Protein AF-A0A7X7DEJ2-F1 (afdb_monomer_lite)

Secondary structure (DSSP, 8-state):
----------------------------SS------PPPP-S-SSEEEEETTEEEEEEE-TT-S-EEEEEGGGTT--EE-EE-SSSEEEEEEET--TT-EEEEEETTTEEE--TT-S-BSSTTS-EE---TT----TTPPPP---GGG--EEEE-HHHHT-SSSSP-HHHHHTTHHHHHHHT--EEEEPP-EE-SSS---S-S-SEEEEEPGGGTHHHHHHHHHHHHHHTT-EEEEEE--S---SSS-TTTTTTS--STTS-GGGB--STTS-BTTBS--B-TT-HHHHHHHHHHHHHHHHTT---EEEES-HHHHHEETTEE-HHHHHHHHHHHHHHHHH-TTSEEEESS-STTTT---SEEE-HHHHHHHHHHHH-SSTTT--HHHHHHHHHS--STTEEE-S--HHHHBGGGT---HHHHH-SS-TTSHHHHHHHHHHHHHHHHSSSEEEEETTGGGT--SPB-TTS---THHHHHTHHHHHHHHHHHHHHHTTTSS-GGGTSSEEEEEEEETTTTEEEEEEESS-STTT-EEEEEE-SSS-EEEEEEE-SSSEEEEEEEETT-TTT-TTS---S-SEEEESSSEEEEEE-TTEEEEEESSPPP---EEEEESSS-BSTT-EEEEEEE-TTSTTTT-SS-EEEEEETTTTEEEEEE-EEETTEEEEEEEPPTT-SEEEEEEE-TTS-SEE-TTTT-EEEEPBTSS----SS-------------------SS-EEEE--TT---EEPPP---S----TT----EEEEEE------EEEEEESSSSS----EEEEEEEESS--EEEEEETT--EEE--SSS-EEEEEE-TT---EEEEES-EEESS-EEEEESSSEEEE-S-EE-TT--EEE---TT-EEEE-SPEESS--EEE-S--SEEEE-SB----SPEEE-SEEEEESSEETTS-EEEETTEEEEESSEEEEEEEEB-EEEEBSSS-EEEEEEEEE-TTSEEE--B-BSSTTSB-EEEEEEEEE-SSPEEEEPPSSPPBT--TTS-EEEEEEEEEEE--TTEEE-------TTS-EEEEEEETTEEEEEEE-----EEEEEEEEEETTEEEEEEEEE--TTEEEEEEEEEETTEEEES-SS-EEPPSS--S-EEEEEEETT--TT-EEEEEEEEEETTS-EEEEEEEEEE-PPP---TT-SEEEETTEEEEEEE--TT-EEEEEEES-TTTT---EEEEEEEEE--TTEEEEEETT--SS--EEEEETT-

pLDDT: mean 83.47, std 19.56, range [20.66, 98.88]

Radius of gyration: 38.37 Å; chains: 1; bounding box: 85×114×109 Å

Structure (mmCIF, N/CA/C/O backbone):
data_AF-A0A7X7DEJ2-F1
#
_entry.id   AF-A0A7X7DEJ2-F1
#
loop_
_atom_site.group_PDB
_atom_site.id
_atom_site.type_symbol
_atom_site.label_atom_id
_atom_site.label_alt_id
_atom_site.label_comp_id
_atom_site.label_asym_id
_atom_site.label_entity_id
_atom_site.label_seq_id
_atom_site.pdbx_PDB_ins_code
_atom_site.Cartn_x
_atom_site.Cartn_y
_atom_site.Cartn_z
_atom_site.occupancy
_atom_site.B_iso_or_equiv
_atom_site.auth_seq_id
_atom_site.auth_comp_id
_atom_site.auth_asym_id
_atom_site.auth_atom_id
_atom_site.pdbx_PDB_model_num
ATOM 1 N N . MET A 1 1 ? -22.822 -26.732 -45.387 1.00 31.73 1 MET A N 1
ATOM 2 C CA . MET A 1 1 ? -23.232 -28.090 -45.820 1.00 31.73 1 MET A CA 1
ATOM 3 C C . MET A 1 1 ? -22.254 -29.069 -45.184 1.00 31.73 1 MET A C 1
ATOM 5 O O . MET A 1 1 ? -21.086 -29.024 -45.520 1.00 31.73 1 MET A O 1
ATOM 9 N N . ALA A 1 2 ? -22.593 -29.613 -44.017 1.00 30.09 2 ALA A N 1
ATOM 10 C CA . ALA A 1 2 ? -23.233 -30.923 -43.836 1.00 30.09 2 ALA A CA 1
ATOM 11 C C . ALA A 1 2 ? -22.216 -32.090 -43.868 1.00 30.09 2 ALA A C 1
ATOM 13 O O . ALA A 1 2 ? -21.807 -32.477 -44.952 1.00 30.09 2 ALA A O 1
ATOM 14 N N . THR A 1 3 ? -21.930 -32.646 -42.667 1.00 31.08 3 THR A N 1
ATOM 15 C CA . THR A 1 3 ? -21.795 -34.096 -42.319 1.00 31.08 3 THR A CA 1
ATOM 16 C C . THR A 1 3 ? -20.727 -34.952 -43.062 1.00 31.08 3 THR A C 1
ATOM 18 O O . THR A 1 3 ? -20.560 -34.805 -44.256 1.00 31.08 3 THR A O 1
ATOM 21 N N . VAL A 1 4 ? -19.981 -35.938 -42.522 1.00 33.56 4 VAL A N 1
ATOM 22 C CA . VAL A 1 4 ? -20.096 -36.829 -41.342 1.00 33.56 4 VAL A CA 1
ATOM 23 C C . VAL A 1 4 ? -18.874 -37.806 -41.325 1.00 33.56 4 VAL A C 1
ATOM 25 O O . VAL A 1 4 ? -18.453 -38.256 -42.383 1.00 33.56 4 VAL A O 1
ATOM 28 N N . PHE A 1 5 ? -18.366 -38.136 -40.120 1.00 28.44 5 PHE A N 1
ATOM 29 C CA . PHE A 1 5 ? -17.712 -39.386 -39.622 1.00 28.44 5 PHE A CA 1
ATOM 30 C C . PHE A 1 5 ? -16.304 -39.903 -40.068 1.00 28.44 5 PHE A C 1
ATOM 32 O O . PHE A 1 5 ? -16.119 -40.420 -41.162 1.00 28.44 5 PHE A O 1
ATOM 39 N N . LYS A 1 6 ? -15.347 -39.846 -39.106 1.00 26.36 6 LYS A N 1
ATOM 40 C CA . LYS A 1 6 ? -14.573 -40.915 -38.371 1.00 26.36 6 LYS A CA 1
ATOM 41 C C . LYS A 1 6 ? -14.620 -42.399 -38.868 1.00 26.36 6 LYS A C 1
ATOM 43 O O . LYS A 1 6 ? -15.624 -42.765 -39.464 1.00 26.36 6 LYS A O 1
ATOM 48 N N . PRO A 1 7 ? -13.781 -43.354 -38.355 1.00 43.78 7 PRO A N 1
ATOM 49 C CA . PRO A 1 7 ? -12.358 -43.353 -37.908 1.00 43.78 7 PRO A CA 1
ATOM 50 C C . PRO A 1 7 ? -11.550 -44.678 -38.200 1.00 43.78 7 PRO A C 1
ATOM 52 O O . PRO A 1 7 ? -12.156 -45.727 -38.357 1.00 43.78 7 PRO A O 1
ATOM 55 N N . ASN A 1 8 ? -10.198 -44.632 -38.096 1.00 28.78 8 ASN A N 1
ATOM 56 C CA . ASN A 1 8 ? -9.213 -45.680 -37.650 1.00 28.78 8 ASN A CA 1
ATOM 57 C C . ASN A 1 8 ? -9.228 -47.119 -38.268 1.00 28.78 8 ASN A C 1
ATOM 59 O O . ASN A 1 8 ? -10.147 -47.463 -38.997 1.00 28.78 8 ASN A O 1
ATOM 63 N N . PRO A 1 9 ? -8.329 -48.070 -37.900 1.00 48.69 9 PRO A N 1
ATOM 64 C CA . PRO A 1 9 ? -6.925 -48.041 -37.439 1.00 48.69 9 PRO A CA 1
ATOM 65 C C . PRO A 1 9 ? -6.013 -49.028 -38.228 1.00 48.69 9 PRO A C 1
ATOM 67 O O . PRO A 1 9 ? -6.495 -49.830 -39.020 1.00 48.69 9 PRO A O 1
ATOM 70 N N . ALA A 1 10 ? -4.701 -49.019 -37.939 1.00 29.30 10 ALA A N 1
ATOM 71 C CA . ALA A 1 10 ? -3.844 -50.202 -37.680 1.00 29.30 10 ALA A CA 1
ATOM 72 C C . ALA A 1 10 ? -2.394 -50.008 -38.175 1.00 29.30 10 ALA A C 1
ATOM 74 O O . ALA A 1 10 ? -2.111 -50.044 -39.370 1.00 29.30 10 ALA A O 1
ATOM 75 N N . GLY A 1 11 ? -1.452 -49.879 -37.233 1.00 27.52 11 GLY A N 1
ATOM 76 C CA . GLY A 1 11 ? -0.069 -50.330 -37.447 1.00 27.52 11 GLY A CA 1
ATOM 77 C C . GLY A 1 11 ? 0.023 -51.857 -37.283 1.00 27.52 11 GLY A C 1
ATOM 78 O O . GLY A 1 11 ? -1.002 -52.538 -37.322 1.00 27.52 11 GLY A O 1
ATOM 79 N N . PRO A 1 12 ? 1.188 -52.436 -36.944 1.00 52.19 12 PRO A N 1
ATOM 80 C CA . PRO A 1 12 ? 2.559 -51.931 -37.032 1.00 52.19 12 PRO A CA 1
ATOM 81 C C . PRO A 1 12 ? 3.481 -52.965 -37.730 1.00 52.19 12 PRO A C 1
ATOM 83 O O . PRO A 1 12 ? 3.049 -54.077 -38.033 1.00 52.19 12 PRO A O 1
ATOM 86 N N . ARG A 1 13 ? 4.769 -52.644 -37.920 1.00 30.25 13 ARG A N 1
ATOM 87 C CA . ARG A 1 13 ? 5.929 -53.535 -37.652 1.00 30.25 13 ARG A CA 1
ATOM 88 C C . ARG A 1 13 ? 7.218 -52.865 -38.127 1.00 30.25 13 ARG A C 1
ATOM 90 O O . ARG A 1 13 ? 7.361 -52.527 -39.296 1.00 30.25 13 ARG A O 1
ATOM 97 N N . GLY A 1 14 ? 8.136 -52.666 -37.184 1.00 27.66 14 GLY A N 1
ATOM 98 C CA . GLY A 1 14 ? 9.469 -52.133 -37.439 1.00 27.66 14 GLY A CA 1
ATOM 99 C C . GLY A 1 14 ? 10.418 -53.146 -38.074 1.00 27.66 14 GLY A C 1
ATOM 100 O O . GLY A 1 14 ? 10.049 -54.294 -38.274 1.00 27.66 14 GLY A O 1
ATOM 101 N N . VAL A 1 15 ? 11.647 -52.694 -38.328 1.00 30.05 15 VAL A N 1
ATOM 102 C CA . VAL A 1 15 ? 12.921 -53.317 -37.921 1.00 30.05 15 VAL A CA 1
ATOM 103 C C . VAL A 1 15 ? 14.007 -52.241 -38.079 1.00 30.05 15 VAL A C 1
ATOM 105 O O . VAL A 1 15 ? 14.149 -51.620 -39.129 1.00 30.05 15 VAL A O 1
ATOM 108 N N . GLN A 1 16 ? 14.765 -52.012 -37.006 1.00 29.52 16 GLN A N 1
ATOM 109 C CA . GLN A 1 16 ? 16.006 -51.240 -37.001 1.00 29.52 16 GLN A CA 1
ATOM 110 C C . GLN A 1 16 ? 17.179 -52.089 -37.542 1.00 29.52 16 GLN A C 1
ATOM 112 O O . GLN A 1 16 ? 17.278 -53.257 -37.178 1.00 29.52 16 GLN A O 1
ATOM 117 N N . ARG A 1 17 ? 18.141 -51.477 -38.257 1.00 30.14 17 ARG A N 1
ATOM 118 C CA . ARG A 1 17 ? 19.537 -51.221 -37.798 1.00 30.14 17 ARG A CA 1
ATOM 119 C C . ARG A 1 17 ? 20.589 -51.155 -38.938 1.00 30.14 17 ARG A C 1
ATOM 121 O O . ARG A 1 17 ? 20.874 -52.150 -39.583 1.00 30.14 17 ARG A O 1
ATOM 128 N N . TRP A 1 18 ? 21.243 -49.983 -39.023 1.00 26.81 18 TRP A N 1
ATOM 129 C CA . TRP A 1 18 ? 22.706 -49.731 -39.024 1.00 26.81 18 TRP A CA 1
ATOM 130 C C . TRP A 1 18 ? 23.649 -50.293 -40.121 1.00 26.81 18 TRP A C 1
ATOM 132 O O . TRP A 1 18 ? 24.048 -51.449 -40.045 1.00 26.81 18 TRP A O 1
ATOM 142 N N . ARG A 1 19 ? 24.202 -49.403 -40.978 1.00 29.11 19 ARG A N 1
ATOM 143 C CA . ARG A 1 19 ? 25.616 -48.895 -41.003 1.00 29.11 19 ARG A CA 1
ATOM 144 C C . ARG A 1 19 ? 26.061 -48.417 -42.405 1.00 29.11 19 ARG A C 1
ATOM 146 O O . ARG A 1 19 ? 25.934 -49.166 -43.361 1.00 29.11 19 ARG A O 1
ATOM 153 N N . GLY A 1 20 ? 26.752 -47.266 -42.463 1.00 29.02 20 GLY A N 1
ATOM 154 C CA . GLY A 1 20 ? 27.979 -47.137 -43.277 1.00 29.02 20 GLY A CA 1
ATOM 155 C C . GLY A 1 20 ? 28.037 -46.146 -44.458 1.00 29.02 20 GLY A C 1
ATOM 156 O O . GLY A 1 20 ? 27.963 -46.577 -45.594 1.00 29.02 20 GLY A O 1
ATOM 157 N N . VAL A 1 21 ? 28.281 -44.860 -44.163 1.00 32.09 21 VAL A N 1
ATOM 158 C CA . VAL A 1 21 ? 29.440 -44.035 -44.611 1.00 32.09 21 VAL A CA 1
ATOM 159 C C . VAL A 1 21 ? 29.761 -43.827 -46.125 1.00 32.09 21 VAL A C 1
ATOM 161 O O . VAL A 1 21 ? 30.203 -44.737 -46.813 1.00 32.09 21 VAL A O 1
ATOM 164 N N . LEU A 1 22 ? 29.758 -42.525 -46.490 1.00 29.73 22 LEU A N 1
ATOM 165 C CA . LEU A 1 22 ? 30.536 -41.747 -47.494 1.00 29.73 22 LEU A CA 1
ATOM 166 C C . LEU A 1 22 ? 30.172 -41.724 -48.999 1.00 29.73 22 LEU A C 1
ATOM 168 O O . LEU A 1 22 ? 30.154 -42.735 -49.688 1.00 29.73 22 LEU A O 1
ATOM 172 N N . GLY A 1 23 ? 30.075 -40.480 -49.502 1.00 26.31 23 GLY A N 1
ATOM 173 C CA . GLY A 1 23 ? 30.083 -40.058 -50.913 1.00 26.31 23 GLY A CA 1
ATOM 174 C C . GLY A 1 23 ? 28.774 -39.350 -51.285 1.00 26.31 23 GLY A C 1
ATOM 175 O O . GLY A 1 23 ? 27.768 -40.010 -51.477 1.00 26.31 23 GLY A O 1
ATOM 176 N N . GLY A 1 24 ? 28.637 -38.023 -51.329 1.00 27.89 24 GLY A N 1
ATOM 177 C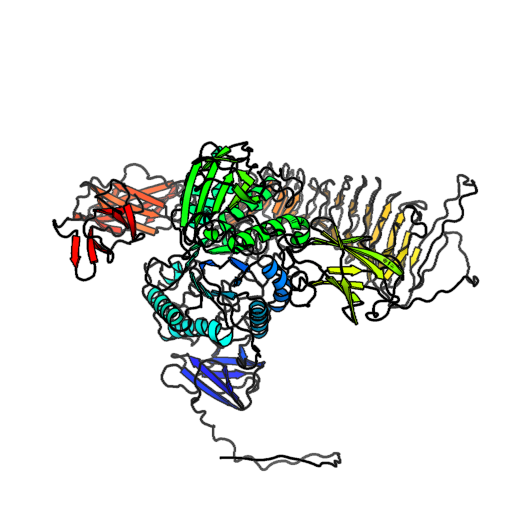 CA . GLY A 1 24 ? 29.573 -37.020 -51.824 1.00 27.89 24 GLY A CA 1
ATOM 178 C C . GLY A 1 24 ? 29.081 -36.506 -53.182 1.00 27.89 24 GLY A C 1
ATOM 179 O O . GLY A 1 24 ? 29.480 -37.041 -54.205 1.00 27.89 24 GLY A O 1
ATOM 180 N N . GLY A 1 25 ? 28.232 -35.469 -53.160 1.00 29.86 25 GLY A N 1
ATOM 181 C CA . GLY A 1 25 ? 28.017 -34.532 -54.271 1.00 29.86 25 GLY A CA 1
ATOM 182 C C . GLY A 1 25 ? 27.024 -34.930 -55.369 1.00 29.86 25 GLY A C 1
ATOM 183 O O . GLY A 1 25 ? 27.433 -35.517 -56.359 1.00 29.86 25 GLY A O 1
ATOM 184 N N . LEU A 1 26 ? 25.758 -34.497 -55.242 1.00 31.36 26 LEU A N 1
ATOM 185 C CA . LEU A 1 26 ? 24.996 -33.793 -56.297 1.00 31.36 26 LEU A CA 1
ATOM 186 C C . LEU A 1 26 ? 23.591 -33.407 -55.781 1.00 31.36 26 LEU A C 1
ATOM 188 O O . LEU A 1 26 ? 22.647 -34.175 -55.914 1.00 31.36 26 LEU A O 1
ATOM 192 N N . ALA A 1 27 ? 23.457 -32.225 -55.173 1.00 31.09 27 ALA A N 1
ATOM 193 C CA . ALA A 1 27 ? 22.192 -31.476 -55.062 1.00 31.09 27 ALA A CA 1
ATOM 194 C C . ALA A 1 27 ? 22.472 -30.054 -54.533 1.00 31.09 27 ALA A C 1
ATOM 196 O O . ALA A 1 27 ? 21.938 -29.627 -53.517 1.00 31.09 27 ALA A O 1
ATOM 197 N N . VAL A 1 28 ? 23.365 -29.323 -55.205 1.00 38.88 28 VAL A N 1
ATOM 198 C CA . VAL A 1 28 ? 23.498 -27.868 -55.049 1.00 38.88 28 VAL A CA 1
ATOM 199 C C . VAL A 1 28 ? 23.119 -27.273 -56.393 1.00 38.88 28 VAL A C 1
ATOM 201 O O . VAL A 1 28 ? 23.966 -27.194 -57.272 1.00 38.88 28 VAL A O 1
ATOM 204 N N . LEU A 1 29 ? 21.828 -26.986 -56.578 1.00 33.88 29 LEU A N 1
ATOM 205 C CA . LEU A 1 29 ? 21.268 -26.060 -57.578 1.00 33.88 29 LEU A CA 1
ATOM 206 C C . LEU A 1 29 ? 19.733 -26.064 -57.466 1.00 33.88 29 LEU A C 1
ATOM 208 O O . LEU A 1 29 ? 19.038 -26.528 -58.359 1.00 33.88 29 LEU A O 1
ATOM 212 N N . LEU A 1 30 ? 19.222 -25.611 -56.315 1.00 34.16 30 LEU A N 1
ATOM 213 C CA . LEU A 1 30 ? 17.862 -25.074 -56.109 1.00 34.16 30 LEU A CA 1
ATOM 214 C C . LEU A 1 30 ? 17.761 -24.521 -54.674 1.00 34.16 30 LEU A C 1
ATOM 216 O O . LEU A 1 30 ? 16.949 -24.938 -53.860 1.00 34.16 30 LEU A O 1
ATOM 220 N N . ALA A 1 31 ? 18.654 -23.592 -54.349 1.00 41.91 31 ALA A N 1
ATOM 221 C CA . ALA A 1 31 ? 18.529 -22.720 -53.193 1.00 41.91 31 ALA A CA 1
ATOM 222 C C . ALA A 1 31 ? 18.936 -21.326 -53.666 1.00 41.91 31 ALA A C 1
ATOM 224 O O . ALA A 1 31 ? 20.066 -21.150 -54.100 1.00 41.91 31 ALA A O 1
ATOM 225 N N . VAL A 1 32 ? 17.952 -20.428 -53.706 1.00 37.47 32 VAL A N 1
ATOM 226 C CA . VAL A 1 32 ? 17.939 -18.969 -53.478 1.00 37.47 32 VAL A CA 1
ATOM 227 C C . VAL A 1 32 ? 16.757 -18.421 -54.291 1.00 37.47 32 VAL A C 1
ATOM 229 O O . VAL A 1 32 ? 16.909 -17.785 -55.328 1.00 37.47 32 VAL A O 1
ATOM 232 N N . SER A 1 33 ? 15.543 -18.694 -53.822 1.00 36.06 33 SER A N 1
ATOM 233 C CA . SER A 1 33 ? 14.459 -17.724 -53.944 1.00 36.06 33 SER A CA 1
ATOM 234 C C . SER A 1 33 ? 14.194 -17.273 -52.519 1.00 36.06 33 SER A C 1
ATOM 236 O O . SER A 1 33 ? 13.622 -18.033 -51.737 1.00 36.06 33 SER A O 1
ATOM 238 N N . GLY A 1 34 ? 14.700 -16.094 -52.152 1.00 37.31 34 GLY A N 1
ATOM 239 C CA . GLY A 1 34 ? 14.283 -15.445 -50.917 1.00 37.31 34 GLY A CA 1
ATOM 240 C C . GLY A 1 34 ? 12.765 -15.355 -50.953 1.00 37.31 34 GLY A C 1
ATOM 241 O O . GLY A 1 34 ? 12.211 -14.736 -51.862 1.00 37.31 34 GLY A O 1
ATOM 242 N N . ALA A 1 35 ? 12.095 -16.052 -50.037 1.00 43.41 35 ALA A N 1
ATOM 243 C CA . ALA A 1 35 ? 10.684 -15.816 -49.816 1.00 43.41 35 ALA A CA 1
ATOM 244 C C . ALA A 1 35 ? 10.581 -14.349 -49.397 1.00 43.41 35 ALA A C 1
ATOM 246 O O . ALA A 1 35 ? 11.096 -13.955 -48.353 1.00 43.41 35 ALA A O 1
ATOM 247 N N . VAL A 1 36 ? 10.007 -13.525 -50.268 1.00 49.31 36 VAL A N 1
ATOM 248 C CA . VAL A 1 36 ? 9.609 -12.173 -49.900 1.00 49.31 36 VAL A CA 1
ATOM 249 C C . VAL A 1 36 ? 8.526 -12.374 -48.848 1.00 49.31 36 VAL A C 1
ATOM 251 O O . VAL A 1 36 ? 7.435 -12.837 -49.180 1.00 49.31 36 VAL A O 1
ATOM 254 N N . HIS A 1 37 ? 8.852 -12.144 -47.574 1.00 66.38 37 HIS A N 1
ATOM 255 C CA . HIS A 1 37 ? 7.832 -12.104 -46.533 1.00 66.38 37 HIS A CA 1
ATOM 256 C C . HIS A 1 37 ? 6.805 -11.038 -46.940 1.00 66.38 37 HIS A C 1
ATOM 258 O O . HIS A 1 37 ? 7.169 -10.003 -47.495 1.00 66.38 37 HIS A O 1
ATOM 264 N N . ALA A 1 38 ? 5.520 -11.322 -46.754 1.00 82.50 38 ALA A N 1
ATOM 265 C CA . ALA A 1 38 ? 4.451 -10.357 -46.984 1.00 82.50 38 ALA A CA 1
ATOM 266 C C . ALA A 1 38 ? 4.023 -9.760 -45.640 1.00 82.50 38 ALA A C 1
ATOM 268 O O . ALA A 1 38 ? 4.140 -10.428 -44.610 1.00 82.50 38 ALA A O 1
ATOM 269 N N . GLN A 1 39 ? 3.497 -8.534 -45.660 1.00 90.56 39 GLN A N 1
ATOM 270 C CA . GLN A 1 39 ? 2.814 -7.973 -44.493 1.00 90.56 39 GLN A CA 1
ATOM 271 C C . GLN A 1 39 ? 1.677 -8.905 -44.048 1.00 90.56 39 GLN A C 1
ATOM 273 O O . GLN A 1 39 ? 1.006 -9.524 -44.884 1.00 90.56 39 GLN A O 1
ATOM 278 N N . SER A 1 40 ? 1.444 -9.001 -42.741 1.00 92.81 40 SER A N 1
ATOM 279 C CA . SER A 1 40 ? 0.350 -9.812 -42.215 1.00 92.81 40 SER A CA 1
ATOM 280 C C . SER A 1 40 ? -1.004 -9.177 -42.537 1.00 92.81 40 SER A C 1
ATOM 282 O O . SER A 1 40 ? -1.207 -7.978 -42.358 1.00 92.81 40 SER A O 1
ATOM 284 N N . ALA A 1 41 ? -1.967 -9.995 -42.964 1.00 92.88 41 ALA A N 1
ATOM 285 C CA . ALA A 1 41 ? -3.360 -9.576 -43.138 1.00 92.88 41 ALA A CA 1
ATOM 286 C C . ALA A 1 41 ? -4.193 -9.713 -41.847 1.00 92.88 41 ALA A C 1
ATOM 288 O O . ALA A 1 41 ? -5.390 -9.422 -41.849 1.00 92.88 41 ALA A O 1
ATOM 289 N N . ARG A 1 42 ? -3.601 -10.213 -40.753 1.00 93.88 42 ARG A N 1
ATOM 290 C CA . ARG A 1 42 ? -4.296 -10.437 -39.475 1.00 93.88 42 ARG A CA 1
ATOM 291 C C . ARG A 1 42 ? -4.347 -9.145 -38.655 1.00 93.88 42 ARG A C 1
ATOM 293 O O . ARG A 1 42 ? -3.402 -8.366 -38.741 1.00 93.88 42 ARG A O 1
ATOM 300 N N . PRO A 1 43 ? -5.411 -8.880 -37.879 1.00 92.62 43 PRO A N 1
ATOM 301 C CA . PRO A 1 43 ? -5.511 -7.676 -37.049 1.00 92.62 43 PRO A CA 1
ATOM 302 C C . PRO A 1 43 ? -4.698 -7.782 -35.745 1.00 92.62 43 PRO A C 1
ATOM 304 O O . PRO A 1 43 ? -4.295 -8.875 -35.355 1.00 92.62 43 PRO A O 1
ATOM 307 N N . GLY A 1 44 ? -4.524 -6.647 -35.056 1.00 92.62 44 GLY A N 1
ATOM 308 C CA . GLY A 1 44 ? -3.910 -6.532 -33.722 1.00 92.62 44 GLY A CA 1
ATOM 309 C C . GLY A 1 44 ? -2.425 -6.146 -33.730 1.00 92.62 44 GLY A C 1
ATOM 310 O O . GLY A 1 44 ? -1.804 -6.107 -34.787 1.00 92.62 44 GLY A O 1
ATOM 311 N N . MET A 1 45 ? -1.855 -5.869 -32.554 1.00 96.31 45 MET A N 1
ATOM 312 C CA . MET A 1 45 ? -0.444 -5.491 -32.363 1.00 96.31 45 MET A CA 1
ATOM 313 C C . MET A 1 45 ? 0.283 -6.441 -31.391 1.00 96.31 45 MET A C 1
ATOM 315 O O . MET A 1 45 ? -0.346 -7.020 -30.500 1.00 96.31 45 MET A O 1
ATOM 319 N N . GLY A 1 46 ? 1.604 -6.552 -31.545 1.00 97.31 46 GLY A N 1
ATOM 320 C CA . GLY A 1 46 ? 2.496 -7.420 -30.773 1.00 97.31 46 GLY A CA 1
ATOM 321 C C . GLY A 1 46 ? 2.638 -8.829 -31.364 1.00 97.31 46 GLY A C 1
ATOM 322 O O . GLY A 1 46 ? 2.400 -9.033 -32.559 1.00 97.31 46 GLY A O 1
ATOM 323 N N . ALA A 1 47 ? 2.992 -9.812 -30.532 1.00 98.00 47 ALA A N 1
ATOM 324 C CA . ALA A 1 47 ? 2.926 -11.237 -30.870 1.00 98.00 47 ALA A CA 1
ATOM 325 C C . ALA A 1 47 ? 1.507 -11.807 -30.679 1.00 98.00 47 ALA A C 1
ATOM 327 O O . ALA A 1 47 ? 0.989 -11.864 -29.566 1.00 98.00 47 ALA A O 1
ATOM 328 N N . ILE A 1 48 ? 0.882 -12.263 -31.768 1.00 96.88 48 ILE A N 1
ATOM 329 C CA . ILE A 1 48 ? -0.512 -12.724 -31.806 1.00 96.88 48 ILE A CA 1
ATOM 330 C C . ILE A 1 48 ? -0.558 -14.159 -32.336 1.00 96.88 48 ILE A C 1
ATOM 332 O O . ILE A 1 48 ? -0.432 -14.375 -33.550 1.00 96.88 48 ILE A O 1
ATOM 336 N N . PRO A 1 49 ? -0.737 -15.157 -31.455 1.00 97.00 49 PRO A N 1
ATOM 337 C CA . PRO A 1 49 ? -0.903 -16.541 -31.875 1.00 97.00 49 PRO A CA 1
ATOM 338 C C . PRO A 1 49 ? -2.127 -16.743 -32.777 1.00 97.00 49 PRO A C 1
ATOM 340 O O . PRO A 1 49 ? -3.206 -16.196 -32.547 1.00 97.00 49 PRO A O 1
ATOM 343 N N . TYR A 1 50 ? -1.966 -17.573 -33.804 1.00 95.19 50 TYR A N 1
ATOM 344 C CA . TYR A 1 50 ? -3.043 -18.101 -34.636 1.00 95.19 50 TYR A CA 1
ATOM 345 C C . TYR A 1 50 ? -2.815 -19.596 -34.899 1.00 95.19 50 TYR A C 1
ATOM 347 O O . TYR A 1 50 ? -1.772 -20.166 -34.583 1.00 95.19 50 TYR A O 1
ATOM 355 N N . SER A 1 51 ? -3.793 -20.267 -35.511 1.00 94.00 51 SER A N 1
ATOM 356 C CA . SER A 1 51 ? -3.656 -21.687 -35.854 1.00 94.00 51 SER A CA 1
ATOM 357 C C . SER A 1 51 ? -2.465 -21.932 -36.796 1.00 94.00 51 SER A C 1
ATOM 359 O O . SER A 1 51 ? -2.569 -21.699 -38.001 1.00 94.00 51 SER A O 1
ATOM 361 N N . GLY A 1 52 ? -1.365 -22.465 -36.257 1.00 93.50 52 GLY A N 1
ATOM 362 C CA . GLY A 1 52 ? -0.167 -22.861 -37.006 1.00 93.50 52 GLY A CA 1
ATOM 363 C C . GLY A 1 52 ? 0.977 -21.838 -37.035 1.00 93.50 52 GLY A C 1
ATOM 364 O O . GLY A 1 52 ? 1.978 -22.099 -37.707 1.00 93.50 52 GLY A O 1
ATOM 365 N N . GLY A 1 53 ? 0.873 -20.710 -36.328 1.00 96.94 53 GLY A N 1
ATOM 366 C CA . GLY A 1 53 ? 1.949 -19.720 -36.256 1.00 96.94 53 GLY A CA 1
ATOM 367 C C . GLY A 1 53 ? 1.611 -18.505 -35.395 1.00 96.94 53 GLY A C 1
ATOM 368 O O . GLY A 1 53 ? 0.588 -18.473 -34.716 1.00 96.94 53 GLY A O 1
ATOM 369 N N . VAL A 1 54 ? 2.471 -17.489 -35.447 1.00 98.44 54 VAL A N 1
ATOM 370 C CA . VAL A 1 54 ? 2.309 -16.225 -34.712 1.00 98.44 54 VAL A CA 1
ATOM 371 C C . VAL A 1 54 ? 2.497 -15.062 -35.676 1.00 98.44 54 VAL A C 1
ATOM 373 O O . VAL A 1 54 ? 3.415 -15.070 -36.499 1.00 98.44 54 VAL A O 1
ATOM 376 N N . THR A 1 55 ? 1.607 -14.076 -35.609 1.00 98.38 55 THR A N 1
ATOM 377 C CA . THR A 1 55 ? 1.821 -12.775 -36.247 1.00 98.38 55 THR A CA 1
ATOM 378 C C . THR A 1 55 ? 2.645 -11.924 -35.299 1.00 98.38 55 THR A C 1
ATOM 380 O O . THR A 1 55 ? 2.256 -11.767 -34.148 1.00 98.38 55 THR A O 1
ATOM 383 N N . PHE A 1 56 ? 3.747 -11.356 -35.774 1.00 98.69 56 PHE A N 1
ATOM 384 C CA . PHE A 1 56 ? 4.474 -10.314 -35.055 1.00 98.69 56 PHE A CA 1
ATOM 385 C C . PHE A 1 56 ? 4.199 -8.983 -35.739 1.00 98.69 56 PHE A C 1
ATOM 387 O O . PHE A 1 56 ? 4.355 -8.890 -36.961 1.00 98.69 56 PHE A O 1
ATOM 394 N N . ARG A 1 57 ? 3.780 -7.969 -34.977 1.00 98.50 57 ARG A N 1
ATOM 395 C CA . ARG A 1 57 ? 3.561 -6.611 -35.485 1.00 98.50 57 ARG A CA 1
ATOM 396 C C . ARG A 1 57 ? 4.008 -5.557 -34.478 1.00 98.50 57 ARG A C 1
ATOM 398 O O . ARG A 1 57 ? 3.539 -5.558 -33.345 1.00 98.50 57 ARG A O 1
ATOM 405 N N . VAL A 1 58 ? 4.827 -4.604 -34.917 1.00 98.56 58 VAL A N 1
ATOM 406 C CA . VAL A 1 58 ? 5.389 -3.547 -34.061 1.00 98.56 58 VAL A CA 1
ATOM 407 C C . VAL A 1 58 ? 5.372 -2.185 -34.750 1.00 98.56 58 VAL A C 1
ATOM 409 O O . VAL A 1 58 ? 5.521 -2.103 -35.970 1.00 98.56 58 VAL A O 1
ATOM 412 N N . TRP A 1 59 ? 5.184 -1.120 -33.969 1.00 98.44 59 TRP A N 1
ATOM 413 C CA . TRP A 1 59 ? 5.288 0.262 -34.436 1.00 98.44 59 TRP A CA 1
ATOM 414 C C . TRP A 1 59 ? 6.732 0.756 -34.286 1.00 98.44 59 TRP A C 1
ATOM 416 O O . TRP A 1 59 ? 7.278 0.763 -33.184 1.00 98.44 59 TRP A O 1
ATOM 426 N N . ALA A 1 60 ? 7.358 1.117 -35.406 1.00 98.25 60 ALA A N 1
ATOM 427 C CA . ALA A 1 60 ? 8.740 1.595 -35.481 1.00 98.25 60 ALA A CA 1
ATOM 428 C C . ALA A 1 60 ? 8.908 2.476 -36.739 1.00 98.25 60 ALA A C 1
ATOM 430 O O . ALA A 1 60 ? 9.492 2.037 -37.739 1.00 98.25 60 ALA A O 1
ATOM 431 N N . PRO A 1 61 ? 8.318 3.685 -36.751 1.00 97.81 61 PRO A N 1
ATOM 432 C CA . PRO A 1 61 ? 8.164 4.493 -37.958 1.00 97.81 61 PRO A CA 1
ATOM 433 C C . PRO A 1 61 ? 9.483 5.006 -38.544 1.00 97.81 61 PRO A C 1
ATOM 435 O O . PRO A 1 61 ? 9.547 5.209 -39.756 1.00 97.81 61 PRO A O 1
ATOM 438 N N . ASN A 1 62 ? 10.529 5.184 -37.731 1.00 97.12 62 ASN A N 1
ATOM 439 C CA . ASN A 1 62 ? 11.836 5.665 -38.187 1.00 97.12 62 ASN A CA 1
ATOM 440 C C . ASN A 1 62 ? 12.837 4.531 -38.451 1.00 97.12 62 ASN A C 1
ATOM 442 O O . ASN A 1 62 ? 13.960 4.788 -38.891 1.00 97.12 62 ASN A O 1
ATOM 446 N N . ALA A 1 63 ? 12.453 3.274 -38.205 1.00 97.25 63 ALA A N 1
ATOM 447 C CA . ALA A 1 63 ? 13.324 2.141 -38.474 1.00 97.25 63 ALA A CA 1
ATOM 448 C C . ALA A 1 63 ? 13.533 1.954 -39.986 1.00 97.25 63 ALA A C 1
ATOM 450 O O . ALA A 1 63 ? 12.601 1.949 -40.784 1.00 97.25 63 ALA A O 1
ATOM 451 N N . SER A 1 64 ? 14.784 1.740 -40.378 1.00 96.19 64 SER A N 1
ATOM 452 C CA . SER A 1 64 ? 15.190 1.354 -41.734 1.00 96.19 64 SER A CA 1
ATOM 453 C C . SER A 1 64 ? 15.000 -0.143 -42.007 1.00 96.19 64 SER A C 1
ATOM 455 O O . SER A 1 64 ? 14.865 -0.559 -43.157 1.00 96.19 64 SER A O 1
ATOM 457 N N . SER A 1 65 ? 15.007 -0.962 -40.953 1.00 97.31 65 SER A N 1
ATOM 458 C CA . SER A 1 65 ? 14.765 -2.403 -41.005 1.00 97.31 65 SER A CA 1
ATOM 459 C C . SER A 1 65 ? 14.270 -2.912 -39.655 1.00 97.31 65 SER A C 1
ATOM 461 O O . SER A 1 65 ? 14.710 -2.435 -38.607 1.00 97.31 65 SER A O 1
ATOM 463 N N . VAL A 1 66 ? 13.376 -3.899 -39.693 1.00 98.50 66 VAL A N 1
ATOM 464 C CA . VAL A 1 66 ? 12.861 -4.595 -38.511 1.00 98.50 66 VAL A CA 1
ATOM 465 C C . VAL A 1 66 ? 12.872 -6.094 -38.789 1.00 98.50 66 VAL A C 1
ATOM 467 O O . VAL A 1 66 ? 12.402 -6.543 -39.833 1.00 98.50 66 VAL A O 1
ATOM 470 N N . ALA A 1 67 ? 13.397 -6.879 -37.856 1.00 98.50 67 ALA A N 1
ATOM 471 C CA . ALA A 1 67 ? 13.317 -8.334 -37.860 1.00 98.50 67 ALA A CA 1
ATOM 472 C C . ALA A 1 67 ? 12.843 -8.840 -36.494 1.00 98.50 67 ALA A C 1
ATOM 474 O O . ALA A 1 67 ? 13.036 -8.173 -35.482 1.00 98.50 67 ALA A O 1
ATOM 475 N N . VAL A 1 68 ? 12.251 -10.030 -36.454 1.00 98.62 68 VAL A N 1
ATOM 476 C CA . VAL A 1 68 ? 12.002 -10.759 -35.208 1.00 98.62 68 VAL A CA 1
ATOM 477 C C . VAL A 1 68 ? 12.999 -11.906 -35.088 1.00 98.62 68 VAL A C 1
ATOM 479 O O . VAL A 1 68 ? 13.273 -12.624 -36.058 1.00 98.62 68 VAL A O 1
ATOM 482 N N . ARG A 1 69 ? 13.565 -12.057 -33.893 1.00 98.38 69 ARG A N 1
ATOM 483 C CA . ARG A 1 69 ? 14.493 -13.130 -33.531 1.00 98.38 69 ARG A CA 1
ATOM 484 C C . ARG A 1 69 ? 13.954 -13.835 -32.295 1.00 98.38 69 ARG A C 1
ATOM 486 O O . ARG A 1 69 ? 13.526 -13.162 -31.361 1.00 98.38 69 ARG A O 1
ATOM 493 N N . GLY A 1 70 ? 13.972 -15.162 -32.282 1.00 98.19 70 GLY A N 1
ATOM 494 C CA . GLY A 1 70 ? 13.477 -15.929 -31.143 1.00 98.19 70 GLY A CA 1
ATOM 495 C C . GLY A 1 70 ? 13.722 -17.424 -31.272 1.00 98.19 70 GLY A C 1
ATOM 496 O O . GLY A 1 70 ? 14.363 -17.898 -32.212 1.00 98.19 70 GLY A O 1
ATOM 497 N N . ASP A 1 71 ? 13.183 -18.201 -30.339 1.00 98.38 71 ASP A N 1
ATOM 498 C CA . ASP A 1 71 ? 13.435 -19.647 -30.297 1.00 98.38 71 ASP A CA 1
ATOM 499 C C . ASP A 1 71 ? 12.976 -20.366 -31.582 1.00 98.38 71 ASP A C 1
ATOM 501 O O . ASP A 1 71 ? 13.648 -21.278 -32.066 1.00 98.38 71 ASP A O 1
ATOM 505 N N . PHE A 1 72 ? 11.875 -19.914 -32.194 1.00 97.50 72 PHE A N 1
ATOM 506 C CA . PHE A 1 72 ? 11.297 -20.488 -33.420 1.00 97.50 72 PHE A CA 1
ATOM 507 C C . PHE A 1 72 ? 12.191 -20.383 -34.664 1.00 97.50 72 PHE A C 1
ATOM 509 O O . PHE A 1 72 ? 11.970 -21.107 -35.634 1.00 97.50 72 PHE A O 1
ATOM 516 N N . ASN A 1 73 ? 13.194 -19.505 -34.659 1.00 96.38 73 ASN A N 1
ATOM 517 C CA . ASN A 1 73 ? 14.165 -19.369 -35.743 1.00 96.38 73 ASN A CA 1
ATOM 518 C C . ASN A 1 73 ? 15.615 -19.495 -35.249 1.00 96.38 73 ASN A C 1
ATOM 520 O O . ASN A 1 73 ? 16.535 -19.032 -35.924 1.00 96.38 73 ASN A O 1
ATOM 524 N N . ALA A 1 74 ? 15.817 -20.138 -34.090 1.00 97.00 74 ALA A N 1
ATOM 525 C CA . ALA A 1 74 ? 17.117 -20.296 -33.436 1.00 97.00 74 ALA A CA 1
ATOM 526 C C . ALA A 1 74 ? 17.877 -18.962 -33.290 1.00 97.00 74 ALA A C 1
ATOM 528 O O . ALA A 1 74 ? 19.090 -18.908 -33.497 1.00 97.00 74 ALA A O 1
ATOM 529 N N . TRP A 1 75 ? 17.146 -17.889 -32.966 1.00 97.00 75 TRP A N 1
ATOM 530 C CA . TRP A 1 75 ? 17.648 -16.517 -32.831 1.00 97.00 75 TRP A CA 1
ATOM 531 C C . TRP A 1 75 ? 18.250 -15.915 -34.117 1.00 97.00 75 TRP A C 1
ATOM 533 O O . TRP A 1 75 ? 18.951 -14.898 -34.070 1.00 97.00 75 TRP A O 1
ATOM 543 N N . GLY A 1 76 ? 17.952 -16.513 -35.276 1.00 95.81 76 GLY A N 1
ATOM 544 C CA . GLY A 1 76 ? 18.190 -15.933 -36.597 1.00 95.81 76 GLY A CA 1
ATOM 545 C C . GLY A 1 76 ? 17.189 -14.825 -36.941 1.00 95.81 76 GLY A C 1
ATOM 546 O O . GLY A 1 76 ? 16.238 -14.575 -36.210 1.00 95.81 76 GLY A O 1
ATOM 547 N N . GLU A 1 77 ? 17.388 -14.140 -38.067 1.00 96.00 77 GLU A N 1
ATOM 548 C CA . GLU A 1 77 ? 16.502 -13.048 -38.489 1.00 96.00 77 GLU A CA 1
ATOM 549 C C . GLU A 1 77 ? 15.317 -13.542 -39.319 1.00 96.00 77 GLU A C 1
ATOM 551 O O . GLU A 1 77 ? 15.479 -14.189 -40.355 1.00 96.00 77 GLU A O 1
ATOM 556 N N . THR A 1 78 ? 14.110 -13.149 -38.919 1.00 97.62 78 THR A N 1
ATOM 557 C CA . THR A 1 78 ? 12.937 -13.144 -39.796 1.00 97.62 78 THR A CA 1
ATOM 558 C C . THR A 1 78 ? 12.513 -11.700 -40.028 1.00 97.62 78 THR A C 1
ATOM 560 O O . THR A 1 78 ? 12.002 -11.052 -39.120 1.00 97.62 78 THR A O 1
ATOM 563 N N . ALA A 1 79 ? 12.776 -11.175 -41.228 1.00 97.81 79 ALA A N 1
ATOM 564 C CA . ALA A 1 79 ? 12.479 -9.785 -41.572 1.00 97.81 79 ALA A CA 1
ATOM 565 C C . ALA A 1 79 ? 10.967 -9.504 -41.554 1.00 97.81 79 ALA A C 1
ATOM 567 O O . ALA A 1 79 ? 10.191 -10.254 -42.152 1.00 97.81 79 ALA A O 1
ATOM 568 N N . LEU A 1 80 ? 10.576 -8.406 -40.905 1.00 98.38 80 LEU A N 1
ATOM 569 C CA . LEU A 1 80 ? 9.229 -7.848 -40.964 1.00 98.38 80 LEU A CA 1
ATOM 570 C C . LEU A 1 80 ? 9.103 -6.931 -42.184 1.00 98.38 80 LEU A C 1
ATOM 572 O O . LEU A 1 80 ? 10.082 -6.357 -42.664 1.00 98.38 80 LEU A O 1
ATOM 576 N N . VAL A 1 81 ? 7.879 -6.781 -42.681 1.00 97.94 81 VAL A N 1
ATOM 577 C CA . VAL A 1 81 ? 7.563 -5.940 -43.839 1.00 97.94 81 VAL A CA 1
ATOM 578 C C . VAL A 1 81 ? 6.847 -4.686 -43.368 1.00 97.94 81 VAL A C 1
ATOM 580 O O . VAL A 1 81 ? 5.895 -4.776 -42.597 1.00 97.94 81 VAL A O 1
ATOM 583 N N . SER A 1 82 ? 7.305 -3.521 -43.830 1.00 97.19 82 SER A N 1
ATOM 584 C CA . SER A 1 82 ? 6.645 -2.245 -43.544 1.00 97.19 82 SER A CA 1
ATOM 585 C C . SER A 1 82 ? 5.239 -2.216 -44.142 1.00 97.19 82 SER A C 1
ATOM 587 O O . SER A 1 82 ? 5.050 -2.523 -45.319 1.00 97.19 82 SER A O 1
ATOM 589 N N . GLU A 1 83 ? 4.267 -1.791 -43.340 1.00 96.69 83 GLU A N 1
ATOM 590 C CA . GLU A 1 83 ? 2.869 -1.601 -43.740 1.00 96.69 83 GLU A CA 1
ATOM 591 C C . GLU A 1 83 ? 2.610 -0.189 -44.309 1.00 96.69 83 GLU A C 1
ATOM 593 O O . GLU A 1 83 ? 1.484 0.152 -44.665 1.00 96.69 83 GLU A O 1
ATOM 598 N N . GLY A 1 84 ? 3.645 0.659 -44.398 1.00 93.50 84 GLY A N 1
ATOM 599 C CA . GLY A 1 84 ? 3.567 2.018 -44.954 1.00 93.50 84 GLY A CA 1
ATOM 600 C C . GLY A 1 84 ? 2.990 3.090 -44.017 1.00 93.50 84 GLY A C 1
ATOM 601 O O . GLY A 1 84 ? 2.966 4.261 -44.380 1.00 93.50 84 GLY A O 1
ATOM 602 N N . ASN A 1 85 ? 2.563 2.717 -42.811 1.00 93.25 85 ASN A N 1
ATOM 603 C CA . ASN A 1 85 ? 2.013 3.603 -41.773 1.00 93.25 85 ASN A CA 1
ATOM 604 C C . ASN A 1 85 ? 2.884 3.648 -40.497 1.00 93.25 85 ASN A C 1
ATOM 606 O O . ASN A 1 85 ? 2.419 4.060 -39.437 1.00 93.25 85 ASN A O 1
ATOM 610 N N . GLY A 1 86 ? 4.131 3.178 -40.589 1.00 95.75 86 GLY A N 1
ATOM 611 C CA . GLY A 1 86 ? 5.063 3.045 -39.466 1.00 95.75 86 GLY A CA 1
ATOM 612 C C . GLY A 1 86 ? 5.005 1.702 -38.733 1.00 95.75 86 GLY A C 1
ATOM 613 O O . GLY A 1 86 ? 5.905 1.407 -37.947 1.00 95.75 86 GLY A O 1
ATOM 614 N N . ASN A 1 87 ? 4.002 0.863 -39.011 1.00 97.88 87 ASN A N 1
ATOM 615 C CA . ASN A 1 87 ? 3.978 -0.514 -38.528 1.00 97.88 87 ASN A CA 1
ATOM 616 C C . ASN A 1 87 ? 4.801 -1.435 -39.428 1.00 97.88 87 ASN A C 1
ATOM 618 O O . ASN A 1 87 ? 4.918 -1.233 -40.639 1.00 97.88 87 ASN A O 1
ATOM 622 N N . TRP A 1 88 ? 5.313 -2.494 -38.817 1.00 98.62 88 TRP A N 1
ATOM 623 C CA . TRP A 1 88 ? 6.022 -3.586 -39.465 1.00 98.62 88 TRP A CA 1
ATOM 624 C C . TRP A 1 88 ? 5.373 -4.895 -39.045 1.00 98.62 88 TRP A C 1
ATOM 626 O O . TRP A 1 88 ? 5.078 -5.051 -37.861 1.00 98.62 88 TRP A O 1
ATOM 636 N N . SER A 1 89 ? 5.160 -5.838 -39.966 1.00 98.56 89 SER A N 1
ATOM 637 C CA . SER A 1 89 ? 4.578 -7.138 -39.613 1.00 98.56 89 SER A CA 1
ATOM 638 C C . SER A 1 89 ? 5.089 -8.323 -40.425 1.00 98.56 89 SER A C 1
ATOM 640 O O . SER A 1 89 ? 5.596 -8.176 -41.539 1.00 98.56 89 SER A O 1
ATOM 642 N N . VAL A 1 90 ? 4.950 -9.520 -39.846 1.00 98.19 90 VAL A N 1
ATOM 643 C CA . VAL A 1 90 ? 5.185 -10.807 -40.513 1.00 98.19 90 VAL A CA 1
ATOM 644 C C . VAL A 1 90 ? 4.400 -11.927 -39.829 1.00 98.19 90 VAL A C 1
ATOM 646 O O . VAL A 1 90 ? 4.233 -11.931 -38.610 1.00 98.19 90 VAL A O 1
ATOM 649 N N . ASP A 1 91 ? 3.948 -12.905 -40.614 1.00 98.06 91 ASP A N 1
ATOM 650 C CA . ASP A 1 91 ? 3.414 -14.169 -40.105 1.00 98.06 91 ASP A CA 1
ATOM 651 C C . ASP A 1 91 ? 4.528 -15.225 -40.074 1.00 98.06 91 ASP A C 1
ATOM 653 O O . ASP A 1 91 ? 5.076 -15.590 -41.116 1.00 98.06 91 ASP A O 1
ATOM 657 N N . VAL A 1 92 ? 4.841 -15.754 -38.889 1.00 97.69 92 VAL A N 1
ATOM 658 C CA . VAL A 1 92 ? 5.871 -16.787 -38.709 1.00 97.69 92 VAL A CA 1
ATOM 659 C C . VAL A 1 92 ? 5.214 -18.133 -38.431 1.00 97.69 92 VAL A C 1
ATOM 661 O O . VAL A 1 92 ? 4.649 -18.368 -37.361 1.00 97.69 92 VAL A O 1
ATOM 664 N N . ALA A 1 93 ? 5.287 -19.034 -39.410 1.00 95.75 93 ALA A N 1
ATOM 665 C CA . ALA A 1 93 ? 4.781 -20.394 -39.269 1.00 95.75 93 ALA A CA 1
ATOM 666 C C . ALA A 1 93 ? 5.620 -21.194 -38.258 1.00 95.75 93 ALA A C 1
ATOM 668 O O . ALA A 1 93 ? 6.848 -21.136 -38.278 1.00 95.75 93 ALA A O 1
ATOM 669 N N . GLY A 1 94 ? 4.957 -21.970 -37.398 1.00 93.00 94 GLY A N 1
ATOM 670 C CA . GLY A 1 94 ? 5.614 -22.808 -36.389 1.00 93.00 94 GLY A CA 1
ATOM 671 C C . GLY A 1 94 ? 6.090 -22.081 -35.124 1.00 93.00 94 GLY A C 1
ATOM 672 O O . GLY A 1 94 ? 6.504 -22.758 -34.185 1.00 93.00 94 GLY A O 1
ATOM 673 N N . ALA A 1 95 ? 5.992 -20.748 -35.064 1.00 98.00 95 ALA A N 1
ATOM 674 C CA . ALA A 1 95 ? 6.079 -20.019 -33.801 1.00 98.00 95 ALA A CA 1
ATOM 675 C C . ALA A 1 95 ? 4.857 -20.348 -32.923 1.00 98.00 95 ALA A C 1
ATOM 677 O O . ALA A 1 95 ? 3.744 -20.478 -33.439 1.00 98.00 95 ALA A O 1
ATOM 678 N N . VAL A 1 96 ? 5.063 -20.515 -31.616 1.00 97.62 96 VAL A N 1
ATOM 679 C CA . VAL A 1 96 ? 4.036 -20.942 -30.648 1.00 97.62 96 VAL A CA 1
ATOM 680 C C . VAL A 1 96 ? 4.213 -20.245 -29.298 1.00 97.62 96 VAL A C 1
ATOM 682 O O . VAL A 1 96 ? 5.298 -19.762 -28.979 1.00 97.62 96 VAL A O 1
ATOM 685 N N . ALA A 1 97 ? 3.149 -20.212 -28.490 1.00 97.69 97 ALA A N 1
ATOM 686 C CA . ALA A 1 97 ? 3.197 -19.668 -27.133 1.00 97.69 97 ALA A CA 1
ATOM 687 C C . ALA A 1 97 ? 4.280 -20.342 -26.264 1.00 97.69 97 ALA A C 1
ATOM 689 O O . ALA A 1 97 ? 4.587 -21.524 -26.435 1.00 97.69 97 ALA A O 1
ATOM 690 N N . GLY A 1 98 ? 4.868 -19.573 -25.347 1.00 97.69 98 GLY A N 1
ATOM 691 C CA . GLY A 1 98 ? 5.973 -19.973 -24.471 1.00 97.69 98 GLY A CA 1
ATOM 692 C C . GLY A 1 98 ? 7.374 -19.768 -25.059 1.00 97.69 98 GLY A C 1
ATOM 693 O O . GLY A 1 98 ? 8.352 -19.835 -24.320 1.00 97.69 98 GLY A O 1
ATOM 694 N N . GLN A 1 99 ? 7.503 -19.498 -26.361 1.00 98.56 99 GLN A N 1
ATOM 695 C CA . GLN A 1 99 ? 8.798 -19.197 -26.981 1.00 98.56 99 GLN A CA 1
ATOM 696 C C . GLN A 1 99 ? 9.239 -17.756 -26.705 1.00 98.56 99 GLN A C 1
ATOM 698 O O . GLN A 1 99 ? 8.419 -16.834 -26.708 1.00 98.56 99 GLN A O 1
ATOM 703 N N . LYS A 1 100 ? 10.547 -17.565 -26.511 1.00 98.81 100 LYS A N 1
ATOM 704 C CA . LYS A 1 100 ? 11.175 -16.261 -26.275 1.00 98.81 100 LYS A CA 1
ATOM 705 C C . LYS A 1 100 ? 11.484 -15.547 -27.589 1.00 98.81 100 LYS A C 1
ATOM 707 O O . LYS A 1 100 ? 11.824 -16.198 -28.582 1.00 98.81 100 LYS A O 1
ATOM 712 N N . TYR A 1 101 ? 11.389 -14.218 -27.595 1.00 98.81 101 TYR A N 1
ATOM 713 C CA . TYR A 1 101 ? 11.711 -13.386 -28.755 1.00 98.81 101 TYR A CA 1
ATOM 714 C C . TYR A 1 101 ? 12.063 -11.934 -28.387 1.00 98.81 101 TYR A C 1
ATOM 716 O O . TYR A 1 101 ? 11.738 -11.451 -27.302 1.00 98.81 101 TYR A O 1
ATOM 724 N N . LYS A 1 102 ? 12.703 -11.238 -29.333 1.00 98.62 102 LYS A N 1
ATOM 725 C CA . LYS A 1 102 ? 12.872 -9.775 -29.375 1.00 98.62 102 LYS A CA 1
ATOM 726 C C . LYS A 1 102 ? 12.743 -9.268 -30.814 1.00 98.62 102 LYS A C 1
ATOM 728 O O . LYS A 1 102 ? 12.979 -10.010 -31.776 1.00 98.62 102 LYS A O 1
ATOM 733 N N . TYR A 1 103 ? 12.418 -7.989 -30.962 1.00 98.69 103 TYR A N 1
ATOM 734 C CA . TYR A 1 103 ? 12.621 -7.268 -32.212 1.00 98.69 103 TYR A CA 1
ATOM 735 C C . TYR A 1 103 ? 14.081 -6.835 -32.340 1.00 98.69 103 TYR A C 1
ATOM 737 O O . TYR A 1 103 ? 14.732 -6.449 -31.369 1.00 98.69 103 TYR A O 1
ATOM 745 N N . TYR A 1 104 ? 14.591 -6.902 -33.563 1.00 98.19 104 TYR A N 1
ATOM 746 C CA . TYR A 1 104 ? 15.918 -6.448 -33.941 1.00 98.19 104 TYR A CA 1
ATOM 747 C C . TYR A 1 104 ? 15.784 -5.353 -34.999 1.00 98.19 104 TYR A C 1
ATOM 749 O O . TYR A 1 104 ? 15.345 -5.622 -36.121 1.00 98.19 104 TYR A O 1
ATOM 757 N N . LEU A 1 105 ? 16.102 -4.115 -34.624 1.00 97.88 105 LEU A N 1
ATOM 758 C CA . LEU A 1 105 ? 15.872 -2.921 -35.434 1.00 97.88 105 LEU A CA 1
ATOM 759 C C . LEU A 1 105 ? 17.199 -2.338 -35.925 1.00 97.88 105 LEU A C 1
ATOM 761 O O . LEU A 1 105 ? 18.205 -2.342 -35.209 1.00 97.88 105 LEU A O 1
ATOM 765 N N . ASN A 1 106 ? 17.199 -1.826 -37.158 1.00 95.88 106 ASN A N 1
ATOM 766 C CA . ASN A 1 106 ? 18.327 -1.134 -37.802 1.00 95.88 106 ASN A CA 1
ATOM 767 C C . ASN A 1 106 ? 19.666 -1.900 -37.791 1.00 95.88 106 ASN A C 1
ATOM 769 O O . ASN A 1 106 ? 20.724 -1.297 -37.953 1.00 95.88 106 ASN A O 1
ATOM 773 N N . GLY A 1 107 ? 19.641 -3.221 -37.595 1.00 91.25 107 GLY A N 1
ATOM 774 C CA . GLY A 1 107 ? 20.850 -4.040 -37.509 1.00 91.25 107 GLY A CA 1
ATOM 775 C C . GLY A 1 107 ? 21.672 -3.850 -36.227 1.00 91.25 107 GLY A C 1
ATOM 776 O O . GLY A 1 107 ? 22.827 -4.269 -36.196 1.00 91.25 107 GLY A O 1
ATOM 777 N N . SER A 1 108 ? 21.128 -3.229 -35.175 1.00 90.38 108 SER A N 1
ATOM 778 C CA . SER A 1 108 ? 21.876 -3.003 -33.925 1.00 90.38 108 SER A CA 1
ATOM 779 C C . SER A 1 108 ? 21.037 -2.978 -32.649 1.00 90.38 108 SER A C 1
ATOM 781 O O . SER A 1 108 ? 21.565 -3.319 -31.593 1.00 90.38 108 SER A O 1
ATOM 783 N N . PHE A 1 109 ? 19.757 -2.609 -32.710 1.00 92.00 109 PHE A N 1
ATOM 784 C CA . PHE A 1 109 ? 18.926 -2.439 -31.516 1.00 92.00 109 PHE A CA 1
ATOM 785 C C . PHE A 1 109 ? 18.134 -3.708 -31.218 1.00 92.00 109 PHE A C 1
ATOM 787 O O . PHE A 1 109 ? 17.344 -4.154 -32.048 1.00 92.00 109 PHE A O 1
ATOM 794 N N . TRP A 1 110 ? 18.331 -4.274 -30.031 1.00 96.25 110 TRP A N 1
ATOM 795 C CA . TRP A 1 110 ? 17.515 -5.365 -29.505 1.00 96.25 110 TRP A CA 1
ATOM 796 C C . TRP A 1 110 ? 16.456 -4.780 -28.595 1.00 96.25 110 TRP A C 1
ATOM 798 O O . TRP A 1 110 ? 16.808 -4.104 -27.638 1.00 96.25 110 TRP A O 1
ATOM 808 N N . LYS A 1 111 ? 15.188 -5.034 -28.905 1.00 97.62 111 LYS A N 1
ATOM 809 C CA . LYS A 1 111 ? 14.060 -4.454 -28.186 1.00 97.62 111 LYS A CA 1
ATOM 810 C C . LYS A 1 111 ? 13.032 -5.526 -27.862 1.00 97.62 111 LYS A C 1
ATOM 812 O O . LYS A 1 111 ? 12.617 -6.271 -28.756 1.00 97.62 111 LYS A O 1
ATOM 817 N N . ARG A 1 112 ? 12.618 -5.616 -26.599 1.00 97.44 112 ARG A N 1
ATOM 818 C CA . ARG A 1 112 ? 11.389 -6.327 -26.227 1.00 97.44 112 ARG A CA 1
ATOM 819 C C . ARG A 1 112 ? 10.187 -5.759 -26.983 1.00 97.44 112 ARG A C 1
ATOM 821 O O . ARG A 1 112 ? 10.216 -4.637 -27.486 1.00 97.44 112 ARG A O 1
ATOM 828 N N . ASP A 1 113 ? 9.146 -6.569 -27.121 1.00 98.31 113 ASP A N 1
ATOM 829 C CA . ASP A 1 113 ? 7.881 -6.126 -27.698 1.00 98.31 113 ASP A CA 1
ATOM 830 C C . ASP A 1 113 ? 7.170 -5.178 -26.717 1.00 98.31 113 ASP A C 1
ATOM 832 O O . ASP A 1 113 ? 6.803 -5.634 -25.633 1.00 98.31 113 ASP A O 1
ATOM 836 N N . PRO A 1 114 ? 6.902 -3.907 -27.088 1.00 97.88 114 PRO A N 1
ATOM 837 C CA . PRO A 1 114 ? 6.173 -2.958 -26.238 1.00 97.88 114 PRO A CA 1
ATOM 838 C C . PRO A 1 114 ? 4.798 -3.452 -25.776 1.00 97.88 114 PRO A C 1
ATOM 840 O O . PRO A 1 114 ? 4.229 -2.914 -24.833 1.00 97.88 114 PRO A O 1
ATOM 843 N N . ARG A 1 115 ? 4.232 -4.442 -26.478 1.00 97.88 115 ARG A N 1
ATOM 844 C CA . ARG A 1 115 ? 2.919 -5.043 -26.220 1.00 97.88 115 ARG A CA 1
ATOM 845 C C . ARG A 1 115 ? 3.016 -6.518 -25.813 1.00 97.88 115 ARG A C 1
ATOM 847 O O . ARG A 1 115 ? 2.050 -7.279 -25.982 1.00 97.88 115 ARG A O 1
ATOM 854 N N . ALA A 1 116 ? 4.172 -6.946 -25.299 1.00 97.88 116 ALA A N 1
ATOM 855 C CA . ALA A 1 116 ? 4.324 -8.247 -24.660 1.00 97.88 116 ALA A CA 1
ATOM 856 C C . ALA A 1 116 ? 3.421 -8.335 -23.423 1.00 97.88 116 ALA A C 1
ATOM 858 O O . ALA A 1 116 ? 3.472 -7.473 -22.558 1.00 97.88 116 ALA A O 1
ATOM 859 N N . ARG A 1 117 ? 2.618 -9.401 -23.321 1.00 97.19 117 ARG A N 1
ATOM 860 C CA . ARG A 1 117 ? 1.834 -9.701 -22.101 1.00 97.19 117 ARG A CA 1
ATOM 861 C C . ARG A 1 117 ? 2.681 -10.374 -21.026 1.00 97.19 117 ARG A C 1
ATOM 863 O O . ARG A 1 117 ? 2.284 -10.446 -19.870 1.00 97.19 117 ARG A O 1
ATOM 870 N N . GLN A 1 118 ? 3.811 -10.931 -21.445 1.00 98.19 118 GLN A N 1
ATOM 871 C CA . GLN A 1 118 ? 4.711 -11.692 -20.606 1.00 98.19 118 GLN A CA 1
ATOM 872 C C . GLN A 1 118 ? 6.140 -11.481 -21.092 1.00 98.19 118 GLN A C 1
ATOM 874 O O . GLN A 1 118 ? 6.424 -11.559 -22.294 1.00 98.19 118 GLN A O 1
ATOM 879 N N . VAL A 1 119 ? 7.037 -11.262 -20.144 1.00 98.12 119 VAL A N 1
ATOM 880 C CA . VAL A 1 119 ? 8.481 -11.241 -20.348 1.00 98.12 119 VAL A CA 1
ATOM 881 C C . VAL A 1 119 ? 9.126 -12.263 -19.413 1.00 98.12 119 VAL A C 1
ATOM 883 O O . VAL A 1 119 ? 8.454 -12.864 -18.576 1.00 98.12 119 VAL A O 1
ATOM 886 N N . VAL A 1 120 ? 10.411 -12.541 -19.614 1.00 97.75 120 VAL A N 1
ATOM 887 C CA . VAL A 1 120 ? 11.190 -13.343 -18.658 1.00 97.75 120 VAL A CA 1
ATOM 888 C C . VAL A 1 120 ? 11.453 -12.540 -17.380 1.00 97.75 120 VAL A C 1
ATOM 890 O O . VAL A 1 120 ? 11.352 -13.108 -16.303 1.00 97.75 120 VAL A O 1
ATOM 893 N N . ASN A 1 121 ? 11.815 -11.267 -17.552 1.00 95.31 121 ASN A N 1
ATOM 894 C CA . ASN A 1 121 ? 11.841 -10.173 -16.579 1.00 95.31 121 ASN A CA 1
ATOM 895 C C . ASN A 1 121 ? 12.104 -8.860 -17.356 1.00 95.31 121 ASN A C 1
ATOM 897 O O . ASN A 1 121 ? 12.335 -8.900 -18.577 1.00 95.31 121 ASN A O 1
ATOM 901 N N . SER A 1 122 ? 12.157 -7.729 -16.660 1.00 93.94 122 SER A N 1
ATOM 902 C CA . SER A 1 122 ? 12.445 -6.385 -17.192 1.00 93.94 122 SER A CA 1
ATOM 903 C C . SER A 1 122 ? 13.777 -6.206 -17.947 1.00 93.94 122 SER A C 1
ATOM 905 O O . SER A 1 122 ? 13.927 -5.238 -18.688 1.00 93.94 122 SER A O 1
ATOM 907 N N . THR A 1 123 ? 14.739 -7.135 -17.897 1.00 94.75 123 THR A N 1
ATOM 908 C CA . THR A 1 123 ? 16.008 -7.036 -18.669 1.00 94.75 123 THR A CA 1
ATOM 909 C C . THR A 1 123 ? 16.130 -8.056 -19.807 1.00 94.75 123 THR A C 1
ATOM 911 O O . THR A 1 123 ? 16.893 -7.870 -20.763 1.00 94.75 123 THR A O 1
ATOM 914 N N . ASP A 1 124 ? 15.348 -9.130 -19.761 1.00 95.81 124 ASP A N 1
ATOM 915 C CA . ASP A 1 124 ? 15.494 -10.288 -20.643 1.00 95.81 124 ASP A CA 1
ATOM 916 C C . ASP A 1 124 ? 14.476 -10.213 -21.810 1.00 95.81 124 ASP A C 1
ATOM 918 O O . ASP A 1 124 ? 14.236 -9.141 -22.373 1.00 95.81 124 ASP A O 1
ATOM 922 N N . ASN A 1 125 ? 13.980 -11.343 -22.305 1.00 98.19 125 ASN A N 1
ATOM 923 C CA . ASN A 1 125 ? 13.239 -11.470 -23.556 1.00 98.19 125 ASN A CA 1
ATOM 924 C C . ASN A 1 125 ? 11.724 -11.414 -23.349 1.00 98.19 125 ASN A C 1
ATOM 926 O O . ASN A 1 125 ? 11.204 -11.867 -22.329 1.00 98.19 125 ASN A O 1
ATOM 930 N N . SER A 1 126 ? 11.002 -10.962 -24.375 1.00 98.69 126 SER A N 1
ATOM 931 C CA . SER A 1 126 ? 9.552 -11.136 -24.447 1.00 98.69 126 SER A CA 1
ATOM 932 C C . SER A 1 126 ? 9.198 -12.609 -24.652 1.00 98.69 126 SER A C 1
ATOM 934 O O . SER A 1 126 ? 9.951 -13.361 -25.276 1.00 98.69 126 SER A O 1
ATOM 936 N N . ILE A 1 127 ? 8.030 -13.021 -24.163 1.00 98.75 127 ILE A N 1
ATOM 937 C CA . ILE A 1 127 ? 7.494 -14.375 -24.318 1.00 98.75 127 ILE A CA 1
ATOM 938 C C . ILE A 1 127 ? 6.204 -14.303 -25.134 1.00 98.75 127 ILE A C 1
ATOM 940 O O . ILE A 1 127 ? 5.345 -13.449 -24.913 1.00 98.75 127 ILE A O 1
ATOM 944 N N . ILE A 1 128 ? 6.063 -15.190 -26.120 1.00 98.75 128 ILE A N 1
ATOM 945 C CA . ILE A 1 128 ? 4.817 -15.314 -26.880 1.00 98.75 128 ILE A CA 1
ATOM 946 C C . ILE A 1 128 ? 3.740 -15.847 -25.931 1.00 98.75 128 ILE A C 1
ATOM 948 O O . ILE A 1 128 ? 3.852 -16.969 -25.441 1.00 98.75 128 ILE A O 1
ATOM 952 N N . TYR A 1 129 ? 2.682 -15.073 -25.709 1.00 97.81 129 TYR A N 1
ATOM 953 C CA . TYR A 1 129 ? 1.577 -15.439 -24.825 1.00 97.81 129 TYR A CA 1
ATOM 954 C C . TYR A 1 129 ? 0.283 -15.629 -25.625 1.00 97.81 129 TYR A C 1
ATOM 956 O O . TYR A 1 129 ? -0.064 -14.796 -26.465 1.00 97.81 129 TYR A O 1
ATOM 964 N N . ASP A 1 130 ? -0.436 -16.727 -25.381 1.00 95.88 130 ASP A N 1
ATOM 965 C CA . ASP A 1 130 ? -1.767 -16.945 -25.953 1.00 95.88 130 ASP A CA 1
ATOM 966 C C . ASP A 1 130 ? -2.840 -16.435 -24.992 1.00 95.88 130 ASP A C 1
ATOM 968 O O . ASP A 1 130 ? -3.260 -17.119 -24.065 1.00 95.88 130 ASP A O 1
ATOM 972 N N . ARG A 1 131 ? -3.334 -15.221 -25.240 1.00 91.56 131 ARG A N 1
ATOM 973 C CA . ARG A 1 131 ? -4.354 -14.597 -24.386 1.00 91.56 131 ARG A CA 1
ATOM 974 C C . ARG A 1 131 ? -5.658 -15.392 -24.265 1.00 91.56 131 ARG A C 1
ATOM 976 O O . ARG A 1 131 ? -6.378 -15.191 -23.287 1.00 91.56 131 ARG A O 1
ATOM 983 N N . ASN A 1 132 ? -5.952 -16.282 -25.217 1.00 90.88 132 ASN A N 1
ATOM 984 C CA . ASN A 1 132 ? -7.191 -17.060 -25.254 1.00 90.88 132 ASN A CA 1
ATOM 985 C C . ASN A 1 132 ? -7.074 -18.428 -24.560 1.00 90.88 132 ASN A C 1
ATOM 987 O O . ASN A 1 132 ? -8.063 -19.158 -24.521 1.00 90.88 132 ASN A O 1
ATOM 991 N N . SER A 1 133 ? -5.897 -18.808 -24.046 1.00 93.19 133 SER A N 1
ATOM 992 C CA . SER A 1 133 ? -5.693 -20.142 -23.464 1.00 93.19 133 SER A CA 1
ATOM 993 C C . SER A 1 133 ? -6.240 -20.294 -22.043 1.00 93.19 133 SER A C 1
ATOM 995 O O . SER A 1 133 ? -6.386 -21.420 -21.572 1.00 93.19 133 SER A O 1
ATOM 997 N N . PHE A 1 134 ? -6.528 -19.187 -21.352 1.00 96.12 134 PHE A N 1
ATOM 998 C CA . PHE A 1 134 ? -7.042 -19.208 -19.984 1.00 96.12 134 PHE A CA 1
ATOM 999 C C . PHE A 1 134 ? -8.555 -19.469 -19.949 1.00 96.12 134 PHE A C 1
ATOM 1001 O O . PHE A 1 134 ? -9.332 -18.735 -20.564 1.00 96.12 134 PHE A O 1
ATOM 1008 N N . ASP A 1 135 ? -8.979 -20.483 -19.190 1.00 95.00 135 ASP A N 1
ATOM 1009 C CA . ASP A 1 135 ? -10.393 -20.809 -18.993 1.00 95.00 135 ASP A CA 1
ATOM 1010 C C . ASP A 1 135 ? -10.979 -20.054 -17.792 1.00 95.00 135 ASP A C 1
ATOM 1012 O O . ASP A 1 135 ? -10.734 -20.378 -16.628 1.00 95.00 135 ASP A O 1
ATOM 1016 N N . TRP A 1 136 ? -11.791 -19.042 -18.087 1.00 94.50 136 TRP A N 1
ATOM 1017 C CA . TRP A 1 136 ? -12.512 -18.265 -17.082 1.00 94.50 136 TRP A CA 1
ATOM 1018 C C . TRP A 1 136 ? -13.721 -18.994 -16.479 1.00 94.50 136 TRP A C 1
ATOM 1020 O O . TRP A 1 136 ? -14.255 -18.541 -15.467 1.00 94.50 136 TRP A O 1
ATOM 1030 N N . GLY A 1 137 ? -14.189 -20.088 -17.087 1.00 92.75 137 GLY A N 1
ATOM 1031 C CA . GLY A 1 137 ? -15.449 -20.726 -16.717 1.00 92.75 137 GLY A CA 1
ATOM 1032 C C . GLY A 1 137 ? -16.661 -19.787 -16.838 1.00 92.75 137 GLY A C 1
ATOM 1033 O O . GLY A 1 137 ? -16.684 -18.857 -17.648 1.00 92.75 137 GLY A O 1
ATOM 1034 N N . ALA A 1 138 ? -17.686 -20.043 -16.019 1.00 92.25 138 ALA A N 1
ATOM 1035 C CA . ALA A 1 138 ? -18.935 -19.273 -15.976 1.00 92.25 138 ALA A CA 1
ATOM 1036 C C . ALA A 1 138 ? -18.942 -18.156 -14.910 1.00 92.25 138 ALA A C 1
ATOM 1038 O O . ALA A 1 138 ? -20.004 -17.617 -14.606 1.00 92.25 138 ALA A O 1
ATOM 1039 N N . THR A 1 139 ? -17.786 -17.819 -14.330 1.00 90.44 139 THR A N 1
ATOM 1040 C CA . THR A 1 139 ? -17.685 -16.855 -13.228 1.00 90.44 139 THR A CA 1
ATOM 1041 C C . THR A 1 139 ? -18.105 -15.446 -13.688 1.00 90.44 139 THR A C 1
ATOM 1043 O O . THR A 1 139 ? -17.479 -14.906 -14.613 1.00 90.44 139 THR A O 1
ATOM 1046 N N . PRO A 1 140 ? -19.154 -14.843 -13.090 1.00 91.81 140 PRO A N 1
ATOM 1047 C CA . PRO A 1 140 ? -19.594 -13.492 -13.431 1.00 91.81 140 PRO A CA 1
ATOM 1048 C C . PRO A 1 140 ? -18.596 -12.440 -12.930 1.00 91.81 140 PRO A C 1
ATOM 1050 O O . PRO A 1 140 ? -17.841 -12.690 -11.998 1.00 91.81 140 PRO A O 1
ATOM 1053 N N . ILE A 1 141 ? -18.596 -11.256 -13.545 1.00 92.94 141 ILE A N 1
ATOM 1054 C CA . ILE A 1 141 ? -17.813 -10.105 -13.069 1.00 92.94 141 ILE A CA 1
ATOM 1055 C C . ILE A 1 141 ? -18.645 -9.385 -11.996 1.00 92.94 141 ILE A C 1
ATOM 1057 O O . ILE A 1 141 ? -19.768 -8.979 -12.311 1.00 92.94 141 ILE A O 1
ATOM 1061 N N . PRO A 1 142 ? -18.148 -9.220 -10.757 1.00 94.25 142 PRO A N 1
ATOM 1062 C CA . PRO A 1 142 ? -18.834 -8.442 -9.731 1.00 94.25 142 PRO A CA 1
ATOM 1063 C C . PRO A 1 142 ? -18.967 -6.972 -10.139 1.00 94.25 142 PRO A C 1
ATOM 1065 O O . PRO A 1 142 ? -18.030 -6.372 -10.659 1.00 94.25 142 PRO A O 1
ATOM 1068 N N . GLN A 1 143 ? -20.140 -6.387 -9.895 1.00 93.50 143 GLN A N 1
ATOM 1069 C CA . GLN A 1 143 ? -20.454 -4.993 -10.236 1.00 93.50 143 GLN A CA 1
ATOM 1070 C C . GLN A 1 143 ? -21.072 -4.280 -9.023 1.00 93.50 143 GLN A C 1
ATOM 1072 O O . GLN A 1 143 ? -22.264 -3.956 -9.041 1.00 93.50 143 GLN A O 1
ATOM 1077 N N . PRO A 1 144 ? -20.312 -4.097 -7.926 1.00 90.94 144 PRO A N 1
ATOM 1078 C CA . PRO A 1 144 ? -20.811 -3.387 -6.753 1.00 90.94 144 PRO A CA 1
ATOM 1079 C C . PRO A 1 144 ? -21.198 -1.949 -7.123 1.00 90.94 144 PRO A C 1
ATOM 1081 O O . PRO A 1 144 ? -20.463 -1.247 -7.818 1.00 90.94 144 PRO A O 1
ATOM 1084 N N . ALA A 1 145 ? -22.359 -1.489 -6.654 1.00 90.50 145 ALA A N 1
ATOM 1085 C CA . ALA A 1 145 ? -22.740 -0.093 -6.829 1.00 90.50 145 ALA A CA 1
ATOM 1086 C C . ALA A 1 145 ? -21.820 0.810 -5.995 1.00 90.50 145 ALA A C 1
ATOM 1088 O O . ALA A 1 145 ? -21.416 0.439 -4.895 1.00 90.50 145 ALA A O 1
ATOM 1089 N N . ARG A 1 146 ? -21.555 2.037 -6.461 1.00 88.56 146 ARG A N 1
ATOM 1090 C CA . ARG A 1 146 ? -20.648 2.982 -5.776 1.00 88.56 146 ARG A CA 1
ATOM 1091 C C . ARG A 1 146 ? -20.977 3.192 -4.295 1.00 88.56 146 ARG A C 1
ATOM 1093 O O . ARG A 1 146 ? -20.089 3.154 -3.457 1.00 88.56 146 ARG A O 1
ATOM 1100 N N . LYS A 1 147 ? -22.262 3.326 -3.963 1.00 91.12 147 LYS A N 1
ATOM 1101 C CA . LYS A 1 147 ? -22.741 3.486 -2.578 1.00 91.12 147 LYS A CA 1
ATOM 1102 C C . LYS A 1 147 ? -22.475 2.274 -1.669 1.00 91.12 147 LYS A C 1
ATOM 1104 O O . LYS A 1 147 ? -22.499 2.409 -0.443 1.00 91.12 147 LYS A O 1
ATOM 1109 N N . ASP A 1 148 ? -22.259 1.105 -2.274 1.00 92.88 148 ASP A N 1
ATOM 1110 C CA . ASP A 1 148 ? -22.009 -0.170 -1.604 1.00 92.88 148 ASP A CA 1
ATOM 1111 C C . ASP A 1 148 ? -20.508 -0.514 -1.545 1.00 92.88 148 ASP A C 1
ATOM 1113 O O . ASP A 1 148 ? -20.160 -1.466 -0.850 1.00 92.88 148 ASP A O 1
ATOM 1117 N N . LEU A 1 149 ? -19.632 0.211 -2.259 1.00 96.00 149 LEU A N 1
ATOM 1118 C CA . LEU A 1 149 ? -18.193 -0.071 -2.327 1.00 96.00 149 LEU A CA 1
ATOM 1119 C C . LEU A 1 149 ? -17.507 0.096 -0.966 1.00 96.00 149 LEU A C 1
ATOM 1121 O O . LEU A 1 149 ? -17.676 1.115 -0.298 1.00 96.00 149 LEU A O 1
ATOM 1125 N N . VAL A 1 150 ? -16.676 -0.886 -0.619 1.00 98.44 150 VAL A N 1
ATOM 1126 C CA . VAL A 1 150 ? -15.661 -0.821 0.437 1.00 98.44 150 VAL A CA 1
ATOM 1127 C C . VAL A 1 150 ? -14.391 -1.439 -0.137 1.00 98.44 150 VAL A C 1
ATOM 1129 O O . VAL A 1 150 ? -14.381 -2.620 -0.499 1.00 98.44 150 VAL A O 1
ATOM 1132 N N . ILE A 1 151 ? -13.352 -0.619 -0.282 1.00 98.81 151 ILE A N 1
ATOM 1133 C CA . ILE A 1 151 ? -12.137 -0.969 -1.022 1.00 98.81 151 ILE A CA 1
ATOM 1134 C C . ILE A 1 151 ? -11.043 -1.431 -0.054 1.00 98.81 151 ILE A C 1
ATOM 1136 O O . ILE A 1 151 ? -10.794 -0.787 0.962 1.00 98.81 151 ILE A O 1
ATOM 1140 N N . TYR A 1 152 ? -10.353 -2.515 -0.403 1.00 98.88 152 TYR A N 1
ATOM 1141 C CA . TYR A 1 152 ? -9.119 -2.946 0.254 1.00 98.88 152 TYR A CA 1
ATOM 1142 C C . TYR A 1 152 ? -7.931 -2.719 -0.683 1.00 98.88 152 TYR A C 1
ATOM 1144 O O . TYR A 1 152 ? -7.849 -3.346 -1.740 1.00 98.88 152 TYR A O 1
ATOM 1152 N N . GLU A 1 153 ? -7.028 -1.808 -0.331 1.00 98.88 153 GLU A N 1
ATOM 1153 C CA . GLU A 1 153 ? -5.793 -1.575 -1.083 1.00 98.88 153 GLU A CA 1
ATOM 1154 C C . GLU A 1 153 ? -4.727 -2.621 -0.713 1.00 98.88 153 GLU A C 1
ATOM 1156 O O . GLU A 1 153 ? -4.454 -2.859 0.465 1.00 98.88 153 GLU A O 1
ATOM 1161 N N . MET A 1 154 ? -4.128 -3.249 -1.730 1.00 98.69 154 MET A N 1
ATOM 1162 C CA . MET A 1 154 ? -3.251 -4.411 -1.583 1.00 98.69 154 MET A CA 1
ATOM 1163 C C . MET A 1 154 ? -1.992 -4.309 -2.449 1.00 98.69 154 MET A C 1
ATOM 1165 O O . MET A 1 154 ? -2.062 -4.057 -3.653 1.00 98.69 154 MET A O 1
ATOM 1169 N N . HIS A 1 155 ? -0.856 -4.648 -1.844 1.00 98.56 155 HIS A N 1
ATOM 1170 C CA . HIS A 1 155 ? 0.408 -4.911 -2.518 1.00 98.56 155 HIS A CA 1
ATOM 1171 C C . HIS A 1 155 ? 0.652 -6.424 -2.622 1.00 98.56 155 HIS A C 1
ATOM 1173 O O . HIS A 1 155 ? 0.902 -7.109 -1.624 1.00 98.56 155 HIS A O 1
ATOM 1179 N N . VAL A 1 156 ? 0.618 -6.963 -3.843 1.00 98.25 156 VAL A N 1
ATOM 1180 C CA . VAL A 1 156 ? 0.704 -8.415 -4.107 1.00 98.25 156 VAL A CA 1
ATOM 1181 C C . VAL A 1 156 ? 1.970 -9.030 -3.507 1.00 98.25 156 VAL A C 1
ATOM 1183 O O . VAL A 1 156 ? 1.909 -10.098 -2.896 1.00 98.25 156 VAL A O 1
ATOM 1186 N N . GLY A 1 157 ? 3.103 -8.331 -3.625 1.00 97.19 157 GLY A N 1
ATOM 1187 C CA . GLY A 1 157 ? 4.408 -8.823 -3.194 1.00 97.19 157 GLY A CA 1
ATOM 1188 C C . GLY A 1 157 ? 4.557 -9.020 -1.681 1.00 97.19 157 GLY A C 1
ATOM 1189 O O . GLY A 1 157 ? 5.437 -9.769 -1.261 1.00 97.19 157 GLY A O 1
ATOM 1190 N N . THR A 1 158 ? 3.710 -8.403 -0.853 1.00 97.12 158 THR A N 1
ATOM 1191 C CA . THR A 1 158 ? 3.847 -8.429 0.620 1.00 97.12 158 THR A CA 1
ATOM 1192 C C . THR A 1 158 ? 2.619 -8.971 1.338 1.00 97.12 158 THR A C 1
ATOM 1194 O O . THR A 1 158 ? 2.734 -9.381 2.497 1.00 97.12 158 THR A O 1
ATOM 1197 N N . TYR A 1 159 ? 1.469 -9.014 0.659 1.00 97.62 159 TYR A N 1
ATOM 1198 C CA . TYR A 1 159 ? 0.176 -9.273 1.279 1.00 97.62 159 TYR A CA 1
ATOM 1199 C C . TYR A 1 159 ? 0.086 -10.613 2.007 1.00 97.62 159 TYR A C 1
ATOM 1201 O O . TYR A 1 159 ? -0.336 -10.622 3.150 1.00 97.62 159 TYR A O 1
ATOM 1209 N N . GLU A 1 160 ? 0.497 -11.745 1.418 1.00 94.75 160 GLU A N 1
ATOM 1210 C CA . GLU A 1 160 ? 0.343 -13.066 2.072 1.00 94.75 160 GLU A CA 1
ATOM 1211 C C . GLU A 1 160 ? 1.246 -13.251 3.310 1.00 94.75 160 GLU A C 1
ATOM 1213 O O . GLU A 1 160 ? 0.995 -14.135 4.126 1.00 94.75 160 GLU A O 1
ATOM 1218 N N . GLY A 1 161 ? 2.256 -12.395 3.506 1.00 89.38 161 GLY A N 1
ATOM 1219 C CA . GLY A 1 161 ? 3.278 -12.548 4.548 1.00 89.38 161 GLY A CA 1
ATOM 1220 C C . GLY A 1 161 ? 4.440 -13.462 4.123 1.00 89.38 161 GLY A C 1
ATOM 1221 O O . GLY A 1 161 ? 4.435 -14.021 3.035 1.00 89.38 161 GLY A O 1
ATOM 1222 N N . GLY A 1 162 ? 5.468 -13.641 4.961 1.00 86.81 162 GLY A N 1
ATOM 1223 C CA . GLY A 1 162 ? 6.650 -14.485 4.677 1.00 86.81 162 GLY A CA 1
ATOM 1224 C C . GLY A 1 162 ? 7.697 -13.849 3.743 1.00 86.81 162 GLY A C 1
ATOM 1225 O O . GLY A 1 162 ? 7.870 -12.640 3.760 1.00 86.81 162 GLY A O 1
ATOM 1226 N N . THR A 1 163 ? 8.466 -14.640 2.981 1.00 90.69 163 THR A N 1
ATOM 1227 C CA . THR A 1 163 ? 9.558 -14.100 2.139 1.00 90.69 163 THR A CA 1
ATOM 1228 C C . THR A 1 163 ? 9.010 -13.401 0.897 1.00 90.69 163 THR A C 1
ATOM 1230 O O . THR A 1 163 ? 8.371 -14.043 0.068 1.00 90.69 163 THR A O 1
ATOM 1233 N N . THR A 1 164 ? 9.289 -12.106 0.767 1.00 91.25 164 THR A N 1
ATOM 1234 C CA . THR A 1 164 ? 8.889 -11.255 -0.363 1.00 91.25 164 THR A CA 1
ATOM 1235 C C . THR A 1 164 ? 9.860 -11.391 -1.555 1.00 91.25 164 THR A C 1
ATOM 1237 O O . THR A 1 164 ? 11.049 -11.663 -1.338 1.00 91.25 164 THR A O 1
ATOM 1240 N N . PRO A 1 165 ? 9.413 -11.171 -2.805 1.00 95.25 165 PRO A N 1
ATOM 1241 C CA . PRO A 1 165 ? 8.027 -10.929 -3.201 1.00 95.25 165 PRO A CA 1
ATOM 1242 C C . PRO A 1 165 ? 7.160 -12.199 -3.117 1.00 95.25 165 PRO A C 1
ATOM 1244 O O . PRO A 1 165 ? 7.629 -13.330 -3.252 1.00 95.25 165 PRO A O 1
ATOM 1247 N N . ARG A 1 166 ? 5.865 -11.999 -2.886 1.00 95.69 166 ARG A N 1
ATOM 1248 C CA . ARG A 1 166 ? 4.804 -12.999 -3.035 1.00 95.69 166 ARG A CA 1
ATOM 1249 C C . ARG A 1 166 ? 4.111 -12.865 -4.385 1.00 95.69 166 ARG A C 1
ATOM 1251 O O . ARG A 1 166 ? 4.333 -11.920 -5.129 1.00 95.69 166 ARG A O 1
ATOM 1258 N N . THR A 1 167 ? 3.285 -13.857 -4.699 1.00 97.81 167 THR A N 1
ATOM 1259 C CA . THR A 1 167 ? 2.610 -13.976 -5.998 1.00 97.81 167 THR A CA 1
ATOM 1260 C C . THR A 1 167 ? 1.104 -13.837 -5.847 1.00 97.81 167 THR A C 1
ATOM 1262 O O . THR A 1 167 ? 0.555 -14.004 -4.755 1.00 97.81 167 THR A O 1
ATOM 1265 N N . PHE A 1 168 ? 0.421 -13.642 -6.973 1.00 98.75 168 PHE A N 1
ATOM 1266 C CA . PHE A 1 168 ? -1.038 -13.686 -7.037 1.00 98.75 168 PHE A CA 1
ATOM 1267 C C . PHE A 1 168 ? -1.625 -14.978 -6.450 1.00 98.75 168 PHE A C 1
ATOM 1269 O O . PHE A 1 168 ? -2.593 -14.922 -5.698 1.00 98.75 168 PHE A O 1
ATOM 1276 N N . ASP A 1 169 ? -1.011 -16.134 -6.725 1.00 97.69 169 ASP A N 1
ATOM 1277 C CA . ASP A 1 169 ? -1.472 -17.423 -6.189 1.00 97.69 169 ASP A CA 1
ATOM 1278 C C . ASP A 1 169 ? -1.338 -17.506 -4.660 1.00 97.69 169 ASP A C 1
ATOM 1280 O O . ASP A 1 169 ? -2.172 -18.127 -4.005 1.00 97.69 169 ASP A O 1
ATOM 1284 N N . HIS A 1 170 ? -0.321 -16.862 -4.075 1.00 97.38 170 HIS A N 1
ATOM 1285 C CA . HIS A 1 170 ? -0.200 -16.761 -2.620 1.00 97.38 170 HIS A CA 1
ATOM 1286 C C . HIS A 1 170 ? -1.315 -15.875 -2.043 1.00 97.38 170 HIS A C 1
ATOM 1288 O O . HIS A 1 170 ? -1.964 -16.263 -1.075 1.00 97.38 170 HIS A O 1
ATOM 1294 N N . ALA A 1 171 ? -1.596 -14.725 -2.666 1.00 97.88 171 ALA A N 1
ATOM 1295 C CA . ALA A 1 171 ? -2.651 -13.815 -2.214 1.00 97.88 171 ALA A CA 1
ATOM 1296 C C . ALA A 1 171 ? -4.051 -14.465 -2.209 1.00 97.88 171 ALA A C 1
ATOM 1298 O O . ALA A 1 171 ? -4.856 -14.163 -1.327 1.00 97.88 171 ALA A O 1
ATOM 1299 N N . ILE A 1 172 ? -4.325 -15.414 -3.122 1.00 98.31 172 ILE A N 1
ATOM 1300 C CA . ILE A 1 172 ? -5.588 -16.180 -3.153 1.00 98.31 172 ILE A CA 1
ATOM 1301 C C . ILE A 1 172 ? -5.880 -16.857 -1.804 1.00 98.31 172 ILE A C 1
ATOM 1303 O O . ILE A 1 172 ? -7.036 -16.908 -1.389 1.00 98.31 172 ILE A O 1
ATOM 1307 N N . ALA A 1 173 ? -4.850 -17.325 -1.088 1.00 93.50 173 ALA A N 1
ATOM 1308 C CA . ALA A 1 173 ? -5.000 -18.037 0.185 1.00 93.50 173 ALA A CA 1
ATOM 1309 C C . ALA A 1 173 ? -5.591 -17.183 1.324 1.00 93.50 173 ALA A C 1
ATOM 1311 O O . ALA A 1 173 ? -5.874 -17.710 2.399 1.00 93.50 173 ALA A O 1
ATOM 1312 N N . ARG A 1 174 ? -5.747 -15.870 1.116 1.00 95.00 174 ARG A N 1
ATOM 1313 C CA . ARG A 1 174 ? -6.270 -14.917 2.104 1.00 95.00 174 ARG A CA 1
ATOM 1314 C C . ARG A 1 174 ? -7.566 -14.233 1.658 1.00 95.00 174 ARG A C 1
ATOM 1316 O O . ARG A 1 174 ? -8.072 -13.387 2.384 1.00 95.00 174 ARG A O 1
ATOM 1323 N N . LEU A 1 175 ? -8.127 -14.588 0.498 1.00 97.44 175 LEU A N 1
ATOM 1324 C CA . LEU A 1 175 ? -9.339 -13.931 -0.009 1.00 97.44 175 LEU A CA 1
ATOM 1325 C C . LEU A 1 175 ? -10.586 -14.208 0.841 1.00 97.44 175 LEU A C 1
ATOM 1327 O O . LEU A 1 175 ? -11.445 -13.335 0.915 1.00 97.44 175 LEU A O 1
ATOM 1331 N N . ASP A 1 176 ? -10.665 -15.371 1.497 1.00 94.00 176 ASP A N 1
ATOM 1332 C CA . ASP A 1 176 ? -11.776 -15.699 2.407 1.00 94.00 176 ASP A CA 1
ATOM 1333 C C . ASP A 1 176 ? -11.830 -14.692 3.566 1.00 94.00 176 ASP A C 1
ATOM 1335 O O . ASP A 1 176 ? -12.875 -14.122 3.843 1.00 94.00 176 ASP A O 1
ATOM 1339 N N . HIS A 1 177 ? -10.672 -14.323 4.126 1.00 96.06 177 HIS A N 1
ATOM 1340 C CA . HIS A 1 177 ? -10.596 -13.289 5.158 1.00 96.06 177 HIS A CA 1
ATOM 1341 C C . HIS A 1 177 ? -11.170 -11.940 4.693 1.00 96.06 177 HIS A C 1
ATOM 1343 O O . HIS A 1 177 ? -11.896 -11.292 5.440 1.00 96.06 177 HIS A O 1
ATOM 1349 N N . LEU A 1 178 ? -10.875 -11.508 3.461 1.00 98.12 178 LEU A N 1
ATOM 1350 C CA . LEU A 1 178 ? -11.417 -10.251 2.929 1.00 98.12 178 LEU A CA 1
ATOM 1351 C C . LEU A 1 178 ? -12.930 -10.326 2.691 1.00 98.12 178 LEU A C 1
ATOM 1353 O O . LEU A 1 178 ? -13.630 -9.332 2.894 1.00 98.12 178 LEU A O 1
ATOM 1357 N N . GLN A 1 179 ? -13.429 -11.489 2.271 1.00 95.81 179 GLN A N 1
ATOM 1358 C CA . GLN A 1 179 ? -14.860 -11.734 2.137 1.00 95.81 179 GLN A CA 1
ATOM 1359 C C . GLN A 1 179 ? -15.558 -11.654 3.502 1.00 95.81 179 GLN A C 1
ATOM 1361 O O . GLN A 1 179 ? -16.558 -10.944 3.612 1.00 95.81 179 GLN A O 1
ATOM 1366 N N . ASP A 1 180 ? -14.990 -12.287 4.532 1.00 92.69 180 ASP A N 1
ATOM 1367 C CA . ASP A 1 180 ? -15.519 -12.299 5.903 1.00 92.69 180 ASP A CA 1
ATOM 1368 C C . ASP A 1 180 ? -15.539 -10.895 6.523 1.00 92.69 180 ASP A C 1
ATOM 1370 O O . ASP A 1 180 ? -16.547 -10.475 7.098 1.00 92.69 180 ASP A O 1
ATOM 1374 N N . LEU A 1 181 ? -14.469 -10.110 6.322 1.00 96.94 181 LEU A N 1
ATOM 1375 C CA . LEU A 1 181 ? -14.432 -8.686 6.691 1.00 96.94 181 LEU A CA 1
ATOM 1376 C C . LEU A 1 181 ? -15.574 -7.887 6.044 1.00 96.94 181 LEU A C 1
ATOM 1378 O O . LEU A 1 181 ? -15.947 -6.828 6.539 1.00 96.94 181 LEU A O 1
ATOM 1382 N N . GLY A 1 182 ? -16.118 -8.358 4.921 1.00 96.75 182 GLY A N 1
ATOM 1383 C CA . GLY A 1 182 ? -17.146 -7.671 4.152 1.00 96.75 182 GLY A CA 1
ATOM 1384 C C . GLY A 1 182 ? -16.588 -6.741 3.074 1.00 96.75 182 GLY A C 1
ATOM 1385 O O . GLY A 1 182 ? -17.332 -5.892 2.578 1.00 96.75 182 GLY A O 1
ATOM 1386 N N . ILE A 1 183 ? -15.327 -6.884 2.662 1.00 98.50 183 ILE A N 1
ATOM 1387 C CA . ILE A 1 183 ? -14.784 -6.177 1.492 1.00 98.50 183 ILE A CA 1
ATOM 1388 C C . ILE A 1 183 ? -15.528 -6.632 0.229 1.00 98.50 183 ILE A C 1
ATOM 1390 O O . ILE A 1 183 ? -15.970 -7.774 0.128 1.00 98.50 183 ILE A O 1
ATOM 1394 N N . ASN A 1 184 ? -15.700 -5.738 -0.748 1.00 97.44 184 ASN A N 1
ATOM 1395 C CA . ASN A 1 184 ? -16.287 -6.094 -2.049 1.00 97.44 184 ASN A CA 1
ATOM 1396 C C . ASN A 1 184 ? -15.496 -5.594 -3.264 1.00 97.44 184 ASN A C 1
ATOM 1398 O O . ASN A 1 184 ? -15.868 -5.898 -4.399 1.00 97.44 184 ASN A O 1
ATOM 1402 N N . ALA A 1 185 ? -14.393 -4.878 -3.043 1.00 98.50 185 ALA A N 1
ATOM 1403 C CA . ALA A 1 185 ? -13.436 -4.527 -4.079 1.00 98.50 185 ALA A CA 1
ATOM 1404 C C . ALA A 1 185 ? -12.002 -4.543 -3.533 1.00 98.50 185 ALA A C 1
ATOM 1406 O O . ALA A 1 185 ? -11.735 -4.011 -2.458 1.00 98.50 185 ALA A O 1
ATOM 1407 N N . ILE A 1 186 ? -11.071 -5.113 -4.296 1.00 98.81 186 ILE A N 1
ATOM 1408 C CA . ILE A 1 186 ? -9.632 -5.053 -4.024 1.00 98.81 186 ILE A CA 1
ATOM 1409 C C . ILE A 1 186 ? -9.008 -4.072 -5.013 1.00 98.81 186 ILE A C 1
ATOM 1411 O O . ILE A 1 186 ? -9.126 -4.281 -6.221 1.00 98.81 186 ILE A O 1
ATOM 1415 N N . LYS A 1 187 ? -8.333 -3.029 -4.517 1.00 98.69 187 LYS A N 1
ATOM 1416 C CA . LYS A 1 187 ? -7.462 -2.172 -5.331 1.00 98.69 187 LYS A CA 1
ATOM 1417 C C . LYS A 1 187 ? -6.042 -2.721 -5.261 1.00 98.69 187 LYS A C 1
ATOM 1419 O O . LYS A 1 187 ? -5.390 -2.610 -4.227 1.00 98.69 187 LYS A O 1
ATOM 1424 N N . LEU A 1 188 ? -5.567 -3.314 -6.347 1.00 98.81 188 LEU A N 1
ATOM 1425 C CA . LEU A 1 188 ? -4.173 -3.726 -6.456 1.00 98.81 188 LEU A CA 1
ATOM 1426 C C . LEU A 1 188 ? -3.311 -2.508 -6.772 1.00 98.81 188 LEU A C 1
ATOM 1428 O O . LEU A 1 188 ? -3.626 -1.792 -7.722 1.00 98.81 188 LEU A O 1
ATOM 1432 N N . MET A 1 189 ? -2.223 -2.324 -6.021 1.00 98.62 189 MET A N 1
ATOM 1433 C CA . MET A 1 189 ? -1.093 -1.484 -6.442 1.00 98.62 189 MET A CA 1
ATOM 1434 C C . MET A 1 189 ? -0.560 -1.950 -7.814 1.00 98.62 189 MET A C 1
ATOM 1436 O O . MET A 1 189 ? -0.874 -3.077 -8.219 1.00 98.62 189 MET A O 1
ATOM 1440 N N . PRO A 1 190 ? 0.209 -1.125 -8.555 1.00 98.38 190 PRO A N 1
ATOM 1441 C CA . PRO A 1 190 ? 0.566 -1.443 -9.933 1.00 98.38 190 PRO A CA 1
ATOM 1442 C C . PRO A 1 190 ? 1.265 -2.803 -10.068 1.00 98.38 190 PRO A C 1
ATOM 1444 O O . PRO A 1 190 ? 2.163 -3.150 -9.305 1.00 98.38 190 PRO A O 1
ATOM 1447 N N . ILE A 1 191 ? 0.838 -3.583 -11.062 1.00 98.31 191 ILE A N 1
ATOM 1448 C CA . ILE A 1 191 ? 1.296 -4.972 -11.279 1.00 98.31 191 ILE A CA 1
ATOM 1449 C C . ILE A 1 191 ? 2.100 -5.142 -12.566 1.00 98.31 191 ILE A C 1
ATOM 1451 O O . ILE A 1 191 ? 2.341 -6.267 -13.012 1.00 98.31 191 ILE A O 1
ATOM 1455 N N . ASN A 1 192 ? 2.404 -4.030 -13.227 1.00 97.75 192 ASN A N 1
ATOM 1456 C CA . ASN A 1 192 ? 3.180 -4.042 -14.447 1.00 97.75 192 ASN A CA 1
ATOM 1457 C C . ASN A 1 192 ? 4.612 -4.477 -14.170 1.00 97.75 192 ASN A C 1
ATOM 1459 O O . ASN A 1 192 ? 5.133 -4.191 -13.101 1.00 97.75 192 ASN A O 1
ATOM 1463 N N . GLU A 1 193 ? 5.238 -5.130 -15.145 1.00 98.06 193 GLU A N 1
ATOM 1464 C CA . GLU A 1 193 ? 6.640 -5.520 -15.020 1.00 98.06 193 GLU A CA 1
ATOM 1465 C C . GLU A 1 193 ? 7.527 -4.300 -14.738 1.00 98.06 193 GLU A C 1
ATOM 1467 O O . GLU A 1 193 ? 7.438 -3.292 -15.452 1.00 98.06 193 GLU A O 1
ATOM 1472 N N . PHE A 1 194 ? 8.395 -4.414 -13.737 1.00 96.50 194 PHE A N 1
ATOM 1473 C CA . PHE A 1 194 ? 9.294 -3.354 -13.282 1.00 96.50 194 PHE A CA 1
ATOM 1474 C C . PHE A 1 194 ? 10.749 -3.847 -13.128 1.00 96.50 194 PHE A C 1
ATOM 1476 O O . PHE A 1 194 ? 11.025 -5.045 -13.209 1.00 96.50 194 PHE A O 1
ATOM 1483 N N . PRO A 1 195 ? 11.731 -2.940 -12.959 1.00 93.94 195 PRO A N 1
ATOM 1484 C CA . PRO A 1 195 ? 13.119 -3.314 -12.690 1.00 93.94 195 PRO A CA 1
ATOM 1485 C C . PRO A 1 195 ? 13.268 -4.149 -11.408 1.00 93.94 195 PRO A C 1
ATOM 1487 O O . PRO A 1 195 ? 12.796 -3.756 -10.341 1.00 93.94 195 PRO A O 1
ATOM 1490 N N . GLY A 1 196 ? 13.985 -5.272 -11.490 1.00 91.06 196 GLY A N 1
ATOM 1491 C CA . GLY A 1 196 ? 14.206 -6.164 -10.346 1.00 91.06 196 GLY A CA 1
ATOM 1492 C C . GLY A 1 196 ? 12.980 -7.007 -9.974 1.00 91.06 196 GLY A C 1
ATOM 1493 O O . GLY A 1 196 ? 12.150 -7.295 -10.820 1.00 91.06 196 GLY A O 1
ATOM 1494 N N . GLY A 1 197 ? 12.912 -7.446 -8.712 1.00 88.00 197 GLY A N 1
ATOM 1495 C CA . GLY A 1 197 ? 11.840 -8.322 -8.201 1.00 88.00 197 GLY A CA 1
ATOM 1496 C C . GLY A 1 197 ? 11.034 -7.737 -7.041 1.00 88.00 197 GLY A C 1
ATOM 1497 O O . GLY A 1 197 ? 10.172 -8.397 -6.462 1.00 88.00 197 GLY A O 1
ATOM 1498 N N . ARG A 1 198 ? 11.344 -6.501 -6.638 1.00 92.62 198 ARG A N 1
ATOM 1499 C CA . ARG A 1 198 ? 10.644 -5.765 -5.583 1.00 92.62 198 ARG A CA 1
ATOM 1500 C C . ARG A 1 198 ? 10.516 -4.313 -6.017 1.00 92.62 198 ARG A C 1
ATOM 1502 O O . ARG A 1 198 ? 11.508 -3.698 -6.396 1.00 92.62 198 ARG A O 1
ATOM 1509 N N . SER A 1 199 ? 9.284 -3.838 -6.026 1.00 93.94 199 SER A N 1
ATOM 1510 C CA . SER A 1 199 ? 8.912 -2.453 -6.260 1.00 93.94 199 SER A CA 1
ATOM 1511 C C . SER A 1 199 ? 7.499 -2.261 -5.720 1.00 93.94 199 SER A C 1
ATOM 1513 O O . SER A 1 199 ? 6.736 -3.225 -5.635 1.00 93.94 199 SER A O 1
ATOM 1515 N N . TRP A 1 200 ? 7.118 -1.015 -5.438 1.00 95.62 200 TRP A N 1
ATOM 1516 C CA . TRP A 1 200 ? 5.713 -0.634 -5.251 1.00 95.62 200 TRP A CA 1
ATOM 1517 C C . TRP A 1 200 ? 4.924 -0.667 -6.572 1.00 95.62 200 TRP A C 1
ATOM 1519 O O . TRP A 1 200 ? 3.700 -0.603 -6.554 1.00 95.62 200 TRP A O 1
ATOM 1529 N N . GLY A 1 201 ? 5.623 -0.768 -7.708 1.00 95.50 201 GLY A N 1
ATOM 1530 C CA . GLY A 1 201 ? 5.065 -0.924 -9.051 1.00 95.50 201 GLY A CA 1
ATOM 1531 C C . GLY A 1 201 ? 4.964 0.373 -9.864 1.00 95.50 201 GLY A C 1
ATOM 1532 O O . GLY A 1 201 ? 4.702 0.316 -11.065 1.00 95.50 201 GLY A O 1
ATOM 1533 N N . TYR A 1 202 ? 5.218 1.537 -9.255 1.00 96.31 202 TYR A N 1
ATOM 1534 C CA . TYR A 1 202 ? 5.075 2.854 -9.901 1.00 96.31 202 TYR A CA 1
ATOM 1535 C C . TYR A 1 202 ? 6.153 3.194 -10.942 1.00 96.31 202 TYR A C 1
ATOM 1537 O O . TYR A 1 202 ? 6.094 4.233 -11.582 1.00 96.31 202 TYR A O 1
ATOM 1545 N N . ASN A 1 203 ? 7.104 2.294 -11.185 1.00 94.81 203 ASN A N 1
ATOM 1546 C CA . ASN A 1 203 ? 8.186 2.431 -12.159 1.00 94.81 203 ASN A CA 1
ATOM 1547 C C . ASN A 1 203 ? 8.104 1.364 -13.277 1.00 94.81 203 ASN A C 1
ATOM 1549 O O . ASN A 1 203 ? 9.070 0.624 -13.484 1.00 94.81 203 ASN A O 1
ATOM 1553 N N . PRO A 1 204 ? 6.986 1.252 -14.020 1.00 96.06 204 PRO A N 1
ATOM 1554 C CA . PRO A 1 204 ? 6.793 0.163 -14.979 1.00 96.06 204 PRO A CA 1
ATOM 1555 C C . PRO A 1 204 ? 7.851 0.211 -16.087 1.00 96.06 204 PRO A C 1
ATOM 1557 O O . PRO A 1 204 ? 8.035 1.261 -16.695 1.00 96.06 204 PRO A O 1
ATOM 1560 N N . ALA A 1 205 ? 8.504 -0.914 -16.381 1.00 95.69 205 ALA A N 1
ATOM 1561 C CA . ALA A 1 205 ? 9.452 -1.088 -17.487 1.00 95.69 205 ALA A CA 1
ATOM 1562 C C . ALA A 1 205 ? 8.768 -1.620 -18.760 1.00 95.69 205 ALA A C 1
ATOM 1564 O O . ALA A 1 205 ? 9.092 -1.199 -19.874 1.00 95.69 205 ALA A O 1
ATOM 1565 N N . ASP A 1 206 ? 7.778 -2.505 -18.606 1.00 96.69 206 ASP A N 1
ATOM 1566 C CA . ASP A 1 206 ? 6.981 -3.051 -19.709 1.00 96.69 206 ASP A CA 1
ATOM 1567 C C . ASP A 1 206 ? 5.476 -2.900 -19.399 1.00 96.69 206 ASP A C 1
ATOM 1569 O O . ASP A 1 206 ? 4.856 -3.805 -18.836 1.00 96.69 206 ASP A O 1
ATOM 1573 N N . PRO A 1 207 ? 4.830 -1.786 -19.809 1.00 96.31 207 PRO A N 1
ATOM 1574 C CA . PRO A 1 207 ? 3.448 -1.465 -19.427 1.00 96.31 207 PRO A CA 1
ATOM 1575 C C . PRO A 1 207 ? 2.378 -2.491 -19.845 1.00 96.31 207 PRO A C 1
ATOM 1577 O O . PRO A 1 207 ? 1.238 -2.405 -19.403 1.00 96.31 207 PRO A O 1
ATOM 1580 N N . TYR A 1 208 ? 2.676 -3.448 -20.722 1.00 97.94 208 TYR A N 1
ATOM 1581 C CA . TYR A 1 208 ? 1.725 -4.498 -21.121 1.00 97.94 208 TYR A CA 1
ATOM 1582 C C . TYR A 1 208 ? 1.935 -5.827 -20.393 1.00 97.94 208 TYR A C 1
ATOM 1584 O O . TYR A 1 208 ? 1.055 -6.693 -20.454 1.00 97.94 208 TYR A O 1
ATOM 1592 N N . ALA A 1 209 ? 3.083 -6.009 -19.741 1.00 98.12 209 ALA A N 1
ATOM 1593 C CA . ALA A 1 209 ? 3.425 -7.244 -19.062 1.00 98.12 209 ALA A CA 1
ATOM 1594 C C . ALA A 1 209 ? 2.975 -7.188 -17.602 1.00 98.12 209 ALA A C 1
ATOM 1596 O O . ALA A 1 209 ? 3.072 -6.144 -16.960 1.00 98.12 209 ALA A O 1
ATOM 1597 N N . VAL A 1 210 ? 2.471 -8.317 -17.102 1.00 98.44 210 VAL A N 1
ATOM 1598 C CA . VAL A 1 210 ? 2.259 -8.541 -15.665 1.00 98.44 210 VAL A CA 1
ATOM 1599 C C . VAL A 1 210 ? 3.577 -9.013 -15.064 1.00 98.44 210 VAL A C 1
ATOM 1601 O O . VAL A 1 210 ? 4.184 -9.921 -15.638 1.00 98.44 210 VAL A O 1
ATOM 1604 N N . GLU A 1 211 ? 3.949 -8.450 -13.915 1.00 98.31 211 GLU A N 1
ATOM 1605 C CA . GLU A 1 211 ? 5.197 -8.721 -13.202 1.00 98.31 211 GLU A CA 1
ATOM 1606 C C . GLU A 1 211 ? 5.489 -10.224 -13.081 1.00 98.31 211 GLU A C 1
ATOM 1608 O O . GLU A 1 211 ? 4.692 -11.022 -12.557 1.00 98.31 211 GLU A O 1
ATOM 1613 N N . SER A 1 212 ? 6.644 -10.605 -13.619 1.00 97.56 212 SER A N 1
ATOM 1614 C CA . SER A 1 212 ? 7.112 -11.979 -13.702 1.00 97.56 212 SER A CA 1
ATOM 1615 C C . SER A 1 212 ? 7.312 -12.617 -12.324 1.00 97.56 212 SER A C 1
ATOM 1617 O O . SER A 1 212 ? 6.855 -13.750 -12.122 1.00 97.56 212 SER A O 1
ATOM 1619 N N . ASP A 1 213 ? 7.858 -11.884 -11.349 1.00 97.19 213 ASP A N 1
ATOM 1620 C CA . ASP A 1 213 ? 8.059 -12.370 -9.978 1.00 97.19 213 ASP A CA 1
ATOM 1621 C C . ASP A 1 213 ? 6.744 -12.508 -9.194 1.00 97.19 213 ASP A C 1
ATOM 1623 O O . ASP A 1 213 ? 6.666 -13.273 -8.229 1.00 97.19 213 ASP A O 1
ATOM 1627 N N . TYR A 1 214 ? 5.658 -11.875 -9.654 1.00 98.31 214 TYR A N 1
ATOM 1628 C CA . TYR A 1 214 ? 4.307 -12.095 -9.121 1.00 98.31 214 TYR A CA 1
ATOM 1629 C C . TYR A 1 214 ? 3.600 -13.303 -9.757 1.00 98.31 214 TYR A C 1
ATOM 1631 O O . TYR A 1 214 ? 2.469 -13.633 -9.385 1.00 98.31 214 TYR A O 1
ATOM 1639 N N . GLY A 1 215 ? 4.264 -14.005 -10.681 1.00 97.06 215 GLY A N 1
ATOM 1640 C CA . GLY A 1 215 ? 3.761 -15.190 -11.380 1.00 97.06 215 GLY A CA 1
ATOM 1641 C C . GLY A 1 215 ? 3.199 -14.914 -12.779 1.00 97.06 215 GLY A C 1
ATOM 1642 O O . GLY A 1 215 ? 2.726 -15.849 -13.437 1.00 97.06 215 GLY A O 1
ATOM 1643 N N . GLY A 1 216 ? 3.252 -13.665 -13.251 1.00 97.69 216 GLY A N 1
ATOM 1644 C CA . GLY A 1 216 ? 2.858 -13.279 -14.603 1.00 97.69 216 GLY A CA 1
ATOM 1645 C C . GLY A 1 216 ? 1.348 -13.371 -14.899 1.00 97.69 216 GLY A C 1
ATOM 1646 O O . GLY A 1 216 ? 0.512 -13.496 -13.996 1.00 97.69 216 GLY A O 1
ATOM 1647 N N . PRO A 1 217 ? 0.958 -13.317 -16.188 1.00 98.25 217 PRO A N 1
ATOM 1648 C CA . PRO A 1 217 ? -0.423 -13.043 -16.591 1.00 98.25 217 PRO A CA 1
ATOM 1649 C C . PRO A 1 217 ? -1.428 -14.129 -16.194 1.00 98.25 217 PRO A C 1
ATOM 1651 O O . PRO A 1 217 ? -2.562 -13.815 -15.838 1.00 98.25 217 PRO A O 1
ATOM 1654 N N . ASP A 1 218 ? -1.039 -15.407 -16.210 1.00 97.69 218 ASP A N 1
ATOM 1655 C CA . ASP A 1 218 ? -1.947 -16.492 -15.819 1.00 97.69 218 ASP A CA 1
ATOM 1656 C C . ASP A 1 218 ? -2.184 -16.537 -14.304 1.00 97.69 218 ASP A C 1
ATOM 1658 O O . ASP A 1 218 ? -3.282 -16.900 -13.879 1.00 97.69 218 ASP A O 1
ATOM 1662 N N . ALA A 1 219 ? -1.189 -16.171 -13.486 1.00 98.50 219 ALA A N 1
ATOM 1663 C CA . ALA A 1 219 ? -1.365 -16.060 -12.038 1.00 98.50 219 ALA A CA 1
ATOM 1664 C C . ALA A 1 219 ? -2.326 -14.914 -11.701 1.00 98.50 219 ALA A C 1
ATOM 1666 O O . ALA A 1 219 ? -3.254 -15.099 -10.914 1.00 98.50 219 ALA A O 1
ATOM 1667 N N . PHE A 1 220 ? -2.195 -13.777 -12.390 1.00 98.81 220 PHE A N 1
ATOM 1668 C CA . PHE A 1 220 ? -3.141 -12.676 -12.244 1.00 98.81 220 PHE A CA 1
ATOM 1669 C C . PHE A 1 220 ? -4.569 -13.069 -12.656 1.00 98.81 220 PHE A C 1
ATOM 1671 O O . PHE A 1 220 ? -5.511 -12.839 -11.900 1.00 98.81 220 PHE A O 1
ATOM 1678 N N . LYS A 1 221 ? -4.754 -13.757 -13.794 1.00 98.62 221 LYS A N 1
ATOM 1679 C CA . LYS A 1 221 ? -6.084 -14.255 -14.201 1.00 98.62 221 LYS A CA 1
ATOM 1680 C C . LYS A 1 221 ? -6.692 -15.229 -13.185 1.00 98.62 221 LYS A C 1
ATOM 1682 O O . LYS A 1 221 ? -7.896 -15.166 -12.936 1.00 98.62 221 LYS A O 1
ATOM 1687 N N . ARG A 1 222 ? -5.886 -16.107 -12.567 1.00 98.56 222 ARG A N 1
ATOM 1688 C CA . ARG A 1 222 ? -6.350 -16.978 -11.467 1.00 98.56 222 ARG A CA 1
ATOM 1689 C C . ARG A 1 222 ? -6.806 -16.171 -10.259 1.00 98.56 222 ARG A C 1
ATOM 1691 O O . ARG A 1 222 ? -7.869 -16.471 -9.726 1.00 98.56 222 ARG A O 1
ATOM 1698 N N . PHE A 1 223 ? -6.055 -15.143 -9.872 1.00 98.88 223 PHE A N 1
ATOM 1699 C CA . PHE A 1 223 ? -6.431 -14.255 -8.775 1.00 98.88 223 PHE A CA 1
ATOM 1700 C C . PHE A 1 223 ? -7.737 -13.514 -9.060 1.00 98.88 223 PHE A C 1
ATOM 1702 O O . PHE A 1 223 ? -8.665 -13.611 -8.265 1.00 98.88 223 PHE A O 1
ATOM 1709 N N . VAL A 1 224 ? -7.873 -12.875 -10.228 1.00 98.81 224 VAL A N 1
ATOM 1710 C CA . VAL A 1 224 ? -9.120 -12.190 -10.611 1.00 98.81 224 VAL A CA 1
ATOM 1711 C C . VAL A 1 224 ? -10.303 -13.161 -10.604 1.00 98.81 224 VAL A C 1
ATOM 1713 O O . VAL A 1 224 ? -11.358 -12.848 -10.055 1.00 98.81 224 VAL A O 1
ATOM 1716 N N . LYS A 1 225 ? -10.132 -14.372 -11.152 1.00 98.56 225 LYS A N 1
ATOM 1717 C CA . LYS A 1 225 ? -11.176 -15.404 -11.119 1.00 98.56 225 LYS A CA 1
ATOM 1718 C C . LYS A 1 225 ? -11.559 -15.783 -9.682 1.00 98.56 225 LYS A C 1
ATOM 1720 O O . LYS A 1 225 ? -12.750 -15.856 -9.394 1.00 98.56 225 LYS A O 1
ATOM 1725 N N . ALA A 1 226 ? -10.584 -15.979 -8.793 1.00 98.50 226 ALA A N 1
ATOM 1726 C CA . ALA A 1 226 ? -10.819 -16.325 -7.390 1.00 98.50 226 ALA A CA 1
ATOM 1727 C C . ALA A 1 226 ? -11.501 -15.193 -6.597 1.00 98.50 226 ALA A C 1
ATOM 1729 O O . ALA A 1 226 ? -12.342 -15.474 -5.741 1.00 98.50 226 ALA A O 1
ATOM 1730 N N . CYS A 1 227 ? -11.184 -13.931 -6.906 1.00 98.69 227 CYS A N 1
ATOM 1731 C CA . CYS A 1 227 ? -11.885 -12.757 -6.384 1.00 98.69 227 CYS A CA 1
ATOM 1732 C C . CYS A 1 227 ? -13.344 -12.738 -6.850 1.00 98.69 227 CYS A C 1
ATOM 1734 O O . CYS A 1 227 ? -14.262 -12.624 -6.040 1.00 98.69 227 CYS A O 1
ATOM 1736 N N . HIS A 1 228 ? -13.575 -12.928 -8.150 1.00 98.44 228 HIS A N 1
ATOM 1737 C CA . HIS A 1 228 ? -14.917 -12.906 -8.727 1.00 98.44 228 HIS A CA 1
ATOM 1738 C C . HIS A 1 228 ? -15.819 -14.024 -8.189 1.00 98.44 228 HIS A C 1
ATOM 1740 O O . HIS A 1 228 ? -17.004 -13.792 -7.958 1.00 98.44 228 HIS A O 1
ATOM 1746 N N . GLU A 1 229 ? -15.267 -15.213 -7.932 1.00 96.44 229 GLU A N 1
ATOM 1747 C CA . GLU A 1 229 ? -15.979 -16.323 -7.276 1.00 96.44 229 GLU A CA 1
ATOM 1748 C C . GLU A 1 229 ? -16.470 -15.975 -5.863 1.00 96.44 229 GLU A C 1
ATOM 1750 O O . GLU A 1 229 ? -17.447 -16.559 -5.405 1.00 96.44 229 GLU A O 1
ATOM 1755 N N . ARG A 1 230 ? -15.843 -14.989 -5.210 1.00 96.19 230 ARG A N 1
ATOM 1756 C CA . ARG A 1 230 ? -16.205 -14.464 -3.882 1.00 96.19 230 ARG A CA 1
ATOM 1757 C C . ARG A 1 230 ? -16.987 -13.151 -3.943 1.00 96.19 230 ARG A C 1
ATOM 1759 O O . ARG A 1 230 ? -17.220 -12.516 -2.922 1.00 96.19 230 ARG A O 1
ATOM 1766 N N . GLY A 1 231 ? -17.369 -12.701 -5.140 1.00 95.56 231 GLY A N 1
ATOM 1767 C CA . GLY A 1 231 ? -18.049 -11.417 -5.323 1.00 95.56 231 GLY A CA 1
ATOM 1768 C C . GLY A 1 231 ? -17.151 -10.187 -5.127 1.00 95.56 231 GLY A C 1
ATOM 1769 O O . GLY A 1 231 ? -17.675 -9.082 -4.997 1.00 95.56 231 GLY A O 1
ATOM 1770 N N . LEU A 1 232 ? -15.824 -10.353 -5.127 1.00 98.25 232 LEU A N 1
ATOM 1771 C CA . LEU A 1 232 ? -14.847 -9.271 -4.989 1.00 98.25 232 LEU A CA 1
ATOM 1772 C C . LEU A 1 232 ? -14.488 -8.707 -6.369 1.00 98.25 232 LEU A C 1
ATOM 1774 O O . LEU A 1 232 ? -13.935 -9.420 -7.208 1.00 98.25 232 LEU A O 1
ATOM 1778 N N . ALA A 1 233 ? -14.778 -7.429 -6.614 1.00 98.12 233 ALA A N 1
ATOM 1779 C CA . ALA A 1 233 ? -14.289 -6.730 -7.802 1.00 98.12 233 ALA A CA 1
ATOM 1780 C C . ALA A 1 233 ? -12.776 -6.465 -7.693 1.00 98.12 233 ALA A C 1
ATOM 1782 O O . ALA A 1 233 ? -12.249 -6.281 -6.597 1.00 98.12 233 ALA A O 1
ATOM 1783 N N . VAL A 1 234 ? -12.074 -6.403 -8.827 1.00 98.75 234 VAL A N 1
ATOM 1784 C CA . VAL A 1 234 ? -10.653 -6.019 -8.871 1.00 98.75 234 VAL A CA 1
ATOM 1785 C C . VAL A 1 234 ? -10.519 -4.659 -9.547 1.00 98.75 234 VAL A C 1
ATOM 1787 O O . VAL A 1 234 ? -10.955 -4.490 -10.684 1.00 98.75 234 VAL A O 1
ATOM 1790 N N . ILE A 1 235 ? -9.921 -3.705 -8.841 1.00 98.62 235 ILE A N 1
ATOM 1791 C CA . ILE A 1 235 ? -9.529 -2.381 -9.328 1.00 98.62 235 ILE A CA 1
ATOM 1792 C C . ILE A 1 235 ? -8.006 -2.391 -9.470 1.00 98.62 235 ILE A C 1
ATOM 1794 O O . ILE A 1 235 ? -7.314 -2.890 -8.584 1.00 98.62 235 ILE A O 1
ATOM 1798 N N . LEU A 1 236 ? -7.483 -1.863 -10.573 1.00 98.56 236 LEU A N 1
ATOM 1799 C CA . LEU A 1 236 ? -6.045 -1.819 -10.824 1.00 98.56 236 LEU A CA 1
ATOM 1800 C C . LEU A 1 236 ? -5.513 -0.386 -10.763 1.00 98.56 236 LEU A C 1
ATOM 1802 O O . LEU A 1 236 ? -6.064 0.506 -11.408 1.00 98.56 236 LEU A O 1
ATOM 1806 N N . ASP A 1 237 ? -4.447 -0.164 -10.005 1.00 98.50 237 ASP A N 1
ATOM 1807 C CA . ASP A 1 237 ? -3.685 1.081 -10.069 1.00 98.50 237 ASP A CA 1
ATOM 1808 C C . ASP A 1 237 ? -2.875 1.126 -11.378 1.00 98.50 237 ASP A C 1
ATOM 1810 O O . ASP A 1 237 ? -2.181 0.161 -11.714 1.00 98.50 237 ASP A O 1
ATOM 1814 N N . VAL A 1 238 ? -3.003 2.208 -12.150 1.00 98.19 238 VAL A N 1
ATOM 1815 C CA . VAL A 1 238 ? -2.370 2.361 -13.471 1.00 98.19 238 VAL A CA 1
ATOM 1816 C C . VAL A 1 238 ? -1.497 3.605 -13.530 1.00 98.19 238 VAL A C 1
ATOM 1818 O O . VAL A 1 238 ? -1.882 4.681 -13.074 1.00 98.19 238 VAL A O 1
ATOM 1821 N N . VAL A 1 239 ? -0.330 3.453 -14.156 1.00 97.56 239 VAL A N 1
ATOM 1822 C CA . VAL A 1 239 ? 0.735 4.458 -14.153 1.00 97.56 239 VAL A CA 1
ATOM 1823 C C . VAL A 1 239 ? 1.033 4.870 -15.584 1.00 97.56 239 VAL A C 1
ATOM 1825 O O . VAL A 1 239 ? 1.592 4.100 -16.362 1.00 97.56 239 VAL A O 1
ATOM 1828 N N . HIS A 1 240 ? 0.618 6.083 -15.943 1.00 97.56 240 HIS A N 1
ATOM 1829 C CA . HIS A 1 240 ? 0.858 6.675 -17.263 1.00 97.56 240 HIS A CA 1
ATOM 1830 C C . HIS A 1 240 ? 1.387 8.110 -17.192 1.00 97.56 240 HIS A C 1
ATOM 1832 O O . HIS A 1 240 ? 1.654 8.703 -18.237 1.00 97.56 240 HIS A O 1
ATOM 1838 N N . ASN A 1 241 ? 1.555 8.665 -15.989 1.00 96.44 241 ASN A N 1
ATOM 1839 C CA . ASN A 1 241 ? 2.159 9.980 -15.796 1.00 96.44 241 ASN A CA 1
ATOM 1840 C C . ASN A 1 241 ? 3.684 9.948 -16.039 1.00 96.44 241 ASN A C 1
ATOM 1842 O O . ASN A 1 241 ? 4.237 10.894 -16.596 1.00 96.44 241 ASN A O 1
ATOM 1846 N N . HIS A 1 242 ? 4.333 8.818 -15.755 1.00 95.81 242 HIS A N 1
ATOM 1847 C CA . HIS A 1 242 ? 5.699 8.489 -16.156 1.00 95.81 242 HIS A CA 1
ATOM 1848 C C . HIS A 1 242 ? 5.846 6.965 -16.302 1.00 95.81 242 HIS A C 1
ATOM 1850 O O . HIS A 1 242 ? 4.941 6.214 -15.943 1.00 95.81 242 HIS A O 1
ATOM 1856 N N . TYR A 1 243 ? 6.978 6.506 -16.838 1.00 95.19 243 TYR A N 1
ATOM 1857 C CA . TYR A 1 243 ? 7.385 5.096 -16.793 1.00 95.19 243 TYR A CA 1
ATOM 1858 C C . TYR A 1 243 ? 8.772 4.950 -16.142 1.00 95.19 243 TYR A C 1
ATOM 1860 O O . TYR A 1 243 ? 9.471 5.945 -15.952 1.00 95.19 243 TYR A O 1
ATOM 1868 N N . GLY A 1 244 ? 9.192 3.728 -15.804 1.00 84.12 244 GLY A N 1
ATOM 1869 C CA . GLY A 1 244 ? 10.450 3.478 -15.092 1.00 84.12 244 GLY A CA 1
ATOM 1870 C C . GLY A 1 244 ? 11.693 4.055 -15.801 1.00 84.12 244 GLY A C 1
ATOM 1871 O O . GLY A 1 244 ? 11.814 3.946 -17.023 1.00 84.12 244 GLY A O 1
ATOM 1872 N N . PRO A 1 245 ? 12.644 4.673 -15.077 1.00 78.12 245 PRO A N 1
ATOM 1873 C CA . PRO A 1 245 ? 13.830 5.283 -15.690 1.00 78.12 245 PRO A CA 1
ATOM 1874 C C . PRO A 1 245 ? 14.867 4.253 -16.166 1.00 78.12 245 PRO A C 1
ATOM 1876 O O . PRO A 1 245 ? 15.743 4.579 -16.969 1.00 78.12 245 PRO A O 1
ATOM 1879 N N . THR A 1 246 ? 14.778 3.011 -15.687 1.00 87.31 246 THR A N 1
ATOM 1880 C CA . THR A 1 246 ? 15.716 1.916 -15.965 1.00 87.31 246 THR A CA 1
ATOM 1881 C C . THR A 1 246 ? 15.004 0.720 -16.596 1.00 87.31 246 THR A C 1
ATOM 1883 O O . THR A 1 246 ? 13.778 0.667 -16.652 1.00 87.31 246 THR A O 1
ATOM 1886 N N . ASP A 1 247 ? 15.785 -0.205 -17.164 1.00 90.31 247 ASP A N 1
ATOM 1887 C CA . ASP A 1 247 ? 15.316 -1.422 -17.849 1.00 90.31 247 ASP A CA 1
ATOM 1888 C C . ASP A 1 247 ? 14.278 -1.188 -18.966 1.00 90.31 247 ASP A C 1
ATOM 1890 O O . ASP A 1 247 ? 13.592 -2.099 -19.426 1.00 90.31 247 ASP A O 1
ATOM 1894 N N . MET A 1 248 ? 14.215 0.044 -19.473 1.00 86.94 248 MET A N 1
ATOM 1895 C CA . MET A 1 248 ? 13.191 0.538 -20.384 1.00 86.94 248 MET A CA 1
ATOM 1896 C C . MET A 1 248 ? 13.569 0.306 -21.853 1.00 86.94 248 MET A C 1
ATOM 1898 O O . MET A 1 248 ? 14.083 1.200 -22.535 1.00 86.94 248 MET A O 1
ATOM 1902 N N . ASP A 1 249 ? 13.261 -0.871 -22.407 1.00 93.69 249 ASP A N 1
ATOM 1903 C CA . ASP A 1 249 ? 13.458 -1.116 -23.846 1.00 93.69 249 ASP A CA 1
ATOM 1904 C C . ASP A 1 249 ? 12.581 -0.182 -24.712 1.00 93.69 249 ASP A C 1
ATOM 1906 O O . ASP A 1 249 ? 12.917 0.085 -25.868 1.00 93.69 249 ASP A O 1
ATOM 1910 N N . LEU A 1 250 ? 11.524 0.425 -24.163 1.00 95.00 250 LEU A N 1
ATOM 1911 C CA . LEU A 1 250 ? 10.734 1.450 -24.854 1.00 95.00 250 LEU A CA 1
ATOM 1912 C C . LEU A 1 250 ? 11.533 2.735 -25.158 1.00 95.00 250 LEU A C 1
ATOM 1914 O O . LEU A 1 250 ? 11.195 3.471 -26.089 1.00 95.00 250 LEU A O 1
ATOM 1918 N N . TRP A 1 251 ? 12.611 3.000 -24.413 1.00 95.62 251 TRP A N 1
ATOM 1919 C CA . TRP A 1 251 ? 13.434 4.197 -24.564 1.00 95.62 251 TRP A CA 1
ATOM 1920 C C . TRP A 1 251 ? 14.180 4.188 -25.902 1.00 95.62 251 TRP A C 1
ATOM 1922 O O . TRP A 1 251 ? 14.916 3.247 -26.223 1.00 95.62 251 TRP A O 1
ATOM 1932 N N . GLN A 1 252 ? 13.987 5.239 -26.704 1.00 95.31 252 GLN A N 1
ATOM 1933 C CA . GLN A 1 252 ? 14.551 5.394 -28.052 1.00 95.31 252 GLN A CA 1
ATOM 1934 C C . GLN A 1 252 ? 14.303 4.151 -28.925 1.00 95.31 252 GLN A C 1
ATOM 1936 O O . GLN A 1 252 ? 15.208 3.633 -29.584 1.00 95.31 252 GLN A O 1
ATOM 1941 N N . PHE A 1 253 ? 13.070 3.636 -28.869 1.00 97.31 253 PHE A N 1
ATOM 1942 C CA . PHE A 1 253 ? 12.689 2.312 -29.362 1.00 97.31 253 PHE A CA 1
ATOM 1943 C C . PHE A 1 253 ? 13.181 1.989 -30.783 1.00 97.31 253 PHE A C 1
ATOM 1945 O O . PHE A 1 253 ? 13.792 0.945 -31.004 1.00 97.31 253 PHE A O 1
ATOM 1952 N N . ASP A 1 254 ? 12.940 2.885 -31.744 1.00 96.56 254 ASP A N 1
ATOM 1953 C CA . ASP A 1 254 ? 13.281 2.694 -33.160 1.00 96.56 254 ASP A CA 1
ATOM 1954 C C . ASP A 1 254 ? 14.591 3.380 -33.585 1.00 96.56 254 ASP A C 1
ATOM 1956 O O . ASP A 1 254 ? 14.926 3.413 -34.774 1.00 96.56 254 ASP A O 1
ATOM 1960 N N . GLY A 1 255 ? 15.351 3.888 -32.610 1.00 93.69 255 GLY A N 1
ATOM 1961 C CA . GLY A 1 255 ? 16.608 4.605 -32.800 1.00 93.69 255 GLY A CA 1
ATOM 1962 C C . GLY A 1 255 ? 16.458 6.101 -33.090 1.00 93.69 255 GLY A C 1
ATOM 1963 O O . GLY A 1 255 ? 17.479 6.781 -33.185 1.00 93.69 255 GLY A O 1
ATOM 1964 N N . TRP A 1 256 ? 15.236 6.630 -33.223 1.00 95.38 256 TRP A N 1
ATOM 1965 C CA . TRP A 1 256 ? 15.012 8.072 -33.317 1.00 95.38 256 TRP A CA 1
ATOM 1966 C C . TRP A 1 256 ? 14.791 8.700 -31.935 1.00 95.38 256 TRP A C 1
ATOM 1968 O O . TRP A 1 256 ? 14.032 8.177 -31.117 1.00 95.38 256 TRP A O 1
ATOM 1978 N N . SER A 1 257 ? 15.418 9.855 -31.708 1.00 95.88 257 SER A N 1
ATOM 1979 C CA . SER A 1 257 ? 15.170 10.745 -30.572 1.00 95.88 257 SER A CA 1
ATOM 1980 C C . SER A 1 257 ? 15.565 12.184 -30.899 1.00 95.88 257 SER A C 1
ATOM 1982 O O . SER A 1 257 ? 16.270 12.450 -31.877 1.00 95.88 257 SER A O 1
ATOM 1984 N N . SER A 1 258 ? 15.102 13.121 -30.074 1.00 94.81 258 SER A N 1
ATOM 1985 C CA . SER A 1 258 ? 15.555 14.514 -30.072 1.00 94.81 258 SER A CA 1
ATOM 1986 C C . SER A 1 258 ? 16.002 14.903 -28.666 1.00 94.81 258 SER A C 1
ATOM 1988 O O . SER A 1 258 ? 15.479 14.383 -27.686 1.00 94.81 258 SER A O 1
ATOM 1990 N N . ASN A 1 259 ? 16.981 15.807 -28.564 1.00 90.88 259 ASN A N 1
ATOM 1991 C CA . ASN A 1 259 ? 17.534 16.289 -27.289 1.00 90.88 259 ASN A CA 1
ATOM 1992 C C . ASN A 1 259 ? 18.025 15.167 -26.348 1.00 90.88 259 ASN A C 1
ATOM 1994 O O . ASN A 1 259 ? 18.042 15.344 -25.136 1.00 90.88 259 ASN A O 1
ATOM 1998 N N . SER A 1 260 ? 18.416 14.014 -26.907 1.00 88.25 260 SER A N 1
ATOM 1999 C CA . SER A 1 260 ? 18.808 12.811 -26.154 1.00 88.25 260 SER A CA 1
ATOM 2000 C C . SER A 1 260 ? 17.713 12.260 -25.220 1.00 88.25 260 SER A C 1
ATOM 2002 O O . SER A 1 260 ? 18.023 11.602 -24.229 1.00 88.25 260 SER A O 1
ATOM 2004 N N . LEU A 1 261 ? 16.440 12.523 -25.537 1.00 94.50 261 LEU A N 1
ATOM 2005 C CA . LEU A 1 261 ? 15.270 12.073 -24.776 1.00 94.50 261 LEU A CA 1
ATOM 2006 C C . LEU A 1 261 ? 14.691 10.756 -25.330 1.00 94.50 261 LEU A C 1
ATOM 2008 O O . LEU A 1 261 ? 15.313 10.067 -26.140 1.00 94.50 261 LEU A O 1
ATOM 2012 N N . GLY A 1 262 ? 13.500 10.372 -24.865 1.00 92.50 262 GLY A N 1
ATOM 2013 C CA . GLY A 1 262 ? 12.984 9.006 -24.985 1.00 92.50 262 GLY A CA 1
ATOM 2014 C C . GLY A 1 262 ? 12.524 8.548 -26.366 1.00 92.50 262 GLY A C 1
ATOM 2015 O O . GLY A 1 262 ? 12.179 7.378 -26.531 1.00 92.50 262 GLY A O 1
ATOM 2016 N N . GLY A 1 263 ? 12.539 9.406 -27.386 1.00 96.38 263 GLY A N 1
ATOM 2017 C CA . GLY A 1 263 ? 12.146 9.021 -28.742 1.00 96.38 263 GLY A CA 1
ATOM 2018 C C . GLY A 1 263 ? 10.637 8.842 -28.913 1.00 96.38 263 GLY A C 1
ATOM 2019 O O . GLY A 1 263 ? 9.853 9.525 -28.264 1.00 96.38 263 GLY A O 1
ATOM 2020 N N . ILE A 1 264 ? 10.214 7.958 -29.821 1.00 97.00 264 ILE A N 1
ATOM 2021 C CA . ILE A 1 264 ? 8.844 7.931 -30.379 1.00 97.00 264 ILE A CA 1
ATOM 2022 C C . ILE A 1 264 ? 7.690 7.719 -29.378 1.00 97.00 264 ILE A C 1
ATOM 2024 O O . ILE A 1 264 ? 6.549 8.033 -29.717 1.00 97.00 264 ILE A O 1
ATOM 2028 N N . TYR A 1 265 ? 7.958 7.190 -28.179 1.00 97.94 265 TYR A N 1
ATOM 2029 C CA . TYR A 1 265 ? 6.938 6.952 -27.147 1.00 97.94 265 TYR A CA 1
ATOM 2030 C C . TYR A 1 265 ? 6.831 8.076 -26.106 1.00 97.94 265 TYR A C 1
ATOM 2032 O O . TYR A 1 265 ? 5.832 8.145 -25.392 1.00 97.94 265 TYR A O 1
ATOM 2040 N N . PHE A 1 266 ? 7.818 8.969 -26.034 1.00 97.94 266 PHE A N 1
ATOM 2041 C CA . PHE A 1 266 ? 7.978 9.938 -24.948 1.00 97.94 266 PHE A CA 1
ATOM 2042 C C . PHE A 1 266 ? 8.031 11.368 -25.478 1.00 97.94 266 PHE A C 1
ATOM 2044 O O . PHE A 1 266 ? 8.301 11.599 -26.664 1.00 97.94 266 PHE A O 1
ATOM 2051 N N . TYR A 1 267 ? 7.761 12.354 -24.624 1.00 97.25 267 TYR A N 1
ATOM 2052 C CA . TYR A 1 267 ? 8.057 13.738 -24.988 1.00 97.25 267 TYR A CA 1
ATOM 2053 C C . TYR A 1 267 ? 9.564 13.904 -25.225 1.00 97.25 267 TYR A C 1
ATOM 2055 O O . TYR A 1 267 ? 10.394 13.273 -24.576 1.00 97.25 267 TYR A O 1
ATOM 2063 N N . ASN A 1 268 ? 9.925 14.728 -26.210 1.00 96.69 268 ASN A N 1
ATOM 2064 C CA . ASN A 1 268 ? 11.324 15.036 -26.539 1.00 96.69 268 ASN A CA 1
ATOM 2065 C C . ASN A 1 268 ? 11.607 16.549 -26.412 1.00 96.69 268 ASN A C 1
ATOM 2067 O O . ASN A 1 268 ? 12.496 17.091 -27.076 1.00 96.69 268 ASN A O 1
ATOM 2071 N N . ASP A 1 269 ? 10.832 17.232 -25.573 1.00 94.56 269 ASP A N 1
ATOM 2072 C CA . ASP A 1 269 ? 10.925 18.659 -25.264 1.00 94.56 269 ASP A CA 1
ATOM 2073 C C . ASP A 1 269 ? 10.706 18.900 -23.758 1.00 94.56 269 ASP A C 1
ATOM 2075 O O . ASP A 1 269 ? 10.717 17.951 -22.973 1.00 94.56 269 ASP A O 1
ATOM 2079 N N . GLY A 1 270 ? 10.523 20.160 -23.346 1.00 90.00 270 GLY A N 1
ATOM 2080 C CA . GLY A 1 270 ? 10.364 20.551 -21.939 1.00 90.00 270 GLY A CA 1
ATOM 2081 C C . GLY A 1 270 ? 9.139 19.968 -21.225 1.00 90.00 270 GLY A C 1
ATOM 2082 O O . GLY A 1 270 ? 8.984 20.197 -20.036 1.00 90.00 270 GLY A O 1
ATOM 2083 N N . ARG A 1 271 ? 8.284 19.195 -21.909 1.00 93.94 271 ARG A N 1
ATOM 2084 C CA . ARG A 1 271 ? 7.206 18.413 -21.283 1.00 93.94 271 ARG A CA 1
ATOM 2085 C C . ARG A 1 271 ? 7.656 17.023 -20.836 1.00 93.94 271 ARG A C 1
ATOM 2087 O O . ARG A 1 271 ? 6.863 16.303 -20.249 1.00 93.94 271 ARG A O 1
ATOM 2094 N N . ALA A 1 272 ? 8.880 16.596 -21.135 1.00 93.62 272 ALA A N 1
ATOM 2095 C CA . ALA A 1 272 ? 9.397 15.296 -20.704 1.00 93.62 272 ALA A CA 1
ATOM 2096 C C . ALA A 1 272 ? 9.651 15.165 -19.186 1.00 93.62 272 ALA A C 1
ATOM 2098 O O . ALA A 1 272 ? 9.360 14.084 -18.668 1.00 93.62 272 ALA A O 1
ATOM 2099 N N . PRO A 1 273 ? 10.172 16.191 -18.480 1.00 91.69 273 PRO A N 1
ATOM 2100 C CA . PRO A 1 273 ? 10.534 16.071 -17.069 1.00 91.69 273 PRO A CA 1
ATOM 2101 C C . PRO A 1 273 ? 9.343 15.828 -16.137 1.00 91.69 273 PRO A C 1
ATOM 2103 O O . PRO A 1 273 ? 8.280 16.436 -16.278 1.00 91.69 273 PRO A O 1
ATOM 2106 N N . THR A 1 274 ? 9.565 14.945 -15.169 1.00 88.31 274 THR A N 1
ATOM 2107 C CA . THR A 1 274 ? 8.764 14.711 -13.958 1.00 88.31 274 THR A CA 1
ATOM 2108 C C . THR A 1 274 ? 9.737 14.538 -12.789 1.00 88.31 274 THR A C 1
ATOM 2110 O O . THR A 1 274 ? 10.928 14.296 -13.019 1.00 88.31 274 THR A O 1
ATOM 2113 N N . SER A 1 275 ? 9.245 14.541 -11.549 1.00 84.50 275 SER A N 1
ATOM 2114 C CA . SER A 1 275 ? 10.055 14.202 -10.366 1.00 84.50 275 SER A CA 1
ATOM 2115 C C . SER A 1 275 ? 10.674 12.794 -10.421 1.00 84.50 275 SER A C 1
ATOM 2117 O O . SER A 1 275 ? 11.629 12.519 -9.704 1.00 84.50 275 SER A O 1
ATOM 2119 N N . TRP A 1 276 ? 10.174 11.915 -11.299 1.00 85.12 276 TRP A N 1
ATOM 2120 C CA . TRP A 1 276 ? 10.638 10.532 -11.475 1.00 85.12 276 TRP A CA 1
ATOM 2121 C C . TRP A 1 276 ? 11.448 10.316 -12.767 1.00 85.12 276 TRP A C 1
ATOM 2123 O O . TRP A 1 276 ? 11.776 9.184 -13.128 1.00 85.12 276 TRP A O 1
ATOM 2133 N N . GLY A 1 277 ? 11.794 11.402 -13.470 1.00 88.19 277 GLY A N 1
ATOM 2134 C CA . GLY A 1 277 ? 12.648 11.397 -14.657 1.00 88.19 277 GLY A CA 1
ATOM 2135 C C . GLY A 1 277 ? 11.966 11.885 -15.938 1.00 88.19 277 GLY A C 1
ATOM 2136 O O . GLY A 1 277 ? 10.814 12.315 -15.956 1.00 88.19 277 GLY A O 1
ATOM 2137 N N . ASN A 1 278 ? 12.705 11.814 -17.050 1.00 92.81 278 ASN A N 1
ATOM 2138 C CA . ASN A 1 278 ? 12.288 12.322 -18.366 1.00 92.81 278 ASN A CA 1
ATOM 2139 C C . ASN A 1 278 ? 11.441 11.319 -19.177 1.00 92.81 278 ASN A C 1
ATOM 2141 O O . ASN A 1 278 ? 11.522 11.263 -20.407 1.00 92.81 278 ASN A O 1
ATOM 2145 N N . THR A 1 279 ? 10.674 10.476 -18.490 1.00 94.81 279 THR A N 1
ATOM 2146 C CA . THR A 1 279 ? 9.962 9.313 -19.042 1.00 94.81 279 THR A CA 1
ATOM 2147 C C . THR A 1 279 ? 8.453 9.542 -19.166 1.00 94.81 279 THR A C 1
ATOM 2149 O O . THR A 1 279 ? 7.689 8.578 -19.241 1.00 94.81 279 THR A O 1
ATOM 2152 N N . ARG A 1 280 ? 7.994 10.800 -19.251 1.00 96.94 280 ARG A N 1
ATOM 2153 C CA . ARG A 1 280 ? 6.581 11.115 -19.524 1.00 96.94 280 ARG A CA 1
ATOM 2154 C C . ARG A 1 280 ? 6.188 10.680 -20.953 1.00 96.94 280 ARG A C 1
ATOM 2156 O O . ARG A 1 280 ? 6.828 11.121 -21.922 1.00 96.94 280 ARG A O 1
ATOM 2163 N N . PRO A 1 281 ? 5.153 9.834 -21.133 1.00 97.88 281 PRO A N 1
ATOM 2164 C CA . PRO A 1 281 ? 4.681 9.440 -22.459 1.00 97.88 281 PRO A CA 1
ATOM 2165 C C . PRO A 1 281 ? 4.204 10.643 -23.282 1.00 97.88 281 PRO A C 1
ATOM 2167 O O . PRO A 1 281 ? 3.636 11.588 -22.746 1.00 97.88 281 PRO A O 1
ATOM 2170 N N . ASN A 1 282 ? 4.396 10.604 -24.602 1.00 97.62 282 ASN A N 1
ATOM 2171 C CA . ASN A 1 282 ? 3.941 11.677 -25.491 1.00 97.62 282 ASN A CA 1
ATOM 2172 C C . ASN A 1 282 ? 2.436 11.568 -25.766 1.00 97.62 282 ASN A C 1
ATOM 2174 O O . ASN A 1 282 ? 2.029 10.919 -26.733 1.00 97.62 282 ASN A O 1
ATOM 2178 N N . PHE A 1 283 ? 1.612 12.214 -24.945 1.00 97.94 283 PHE A N 1
ATOM 2179 C CA . PHE A 1 283 ? 0.154 12.151 -25.077 1.00 97.94 283 PHE A CA 1
ATOM 2180 C C . PHE A 1 283 ? -0.368 12.790 -26.377 1.00 97.94 283 PHE A C 1
ATOM 2182 O O . PHE A 1 283 ? -1.418 12.385 -26.873 1.00 97.94 283 PHE A O 1
ATOM 2189 N N . GLY A 1 284 ? 0.386 13.710 -26.994 1.00 95.44 284 GLY A N 1
ATOM 2190 C CA . GLY A 1 284 ? 0.047 14.320 -28.286 1.00 95.44 284 GLY A CA 1
ATOM 2191 C C . GLY A 1 284 ? 0.222 13.393 -29.494 1.00 95.44 284 GLY A C 1
ATOM 2192 O O . GLY A 1 284 ? -0.257 13.690 -30.592 1.00 95.44 284 GLY A O 1
ATOM 2193 N N . SER A 1 285 ? 0.896 12.252 -29.326 1.00 97.06 285 SER A N 1
ATOM 2194 C CA . SER A 1 285 ? 1.046 11.247 -30.378 1.00 97.06 285 SER A CA 1
ATOM 2195 C C . SER A 1 285 ? -0.169 10.321 -30.425 1.00 97.06 285 SER A C 1
ATOM 2197 O O . SER A 1 285 ? -0.418 9.557 -29.494 1.00 97.06 285 SER A O 1
ATOM 2199 N N . ALA A 1 286 ? -0.884 10.299 -31.554 1.00 96.19 286 ALA A N 1
ATOM 2200 C CA . ALA A 1 286 ? -2.041 9.418 -31.741 1.00 96.19 286 ALA A CA 1
ATOM 2201 C C . ALA A 1 286 ? -1.701 7.928 -31.529 1.00 96.19 286 ALA A C 1
ATOM 2203 O O . ALA A 1 286 ? -2.522 7.166 -31.023 1.00 96.19 286 ALA A O 1
ATOM 2204 N N . GLN A 1 287 ? -0.486 7.498 -31.889 1.00 97.31 287 GLN A N 1
ATOM 2205 C CA . GLN A 1 287 ? -0.034 6.119 -31.694 1.00 97.31 287 GLN A CA 1
ATOM 2206 C C . GLN A 1 287 ? 0.264 5.803 -30.225 1.00 97.31 287 GLN A C 1
ATOM 2208 O O . GLN A 1 287 ? -0.019 4.687 -29.788 1.00 97.31 287 GLN A O 1
ATOM 2213 N N . VAL A 1 288 ? 0.786 6.768 -29.461 1.00 98.44 288 VAL A N 1
ATOM 2214 C CA . VAL A 1 288 ? 1.010 6.616 -28.013 1.00 98.44 288 VAL A CA 1
ATOM 2215 C C . VAL A 1 288 ? -0.320 6.664 -27.262 1.00 98.44 288 VAL A C 1
ATOM 2217 O O . VAL A 1 288 ? -0.565 5.812 -26.414 1.00 98.44 288 VAL A O 1
ATOM 2220 N N . GLY A 1 289 ? -1.234 7.560 -27.644 1.00 98.25 289 GLY A N 1
ATOM 2221 C CA . GLY A 1 289 ? -2.596 7.579 -27.113 1.00 98.25 289 GLY A CA 1
ATOM 2222 C C . GLY A 1 289 ? -3.338 6.261 -27.362 1.00 98.25 289 GLY A C 1
ATOM 2223 O O . GLY A 1 289 ? -3.924 5.696 -26.441 1.00 98.25 289 GLY A O 1
ATOM 2224 N N . GLN A 1 290 ? -3.230 5.692 -28.571 1.00 97.88 290 GLN A N 1
ATOM 2225 C CA . GLN A 1 290 ? -3.772 4.360 -28.867 1.00 97.88 290 GLN A CA 1
ATOM 2226 C C . GLN A 1 290 ? -3.066 3.253 -28.068 1.00 97.88 290 GLN A C 1
ATOM 2228 O O . GLN A 1 290 ? -3.715 2.301 -27.643 1.00 97.88 290 GLN A O 1
ATOM 2233 N N . PHE A 1 291 ? -1.750 3.350 -27.861 1.00 98.56 291 PHE A N 1
ATOM 2234 C CA . PHE A 1 291 ? -0.989 2.405 -27.040 1.00 98.56 291 PHE A CA 1
ATOM 2235 C C . PHE A 1 291 ? -1.471 2.386 -25.586 1.00 98.56 291 PHE A C 1
ATOM 2237 O O . PHE A 1 291 ? -1.672 1.302 -25.047 1.00 98.56 291 PHE A O 1
ATOM 2244 N N . ILE A 1 292 ? -1.713 3.547 -24.981 1.00 98.75 292 ILE A N 1
ATOM 2245 C CA . ILE A 1 292 ? -2.246 3.653 -23.617 1.00 98.75 292 ILE A CA 1
ATOM 2246 C C . ILE A 1 292 ? -3.690 3.140 -23.576 1.00 98.75 292 ILE A C 1
ATOM 2248 O O . ILE A 1 292 ? -4.012 2.247 -22.796 1.00 98.75 292 ILE A O 1
ATOM 2252 N N . ARG A 1 293 ? -4.548 3.608 -24.490 1.00 98.25 293 ARG A N 1
ATOM 2253 C CA . ARG A 1 293 ? -5.943 3.157 -24.592 1.00 98.25 293 ARG A CA 1
ATOM 2254 C C . ARG A 1 293 ? -6.053 1.634 -24.708 1.00 98.25 293 ARG A C 1
ATOM 2256 O O . ARG A 1 293 ? -6.835 1.014 -23.996 1.00 98.25 293 ARG A O 1
ATOM 2263 N N . ASP A 1 294 ? -5.289 1.017 -25.604 1.00 98.38 294 ASP A N 1
ATOM 2264 C CA . ASP A 1 294 ? -5.329 -0.433 -25.810 1.00 98.38 294 ASP A CA 1
ATOM 2265 C C . ASP A 1 294 ? -4.887 -1.218 -24.569 1.00 98.38 294 ASP A C 1
ATOM 2267 O O . ASP A 1 294 ? -5.371 -2.327 -24.357 1.00 98.38 294 ASP A O 1
ATOM 2271 N N . GLN A 1 295 ? -3.985 -0.662 -23.758 1.00 98.00 295 GLN A N 1
ATOM 2272 C CA . GLN A 1 295 ? -3.537 -1.282 -22.512 1.00 98.00 295 GLN A CA 1
ATOM 2273 C C . GLN A 1 295 ? -4.662 -1.260 -21.470 1.00 98.00 295 GLN A C 1
ATOM 2275 O O . GLN A 1 295 ? -4.995 -2.294 -20.896 1.00 98.00 295 GLN A O 1
ATOM 2280 N N . ILE A 1 296 ? -5.336 -0.118 -21.316 1.00 98.56 296 ILE A N 1
ATOM 2281 C CA . ILE A 1 296 ? -6.503 0.013 -20.436 1.00 98.56 296 ILE A CA 1
ATOM 2282 C C . ILE A 1 296 ? -7.620 -0.959 -20.846 1.00 98.56 296 ILE A C 1
ATOM 2284 O O . ILE A 1 296 ? -8.164 -1.683 -20.012 1.00 98.56 296 ILE A O 1
ATOM 2288 N N . PHE A 1 297 ? -7.930 -1.053 -22.141 1.00 98.25 297 PHE A N 1
ATOM 2289 C CA . PHE A 1 297 ? -8.955 -1.979 -22.634 1.00 98.25 297 PHE A CA 1
ATOM 2290 C C . PHE A 1 297 ? -8.521 -3.446 -22.532 1.00 98.25 297 PHE A C 1
ATOM 2292 O O . PHE A 1 297 ? -9.362 -4.305 -22.278 1.00 98.25 297 PHE A O 1
ATOM 2299 N N . MET A 1 298 ? -7.224 -3.750 -22.645 1.00 97.94 298 MET A N 1
ATOM 2300 C CA . MET A 1 298 ? -6.694 -5.095 -22.396 1.00 97.94 298 MET A CA 1
ATOM 2301 C C . MET A 1 298 ? -7.027 -5.567 -20.976 1.00 97.94 298 MET A C 1
ATOM 2303 O O . MET A 1 298 ? -7.461 -6.707 -20.805 1.00 97.94 298 MET A O 1
ATOM 2307 N N . TRP A 1 299 ? -6.869 -4.713 -19.962 1.00 98.50 299 TRP A N 1
ATOM 2308 C CA . TRP A 1 299 ? -7.197 -5.071 -18.579 1.00 98.50 299 TRP A CA 1
ATOM 2309 C C . TRP A 1 299 ? -8.680 -5.416 -18.394 1.00 98.50 299 TRP A C 1
ATOM 2311 O O . TRP A 1 299 ? -9.005 -6.400 -17.727 1.00 98.50 299 TRP A O 1
ATOM 2321 N N . VAL A 1 300 ? -9.584 -4.676 -19.040 1.00 98.19 300 VAL A N 1
ATOM 2322 C CA . VAL A 1 300 ? -11.029 -4.955 -18.984 1.00 98.19 300 VAL A CA 1
ATOM 2323 C C . VAL A 1 300 ? -11.387 -6.218 -19.776 1.00 98.19 300 VAL A C 1
ATOM 2325 O O . VAL A 1 300 ? -12.082 -7.099 -19.276 1.00 98.19 300 VAL A O 1
ATOM 2328 N N . GLU A 1 301 ? -10.906 -6.340 -21.012 1.00 96.19 301 GLU A N 1
ATOM 2329 C CA . GLU A 1 301 ? -11.359 -7.369 -21.956 1.00 96.19 301 GLU A CA 1
ATOM 2330 C C . GLU A 1 301 ? -10.662 -8.719 -21.761 1.00 96.19 301 GLU A C 1
ATOM 2332 O O . GLU A 1 301 ? -11.303 -9.771 -21.815 1.00 96.19 301 GLU A O 1
ATOM 2337 N N . GLU A 1 302 ? -9.345 -8.705 -21.542 1.00 96.00 302 GLU A N 1
ATOM 2338 C CA . GLU A 1 302 ? -8.529 -9.919 -21.436 1.00 96.00 302 GLU A CA 1
ATOM 2339 C C . GLU A 1 302 ? -8.398 -10.402 -19.984 1.00 96.00 302 GLU A C 1
ATOM 2341 O O . GLU A 1 302 ? -8.350 -11.616 -19.751 1.00 96.00 302 GLU A O 1
ATOM 2346 N N . TYR A 1 303 ? -8.354 -9.472 -19.020 1.00 98.06 303 TYR A N 1
ATOM 2347 C CA . TYR A 1 303 ? -8.145 -9.761 -17.594 1.00 98.06 303 TYR A CA 1
ATOM 2348 C C . TYR A 1 303 ? -9.385 -9.559 -16.717 1.00 98.06 303 TYR A C 1
ATOM 2350 O O . TYR A 1 303 ? -9.346 -9.945 -15.555 1.00 98.06 303 TYR A O 1
ATOM 2358 N N . ARG A 1 304 ? -10.493 -9.035 -17.264 1.00 97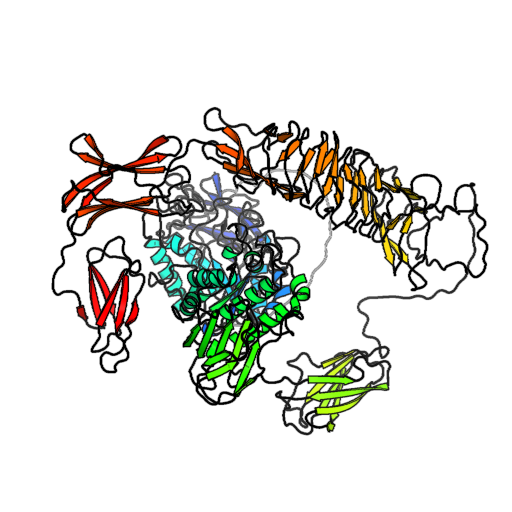.31 304 ARG A N 1
ATOM 2359 C CA . ARG A 1 304 ? -11.768 -8.819 -16.553 1.00 97.31 304 ARG A CA 1
ATOM 2360 C C . ARG A 1 304 ? -11.658 -7.908 -15.323 1.00 97.31 304 ARG A C 1
ATOM 2362 O O . ARG A 1 304 ? -12.395 -8.095 -14.360 1.00 97.31 304 ARG A O 1
ATOM 2369 N N . VAL A 1 305 ? -10.760 -6.926 -15.358 1.00 97.94 305 VAL A N 1
ATOM 2370 C CA . VAL A 1 305 ? -10.632 -5.896 -14.316 1.00 97.94 305 VAL A CA 1
ATOM 2371 C C . VAL A 1 305 ? -11.895 -5.022 -14.280 1.00 97.94 305 VAL A C 1
ATOM 2373 O O . VAL A 1 305 ? -12.422 -4.634 -15.322 1.00 97.94 305 VAL A O 1
ATOM 2376 N N . GLY A 1 306 ? -12.389 -4.730 -13.074 1.00 96.19 306 GLY A N 1
ATOM 2377 C CA . GLY A 1 306 ? -13.634 -3.997 -12.816 1.00 96.19 306 GLY A CA 1
ATOM 2378 C C . GLY A 1 306 ? -13.456 -2.499 -12.552 1.00 96.19 306 GLY A C 1
ATOM 2379 O O . GLY A 1 306 ? -14.439 -1.802 -12.316 1.00 96.19 306 GLY A O 1
ATOM 2380 N N . GLY A 1 307 ? -12.230 -1.979 -12.578 1.00 96.94 307 GLY A N 1
ATOM 2381 C CA . GLY A 1 307 ? -11.970 -0.558 -12.370 1.00 96.94 307 GLY A CA 1
ATOM 2382 C C . GLY A 1 307 ? -10.497 -0.187 -12.420 1.00 96.94 307 GLY A C 1
ATOM 2383 O O . GLY A 1 307 ? -9.628 -1.056 -12.387 1.00 96.94 307 GLY A O 1
ATOM 2384 N N . PHE A 1 308 ? -10.227 1.113 -12.437 1.00 98.25 308 PHE A N 1
ATOM 2385 C CA . PHE A 1 308 ? -8.880 1.672 -12.391 1.00 98.25 308 PHE A CA 1
ATOM 2386 C C . PHE A 1 308 ? -8.786 2.799 -11.370 1.00 98.25 308 PHE A C 1
ATOM 2388 O O . PHE A 1 308 ? -9.744 3.561 -11.226 1.00 98.25 308 PHE A O 1
ATOM 2395 N N . ARG A 1 309 ? -7.625 2.937 -10.725 1.00 98.38 309 ARG A N 1
ATOM 2396 C CA . ARG A 1 309 ? -7.177 4.202 -10.128 1.00 98.38 309 ARG A CA 1
ATOM 2397 C C . ARG A 1 309 ? -5.994 4.705 -10.948 1.00 98.38 309 ARG A C 1
ATOM 2399 O O . ARG A 1 309 ? -5.071 3.943 -11.196 1.00 98.38 309 ARG A O 1
ATOM 2406 N N . TRP A 1 310 ? -6.064 5.941 -11.426 1.00 98.44 310 TRP A N 1
ATOM 2407 C CA . TRP A 1 310 ? -4.989 6.561 -12.198 1.00 98.44 310 TRP A CA 1
ATOM 2408 C C . TRP A 1 310 ? -4.042 7.305 -11.271 1.00 98.44 310 TRP A C 1
ATOM 2410 O O . TRP A 1 310 ? -4.482 8.186 -10.533 1.00 98.44 310 TRP A O 1
ATOM 2420 N N . ASP A 1 311 ? -2.768 6.941 -11.340 1.00 96.69 311 ASP A N 1
ATOM 2421 C CA . ASP A 1 311 ? -1.695 7.552 -10.570 1.00 96.69 311 ASP A CA 1
ATOM 2422 C C . ASP A 1 311 ? -1.297 8.931 -11.095 1.00 96.69 311 ASP A C 1
ATOM 2424 O O . ASP A 1 311 ? -1.151 9.121 -12.311 1.00 96.69 311 ASP A O 1
ATOM 2428 N N . SER A 1 312 ? -1.101 9.860 -10.160 1.00 94.75 312 SER A N 1
ATOM 2429 C CA . SER A 1 312 ? -0.649 11.235 -10.341 1.00 94.75 312 SER A CA 1
ATOM 2430 C C . SER A 1 312 ? -1.246 11.904 -11.580 1.00 94.75 312 SER A C 1
ATOM 2432 O O . SER A 1 312 ? -0.552 12.259 -12.542 1.00 94.75 312 SER A O 1
ATOM 2434 N N . VAL A 1 313 ? -2.574 12.054 -11.581 1.00 95.69 313 VAL A N 1
ATOM 2435 C CA . VAL A 1 313 ? -3.314 12.675 -12.693 1.00 95.69 313 VAL A CA 1
ATOM 2436 C C . VAL A 1 313 ? -2.838 14.110 -12.921 1.00 95.69 313 VAL A C 1
ATOM 2438 O O . VAL A 1 313 ? -2.726 14.532 -14.074 1.00 95.69 313 VAL A O 1
ATOM 2441 N N . TYR A 1 314 ? -2.425 14.807 -11.863 1.00 93.38 314 TYR A N 1
ATOM 2442 C CA . TYR A 1 314 ? -1.729 16.086 -11.918 1.00 93.38 314 TYR A CA 1
ATOM 2443 C C . TYR A 1 314 ? -0.577 16.081 -12.927 1.00 93.38 314 TYR A C 1
ATOM 2445 O O . TYR A 1 314 ? -0.513 16.949 -13.791 1.00 93.38 314 TYR A O 1
ATOM 2453 N N . ASN A 1 315 ? 0.297 15.071 -12.892 1.00 93.62 315 ASN A N 1
ATOM 2454 C CA . ASN A 1 315 ? 1.461 14.975 -13.778 1.00 93.62 315 ASN A CA 1
ATOM 2455 C C . ASN A 1 315 ? 1.118 14.551 -15.217 1.00 93.62 315 ASN A C 1
ATOM 2457 O O . ASN A 1 315 ? 1.983 14.597 -16.098 1.00 93.62 315 ASN A O 1
ATOM 2461 N N . ILE A 1 316 ? -0.130 14.148 -15.472 1.00 96.75 316 ILE A N 1
ATOM 2462 C CA . ILE A 1 316 ? -0.683 13.972 -16.821 1.00 96.75 316 ILE A CA 1
ATOM 2463 C C . ILE A 1 316 ? -1.237 15.309 -17.325 1.00 96.75 316 ILE A C 1
ATOM 2465 O O . ILE A 1 316 ? -1.014 15.673 -18.482 1.00 96.75 316 ILE A O 1
ATOM 2469 N N . LEU A 1 317 ? -1.944 16.034 -16.454 1.00 92.69 317 LEU A N 1
ATOM 2470 C CA . LEU A 1 317 ? -2.607 17.302 -16.751 1.00 92.69 317 LEU A CA 1
ATOM 2471 C C . LEU A 1 317 ? -1.661 18.503 -16.774 1.00 92.69 317 LEU A C 1
ATOM 2473 O O . LEU A 1 317 ? -2.009 19.495 -17.405 1.00 92.69 317 LEU A O 1
ATOM 2477 N N . ASN A 1 318 ? -0.489 18.425 -16.143 1.00 88.88 318 ASN A N 1
ATOM 2478 C CA . ASN A 1 318 ? 0.439 19.540 -15.968 1.00 88.88 318 ASN A CA 1
ATOM 2479 C C . ASN A 1 318 ? 1.892 19.147 -16.267 1.00 88.88 318 ASN A C 1
ATOM 2481 O O . ASN A 1 318 ? 2.294 17.986 -16.170 1.00 88.88 318 ASN A O 1
ATOM 2485 N N . THR A 1 319 ? 2.676 20.150 -16.656 1.00 87.75 319 THR A N 1
ATOM 2486 C CA . THR A 1 319 ? 4.124 20.094 -16.905 1.00 87.75 319 THR A CA 1
ATOM 2487 C C . THR A 1 319 ? 4.773 21.350 -16.317 1.00 87.75 319 THR A C 1
ATOM 2489 O O . THR A 1 319 ? 4.071 22.319 -16.035 1.00 87.75 319 THR A O 1
ATOM 2492 N N . ASP A 1 320 ? 6.102 21.407 -16.256 1.00 79.12 320 ASP A N 1
ATOM 2493 C CA . ASP A 1 320 ? 6.835 22.625 -15.856 1.00 79.12 320 ASP A CA 1
ATOM 2494 C C . ASP A 1 320 ? 6.594 23.817 -16.806 1.00 79.12 320 ASP A C 1
ATOM 2496 O O . ASP A 1 320 ? 6.916 24.960 -16.494 1.00 79.12 320 ASP A O 1
ATOM 2500 N N . LEU A 1 321 ? 6.016 23.561 -17.987 1.00 76.12 321 LEU A N 1
ATOM 2501 C CA . LEU A 1 321 ? 5.599 24.583 -18.950 1.00 76.12 321 LEU A CA 1
ATOM 2502 C C . LEU A 1 321 ? 4.136 25.030 -18.756 1.00 76.12 321 LEU A C 1
ATOM 2504 O O . LEU A 1 321 ? 3.628 25.803 -19.570 1.00 76.12 321 LEU A O 1
ATOM 2508 N N . GLY A 1 322 ? 3.451 24.531 -17.724 1.00 80.50 322 GLY A N 1
ATOM 2509 C CA . GLY A 1 322 ? 2.032 24.751 -17.449 1.00 80.50 322 GLY A CA 1
ATOM 2510 C C . GLY A 1 322 ? 1.132 23.593 -17.899 1.00 80.50 322 GLY A C 1
ATOM 2511 O O . GLY A 1 322 ? 1.572 22.446 -18.045 1.00 80.50 322 GLY A O 1
ATOM 2512 N N . ALA A 1 323 ? -0.150 23.903 -18.115 1.00 85.88 323 ALA A N 1
ATOM 2513 C CA . ALA A 1 323 ? -1.194 22.925 -18.416 1.00 85.88 323 ALA A CA 1
ATOM 2514 C C . ALA A 1 323 ? -0.923 22.113 -19.700 1.00 85.88 323 ALA A C 1
ATOM 2516 O O . ALA A 1 323 ? -0.632 22.644 -20.775 1.00 85.88 323 ALA A O 1
ATOM 2517 N N . ASN A 1 324 ? -1.114 20.801 -19.609 1.00 89.81 324 ASN A N 1
ATOM 2518 C CA . ASN A 1 324 ? -0.911 19.824 -20.668 1.00 89.81 324 ASN A CA 1
ATOM 2519 C C . ASN A 1 324 ? -2.244 19.367 -21.284 1.00 89.81 324 ASN A C 1
ATOM 2521 O O . ASN A 1 324 ? -2.822 18.335 -20.931 1.00 89.81 324 ASN A O 1
ATOM 2525 N N . SER A 1 325 ? -2.724 20.134 -22.265 1.00 89.44 325 SER A N 1
ATOM 2526 C CA . SER A 1 325 ? -3.972 19.822 -22.983 1.00 89.44 325 SER A CA 1
ATOM 2527 C C . SER A 1 325 ? -3.985 18.440 -23.655 1.00 89.44 325 SER A C 1
ATOM 2529 O O . SER A 1 325 ? -5.042 17.822 -23.736 1.00 89.44 325 SER A O 1
ATOM 2531 N N . GLU A 1 326 ? -2.830 17.919 -24.075 1.00 95.81 326 GLU A N 1
ATOM 2532 C CA . GLU A 1 326 ? -2.724 16.605 -24.721 1.00 95.81 326 GLU A CA 1
ATOM 2533 C C . GLU A 1 326 ? -3.001 15.460 -23.730 1.00 95.81 326 GLU A C 1
ATOM 2535 O O . GLU A 1 326 ? -3.694 14.499 -24.068 1.00 95.81 326 GLU A O 1
ATOM 2540 N N . GLY A 1 327 ? -2.517 15.582 -22.488 1.00 95.94 327 GLY A N 1
ATOM 2541 C CA . GLY A 1 327 ? -2.828 14.638 -21.410 1.00 95.94 327 GLY A CA 1
ATOM 2542 C C . GLY A 1 327 ? -4.309 14.672 -21.026 1.00 95.94 327 GLY A C 1
ATOM 2543 O O . GLY A 1 327 ? -4.947 13.626 -20.891 1.00 95.94 327 GLY A O 1
ATOM 2544 N N . ARG A 1 328 ? -4.897 15.872 -20.948 1.00 94.38 328 ARG A N 1
ATOM 2545 C CA . ARG A 1 328 ? -6.338 16.051 -20.709 1.00 94.38 328 ARG A CA 1
ATOM 2546 C C . ARG A 1 328 ? -7.192 15.386 -21.793 1.00 94.38 328 ARG A C 1
ATOM 2548 O O . ARG A 1 328 ? -8.148 14.677 -21.475 1.00 94.38 328 ARG A O 1
ATOM 2555 N N . ASP A 1 329 ? -6.856 15.605 -23.062 1.00 95.12 329 ASP A N 1
ATOM 2556 C CA . ASP A 1 329 ? -7.607 15.057 -24.195 1.00 95.12 329 ASP A CA 1
ATOM 2557 C C . ASP A 1 329 ? -7.526 13.521 -24.234 1.00 95.12 329 ASP A C 1
ATOM 2559 O O . ASP A 1 329 ? -8.532 12.858 -24.509 1.00 95.12 329 ASP A O 1
ATOM 2563 N N . LEU A 1 330 ? -6.365 12.949 -23.886 1.00 98.00 330 LEU A N 1
ATOM 2564 C CA . LEU A 1 330 ? -6.176 11.504 -23.735 1.00 98.00 330 LEU A CA 1
ATOM 2565 C C . LEU A 1 330 ? -7.092 10.916 -22.653 1.00 98.00 330 LEU A C 1
ATOM 2567 O O . LEU A 1 330 ? -7.823 9.959 -22.924 1.00 98.00 330 LEU A O 1
ATOM 2571 N N . LEU A 1 331 ? -7.069 11.488 -21.443 1.00 97.94 331 LEU A N 1
ATOM 2572 C CA . LEU A 1 331 ? -7.890 11.021 -20.321 1.00 97.94 331 LEU A CA 1
ATOM 2573 C C . LEU A 1 331 ? -9.381 11.106 -20.656 1.00 97.94 331 LEU A C 1
ATOM 2575 O O . LEU A 1 331 ? -10.110 10.130 -20.475 1.00 97.94 331 LEU A O 1
ATOM 2579 N N . ASN A 1 332 ? -9.824 12.231 -21.228 1.00 95.19 332 ASN A N 1
ATOM 2580 C CA . ASN A 1 332 ? -11.202 12.407 -21.680 1.00 95.19 332 ASN A CA 1
ATOM 2581 C C . ASN A 1 332 ? -11.623 11.322 -22.684 1.00 95.19 332 ASN A C 1
ATOM 2583 O O . ASN A 1 332 ? -12.682 10.708 -22.536 1.00 95.19 332 ASN A O 1
ATOM 2587 N N . ALA A 1 333 ? -10.799 11.064 -23.704 1.00 96.75 333 ALA A N 1
ATOM 2588 C CA . ALA A 1 333 ? -11.106 10.076 -24.733 1.00 96.75 333 ALA A CA 1
ATOM 2589 C C . ALA A 1 333 ? -11.238 8.660 -24.147 1.00 96.75 333 ALA A C 1
ATOM 2591 O O . ALA A 1 333 ? -12.222 7.975 -24.421 1.00 96.75 333 ALA A O 1
ATOM 2592 N N . ILE A 1 334 ? -10.293 8.240 -23.301 1.00 98.25 334 ILE A N 1
ATOM 2593 C CA . ILE A 1 334 ? -10.304 6.899 -22.700 1.00 98.25 334 ILE A CA 1
ATOM 2594 C C . ILE A 1 334 ? -11.477 6.743 -21.726 1.00 98.25 334 ILE A C 1
ATOM 2596 O O . ILE A 1 334 ? -12.231 5.771 -21.818 1.00 98.25 334 ILE A O 1
ATOM 2600 N N . ASN A 1 335 ? -11.666 7.696 -20.812 1.00 97.81 335 ASN A N 1
ATOM 2601 C CA . ASN A 1 335 ? -12.692 7.593 -19.777 1.00 97.81 335 ASN A CA 1
ATOM 2602 C C . ASN A 1 335 ? -14.111 7.698 -20.346 1.00 97.81 335 ASN A C 1
ATOM 2604 O O . ASN A 1 335 ? -14.990 6.948 -19.916 1.00 97.81 335 ASN A O 1
ATOM 2608 N N . SER A 1 336 ? -14.347 8.571 -21.332 1.00 96.50 336 SER A N 1
ATOM 2609 C CA . SER A 1 336 ? -15.656 8.663 -21.998 1.00 96.50 336 SER A CA 1
ATOM 2610 C C . SER A 1 336 ? -15.995 7.383 -22.764 1.00 96.50 336 SER A C 1
ATOM 2612 O O . SER A 1 336 ? -17.134 6.905 -22.722 1.00 96.50 336 SER A O 1
ATOM 2614 N N . GLU A 1 337 ? -15.004 6.763 -23.406 1.00 97.75 337 GLU A N 1
ATOM 2615 C CA . GLU A 1 337 ? -15.210 5.503 -24.104 1.00 97.75 337 GLU A CA 1
ATOM 2616 C C . GLU A 1 337 ? -15.484 4.347 -23.135 1.00 97.75 337 GLU A C 1
ATOM 2618 O O . GLU A 1 337 ? -16.441 3.594 -23.350 1.00 97.75 337 GLU A O 1
ATOM 2623 N N . LEU A 1 338 ? -14.724 4.246 -22.038 1.00 97.00 338 LEU A N 1
ATOM 2624 C CA . LEU A 1 338 ? -14.995 3.296 -20.955 1.00 97.00 338 LEU A CA 1
ATOM 2625 C C . LEU A 1 338 ? -16.401 3.493 -20.383 1.00 97.00 338 LEU A C 1
ATOM 2627 O O . LEU A 1 338 ? -17.125 2.516 -20.219 1.00 97.00 338 LEU A O 1
ATOM 2631 N N . ALA A 1 339 ? -16.820 4.735 -20.128 1.00 94.12 339 ALA A N 1
ATOM 2632 C CA . ALA A 1 339 ? -18.151 5.034 -19.602 1.00 94.12 339 ALA A CA 1
ATOM 2633 C C . ALA A 1 339 ? -19.266 4.560 -20.542 1.00 94.12 339 ALA A C 1
ATOM 2635 O O . ALA A 1 339 ? -20.289 4.051 -20.083 1.00 94.12 339 ALA A O 1
ATOM 2636 N N . SER A 1 340 ? -19.057 4.682 -21.854 1.00 96.19 340 SER A N 1
ATOM 2637 C CA . SER A 1 340 ? -20.031 4.241 -22.857 1.00 96.19 340 SER A CA 1
ATOM 2638 C C . SER A 1 340 ? -20.038 2.723 -23.091 1.00 96.19 340 SER A C 1
ATOM 2640 O O . SER A 1 340 ? -21.104 2.144 -23.300 1.00 96.19 340 SER A O 1
ATOM 2642 N N . THR A 1 341 ? -18.871 2.073 -23.047 1.00 97.12 341 THR A N 1
ATOM 2643 C CA . THR A 1 341 ? -18.704 0.658 -23.429 1.00 97.12 341 THR A CA 1
ATOM 2644 C C . THR A 1 341 ? -18.844 -0.275 -22.228 1.00 97.12 341 THR A C 1
ATOM 2646 O O . THR A 1 341 ? -19.478 -1.327 -22.317 1.00 97.12 341 THR A O 1
ATOM 2649 N N . TYR A 1 342 ? -18.293 0.133 -21.085 1.00 95.88 342 TYR A N 1
ATOM 2650 C CA . TYR A 1 342 ? -18.233 -0.628 -19.842 1.00 95.88 342 TYR A CA 1
ATOM 2651 C C . TYR A 1 342 ? -18.647 0.267 -18.657 1.00 95.88 342 TYR A C 1
ATOM 2653 O O . TYR A 1 342 ? -17.822 0.622 -17.815 1.00 95.88 342 TYR A O 1
ATOM 2661 N N . PRO A 1 343 ? -19.938 0.637 -18.543 1.00 91.50 343 PRO A N 1
ATOM 2662 C CA . PRO A 1 343 ? -20.409 1.603 -17.543 1.00 91.50 343 PRO A CA 1
ATOM 2663 C C . PRO A 1 343 ? -20.212 1.154 -16.088 1.00 91.50 343 PRO A C 1
ATOM 2665 O O . PRO A 1 343 ? -20.274 1.981 -15.190 1.00 91.50 343 PRO A O 1
ATOM 2668 N N . HIS A 1 344 ? -19.980 -0.140 -15.856 1.00 90.00 344 HIS A N 1
ATOM 2669 C CA . HIS A 1 344 ? -19.699 -0.708 -14.538 1.00 90.00 344 HIS A CA 1
ATOM 2670 C C . HIS A 1 344 ? -18.228 -0.583 -14.113 1.00 90.00 344 HIS A C 1
ATOM 2672 O O . HIS A 1 344 ? -17.924 -0.851 -12.956 1.00 90.00 344 HIS A O 1
ATOM 2678 N N . VAL A 1 345 ? -17.320 -0.230 -15.032 1.00 95.25 345 VAL A N 1
ATOM 2679 C CA . VAL A 1 345 ? -15.892 -0.087 -14.729 1.00 95.25 345 VAL A CA 1
ATOM 2680 C C . VAL A 1 345 ? -15.672 1.206 -13.958 1.00 95.25 345 VAL A C 1
ATOM 2682 O O . VAL A 1 345 ? -15.924 2.290 -14.491 1.00 95.25 345 VAL A O 1
ATOM 2685 N N . VAL A 1 346 ? -15.176 1.083 -12.726 1.00 94.94 346 VAL A N 1
ATOM 2686 C CA . VAL A 1 346 ? -14.871 2.231 -11.865 1.00 94.94 346 VAL A CA 1
ATOM 2687 C C . VAL A 1 346 ? -13.718 3.032 -12.468 1.00 94.94 346 VAL A C 1
ATOM 2689 O O . VAL A 1 346 ? -12.677 2.473 -12.809 1.00 94.94 346 VAL A O 1
ATOM 2692 N N . ARG A 1 347 ? -13.891 4.350 -12.585 1.00 96.38 347 ARG A N 1
ATOM 2693 C CA . ARG A 1 347 ? -12.847 5.286 -13.032 1.00 96.38 347 ARG A CA 1
ATOM 2694 C C . ARG A 1 347 ? -12.470 6.196 -11.868 1.00 96.38 347 ARG A C 1
ATOM 2696 O O . ARG A 1 347 ? -13.160 7.185 -11.623 1.00 96.38 347 ARG A O 1
ATOM 2703 N N . CYS A 1 348 ? -11.412 5.836 -11.154 1.00 97.31 348 CYS A N 1
ATOM 2704 C CA . CYS A 1 348 ? -10.857 6.595 -10.040 1.00 97.31 348 CYS A CA 1
ATOM 2705 C C . CYS A 1 348 ? -9.590 7.339 -10.479 1.00 97.31 348 CYS A C 1
ATOM 2707 O O . CYS A 1 348 ? -8.799 6.811 -11.262 1.00 97.31 348 CYS A O 1
ATOM 2709 N N . ALA A 1 349 ? -9.387 8.541 -9.963 1.00 97.44 349 ALA A N 1
ATOM 2710 C CA . ALA A 1 349 ? -8.131 9.275 -10.047 1.00 97.44 349 ALA A CA 1
ATOM 2711 C C . ALA A 1 349 ? -7.486 9.378 -8.660 1.00 97.44 349 ALA A C 1
ATOM 2713 O O . ALA A 1 349 ? -8.176 9.355 -7.643 1.00 97.44 349 ALA A O 1
ATOM 2714 N N . GLU A 1 350 ? -6.171 9.523 -8.603 1.00 95.56 350 GLU A N 1
ATOM 2715 C CA . GLU A 1 350 ? -5.519 10.022 -7.394 1.00 95.56 350 GLU A CA 1
ATOM 2716 C C . GLU A 1 350 ? -6.016 11.427 -7.041 1.00 95.56 350 GLU A C 1
ATOM 2718 O O . GLU A 1 350 ? -6.493 11.664 -5.939 1.00 95.56 350 GLU A O 1
ATOM 2723 N N . ASP A 1 351 ? -5.965 12.340 -8.005 1.00 92.31 351 ASP A N 1
ATOM 2724 C CA . ASP A 1 351 ? -6.107 13.774 -7.784 1.00 92.31 351 ASP A CA 1
ATOM 2725 C C . ASP A 1 351 ? -6.668 14.474 -9.044 1.00 92.31 351 ASP A C 1
ATOM 2727 O O . ASP A 1 351 ? -6.833 13.837 -10.087 1.00 92.31 351 ASP A O 1
ATOM 2731 N N . HIS A 1 352 ? -7.024 15.762 -8.932 1.00 88.06 352 HIS A N 1
ATOM 2732 C CA . HIS A 1 352 ? -7.402 16.671 -10.040 1.00 88.06 352 HIS A CA 1
ATOM 2733 C C . HIS A 1 352 ? -8.427 16.111 -11.051 1.00 88.06 352 HIS A C 1
ATOM 2735 O O . HIS A 1 352 ? -8.469 16.482 -12.228 1.00 88.06 352 HIS A O 1
ATOM 2741 N N . ALA A 1 353 ? -9.293 15.195 -10.612 1.00 78.00 353 ALA A N 1
ATOM 2742 C CA . ALA A 1 353 ? -10.208 14.471 -11.491 1.00 78.00 353 ALA A CA 1
ATOM 2743 C C . ALA A 1 353 ? -11.345 15.355 -12.015 1.00 78.00 353 ALA A C 1
ATOM 2745 O O . ALA A 1 353 ? -11.978 15.026 -13.023 1.00 78.00 353 ALA A O 1
ATOM 2746 N N . PHE A 1 354 ? -11.626 16.439 -11.286 1.00 82.19 354 PHE A N 1
ATOM 2747 C CA . PHE A 1 354 ? -12.782 17.312 -11.471 1.00 82.19 354 PHE A CA 1
ATOM 2748 C C . PHE A 1 354 ? -12.429 18.723 -11.949 1.00 82.19 354 PHE A C 1
ATOM 2750 O O . PHE A 1 354 ? -13.340 19.496 -12.238 1.00 82.19 354 PHE A O 1
ATOM 2757 N N . ASP A 1 355 ? -11.144 19.025 -12.127 1.00 72.62 355 ASP A N 1
ATOM 2758 C CA . ASP A 1 355 ? -10.657 20.278 -12.717 1.00 72.62 355 ASP A CA 1
ATOM 2759 C C . ASP A 1 355 ? -11.152 20.451 -14.159 1.00 72.62 355 ASP A C 1
ATOM 2761 O O . ASP A 1 355 ? -11.370 21.556 -14.656 1.00 72.62 355 ASP A O 1
ATOM 2765 N N . PHE A 1 356 ? -11.361 19.323 -14.842 1.00 75.88 356 PHE A N 1
ATOM 2766 C CA . PHE A 1 356 ? -11.850 19.254 -16.209 1.00 75.88 356 PHE A CA 1
ATOM 2767 C C . PHE A 1 356 ? -12.929 18.175 -16.350 1.00 75.88 356 PHE A C 1
ATOM 2769 O O . PHE A 1 356 ? -13.004 17.215 -15.586 1.00 75.88 356 PHE A O 1
ATOM 2776 N N . ALA A 1 357 ? -13.744 18.270 -17.402 1.00 78.31 357 ALA A N 1
ATOM 2777 C CA . ALA A 1 357 ? -14.724 17.241 -17.753 1.00 78.31 357 ALA A CA 1
ATOM 2778 C C . ALA A 1 357 ? -14.059 16.014 -18.422 1.00 78.31 357 ALA A C 1
ATOM 2780 O O . ALA A 1 357 ? -14.277 15.752 -19.601 1.00 78.31 357 ALA A O 1
ATOM 2781 N N . ILE A 1 358 ? -13.242 15.267 -17.671 1.00 87.56 358 ILE A N 1
ATOM 2782 C CA . ILE A 1 358 ? -12.439 14.118 -18.147 1.00 87.56 358 ILE A CA 1
ATOM 2783 C C . ILE A 1 358 ? -12.998 12.748 -17.709 1.00 87.56 358 ILE A C 1
ATOM 2785 O O . ILE A 1 358 ? -12.292 11.742 -17.733 1.00 87.56 358 ILE A O 1
ATOM 2789 N N . TYR A 1 359 ? -14.290 12.696 -17.354 1.00 87.38 359 TYR A N 1
ATOM 2790 C CA . TYR A 1 359 ? -15.094 11.478 -17.126 1.00 87.38 359 TYR A CA 1
ATOM 2791 C C . TYR A 1 359 ? -14.611 10.512 -16.023 1.00 87.38 359 TYR A C 1
ATOM 2793 O O . TYR A 1 359 ? -14.989 9.335 -16.023 1.00 87.38 359 TYR A O 1
ATOM 2801 N N . PHE A 1 360 ? -13.841 10.991 -15.045 1.00 93.25 360 PHE A N 1
ATOM 2802 C CA . PHE A 1 360 ? -13.646 10.254 -13.796 1.00 93.25 360 PHE A CA 1
ATOM 2803 C C . PHE A 1 360 ? -14.935 10.210 -12.967 1.00 93.25 360 PHE A C 1
ATOM 2805 O O . PHE A 1 360 ? -15.756 11.128 -12.987 1.00 93.25 360 PHE A O 1
ATOM 2812 N N . GLU A 1 361 ? -15.132 9.111 -12.242 1.00 88.38 361 GLU A N 1
ATOM 2813 C CA . GLU A 1 361 ? -16.287 8.917 -11.364 1.00 88.38 361 GLU A CA 1
ATOM 2814 C C . GLU A 1 361 ? -15.999 9.286 -9.918 1.00 88.38 361 GLU A C 1
ATOM 2816 O O . GLU A 1 361 ? -16.931 9.635 -9.193 1.00 88.38 361 GLU A O 1
ATOM 2821 N N . ASN A 1 362 ? -14.748 9.130 -9.491 1.00 92.62 362 ASN A N 1
ATOM 2822 C CA . ASN A 1 362 ? -14.288 9.447 -8.151 1.00 92.62 362 ASN A CA 1
ATOM 2823 C C . ASN A 1 362 ? -12.790 9.784 -8.135 1.00 92.62 362 ASN A C 1
ATOM 2825 O O . ASN A 1 362 ? -12.081 9.495 -9.099 1.00 92.62 362 ASN A O 1
ATOM 2829 N N . GLN A 1 363 ? -12.330 10.392 -7.043 1.00 95.12 363 GLN A N 1
ATOM 2830 C CA . GLN A 1 363 ? -10.908 10.594 -6.758 1.00 95.12 363 GLN A CA 1
ATOM 2831 C C . GLN A 1 363 ? -10.590 10.350 -5.280 1.00 95.12 363 GLN A C 1
ATOM 2833 O O . GLN A 1 363 ? -11.511 10.284 -4.459 1.00 95.12 363 GLN A O 1
ATOM 2838 N N . TRP A 1 364 ? -9.313 10.248 -4.921 1.00 96.88 364 TRP A N 1
ATOM 2839 C CA . TRP A 1 364 ? -8.902 10.254 -3.516 1.00 96.88 364 TRP A CA 1
ATOM 2840 C C . TRP A 1 364 ? -9.100 11.631 -2.870 1.00 96.88 364 TRP A C 1
ATOM 2842 O O . TRP A 1 364 ? -8.802 12.668 -3.455 1.00 96.88 364 TRP A O 1
ATOM 2852 N N . ASP A 1 365 ? -9.610 11.643 -1.639 1.00 94.25 365 ASP A N 1
ATOM 2853 C CA . ASP A 1 365 ? -9.731 12.859 -0.831 1.00 94.25 365 ASP A CA 1
ATOM 2854 C C . ASP A 1 365 ? -8.554 12.956 0.149 1.00 94.25 365 ASP A C 1
ATOM 2856 O O . ASP A 1 365 ? -8.611 12.512 1.297 1.00 94.25 365 ASP A O 1
ATOM 2860 N N . VAL A 1 366 ? -7.448 13.514 -0.337 1.00 89.44 366 VAL A N 1
ATOM 2861 C CA . VAL A 1 366 ? -6.220 13.698 0.451 1.00 89.44 366 VAL A CA 1
ATOM 2862 C C . VAL A 1 366 ? -6.416 14.728 1.569 1.00 89.44 366 VAL A C 1
ATOM 2864 O O . VAL A 1 366 ? -5.874 14.572 2.665 1.00 89.44 366 VAL A O 1
ATOM 2867 N N . ASN A 1 367 ? -7.238 15.752 1.336 1.00 84.31 367 ASN A N 1
ATOM 2868 C CA . ASN A 1 367 ? -7.538 16.771 2.344 1.00 84.31 367 ASN A CA 1
ATOM 2869 C C . ASN A 1 367 ? -8.311 16.171 3.523 1.00 84.31 367 ASN A C 1
ATOM 2871 O O . ASN A 1 367 ? -8.001 16.469 4.678 1.00 84.31 367 ASN A O 1
ATOM 2875 N N . TYR A 1 368 ? -9.255 15.264 3.249 1.00 91.25 368 TYR A N 1
ATOM 2876 C CA . TYR A 1 368 ? -9.910 14.462 4.281 1.00 91.25 368 TYR A CA 1
ATOM 2877 C C . TYR A 1 368 ? -8.893 13.695 5.135 1.00 91.25 368 TYR A C 1
ATOM 2879 O O . TYR A 1 368 ? -9.023 13.672 6.363 1.00 91.25 368 TYR A O 1
ATOM 2887 N N . TRP A 1 369 ? -7.878 13.088 4.507 1.00 94.00 369 TRP A N 1
ATOM 2888 C CA . TRP A 1 369 ? -6.861 12.328 5.231 1.00 94.00 369 TRP A CA 1
ATOM 2889 C C . TRP A 1 369 ? -6.103 13.214 6.224 1.00 94.00 369 TRP A C 1
ATOM 2891 O O . TRP A 1 369 ? -6.073 12.881 7.409 1.00 94.00 369 TRP A O 1
ATOM 2901 N N . TRP A 1 370 ? -5.577 14.366 5.787 1.00 87.31 370 TRP A N 1
ATOM 2902 C CA . TRP A 1 370 ? -4.891 15.321 6.671 1.00 87.31 370 TRP A CA 1
ATOM 2903 C C . TRP A 1 370 ? -5.793 15.793 7.810 1.00 87.31 370 TRP A C 1
ATOM 2905 O O . TRP A 1 370 ? -5.420 15.714 8.983 1.00 87.31 370 TRP A O 1
ATOM 2915 N N . ALA A 1 371 ? -7.022 16.195 7.474 1.00 90.06 371 ALA A N 1
ATOM 2916 C CA . ALA A 1 371 ? -7.979 16.703 8.443 1.00 90.06 371 ALA A CA 1
ATOM 2917 C C . ALA A 1 371 ? -8.280 15.681 9.545 1.00 90.06 371 ALA A C 1
ATOM 2919 O O . ALA A 1 371 ? -8.288 16.057 10.718 1.00 90.06 371 ALA A O 1
ATOM 2920 N N . LEU A 1 372 ? -8.492 14.405 9.195 1.00 97.38 372 LEU A N 1
ATOM 2921 C CA . LEU A 1 372 ? -8.757 13.329 10.153 1.00 97.38 372 LEU A CA 1
ATOM 2922 C C . LEU A 1 372 ? -7.501 12.948 10.941 1.00 97.38 372 LEU A C 1
ATOM 2924 O O . LEU A 1 372 ? -7.545 12.847 12.173 1.00 97.38 372 LEU A O 1
ATOM 2928 N N . ARG A 1 373 ? -6.394 12.726 10.230 1.00 96.44 373 ARG A N 1
ATOM 2929 C CA . ARG A 1 373 ? -5.118 12.276 10.784 1.00 96.44 373 ARG A CA 1
ATOM 2930 C C . ARG A 1 373 ? -4.649 13.211 11.890 1.00 96.44 373 ARG A C 1
ATOM 2932 O O . ARG A 1 373 ? -4.382 12.737 12.994 1.00 96.44 373 ARG A O 1
ATOM 2939 N N . ASP A 1 374 ? -4.646 14.518 11.645 1.00 95.06 374 ASP A N 1
ATOM 2940 C CA . ASP A 1 374 ? -4.182 15.511 12.617 1.00 95.06 374 ASP A CA 1
ATOM 2941 C C . ASP A 1 374 ? -5.004 15.498 13.910 1.00 95.06 374 ASP A C 1
ATOM 2943 O O . ASP A 1 374 ? -4.469 15.759 14.987 1.00 95.06 374 ASP A O 1
ATOM 2947 N N . GLN A 1 375 ? -6.278 15.090 13.856 1.00 97.31 375 GLN A N 1
ATOM 2948 C CA . GLN A 1 375 ? -7.076 14.937 15.073 1.00 97.31 375 GLN A CA 1
ATOM 2949 C C . GLN A 1 375 ? -6.687 13.699 15.868 1.00 97.31 375 GLN A C 1
ATOM 2951 O O . GLN A 1 375 ? -6.687 13.733 17.097 1.00 97.31 375 GLN A O 1
ATOM 2956 N N . VAL A 1 376 ? -6.388 12.580 15.214 1.00 97.75 376 VAL A N 1
ATOM 2957 C CA . VAL A 1 376 ? -6.133 11.320 15.927 1.00 97.75 376 VAL A CA 1
ATOM 2958 C C . VAL A 1 376 ? -4.689 11.213 16.419 1.00 97.75 376 VAL A C 1
ATOM 2960 O O . VAL A 1 376 ? -4.465 10.668 17.505 1.00 97.75 376 VAL A O 1
ATOM 2963 N N . VAL A 1 377 ? -3.725 11.816 15.717 1.00 96.88 377 VAL A N 1
ATOM 2964 C CA . VAL A 1 377 ? -2.310 11.816 16.133 1.00 96.88 377 VAL A CA 1
ATOM 2965 C C . VAL A 1 377 ? -1.965 12.923 17.128 1.00 96.88 377 VAL A C 1
ATOM 2967 O O . VAL A 1 377 ? -0.967 12.783 17.828 1.00 96.88 377 VAL A O 1
ATOM 2970 N N . ALA A 1 378 ? -2.792 13.974 17.244 1.00 93.31 378 ALA A N 1
ATOM 2971 C CA . ALA A 1 378 ? -2.550 15.101 18.152 1.00 93.31 378 ALA A CA 1
ATOM 2972 C C . ALA A 1 378 ? -2.119 14.629 19.552 1.00 93.31 378 ALA A C 1
ATOM 2974 O O . ALA A 1 378 ? -2.737 13.724 20.134 1.00 93.31 378 ALA A O 1
ATOM 2975 N N . ALA A 1 379 ? -1.073 15.247 20.101 1.00 86.44 379 ALA A N 1
ATOM 2976 C CA . ALA A 1 379 ? -0.477 14.814 21.361 1.00 86.44 379 ALA A CA 1
ATOM 2977 C C . ALA A 1 379 ? -1.396 15.134 22.547 1.00 86.44 379 ALA A C 1
ATOM 2979 O O . ALA A 1 379 ? -1.448 14.389 23.528 1.00 86.44 379 ALA A O 1
ATOM 2980 N N . SER A 1 380 ? -2.161 16.224 22.444 1.00 92.62 380 SER A N 1
ATOM 2981 C CA . SER A 1 380 ? -3.089 16.665 23.481 1.00 92.62 380 SER A CA 1
ATOM 298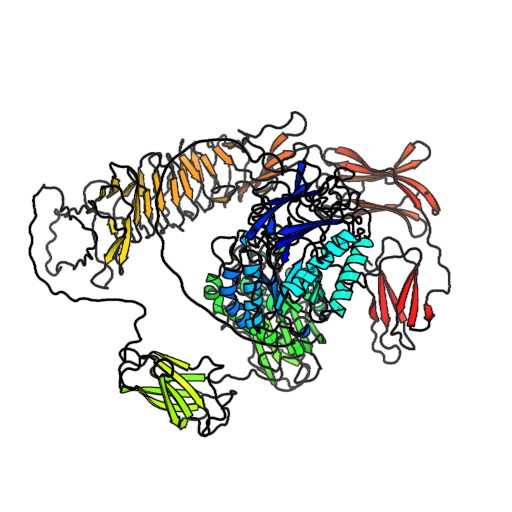2 C C . SER A 1 380 ? -4.506 16.893 22.955 1.00 92.62 380 SER A C 1
ATOM 2984 O O . SER A 1 380 ? -4.731 17.219 21.792 1.00 92.62 380 SER A O 1
ATOM 2986 N N . ASP A 1 381 ? -5.499 16.776 23.846 1.00 92.31 381 ASP A N 1
ATOM 2987 C CA . ASP A 1 381 ? -6.882 17.148 23.522 1.00 92.31 381 ASP A CA 1
ATOM 2988 C C . ASP A 1 381 ? -6.990 18.626 23.111 1.00 92.31 381 ASP A C 1
ATOM 2990 O O . ASP A 1 381 ? -7.908 18.964 22.381 1.00 92.31 381 ASP A O 1
ATOM 2994 N N . ALA A 1 382 ? -6.085 19.513 23.540 1.00 91.12 382 ALA A N 1
ATOM 2995 C CA . ALA A 1 382 ? -6.164 20.941 23.227 1.00 91.12 382 ALA A CA 1
ATOM 2996 C C . ALA A 1 382 ? -5.879 21.257 21.747 1.00 91.12 382 ALA A C 1
ATOM 2998 O O . ALA A 1 382 ? -6.483 22.186 21.214 1.00 91.12 382 ALA A O 1
ATOM 2999 N N . GLU A 1 383 ? -5.018 20.472 21.095 1.00 91.75 383 GLU A N 1
ATOM 3000 C CA . GLU A 1 383 ? -4.626 20.634 19.683 1.00 91.75 383 GLU A CA 1
ATOM 3001 C C . GLU A 1 383 ? -5.719 20.201 18.702 1.00 91.75 383 GLU A C 1
ATOM 3003 O O . GLU A 1 383 ? -5.734 20.632 17.552 1.00 91.75 383 GLU A O 1
ATOM 3008 N N . ARG A 1 384 ? -6.665 19.370 19.149 1.00 95.31 384 ARG A N 1
ATOM 3009 C CA . ARG A 1 384 ? -7.738 18.871 18.285 1.00 95.31 384 ARG A CA 1
ATOM 3010 C C . ARG A 1 384 ? -8.752 19.966 17.975 1.00 95.31 384 ARG A C 1
ATOM 3012 O O . ARG A 1 384 ? -9.202 20.679 18.874 1.00 95.31 384 ARG A O 1
ATOM 3019 N N . ASN A 1 385 ? -9.217 20.030 16.738 1.00 91.69 385 ASN A N 1
ATOM 3020 C CA . ASN A 1 385 ? -10.263 20.934 16.292 1.00 91.69 385 ASN A CA 1
ATOM 3021 C C . ASN A 1 385 ? -11.459 20.158 15.726 1.00 91.69 385 ASN A C 1
ATOM 3023 O O . ASN A 1 385 ? -11.411 19.598 14.635 1.00 91.69 385 ASN A O 1
ATOM 3027 N N . MET A 1 386 ? -12.572 20.158 16.460 1.00 97.19 386 MET A N 1
ATOM 3028 C CA . MET A 1 386 ? -13.793 19.469 16.027 1.00 97.19 386 MET A CA 1
ATOM 3029 C C . MET A 1 386 ? -14.502 20.160 14.862 1.00 97.19 386 MET A C 1
ATOM 3031 O O . MET A 1 386 ? -15.340 19.531 14.224 1.00 97.19 386 MET A O 1
ATOM 3035 N N . TYR A 1 387 ? -14.176 21.422 14.562 1.00 87.25 387 TYR A N 1
ATOM 3036 C CA . TYR A 1 387 ? -14.666 22.060 13.341 1.00 87.25 387 TYR A CA 1
ATOM 3037 C C . TYR A 1 387 ? -14.034 21.417 12.102 1.00 87.25 387 TYR A C 1
ATOM 3039 O O . TYR A 1 387 ? -14.769 21.105 11.178 1.00 87.25 387 TYR A O 1
ATOM 3047 N N . ASN A 1 388 ? -12.749 21.044 12.147 1.00 87.81 388 ASN A N 1
ATOM 3048 C CA . ASN A 1 388 ? -12.116 20.283 11.063 1.00 87.81 388 ASN A CA 1
ATOM 3049 C C . ASN A 1 388 ? -12.789 18.912 10.870 1.00 87.81 388 ASN A C 1
ATOM 3051 O O . ASN A 1 388 ? -12.944 18.453 9.745 1.00 87.81 388 ASN A O 1
ATOM 3055 N N . VAL A 1 389 ? -13.233 18.267 11.961 1.00 92.56 389 VAL A N 1
ATOM 3056 C CA . VAL A 1 389 ? -13.997 17.005 11.891 1.00 92.56 389 VAL A CA 1
ATOM 3057 C C . VAL A 1 389 ? -15.384 17.210 11.277 1.00 92.56 389 VAL A C 1
ATOM 3059 O O . VAL A 1 389 ? -15.859 16.354 10.541 1.00 92.56 389 VAL A O 1
ATOM 3062 N N . ARG A 1 390 ? -16.059 18.327 11.567 1.00 92.06 390 ARG A N 1
ATOM 3063 C CA . ARG A 1 390 ? -17.313 18.684 10.885 1.00 92.06 390 ARG A CA 1
ATOM 3064 C C . ARG A 1 390 ? -17.067 18.882 9.388 1.00 92.06 390 ARG A C 1
ATOM 3066 O O . ARG A 1 390 ? -17.820 18.342 8.590 1.00 92.06 390 ARG A O 1
ATOM 3073 N N . ASP A 1 391 ? -16.025 19.625 9.039 1.00 83.62 391 ASP A N 1
ATOM 3074 C CA . ASP A 1 391 ? -15.729 20.029 7.663 1.00 83.62 391 ASP A CA 1
ATOM 3075 C C . ASP A 1 391 ? -15.368 18.809 6.803 1.00 83.62 391 ASP A C 1
ATOM 3077 O O . ASP A 1 391 ? -16.013 18.556 5.789 1.00 83.62 391 ASP A O 1
ATOM 3081 N N . LEU A 1 392 ? -14.495 17.911 7.287 1.00 90.12 392 LEU A N 1
ATOM 3082 C CA . LEU A 1 392 ? -14.190 16.663 6.565 1.00 90.12 392 LEU A CA 1
ATOM 3083 C C . LEU A 1 392 ? -15.424 15.763 6.340 1.00 90.12 392 LEU A C 1
ATOM 3085 O O . LEU A 1 392 ? -15.446 14.969 5.392 1.00 90.12 392 LEU A O 1
ATOM 3089 N N . LEU A 1 393 ? -16.453 15.869 7.192 1.00 88.94 393 LEU A N 1
ATOM 3090 C CA . LEU A 1 393 ? -17.705 15.116 7.072 1.00 88.94 393 LEU A CA 1
ATOM 3091 C C . LEU A 1 393 ? -18.686 15.748 6.068 1.00 88.94 393 LEU A C 1
ATOM 3093 O O . LEU A 1 393 ? -19.351 15.001 5.348 1.00 88.94 393 LEU A O 1
ATOM 3097 N N . ASP A 1 394 ? -18.789 17.081 6.035 1.00 80.06 394 ASP A N 1
ATOM 3098 C CA . ASP A 1 394 ? -19.883 17.827 5.384 1.00 80.06 394 ASP A CA 1
ATOM 3099 C C . ASP A 1 394 ? -19.457 18.662 4.160 1.00 80.06 394 ASP A C 1
ATOM 3101 O O . ASP A 1 394 ? -20.312 19.081 3.383 1.00 80.06 394 ASP A O 1
ATOM 3105 N N . ASP A 1 395 ? -18.157 18.875 3.927 1.00 76.44 395 ASP A N 1
ATOM 3106 C CA . ASP A 1 395 ? -17.680 19.716 2.816 1.00 76.44 395 ASP A CA 1
ATOM 3107 C C . ASP A 1 395 ? -17.938 19.084 1.443 1.00 76.44 395 ASP A C 1
ATOM 3109 O O . ASP A 1 395 ? -18.258 19.778 0.474 1.00 76.44 395 ASP A O 1
ATOM 3113 N N . TRP A 1 396 ? -17.812 17.756 1.348 1.00 81.12 396 TRP A N 1
ATOM 3114 C CA . TRP A 1 396 ? -17.969 17.033 0.086 1.00 81.12 396 TRP A CA 1
ATOM 3115 C C . TRP A 1 396 ? -18.725 15.701 0.216 1.00 81.12 396 TRP A C 1
ATOM 3117 O O . TRP A 1 396 ? -18.183 14.625 -0.065 1.00 81.12 396 TRP A O 1
ATOM 3127 N N . PRO A 1 397 ? -20.010 15.729 0.611 1.00 83.69 397 PRO A N 1
ATOM 3128 C CA . PRO A 1 397 ? -20.787 14.522 0.814 1.00 83.69 397 PRO A CA 1
ATOM 3129 C C . PRO A 1 397 ? -21.173 13.885 -0.525 1.00 83.69 397 PRO A C 1
ATOM 3131 O O . PRO A 1 397 ? -22.180 14.228 -1.147 1.00 83.69 397 PRO A O 1
ATOM 3134 N N . SER A 1 398 ? -20.358 12.944 -1.000 1.00 86.06 398 SER A N 1
ATOM 3135 C CA . SER A 1 398 ? -20.546 12.335 -2.317 1.00 86.06 398 SER A CA 1
ATOM 3136 C C . SER A 1 398 ? -19.953 10.929 -2.412 1.00 86.06 398 SER A C 1
ATOM 3138 O O . SER A 1 398 ? -19.072 10.555 -1.646 1.00 86.06 398 SER A O 1
ATOM 3140 N N . HIS A 1 399 ? -20.386 10.154 -3.411 1.00 88.88 399 HIS A N 1
ATOM 3141 C CA . HIS A 1 399 ? -19.668 8.946 -3.853 1.00 88.88 399 HIS A CA 1
ATOM 3142 C C . HIS A 1 399 ? -18.627 9.253 -4.944 1.00 88.88 399 HIS A C 1
ATOM 3144 O O . HIS A 1 399 ? -18.149 8.338 -5.611 1.00 88.88 399 HIS A O 1
ATOM 3150 N N . ASN A 1 400 ? -18.292 10.533 -5.139 1.00 91.00 400 ASN A N 1
ATOM 3151 C CA . ASN A 1 400 ? -17.226 10.998 -6.026 1.00 91.00 400 ASN A CA 1
ATOM 3152 C C . ASN A 1 400 ? -15.879 11.104 -5.295 1.00 91.00 400 ASN A C 1
ATOM 3154 O O . ASN A 1 400 ? -14.886 11.507 -5.894 1.00 91.00 400 ASN A O 1
ATOM 3158 N N . ARG A 1 401 ? -15.832 10.716 -4.019 1.00 93.38 401 ARG A N 1
ATOM 3159 C CA . ARG A 1 401 ? -14.618 10.728 -3.215 1.00 93.38 401 ARG A CA 1
ATOM 3160 C C . ARG A 1 401 ? -14.344 9.388 -2.551 1.00 93.38 401 ARG A C 1
ATOM 3162 O O . ARG A 1 401 ? -15.269 8.722 -2.075 1.00 93.38 401 ARG A O 1
ATOM 3169 N N . VAL A 1 402 ? -13.071 9.021 -2.509 1.00 97.81 402 VAL A N 1
ATOM 3170 C CA . VAL A 1 402 ? -12.544 7.880 -1.763 1.00 97.81 402 VAL A CA 1
ATOM 3171 C C . VAL A 1 402 ? -11.889 8.411 -0.494 1.00 97.81 402 VAL A C 1
ATOM 3173 O O . VAL A 1 402 ? -10.990 9.245 -0.567 1.00 97.81 402 VAL A O 1
ATOM 3176 N N . VAL A 1 403 ? -12.355 7.938 0.659 1.00 97.88 403 VAL A N 1
ATOM 3177 C CA . VAL A 1 403 ? -11.904 8.383 1.984 1.00 97.88 403 VAL A CA 1
ATOM 3178 C C . VAL A 1 403 ? -11.184 7.249 2.703 1.00 97.88 403 VAL A C 1
ATOM 3180 O O . VAL A 1 403 ? -11.616 6.098 2.651 1.00 97.88 403 VAL A O 1
ATOM 3183 N N . PHE A 1 404 ? -10.086 7.567 3.379 1.00 98.44 404 PHE A N 1
ATOM 3184 C CA . PHE A 1 404 ? -9.240 6.587 4.057 1.00 98.44 404 PHE A CA 1
ATOM 3185 C C . PHE A 1 404 ? -8.490 7.228 5.226 1.00 98.44 404 PHE A C 1
ATOM 3187 O O . PHE A 1 404 ? -8.360 8.447 5.309 1.00 98.44 404 PHE A O 1
ATOM 3194 N N . SER A 1 405 ? -7.996 6.395 6.140 1.00 98.06 405 SER A N 1
ATOM 3195 C CA . SER A 1 405 ? -7.069 6.800 7.209 1.00 98.06 405 SER A CA 1
ATOM 3196 C C . SER A 1 405 ? -5.660 6.249 6.998 1.00 98.06 405 SER A C 1
ATOM 3198 O O . SER A 1 405 ? -4.704 6.790 7.543 1.00 98.06 405 SER A O 1
ATOM 3200 N N . GLU A 1 406 ? -5.519 5.197 6.194 1.00 98.00 406 GLU A N 1
ATOM 3201 C CA . GLU A 1 406 ? -4.242 4.705 5.689 1.00 98.00 406 GLU A CA 1
ATOM 3202 C C . GLU A 1 406 ? -4.392 4.392 4.197 1.00 98.00 406 GLU A C 1
ATOM 3204 O O . GLU A 1 406 ? -5.397 3.824 3.774 1.00 98.00 406 GLU A O 1
ATOM 3209 N N . ALA A 1 407 ? -3.380 4.765 3.424 1.00 97.19 407 ALA A N 1
ATOM 3210 C CA . ALA A 1 407 ? -3.116 4.291 2.071 1.00 97.19 407 ALA A CA 1
ATOM 3211 C C . ALA A 1 407 ? -1.595 4.169 1.924 1.00 97.19 407 ALA A C 1
ATOM 3213 O O . ALA A 1 407 ? -0.864 4.762 2.728 1.00 97.19 407 ALA A O 1
ATOM 3214 N N . HIS A 1 408 ? -1.121 3.394 0.951 1.00 95.88 408 HIS A N 1
ATOM 3215 C CA . HIS A 1 408 ? 0.296 3.022 0.856 1.00 95.88 408 HIS A CA 1
ATOM 3216 C C . HIS A 1 408 ? 1.258 4.230 0.922 1.00 95.88 408 HIS A C 1
ATOM 3218 O O . HIS A 1 408 ? 2.237 4.168 1.666 1.00 95.88 408 HIS A O 1
ATOM 3224 N N . ASP A 1 409 ? 0.929 5.354 0.271 1.00 92.00 409 ASP A N 1
ATOM 3225 C CA . ASP A 1 409 ? 1.742 6.580 0.284 1.00 92.00 409 ASP A CA 1
ATOM 3226 C C . ASP A 1 409 ? 1.884 7.225 1.663 1.00 92.00 409 ASP A C 1
ATOM 3228 O O . ASP A 1 409 ? 2.912 7.821 1.990 1.00 92.00 409 ASP A O 1
ATOM 3232 N N . TYR A 1 410 ? 0.849 7.100 2.489 1.00 93.69 410 TYR A N 1
ATOM 3233 C CA . TYR A 1 410 ? 0.734 7.798 3.768 1.00 93.69 410 TYR A CA 1
ATOM 3234 C C . TYR A 1 410 ? 1.222 6.973 4.954 1.00 93.69 410 TYR A C 1
ATOM 3236 O O . TYR A 1 410 ? 1.269 7.471 6.083 1.00 93.69 410 TYR A O 1
ATOM 3244 N N . VAL A 1 411 ? 1.595 5.717 4.705 1.00 93.81 411 VAL A N 1
ATOM 3245 C CA . VAL A 1 411 ? 2.151 4.812 5.717 1.00 93.81 411 VAL A CA 1
ATOM 3246 C C . VAL A 1 411 ? 3.390 4.049 5.251 1.00 93.81 411 VAL A C 1
ATOM 3248 O O . VAL A 1 411 ? 3.887 3.189 5.985 1.00 93.81 411 VAL A O 1
ATOM 3251 N N . GLY A 1 412 ? 3.866 4.332 4.039 1.00 88.38 412 GLY A N 1
ATOM 3252 C CA . GLY A 1 412 ? 5.018 3.690 3.429 1.00 88.38 412 GLY A CA 1
ATOM 3253 C C . GLY A 1 412 ? 6.343 4.371 3.771 1.00 88.38 412 GLY A C 1
ATOM 3254 O O . GLY A 1 412 ? 6.442 5.598 3.809 1.00 88.38 412 GLY A O 1
ATOM 3255 N N . SER A 1 413 ? 7.384 3.572 3.996 1.00 84.62 413 SER A N 1
ATOM 3256 C CA . SER A 1 413 ? 8.702 4.070 4.395 1.00 84.62 413 SER A CA 1
ATOM 3257 C C . SER A 1 413 ? 9.461 4.778 3.272 1.00 84.62 413 SER A C 1
ATOM 3259 O O . SER A 1 413 ? 10.249 5.662 3.591 1.00 84.62 413 SER A O 1
ATOM 3261 N N . LEU A 1 414 ? 9.195 4.484 1.986 1.00 84.31 414 LEU A N 1
ATOM 3262 C CA . LEU A 1 414 ? 9.805 5.233 0.867 1.00 84.31 414 LEU A CA 1
ATOM 3263 C C . LEU A 1 414 ? 9.427 6.721 0.891 1.00 84.31 414 LEU A C 1
ATOM 3265 O O . LEU A 1 414 ? 10.197 7.556 0.435 1.00 84.31 414 LEU A O 1
ATOM 3269 N N . ASN A 1 415 ? 8.280 7.052 1.490 1.00 82.50 415 ASN A N 1
ATOM 3270 C CA . ASN A 1 415 ? 7.822 8.428 1.684 1.00 82.50 415 ASN A CA 1
ATOM 3271 C C . ASN A 1 415 ? 8.154 8.964 3.092 1.00 82.50 415 ASN A C 1
ATOM 3273 O O . ASN A 1 415 ? 7.570 9.956 3.534 1.00 82.50 415 ASN A O 1
ATOM 3277 N N . GLY A 1 416 ? 9.018 8.278 3.852 1.00 84.81 416 GLY A N 1
ATOM 3278 C CA . GLY A 1 416 ? 9.351 8.636 5.234 1.00 84.81 416 GLY A CA 1
ATOM 3279 C C . GLY A 1 416 ? 8.164 8.544 6.202 1.00 84.81 416 GLY A C 1
ATOM 3280 O O . GLY A 1 416 ? 8.142 9.230 7.226 1.00 84.81 416 GLY A O 1
ATOM 3281 N N . ARG A 1 417 ? 7.137 7.742 5.882 1.00 87.69 417 ARG A N 1
ATOM 3282 C CA . ARG A 1 417 ? 5.914 7.614 6.689 1.00 87.69 417 ARG A CA 1
ATOM 3283 C C . ARG A 1 417 ? 5.899 6.330 7.518 1.00 87.69 417 ARG A C 1
ATOM 3285 O O . ARG A 1 417 ? 6.616 5.368 7.258 1.00 87.69 417 ARG A O 1
ATOM 3292 N N . THR A 1 418 ? 5.042 6.318 8.537 1.00 93.62 418 THR A N 1
ATOM 3293 C CA . THR A 1 418 ? 4.803 5.174 9.432 1.00 93.62 418 THR A CA 1
ATOM 3294 C C . THR A 1 418 ? 3.311 4.859 9.521 1.00 93.62 418 THR A C 1
ATOM 3296 O O . THR A 1 418 ? 2.478 5.661 9.102 1.00 93.62 418 THR A O 1
ATOM 3299 N N . ARG A 1 419 ? 2.941 3.694 10.065 1.00 97.06 419 ARG A N 1
ATOM 3300 C CA . ARG A 1 419 ? 1.527 3.316 10.259 1.00 97.06 419 ARG A CA 1
ATOM 3301 C C . ARG A 1 419 ? 0.841 4.238 11.255 1.00 97.06 419 ARG A C 1
ATOM 3303 O O . ARG A 1 419 ? 1.490 4.735 12.178 1.00 97.06 419 ARG A O 1
ATOM 3310 N N . LEU A 1 420 ? -0.474 4.406 11.131 1.00 97.69 420 LEU A N 1
ATOM 3311 C CA . LEU A 1 420 ? -1.229 5.303 12.000 1.00 97.69 420 LEU A CA 1
ATOM 3312 C C . LEU A 1 420 ? -1.024 4.997 13.499 1.00 97.69 420 LEU A C 1
ATOM 3314 O O . LEU A 1 420 ? -0.777 5.946 14.243 1.00 97.69 420 LEU A O 1
ATOM 3318 N N . PRO A 1 421 ? -1.006 3.731 13.977 1.00 98.12 421 PRO A N 1
ATOM 3319 C CA . PRO A 1 421 ? -0.691 3.437 15.377 1.00 98.12 421 PRO A CA 1
ATOM 3320 C C . PRO A 1 421 ? 0.659 3.994 15.850 1.00 98.12 421 PRO A C 1
ATOM 3322 O O . PRO A 1 421 ? 0.748 4.515 16.958 1.00 98.12 421 PRO A O 1
ATOM 3325 N N . ALA A 1 422 ? 1.691 3.942 15.002 1.00 96.25 422 ALA A N 1
ATOM 3326 C CA . ALA A 1 422 ? 3.022 4.459 15.318 1.00 96.25 422 ALA A CA 1
ATOM 3327 C C . ALA A 1 422 ? 3.096 5.993 15.241 1.00 96.25 422 ALA A C 1
ATOM 3329 O O . ALA A 1 422 ? 3.877 6.605 15.965 1.00 96.25 422 ALA A O 1
ATOM 3330 N N . GLN A 1 423 ? 2.269 6.629 14.406 1.00 95.50 423 GLN A N 1
ATOM 3331 C CA . GLN A 1 423 ? 2.105 8.088 14.419 1.00 95.50 423 GLN A CA 1
ATOM 3332 C C . GLN A 1 423 ? 1.372 8.566 15.682 1.00 95.50 423 GLN A C 1
ATOM 3334 O O . GLN A 1 423 ? 1.623 9.660 16.177 1.00 95.50 423 GLN A O 1
ATOM 3339 N N . ILE A 1 424 ? 0.452 7.745 16.194 1.00 97.19 424 ILE A N 1
ATOM 3340 C CA . ILE A 1 424 ? -0.360 8.028 17.378 1.00 97.19 424 ILE A CA 1
ATOM 3341 C C . ILE A 1 424 ? 0.447 7.884 18.680 1.00 97.19 424 ILE A C 1
ATOM 3343 O O . ILE A 1 424 ? 0.272 8.679 19.611 1.00 97.19 424 ILE A O 1
ATOM 3347 N N . ASP A 1 425 ? 1.269 6.840 18.765 1.00 95.81 425 ASP A N 1
ATOM 3348 C CA . ASP A 1 425 ? 2.170 6.558 19.880 1.00 95.81 425 ASP A CA 1
ATOM 3349 C C . ASP A 1 425 ? 3.432 5.885 19.336 1.00 95.81 425 ASP A C 1
ATOM 3351 O O . ASP A 1 425 ? 3.476 4.678 19.109 1.00 95.81 425 ASP A O 1
ATOM 3355 N N . SER A 1 426 ? 4.472 6.682 19.099 1.00 92.00 426 SER A N 1
ATOM 3356 C CA . SER A 1 426 ? 5.733 6.185 18.544 1.00 92.00 426 SER A CA 1
ATOM 3357 C C . SER A 1 426 ? 6.535 5.344 19.538 1.00 92.00 426 SER A C 1
ATOM 3359 O O . SER A 1 426 ? 7.413 4.584 19.131 1.00 92.00 426 SER A O 1
ATOM 3361 N N . THR A 1 427 ? 6.245 5.464 20.838 1.00 92.69 427 THR A N 1
ATOM 3362 C CA . THR A 1 427 ? 6.955 4.732 21.894 1.00 92.69 427 THR A CA 1
ATOM 3363 C C . THR A 1 427 ? 6.364 3.354 22.140 1.00 92.69 427 THR A C 1
ATOM 3365 O O . THR A 1 427 ? 7.108 2.395 22.349 1.00 92.69 427 THR A O 1
ATOM 3368 N N . ASP A 1 428 ? 5.038 3.260 22.086 1.00 96.50 428 ASP A N 1
ATOM 3369 C CA . ASP A 1 428 ? 4.287 2.019 22.179 1.00 96.50 428 ASP A CA 1
ATOM 3370 C C . ASP A 1 428 ? 3.117 2.044 21.180 1.00 96.50 428 ASP A C 1
ATOM 3372 O O . ASP A 1 428 ? 1.980 2.352 21.545 1.00 96.50 428 ASP A O 1
ATOM 3376 N N . PRO A 1 429 ? 3.363 1.686 19.906 1.00 95.62 429 PRO A N 1
ATOM 3377 C CA . PRO A 1 429 ? 2.308 1.589 18.897 1.00 95.62 429 PRO A CA 1
ATOM 3378 C C . PRO A 1 429 ? 1.236 0.533 19.224 1.00 95.62 429 PRO A C 1
ATOM 3380 O O . PRO A 1 429 ? 0.193 0.484 18.571 1.00 95.62 429 PRO A O 1
ATOM 3383 N N . GLU A 1 430 ? 1.470 -0.323 20.225 1.00 95.50 430 GLU A N 1
ATOM 3384 C CA . GLU A 1 430 ? 0.507 -1.288 20.762 1.00 95.50 430 GLU A CA 1
ATOM 3385 C C . GLU A 1 430 ? -0.255 -0.727 21.972 1.00 95.50 430 GLU A C 1
ATOM 3387 O O . GLU A 1 430 ? -0.977 -1.464 22.644 1.00 95.50 430 GLU A O 1
ATOM 3392 N N . SER A 1 431 ? -0.112 0.555 22.306 1.00 96.31 431 SER A N 1
ATOM 3393 C CA . SER A 1 431 ? -0.752 1.104 23.494 1.00 96.31 431 SER A CA 1
ATOM 3394 C C . SER A 1 431 ? -2.276 1.120 23.362 1.00 96.31 431 SER A C 1
ATOM 3396 O O . SER A 1 431 ? -2.856 1.145 22.269 1.00 96.31 431 SER A O 1
ATOM 3398 N N . LEU A 1 432 ? -2.957 1.166 24.512 1.00 96.19 432 LEU A N 1
ATOM 3399 C CA . LEU A 1 432 ? -4.406 1.376 24.580 1.00 96.19 432 LEU A CA 1
ATOM 3400 C C . LEU A 1 432 ? -4.834 2.596 23.745 1.00 96.19 432 LEU A C 1
ATOM 3402 O O . LEU A 1 432 ? -5.867 2.571 23.074 1.00 96.19 432 LEU A O 1
ATOM 3406 N N . TRP A 1 433 ? -4.030 3.662 23.768 1.00 94.81 433 TRP A N 1
ATOM 3407 C CA . TRP A 1 433 ? -4.318 4.907 23.065 1.00 94.81 433 TRP A CA 1
ATOM 3408 C C . TRP A 1 433 ? -4.117 4.793 21.560 1.00 94.81 433 TRP A C 1
ATOM 3410 O O . TRP A 1 433 ? -4.888 5.409 20.823 1.00 94.81 433 TRP A O 1
ATOM 3420 N N . ALA A 1 434 ? -3.129 4.014 21.113 1.00 97.50 434 ALA A N 1
ATOM 3421 C CA . ALA A 1 434 ? -2.940 3.688 19.706 1.00 97.50 434 ALA A CA 1
ATOM 3422 C C . ALA A 1 434 ? -4.132 2.892 19.163 1.00 97.50 434 ALA A C 1
ATOM 3424 O O . ALA A 1 434 ? -4.759 3.322 18.195 1.00 97.50 434 ALA A O 1
ATOM 3425 N N . ARG A 1 435 ? -4.522 1.799 19.840 1.00 97.75 435 ARG A N 1
ATOM 3426 C CA . ARG A 1 435 ? -5.672 0.965 19.439 1.00 97.75 435 ARG A CA 1
ATOM 3427 C C . ARG A 1 435 ? -6.979 1.756 19.367 1.00 97.75 435 ARG A C 1
ATOM 3429 O O . ARG A 1 435 ? -7.673 1.704 18.355 1.00 97.75 435 ARG A O 1
ATOM 3436 N N . ARG A 1 436 ? -7.311 2.523 20.413 1.00 97.81 436 ARG A N 1
ATOM 3437 C CA . ARG A 1 436 ? -8.569 3.292 20.463 1.00 97.81 436 ARG A CA 1
ATOM 3438 C C . ARG A 1 436 ? -8.638 4.379 19.394 1.00 97.81 436 ARG A C 1
ATOM 3440 O O . ARG A 1 436 ? -9.652 4.503 18.717 1.00 97.81 436 ARG A O 1
ATOM 3447 N N . ARG A 1 437 ? -7.565 5.159 19.215 1.00 98.50 437 ARG A N 1
ATOM 3448 C CA . ARG A 1 437 ? -7.550 6.272 18.250 1.00 98.50 437 ARG A CA 1
ATOM 3449 C C . ARG A 1 437 ? -7.486 5.783 16.799 1.00 98.50 437 ARG A C 1
ATOM 3451 O O . ARG A 1 437 ? -8.143 6.380 15.951 1.00 98.50 437 ARG A O 1
ATOM 3458 N N . ALA A 1 438 ? -6.792 4.676 16.525 1.00 98.44 438 ALA A N 1
ATOM 3459 C CA . ALA A 1 438 ? -6.825 4.034 15.211 1.00 98.44 438 ALA A CA 1
ATOM 3460 C C . ALA A 1 438 ? -8.227 3.489 14.880 1.00 98.44 438 ALA A C 1
ATOM 3462 O O . ALA A 1 438 ? -8.734 3.723 13.784 1.00 98.44 438 ALA A O 1
ATOM 3463 N N . LEU A 1 439 ? -8.900 2.839 15.839 1.00 98.44 439 LEU A N 1
ATOM 3464 C CA . LEU A 1 439 ? -10.266 2.347 15.640 1.00 98.44 439 LEU A CA 1
ATOM 3465 C C . LEU A 1 439 ? -11.295 3.488 15.532 1.00 98.44 439 LEU A C 1
ATOM 3467 O O . LEU A 1 439 ? -12.235 3.391 14.748 1.00 98.44 439 LEU A O 1
ATOM 3471 N N . LEU A 1 440 ? -11.099 4.598 16.252 1.00 98.75 440 LEU A N 1
ATOM 3472 C CA . LEU A 1 440 ? -11.880 5.826 16.071 1.00 98.75 440 LEU A CA 1
ATOM 3473 C C . LEU A 1 440 ? -11.729 6.375 14.642 1.00 98.75 440 LEU A C 1
ATOM 3475 O O . LEU A 1 440 ? -12.736 6.708 14.021 1.00 98.75 440 LEU A O 1
ATOM 3479 N N . ALA A 1 441 ? -10.505 6.433 14.104 1.00 98.81 441 ALA A N 1
ATOM 3480 C CA . ALA A 1 441 ? -10.264 6.863 12.724 1.00 98.81 441 ALA A CA 1
ATOM 3481 C C . ALA A 1 441 ? -10.984 5.957 11.712 1.00 98.81 441 ALA A C 1
ATOM 3483 O O . ALA A 1 441 ? -11.682 6.458 10.830 1.00 98.81 441 ALA A O 1
ATOM 3484 N N . ALA A 1 442 ? -10.885 4.635 11.884 1.00 98.69 442 ALA A N 1
ATOM 3485 C CA . ALA A 1 442 ? -11.592 3.661 11.052 1.00 98.69 442 ALA A CA 1
ATOM 3486 C C . ALA A 1 442 ? -13.115 3.823 11.134 1.00 98.69 442 ALA A C 1
ATOM 3488 O O . ALA A 1 442 ? -13.795 3.790 10.111 1.00 98.69 442 ALA A O 1
ATOM 3489 N N . GLY A 1 443 ? -13.636 4.076 12.338 1.00 98.62 443 GLY A N 1
ATOM 3490 C CA . GLY A 1 443 ? -15.037 4.408 12.562 1.00 98.62 443 GLY A CA 1
ATOM 3491 C C . GLY A 1 443 ? -15.477 5.602 11.724 1.00 98.62 443 GLY A C 1
ATOM 3492 O O . GLY A 1 443 ? -16.424 5.480 10.957 1.00 98.62 443 GLY A O 1
ATOM 3493 N N . ILE A 1 444 ? -14.744 6.719 11.800 1.00 98.75 444 ILE A N 1
ATOM 3494 C CA . ILE A 1 444 ? -15.046 7.932 11.025 1.00 98.75 444 ILE A CA 1
ATOM 3495 C C . ILE A 1 444 ? -14.985 7.665 9.516 1.00 98.75 444 ILE A C 1
ATOM 3497 O O . ILE A 1 444 ? -15.894 8.085 8.805 1.00 98.75 444 ILE A O 1
ATOM 3501 N N . VAL A 1 445 ? -13.991 6.919 9.019 1.00 98.62 445 VAL A N 1
ATOM 3502 C CA . VAL A 1 445 ? -13.910 6.519 7.599 1.00 98.62 445 VAL A CA 1
ATOM 3503 C C . VAL A 1 445 ? -15.150 5.727 7.170 1.00 98.62 445 VAL A C 1
ATOM 3505 O O . VAL A 1 445 ? -15.778 6.056 6.164 1.00 98.62 445 VAL A O 1
ATOM 3508 N N . MET A 1 446 ? -15.558 4.732 7.960 1.00 98.56 446 MET A N 1
ATOM 3509 C CA . MET A 1 446 ? -16.707 3.866 7.665 1.00 98.56 446 MET A CA 1
ATOM 3510 C C . MET A 1 446 ? -18.064 4.548 7.868 1.00 98.56 446 MET A C 1
ATOM 3512 O O . MET A 1 446 ? -19.094 4.014 7.463 1.00 98.56 446 MET A O 1
ATOM 3516 N N . THR A 1 447 ? -18.110 5.731 8.469 1.00 98.38 447 THR A N 1
ATOM 3517 C CA . THR A 1 447 ? -19.355 6.482 8.669 1.00 98.38 447 THR A CA 1
ATOM 3518 C C . THR A 1 447 ? -19.334 7.858 8.017 1.00 98.38 447 THR A C 1
ATOM 3520 O O . THR A 1 447 ? -20.249 8.651 8.237 1.00 98.38 447 THR A O 1
ATOM 3523 N N . THR A 1 448 ? -18.359 8.132 7.154 1.00 97.25 448 THR A N 1
ATOM 3524 C CA . THR A 1 448 ? -18.296 9.340 6.325 1.00 97.25 448 THR A CA 1
ATOM 3525 C C . THR A 1 448 ? -19.079 9.147 5.014 1.00 97.25 448 THR A C 1
ATOM 3527 O O . THR A 1 448 ? -19.083 8.043 4.460 1.00 97.25 448 THR A O 1
ATOM 3530 N N . PRO A 1 449 ? -19.771 10.175 4.480 1.00 94.06 449 PRO A N 1
ATOM 3531 C CA . PRO A 1 449 ? -20.286 10.148 3.112 1.00 94.06 449 PRO A CA 1
ATOM 3532 C C . PRO A 1 449 ? -19.124 10.078 2.105 1.00 94.06 449 PRO A C 1
ATOM 3534 O O . PRO A 1 449 ? -18.392 11.049 1.906 1.00 94.06 449 PRO A O 1
ATOM 3537 N N . GLY A 1 450 ? -18.919 8.898 1.524 1.00 94.75 450 GLY A N 1
ATOM 3538 C CA . GLY A 1 450 ? -17.766 8.585 0.682 1.00 94.75 450 GLY A CA 1
ATOM 3539 C C . GLY A 1 450 ? -17.693 7.100 0.339 1.00 94.75 450 GLY A C 1
ATOM 3540 O O . GLY A 1 450 ? -18.476 6.284 0.848 1.00 94.75 450 GLY A O 1
ATOM 3541 N N . ILE A 1 451 ? -16.746 6.753 -0.531 1.00 98.12 451 ILE A N 1
ATOM 3542 C CA . ILE A 1 451 ? -16.309 5.372 -0.749 1.00 98.12 451 ILE A CA 1
ATOM 3543 C C . ILE A 1 451 ? -15.162 5.098 0.238 1.00 98.12 451 ILE A C 1
ATOM 3545 O O . ILE A 1 451 ? -14.080 5.654 0.059 1.00 98.12 451 ILE A O 1
ATOM 3549 N N . PRO A 1 452 ? -15.365 4.300 1.298 1.00 98.44 452 PRO A N 1
ATOM 3550 C CA . PRO A 1 452 ? -14.295 3.989 2.234 1.00 98.44 452 PRO A CA 1
ATOM 3551 C C . PRO A 1 452 ? -13.266 3.046 1.609 1.00 98.44 452 PRO A C 1
ATOM 3553 O O . PRO A 1 452 ? -13.611 2.092 0.901 1.00 98.44 452 PRO A O 1
ATOM 3556 N N . MET A 1 453 ? -12.002 3.296 1.930 1.00 98.69 453 MET A N 1
ATOM 3557 C CA . MET A 1 453 ? -10.877 2.430 1.608 1.00 98.69 453 MET A CA 1
ATOM 3558 C C . MET A 1 453 ? -10.038 2.179 2.862 1.00 98.69 453 MET A C 1
ATOM 3560 O O . MET A 1 453 ? -9.830 3.086 3.670 1.00 98.69 453 MET A O 1
ATOM 3564 N N . ILE A 1 454 ? -9.562 0.945 3.013 1.00 98.44 454 ILE A N 1
ATOM 3565 C CA . ILE A 1 454 ? -8.556 0.571 4.012 1.00 98.44 454 ILE A CA 1
ATOM 3566 C C . ILE A 1 454 ? -7.335 -0.023 3.319 1.00 98.44 454 ILE A C 1
ATOM 3568 O O . ILE A 1 454 ? -7.453 -0.619 2.245 1.00 98.44 454 ILE A O 1
ATOM 3572 N N . PHE A 1 455 ? -6.169 0.131 3.939 1.00 98.69 455 PHE A N 1
ATOM 3573 C CA . PHE A 1 455 ? -4.918 -0.410 3.421 1.00 98.69 455 PHE A CA 1
ATOM 3574 C C . PHE A 1 455 ? -4.523 -1.704 4.130 1.00 98.69 455 PHE A C 1
ATOM 3576 O O . PHE A 1 455 ? -4.798 -1.881 5.319 1.00 98.69 455 PHE A O 1
ATOM 3583 N N . GLN A 1 456 ? -3.856 -2.608 3.407 1.00 98.25 456 GLN A N 1
ATOM 3584 C CA . GLN A 1 456 ? -3.522 -3.931 3.922 1.00 98.25 456 GLN A CA 1
ATOM 3585 C C . GLN A 1 456 ? -2.869 -3.899 5.306 1.00 98.25 456 GLN A C 1
ATOM 3587 O O . GLN A 1 456 ? -1.873 -3.205 5.511 1.00 98.25 456 GLN A O 1
ATOM 3592 N N . GLY A 1 457 ? -3.413 -4.650 6.265 1.00 97.69 457 GLY A N 1
ATOM 3593 C CA . GLY A 1 457 ? -2.900 -4.743 7.632 1.00 97.69 457 GLY A CA 1
ATOM 3594 C C . GLY A 1 457 ? -3.505 -3.763 8.634 1.00 97.69 457 GLY A C 1
ATOM 3595 O O . GLY A 1 457 ? -3.269 -3.900 9.837 1.00 97.69 457 GLY A O 1
ATOM 3596 N N . GLN A 1 458 ? -4.256 -2.764 8.177 1.00 98.00 458 GLN A N 1
ATOM 3597 C CA . GLN A 1 458 ? -4.887 -1.782 9.055 1.00 98.00 458 GLN A CA 1
ATOM 3598 C C . GLN A 1 458 ? -5.905 -2.445 10.009 1.00 98.00 458 GLN A C 1
ATOM 3600 O O . GLN A 1 458 ? -5.950 -2.130 11.198 1.00 98.00 458 GLN A O 1
ATOM 3605 N N . GLU A 1 459 ? -6.650 -3.434 9.514 1.00 98.19 459 GLU A N 1
ATOM 3606 C CA . GLU A 1 459 ? -7.648 -4.233 10.235 1.00 98.19 459 GLU A CA 1
ATOM 3607 C C . GLU A 1 459 ? -7.063 -5.089 11.367 1.00 98.19 459 GLU A C 1
ATOM 3609 O O . GLU A 1 459 ? -7.770 -5.480 12.292 1.00 98.19 459 GLU A O 1
ATOM 3614 N N . MET A 1 460 ? -5.761 -5.379 11.309 1.00 95.94 460 MET A N 1
ATOM 3615 C CA . MET A 1 460 ? -5.049 -6.212 12.284 1.00 95.94 460 MET A CA 1
ATOM 3616 C C . MET A 1 460 ? -4.076 -5.403 13.152 1.00 95.94 460 MET A C 1
ATOM 3618 O O . MET A 1 460 ? -3.192 -5.978 13.791 1.00 95.94 460 MET A O 1
ATOM 3622 N N . HIS A 1 461 ? -4.237 -4.073 13.181 1.00 97.50 461 HIS A N 1
ATOM 3623 C CA . HIS A 1 461 ? -3.393 -3.156 13.952 1.00 97.50 461 HIS A CA 1
ATOM 3624 C C . HIS A 1 461 ? -1.904 -3.315 13.598 1.00 97.50 461 HIS A C 1
ATOM 3626 O O . HIS A 1 461 ? -1.054 -3.522 14.464 1.00 97.50 461 HIS A O 1
ATOM 3632 N N . GLU A 1 462 ? -1.572 -3.328 12.303 1.00 96.94 462 GLU A N 1
ATOM 3633 C CA . GLU A 1 462 ? -0.180 -3.370 11.844 1.00 96.94 462 GLU A CA 1
ATOM 3634 C C . GLU A 1 462 ? 0.556 -2.070 12.212 1.00 96.94 462 GLU A C 1
ATOM 3636 O O . GLU A 1 462 ? 0.035 -0.965 12.061 1.00 96.94 462 GLU A O 1
ATOM 3641 N N . THR A 1 463 ? 1.783 -2.218 12.705 1.00 96.31 463 THR A N 1
ATOM 3642 C CA . THR A 1 463 ? 2.588 -1.138 13.291 1.00 96.31 463 THR A CA 1
ATOM 3643 C C . THR A 1 463 ? 3.886 -0.866 12.534 1.00 96.31 463 THR A C 1
ATOM 3645 O O . THR A 1 463 ? 4.482 0.191 12.729 1.00 96.31 463 THR A O 1
ATOM 3648 N N . LEU A 1 464 ? 4.318 -1.770 11.648 1.00 93.94 464 LEU A N 1
ATOM 3649 C CA . LEU A 1 464 ? 5.479 -1.547 10.786 1.00 93.94 464 LEU A CA 1
ATOM 3650 C C . LEU A 1 464 ? 5.081 -0.734 9.561 1.00 93.94 464 LEU A C 1
ATOM 3652 O O . LEU A 1 464 ? 4.082 -1.047 8.913 1.00 93.94 464 LEU A O 1
ATOM 3656 N N . ALA A 1 465 ? 5.875 0.294 9.249 1.00 93.81 465 ALA A N 1
ATOM 3657 C CA . ALA A 1 465 ? 5.732 1.054 8.013 1.00 93.81 465 ALA A CA 1
ATOM 3658 C C . ALA A 1 465 ? 5.694 0.110 6.807 1.00 93.81 465 ALA A C 1
ATOM 3660 O O . ALA A 1 465 ? 6.344 -0.938 6.794 1.00 93.81 465 ALA A O 1
ATOM 3661 N N . PHE A 1 466 ? 4.902 0.472 5.806 1.00 96.06 466 PHE A N 1
ATOM 3662 C CA . PHE A 1 466 ? 4.804 -0.329 4.601 1.00 96.06 466 PHE A CA 1
ATOM 3663 C C . PHE A 1 466 ? 6.066 -0.191 3.749 1.00 96.06 466 PHE A C 1
ATOM 3665 O O . PHE A 1 466 ? 6.556 0.909 3.512 1.00 96.06 466 PHE A O 1
ATOM 3672 N N . HIS A 1 467 ? 6.564 -1.319 3.265 1.00 94.56 467 HIS A N 1
ATOM 3673 C CA . HIS A 1 467 ? 7.631 -1.389 2.280 1.00 94.56 467 HIS A CA 1
ATOM 3674 C C . HIS A 1 467 ? 7.481 -2.698 1.493 1.00 94.56 467 HIS A C 1
ATOM 3676 O O . HIS A 1 467 ? 6.874 -3.647 1.998 1.00 94.56 467 HIS A O 1
ATOM 3682 N N . ASP A 1 468 ? 8.014 -2.782 0.274 1.00 92.06 468 ASP A N 1
ATOM 3683 C CA . ASP A 1 468 ? 7.880 -3.969 -0.592 1.00 92.06 468 ASP A CA 1
ATOM 3684 C C . ASP A 1 468 ? 8.693 -5.187 -0.111 1.00 92.06 468 ASP A C 1
ATOM 3686 O O . ASP A 1 468 ? 8.440 -6.325 -0.521 1.00 92.06 468 ASP A O 1
ATOM 3690 N N . ASP A 1 469 ? 9.626 -4.976 0.814 1.00 92.31 469 ASP A N 1
ATOM 3691 C CA . ASP A 1 469 ? 10.342 -6.028 1.531 1.00 92.31 469 ASP A CA 1
ATOM 3692 C C . ASP A 1 469 ? 9.729 -6.379 2.897 1.00 92.31 469 ASP A C 1
ATOM 3694 O O . ASP A 1 469 ? 10.095 -7.396 3.496 1.00 92.31 469 ASP A O 1
ATOM 3698 N N . THR A 1 470 ? 8.762 -5.589 3.365 1.00 90.69 470 THR A N 1
ATOM 3699 C CA . THR A 1 470 ? 8.140 -5.747 4.676 1.00 90.69 470 THR A CA 1
ATOM 3700 C C . THR A 1 470 ? 6.851 -6.541 4.530 1.00 90.69 470 THR A C 1
ATOM 3702 O O . THR A 1 470 ? 5.788 -6.039 4.168 1.00 90.69 470 THR A O 1
ATOM 3705 N N . ALA A 1 471 ? 6.960 -7.839 4.797 1.00 91.94 471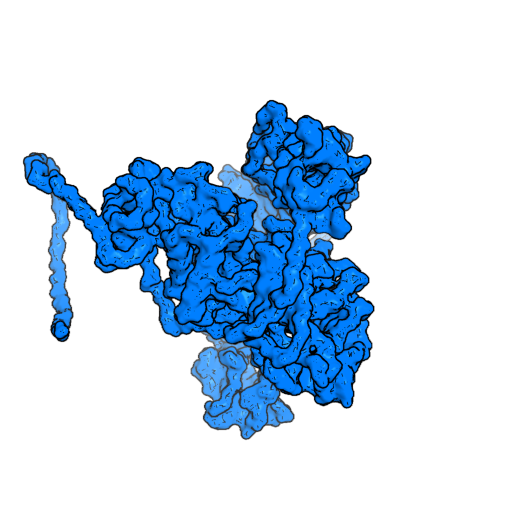 ALA A N 1
ATOM 3706 C CA . ALA A 1 471 ? 5.843 -8.763 4.699 1.00 91.94 471 ALA A CA 1
ATOM 3707 C C . ALA A 1 471 ? 4.765 -8.482 5.758 1.00 91.94 471 ALA A C 1
ATOM 3709 O O . ALA A 1 471 ? 5.079 -8.256 6.931 1.00 91.94 471 ALA A O 1
ATOM 3710 N N . LEU A 1 472 ? 3.492 -8.584 5.366 1.00 95.81 472 LEU A N 1
ATOM 3711 C CA . LEU A 1 472 ? 2.375 -8.380 6.286 1.00 95.81 472 LEU A CA 1
ATOM 3712 C C . LEU A 1 472 ? 2.357 -9.452 7.391 1.00 95.81 472 LEU A C 1
ATOM 3714 O O . LEU A 1 472 ? 2.492 -10.654 7.128 1.00 95.81 472 LEU A O 1
ATOM 3718 N N . ARG A 1 473 ? 2.184 -9.037 8.654 1.00 94.69 473 ARG A N 1
ATOM 3719 C CA . ARG A 1 473 ? 2.287 -9.936 9.814 1.00 94.69 473 ARG A CA 1
ATOM 3720 C C . ARG A 1 473 ? 0.950 -10.580 10.174 1.00 94.69 473 ARG A C 1
ATOM 3722 O O . ARG A 1 473 ? 0.396 -10.304 11.232 1.00 94.69 473 ARG A O 1
ATOM 3729 N N . TRP A 1 474 ? 0.495 -11.540 9.369 1.00 91.56 474 TRP A N 1
ATOM 3730 C CA . TRP A 1 474 ? -0.776 -12.262 9.579 1.00 91.56 474 TRP A CA 1
ATOM 3731 C C . TRP A 1 474 ? -0.994 -12.869 10.965 1.00 91.56 474 TRP A C 1
ATOM 3733 O O . TRP A 1 474 ? -2.134 -13.027 11.375 1.00 91.56 474 TRP A O 1
ATOM 3743 N N . ALA A 1 475 ? 0.054 -13.181 11.734 1.00 87.75 475 ALA A N 1
ATOM 3744 C CA . ALA A 1 475 ? -0.118 -13.610 13.126 1.00 87.75 475 ALA A CA 1
ATOM 3745 C C . ALA A 1 475 ? -0.901 -12.583 13.976 1.00 87.75 475 ALA A C 1
ATOM 3747 O O . ALA A 1 475 ? -1.499 -12.951 14.989 1.00 87.75 475 ALA A O 1
ATOM 3748 N N . ARG A 1 476 ? -0.931 -11.315 13.543 1.00 93.44 476 ARG A N 1
ATOM 3749 C CA . ARG A 1 476 ? -1.699 -10.243 14.168 1.00 93.44 476 ARG A CA 1
ATOM 3750 C C . ARG A 1 476 ? -3.200 -10.412 14.068 1.00 93.44 476 ARG A C 1
ATOM 3752 O O . ARG A 1 476 ? -3.877 -9.950 14.975 1.00 93.44 476 ARG A O 1
ATOM 3759 N N . THR A 1 477 ? -3.727 -11.112 13.066 1.00 86.81 477 THR A N 1
ATOM 3760 C CA . THR A 1 477 ? -5.169 -11.391 13.044 1.00 86.81 477 THR A CA 1
ATOM 3761 C C . THR A 1 477 ? -5.592 -12.222 14.251 1.00 86.81 477 THR A C 1
ATOM 3763 O O . THR A 1 477 ? -6.680 -12.030 14.770 1.00 86.81 477 THR A O 1
ATOM 3766 N N . ASN A 1 478 ? -4.699 -13.071 14.774 1.00 80.56 478 ASN A N 1
ATOM 3767 C CA . ASN A 1 478 ? -4.942 -13.821 16.003 1.00 80.56 478 ASN A CA 1
ATOM 3768 C C . ASN A 1 478 ? -4.651 -12.988 17.258 1.00 80.56 478 ASN A C 1
ATOM 3770 O O . ASN A 1 478 ? -5.436 -13.005 18.202 1.00 80.56 478 ASN A O 1
ATOM 3774 N N . SER A 1 479 ? -3.531 -12.253 17.300 1.00 86.44 479 SER A N 1
ATOM 3775 C CA . SER A 1 479 ? -3.181 -11.460 18.493 1.00 86.44 479 SER A CA 1
ATOM 3776 C C . SER A 1 479 ? -4.080 -10.234 18.691 1.00 86.44 479 SER A C 1
ATOM 3778 O O . SER A 1 479 ? -4.192 -9.738 19.807 1.00 86.44 479 SER A O 1
ATOM 3780 N N . HIS A 1 480 ? -4.723 -9.764 17.621 1.00 92.62 480 HIS A N 1
ATOM 3781 C CA . HIS A 1 480 ? -5.666 -8.648 17.589 1.00 92.62 480 HIS A CA 1
ATOM 3782 C C . HIS A 1 480 ? -7.034 -9.078 17.046 1.00 92.62 480 HIS A C 1
ATOM 3784 O O . HIS A 1 480 ? -7.723 -8.275 16.422 1.00 92.62 480 HIS A O 1
ATOM 3790 N N . ALA A 1 481 ? -7.451 -10.323 17.305 1.00 89.44 481 ALA A N 1
ATOM 3791 C CA . ALA A 1 481 ? -8.707 -10.876 16.790 1.00 89.44 481 ALA A CA 1
ATOM 3792 C C . ALA A 1 481 ? -9.927 -9.992 17.081 1.00 89.44 481 ALA A C 1
ATOM 3794 O O . ALA A 1 481 ? -10.777 -9.815 16.217 1.00 89.44 481 ALA A O 1
ATOM 3795 N N . GLY A 1 482 ? -9.988 -9.361 18.256 1.00 94.00 482 GLY A N 1
ATOM 3796 C CA . GLY A 1 482 ? -11.083 -8.446 18.565 1.00 94.00 482 GLY A CA 1
ATOM 3797 C C . GLY A 1 482 ? -11.007 -7.088 17.845 1.00 94.00 482 GLY A C 1
ATOM 3798 O O . GLY A 1 482 ? -12.047 -6.489 17.602 1.00 94.00 482 GLY A O 1
ATOM 3799 N N . ILE A 1 483 ? -9.825 -6.616 17.415 1.00 97.81 483 ILE A N 1
ATOM 3800 C CA . ILE A 1 483 ? -9.735 -5.452 16.506 1.00 97.81 483 ILE A CA 1
ATOM 3801 C C . ILE A 1 483 ? -10.169 -5.847 15.097 1.00 97.81 483 ILE A C 1
ATOM 3803 O O . ILE A 1 483 ? -10.917 -5.099 14.476 1.00 97.81 483 ILE A O 1
ATOM 3807 N N . VAL A 1 484 ? -9.768 -7.032 14.624 1.00 97.62 484 VAL A N 1
ATOM 3808 C CA . VAL A 1 484 ? -10.256 -7.577 13.349 1.00 97.62 484 VAL A CA 1
ATOM 3809 C C . VAL A 1 484 ? -11.782 -7.654 13.369 1.00 97.62 484 VAL A C 1
ATOM 3811 O O . VAL A 1 484 ? -12.418 -7.138 12.457 1.00 97.62 484 VAL A O 1
ATOM 3814 N N . GLN A 1 485 ? -12.370 -8.187 14.448 1.00 97.56 485 GLN A N 1
ATOM 3815 C CA . GLN A 1 485 ? -13.822 -8.215 14.634 1.00 97.56 485 GLN A CA 1
ATOM 3816 C C . GLN A 1 485 ? -14.434 -6.809 14.610 1.00 97.56 485 GLN A C 1
ATOM 3818 O O . GLN A 1 485 ? -15.447 -6.598 13.955 1.00 97.56 485 GLN A O 1
ATOM 3823 N N . ALA A 1 486 ? -13.804 -5.823 15.255 1.00 98.31 486 ALA A N 1
ATOM 3824 C CA . ALA A 1 486 ? -14.294 -4.448 15.223 1.00 98.31 486 ALA A CA 1
ATOM 3825 C C . ALA A 1 486 ? -14.337 -3.871 13.795 1.00 98.31 486 ALA A C 1
ATOM 3827 O O . ALA A 1 486 ? -15.291 -3.176 13.448 1.00 98.31 486 ALA A O 1
ATOM 3828 N N . TYR A 1 487 ? -13.331 -4.160 12.957 1.00 98.75 487 TYR A N 1
ATOM 3829 C CA . TYR A 1 487 ? -13.341 -3.783 11.538 1.00 98.75 487 TYR A CA 1
ATOM 3830 C C . TYR A 1 487 ? -14.420 -4.534 10.753 1.00 98.75 487 TYR A C 1
ATOM 3832 O O . TYR A 1 487 ? -15.114 -3.897 9.961 1.00 98.75 487 TYR A O 1
ATOM 3840 N N . THR A 1 488 ? -14.595 -5.838 10.992 1.00 98.44 488 THR A N 1
ATOM 3841 C CA . THR A 1 488 ? -15.690 -6.632 10.413 1.00 98.44 488 THR A CA 1
ATOM 3842 C C . THR A 1 488 ? -17.037 -5.976 10.706 1.00 98.44 488 THR A C 1
ATOM 3844 O O . THR A 1 488 ? -17.752 -5.603 9.777 1.00 98.44 488 THR A O 1
ATOM 3847 N N . ASP A 1 489 ? -17.344 -5.722 11.979 1.00 97.81 489 ASP A N 1
ATOM 3848 C CA . ASP A 1 489 ? -18.619 -5.140 12.408 1.00 97.81 489 ASP A CA 1
ATOM 3849 C C . ASP A 1 489 ? -18.833 -3.739 11.812 1.00 97.81 489 ASP A C 1
ATOM 3851 O O . ASP A 1 489 ? -19.925 -3.407 11.345 1.00 97.81 489 ASP A O 1
ATOM 3855 N N . LEU A 1 490 ? -17.779 -2.914 11.760 1.00 98.19 490 LEU A N 1
ATOM 3856 C CA . LEU A 1 490 ? -17.804 -1.589 11.130 1.00 98.19 490 LEU A CA 1
ATOM 3857 C C . LEU A 1 490 ? -18.112 -1.655 9.630 1.00 98.19 490 LEU A C 1
ATOM 3859 O O . LEU A 1 490 ? -18.933 -0.880 9.129 1.00 98.19 490 LEU A O 1
ATOM 3863 N N . ILE A 1 491 ? -17.467 -2.564 8.900 1.00 98.62 491 ILE A N 1
ATOM 3864 C CA . ILE A 1 491 ? -17.681 -2.742 7.459 1.00 98.62 491 ILE A CA 1
ATOM 3865 C C . ILE A 1 491 ? -19.081 -3.307 7.202 1.00 98.62 491 ILE A C 1
ATOM 3867 O O . ILE A 1 491 ? -19.782 -2.848 6.295 1.00 98.62 491 ILE A O 1
ATOM 3871 N N . HIS A 1 492 ? -19.534 -4.249 8.027 1.00 97.50 492 HIS A N 1
ATOM 3872 C CA . HIS A 1 492 ? -20.884 -4.808 7.970 1.00 97.50 492 HIS A CA 1
ATOM 3873 C C . HIS A 1 492 ? -21.940 -3.730 8.238 1.00 97.50 492 HIS A C 1
ATOM 3875 O O . HIS A 1 492 ? -22.928 -3.648 7.499 1.00 97.50 492 HIS A O 1
ATOM 3881 N N . CYS A 1 493 ? -21.687 -2.829 9.197 1.00 97.50 493 CYS A N 1
ATOM 3882 C CA . CYS A 1 493 ? -22.484 -1.624 9.424 1.00 97.50 493 CYS A CA 1
ATOM 3883 C C . CYS A 1 493 ? -22.511 -0.726 8.178 1.00 97.50 493 CYS A C 1
ATOM 3885 O O . CYS A 1 493 ? -23.592 -0.403 7.681 1.00 97.50 493 CYS A O 1
ATOM 3887 N N . ARG A 1 494 ? -21.345 -0.365 7.616 1.00 98.00 494 ARG A N 1
ATOM 3888 C CA . ARG A 1 494 ? -21.233 0.478 6.406 1.00 98.00 494 ARG A CA 1
ATOM 3889 C C . ARG A 1 494 ? -21.986 -0.106 5.215 1.00 98.00 494 ARG A C 1
ATOM 3891 O O . ARG A 1 494 ? -22.551 0.647 4.415 1.00 98.00 494 ARG A O 1
ATOM 3898 N N . ARG A 1 495 ? -21.961 -1.431 5.061 1.00 96.38 495 ARG A N 1
ATOM 3899 C CA . ARG A 1 495 ? -22.625 -2.154 3.968 1.00 96.38 495 ARG A CA 1
ATOM 3900 C C . ARG A 1 495 ? -24.090 -2.471 4.253 1.00 96.38 495 ARG A C 1
ATOM 3902 O O . ARG A 1 495 ? -24.806 -2.823 3.310 1.00 96.38 495 ARG A O 1
ATOM 3909 N N . ASN A 1 496 ? -24.540 -2.256 5.491 1.00 95.69 496 ASN A N 1
ATOM 3910 C CA . ASN A 1 496 ? -25.876 -2.576 5.978 1.00 95.69 496 ASN A CA 1
ATOM 3911 C C . ASN A 1 496 ? -26.209 -4.071 5.813 1.00 95.69 496 ASN A C 1
ATOM 3913 O O . ASN A 1 496 ? -27.281 -4.406 5.310 1.00 95.69 496 ASN A O 1
ATOM 3917 N N . LEU A 1 497 ? -25.281 -4.968 6.172 1.00 91.88 497 LEU A N 1
ATOM 3918 C CA . LEU A 1 497 ? -25.476 -6.414 5.976 1.00 91.88 497 LEU A CA 1
ATOM 3919 C C . LEU A 1 497 ? -26.559 -6.986 6.904 1.00 91.88 497 LEU A C 1
ATOM 3921 O O . LEU A 1 497 ? -27.381 -7.774 6.453 1.00 91.88 497 LEU A O 1
ATOM 3925 N N . ALA A 1 498 ? -26.631 -6.505 8.148 1.00 87.06 498 ALA A N 1
ATOM 3926 C CA . ALA A 1 498 ? -27.649 -6.904 9.127 1.00 87.06 498 ALA A CA 1
ATOM 3927 C C . ALA A 1 498 ? -28.962 -6.085 9.060 1.00 87.06 498 ALA A C 1
ATOM 3929 O O . ALA A 1 498 ? -29.848 -6.267 9.892 1.00 87.06 498 ALA A O 1
ATOM 3930 N N . GLY A 1 499 ? -29.099 -5.143 8.117 1.00 90.75 499 GLY A N 1
ATOM 3931 C CA . GLY A 1 499 ? -30.268 -4.253 8.027 1.00 90.75 499 GLY A CA 1
ATOM 3932 C C . GLY A 1 499 ? -30.296 -3.107 9.061 1.00 90.75 499 GLY A C 1
ATOM 3933 O O . GLY A 1 499 ? -29.557 -3.094 10.049 1.00 90.75 499 GLY A O 1
ATOM 3934 N N . GLY A 1 500 ? -31.152 -2.105 8.824 1.00 91.75 500 GLY A N 1
ATOM 3935 C CA . GLY A 1 500 ? -31.363 -0.960 9.726 1.00 91.75 500 GLY A CA 1
ATOM 3936 C C . GLY A 1 500 ? -30.313 0.160 9.709 1.00 91.75 500 GLY A C 1
ATOM 3937 O O . GLY A 1 500 ? -30.443 1.119 10.463 1.00 91.75 500 GLY A O 1
ATOM 3938 N N . LEU A 1 501 ? -29.287 0.063 8.861 1.00 96.31 501 LEU A N 1
ATOM 3939 C CA . LEU A 1 501 ? -28.163 1.006 8.737 1.00 96.31 501 LEU A CA 1
ATOM 3940 C C . LEU A 1 501 ? -27.987 1.549 7.310 1.00 96.31 501 LEU A C 1
ATOM 3942 O O . LEU A 1 501 ? -26.905 1.984 6.912 1.00 96.31 501 LEU A O 1
ATOM 3946 N N . GLN A 1 502 ? -29.054 1.525 6.516 1.00 94.56 502 GLN A N 1
ATOM 3947 C CA . GLN A 1 502 ? -29.045 1.965 5.116 1.00 94.56 502 GLN A CA 1
ATOM 3948 C C . GLN A 1 502 ? -28.557 3.416 4.964 1.00 94.56 502 GLN A C 1
ATOM 3950 O O . GLN A 1 502 ? -27.826 3.704 4.014 1.00 94.56 502 GLN A O 1
ATOM 3955 N N . GLY A 1 503 ? -28.793 4.269 5.966 1.00 95.56 503 GLY A N 1
ATOM 3956 C CA . GLY A 1 503 ? -28.308 5.642 5.978 1.00 95.56 503 GLY A CA 1
ATOM 3957 C C . GLY A 1 503 ? -26.793 5.805 5.873 1.00 95.56 503 GLY A C 1
ATOM 3958 O O . GLY A 1 503 ? -26.333 6.784 5.286 1.00 95.56 503 GLY A O 1
ATOM 3959 N N . LEU A 1 504 ? -25.990 4.838 6.340 1.00 97.69 504 LEU A N 1
ATOM 3960 C CA . LEU A 1 504 ? -24.526 4.892 6.189 1.00 97.69 504 LEU A CA 1
ATOM 3961 C C . LEU A 1 504 ? -24.073 4.801 4.722 1.00 97.69 504 LEU A C 1
ATOM 3963 O O . LEU A 1 504 ? -22.961 5.223 4.393 1.00 97.69 504 LEU A O 1
ATOM 3967 N N . LYS A 1 505 ? -24.941 4.295 3.838 1.00 96.00 505 LYS A N 1
ATOM 3968 C CA . LYS A 1 505 ? -24.673 4.107 2.407 1.00 96.00 505 LYS A CA 1
ATOM 3969 C C . LYS A 1 505 ? -24.943 5.345 1.573 1.00 96.00 505 LYS A C 1
ATOM 3971 O O . LYS A 1 505 ? -24.287 5.532 0.547 1.00 96.00 505 LYS A O 1
ATOM 3976 N N . GLY A 1 506 ? -25.884 6.173 2.010 1.00 90.75 506 GLY A N 1
ATOM 3977 C CA . GLY A 1 506 ? -26.275 7.395 1.324 1.00 90.75 506 GLY A CA 1
ATOM 3978 C C . GLY A 1 506 ? -25.220 8.490 1.381 1.00 90.75 506 GLY A C 1
ATOM 3979 O O . GLY A 1 506 ? -24.209 8.369 2.065 1.00 90.75 506 GLY A O 1
ATOM 3980 N N . THR A 1 507 ? -25.452 9.595 0.683 1.00 91.44 507 THR A N 1
ATOM 3981 C CA . THR A 1 507 ? -24.630 10.808 0.828 1.00 91.44 507 THR A CA 1
ATOM 3982 C C . THR A 1 507 ? -25.215 11.791 1.841 1.00 91.44 507 THR A C 1
ATOM 3984 O O . THR A 1 507 ? -24.548 12.750 2.207 1.00 91.44 507 THR A O 1
ATOM 3987 N N . GLY A 1 508 ? -26.438 11.552 2.324 1.00 87.88 508 GLY A N 1
ATOM 3988 C CA . GLY A 1 508 ? -27.105 12.411 3.292 1.00 87.88 508 GLY A CA 1
ATOM 3989 C C . GLY A 1 508 ? -26.339 12.483 4.608 1.00 87.88 508 GLY A C 1
ATOM 3990 O O . GLY A 1 508 ? -25.974 11.450 5.184 1.00 87.88 508 GLY A O 1
ATOM 3991 N N . ILE A 1 509 ? -26.099 13.706 5.076 1.00 94.94 509 ILE A N 1
ATOM 3992 C CA . ILE A 1 509 ? -25.473 13.980 6.362 1.00 94.94 509 ILE A CA 1
ATOM 3993 C C . ILE A 1 509 ? -26.017 15.267 6.989 1.00 94.94 509 ILE A C 1
ATOM 3995 O O . ILE A 1 509 ? -26.392 16.213 6.302 1.00 94.94 509 ILE A O 1
ATOM 3999 N N . ASN A 1 510 ? -26.076 15.287 8.318 1.00 92.50 510 ASN A N 1
ATOM 4000 C CA . ASN A 1 510 ? -26.284 16.488 9.115 1.00 92.50 510 ASN A CA 1
ATOM 4001 C C . ASN A 1 510 ? -25.413 16.404 10.369 1.00 92.50 510 ASN A C 1
ATOM 4003 O O . ASN A 1 510 ? -25.708 15.606 11.266 1.00 92.50 510 ASN A O 1
ATOM 4007 N N . VAL A 1 511 ? -24.365 17.227 10.450 1.00 94.12 511 VAL A N 1
ATOM 4008 C CA . VAL A 1 511 ? -23.542 17.350 11.659 1.00 94.12 511 VAL A CA 1
ATOM 4009 C C . VAL A 1 511 ? -24.299 18.162 12.707 1.00 94.12 511 VAL A C 1
ATOM 4011 O O . VAL A 1 511 ? -24.220 19.387 12.785 1.00 94.12 511 VAL A O 1
ATOM 4014 N N . ASN A 1 512 ? -25.080 17.452 13.517 1.00 91.50 512 ASN A N 1
ATOM 4015 C CA . ASN A 1 512 ? -26.064 18.035 14.421 1.00 91.50 512 ASN A CA 1
ATOM 4016 C C . ASN A 1 512 ? -25.486 18.479 15.778 1.00 91.50 512 ASN A C 1
ATOM 4018 O O . ASN A 1 512 ? -26.184 19.135 16.554 1.00 91.50 512 ASN A O 1
ATOM 4022 N N . LEU A 1 513 ? -24.227 18.144 16.073 1.00 96.94 513 LEU A N 1
ATOM 4023 C CA . LEU A 1 513 ? -23.496 18.622 17.245 1.00 96.94 513 LEU A CA 1
ATOM 4024 C C . LEU A 1 513 ? -22.001 18.715 16.943 1.00 96.94 513 LEU A C 1
ATOM 4026 O O . LEU A 1 513 ? -21.374 17.724 16.580 1.00 96.94 513 LEU A O 1
ATOM 4030 N N . VAL A 1 514 ? -21.418 19.878 17.227 1.00 97.44 514 VAL A N 1
ATOM 4031 C CA . VAL A 1 514 ? -19.967 20.078 17.270 1.00 97.44 514 VAL A CA 1
ATOM 4032 C C . VAL A 1 514 ? -19.631 20.755 18.589 1.00 97.44 514 VAL A C 1
ATOM 4034 O O . VAL A 1 514 ? -19.971 21.918 18.801 1.00 97.44 514 VAL A O 1
ATOM 4037 N N . ASN A 1 515 ? -18.974 20.036 19.496 1.00 97.25 515 ASN A N 1
ATOM 4038 C CA . ASN A 1 515 ? -18.453 20.614 20.727 1.00 97.25 515 ASN A CA 1
ATOM 4039 C C . ASN A 1 515 ? -16.926 20.565 20.719 1.00 97.25 515 ASN A C 1
ATOM 4041 O O . ASN A 1 515 ? -16.308 19.558 21.071 1.00 97.25 515 ASN A O 1
ATOM 4045 N N . ASN A 1 516 ? -16.318 21.697 20.366 1.00 96.94 516 ASN A N 1
ATOM 4046 C CA . ASN A 1 516 ? -14.867 21.823 20.342 1.00 96.94 516 ASN A CA 1
ATOM 4047 C C . ASN A 1 516 ? -14.236 21.939 21.740 1.00 96.94 516 ASN A C 1
ATOM 4049 O O . ASN A 1 516 ? -13.029 21.808 21.866 1.00 96.94 516 ASN A O 1
ATOM 4053 N N . THR A 1 517 ? -14.986 22.181 22.811 1.00 95.50 517 THR A N 1
ATOM 4054 C CA . THR A 1 517 ? -14.417 22.167 24.170 1.00 95.50 517 THR A CA 1
ATOM 4055 C C . THR A 1 517 ? -14.309 20.740 24.696 1.00 95.50 517 THR A C 1
ATOM 4057 O O . THR A 1 517 ? -13.268 20.344 25.209 1.00 95.50 517 THR A O 1
ATOM 4060 N N . ASP A 1 518 ? -15.366 19.950 24.521 1.00 97.31 518 ASP A N 1
ATOM 4061 C CA . ASP A 1 518 ? -15.423 18.568 25.000 1.00 97.31 518 ASP A CA 1
ATOM 4062 C C . ASP A 1 518 ? -14.850 17.546 24.010 1.00 97.31 518 ASP A C 1
ATOM 4064 O O . ASP A 1 518 ? -14.678 16.380 24.363 1.00 97.31 518 ASP A O 1
ATOM 4068 N N . LYS A 1 519 ? -14.543 17.992 22.789 1.00 98.44 519 LYS A N 1
ATOM 4069 C CA . LYS A 1 519 ? -14.096 17.169 21.660 1.00 98.44 519 LYS A CA 1
ATOM 4070 C C . LYS A 1 519 ? -15.103 16.081 21.283 1.00 98.44 519 LYS A C 1
ATOM 4072 O O . LYS A 1 519 ? -14.741 14.928 21.075 1.00 98.44 519 LYS A O 1
ATOM 4077 N N . VAL A 1 520 ? -16.378 16.461 21.217 1.00 98.69 520 VAL A N 1
ATOM 4078 C CA . VAL A 1 520 ? -17.484 15.569 20.840 1.00 98.69 520 VAL A CA 1
ATOM 4079 C C . VAL A 1 520 ? -18.127 16.066 19.553 1.00 98.69 520 VAL A C 1
ATOM 4081 O O . VAL A 1 520 ? -18.451 17.251 19.442 1.00 98.69 520 VAL A O 1
ATOM 4084 N N . VAL A 1 521 ? -18.347 15.154 18.610 1.00 98.62 521 VAL A N 1
ATOM 4085 C CA . VAL A 1 521 ? -19.100 15.398 17.373 1.00 98.62 521 VAL A CA 1
ATOM 4086 C C . VAL A 1 521 ? -20.218 14.364 17.269 1.00 98.62 521 VAL A C 1
ATOM 4088 O O . VAL A 1 521 ? -20.008 13.191 17.572 1.00 98.62 521 VAL A O 1
ATOM 4091 N N . SER A 1 522 ? -21.410 14.792 16.859 1.00 98.56 522 SER A N 1
ATOM 4092 C CA . SER A 1 522 ? -22.502 13.896 16.466 1.00 98.56 522 SER A CA 1
ATOM 4093 C C . SER A 1 522 ? -23.023 14.303 15.099 1.00 98.56 522 SER A C 1
ATOM 4095 O O . SER A 1 522 ? -23.044 15.490 14.760 1.00 98.56 522 SER A O 1
ATOM 4097 N N . TYR A 1 523 ? -23.450 13.313 14.325 1.00 98.50 523 TYR A N 1
ATOM 4098 C CA . TYR A 1 523 ? -24.056 13.527 13.023 1.00 98.50 523 TYR A CA 1
ATOM 4099 C C . TYR A 1 523 ? -25.074 12.442 12.687 1.00 98.50 523 TYR A C 1
ATOM 4101 O O . TYR A 1 523 ? -25.027 11.323 13.197 1.00 98.50 523 TYR A O 1
ATOM 4109 N N . ILE A 1 524 ? -26.021 12.807 11.828 1.00 97.56 524 ILE A N 1
ATOM 4110 C CA . ILE A 1 524 ? -27.062 11.922 11.306 1.00 97.56 524 ILE A CA 1
ATOM 4111 C C . ILE A 1 524 ? -26.725 11.604 9.853 1.00 97.56 524 ILE A C 1
ATOM 4113 O O . ILE A 1 524 ? -26.369 12.512 9.107 1.00 97.56 524 ILE A O 1
ATOM 4117 N N . ARG A 1 525 ? -26.855 10.341 9.454 1.00 97.56 525 ARG A N 1
ATOM 4118 C CA . ARG A 1 525 ? -26.670 9.844 8.086 1.00 97.56 525 ARG A CA 1
ATOM 4119 C C . ARG A 1 525 ? -27.980 9.274 7.549 1.00 97.56 525 ARG A C 1
ATOM 4121 O O . ARG A 1 525 ? -28.715 8.654 8.314 1.00 97.56 525 ARG A O 1
ATOM 4128 N N . TRP A 1 526 ? -28.253 9.461 6.259 1.00 94.44 526 TRP A N 1
ATOM 4129 C CA . TRP A 1 526 ? -29.408 8.871 5.567 1.00 94.44 526 TRP A CA 1
ATOM 4130 C C . TRP A 1 526 ? -29.117 8.623 4.078 1.00 94.44 526 TRP A C 1
ATOM 4132 O O . TRP A 1 526 ? -28.238 9.257 3.488 1.00 94.44 526 TRP A O 1
ATOM 4142 N N . ASP A 1 527 ? -29.881 7.717 3.468 1.00 91.81 527 ASP A N 1
ATOM 4143 C CA . ASP A 1 527 ? -29.906 7.453 2.027 1.00 91.81 527 ASP A CA 1
ATOM 4144 C C . ASP A 1 527 ? -31.172 8.049 1.405 1.00 91.81 527 ASP A C 1
ATOM 4146 O O . ASP A 1 527 ? -31.114 9.057 0.700 1.00 91.81 527 ASP A O 1
ATOM 4150 N N . ALA A 1 528 ? -32.338 7.507 1.752 1.00 86.88 528 ALA A N 1
ATOM 4151 C CA . ALA A 1 528 ? -33.638 8.020 1.319 1.00 86.88 528 ALA A CA 1
ATOM 4152 C C . ALA A 1 528 ? -34.275 8.990 2.336 1.00 86.88 528 ALA A C 1
ATOM 4154 O O . ALA A 1 528 ? -35.162 9.767 1.972 1.00 86.88 528 ALA A O 1
ATOM 4155 N N . GLY A 1 529 ? -33.816 8.963 3.590 1.00 81.12 529 GLY A N 1
ATOM 4156 C CA . GLY A 1 529 ? -34.344 9.732 4.713 1.00 81.12 529 GLY A CA 1
ATOM 4157 C C . GLY A 1 529 ? -35.521 9.055 5.421 1.00 81.12 529 GLY A C 1
ATOM 4158 O O . GLY A 1 529 ? -36.317 8.329 4.823 1.00 81.12 529 GLY A O 1
ATOM 4159 N N . GLY A 1 530 ? -35.669 9.346 6.716 1.00 83.31 530 GLY A N 1
ATOM 4160 C CA . GLY A 1 530 ? -36.791 8.894 7.538 1.00 83.31 530 GLY A CA 1
ATOM 4161 C C . GLY A 1 530 ? -36.357 7.951 8.656 1.00 83.31 530 GLY A C 1
ATOM 4162 O O . GLY A 1 530 ? -35.266 7.402 8.650 1.00 83.31 530 GLY A O 1
ATOM 4163 N N . GLN A 1 531 ? -37.239 7.726 9.633 1.00 87.56 531 GLN A N 1
ATOM 4164 C CA . GLN A 1 531 ? -36.834 7.144 10.922 1.00 87.56 531 GLN A CA 1
ATOM 4165 C C . GLN A 1 531 ? -36.183 5.751 10.833 1.00 87.56 531 GLN A C 1
ATOM 4167 O O . GLN A 1 531 ? -35.348 5.442 11.670 1.00 87.56 531 GLN A O 1
ATOM 4172 N N . ALA A 1 532 ? -36.562 4.913 9.862 1.00 84.75 532 ALA A N 1
ATOM 4173 C CA . ALA A 1 532 ? -35.975 3.578 9.670 1.00 84.75 532 ALA A CA 1
ATOM 4174 C C . ALA A 1 532 ? -34.669 3.584 8.843 1.00 84.75 532 ALA A C 1
ATOM 4176 O O . ALA A 1 532 ? -34.008 2.556 8.731 1.00 84.75 532 ALA A O 1
ATOM 4177 N N . ASP A 1 533 ? -34.320 4.723 8.244 1.00 89.94 533 ASP A N 1
ATOM 4178 C CA . ASP A 1 533 ? -33.110 4.923 7.440 1.00 89.94 533 ASP A CA 1
ATOM 4179 C C . ASP A 1 533 ? -32.052 5.751 8.185 1.00 89.94 533 ASP A C 1
ATOM 4181 O O . ASP A 1 533 ? -30.855 5.524 8.024 1.00 89.94 533 ASP A O 1
ATOM 4185 N N . ASP A 1 534 ? -32.499 6.684 9.030 1.00 94.88 534 ASP A N 1
ATOM 4186 C CA . ASP A 1 534 ? -31.640 7.568 9.809 1.00 94.88 534 ASP A CA 1
ATOM 4187 C C . ASP A 1 534 ? -30.702 6.772 10.737 1.00 94.88 534 ASP A C 1
ATOM 4189 O O . ASP A 1 534 ? -31.139 5.987 11.586 1.00 94.88 534 ASP A O 1
ATOM 4193 N N . VAL A 1 535 ? -29.404 7.057 10.638 1.00 98.50 535 VAL A N 1
ATOM 4194 C CA . VAL A 1 535 ? -28.355 6.524 11.517 1.00 98.50 535 VAL A CA 1
ATOM 4195 C C . VAL A 1 535 ? -27.713 7.676 12.277 1.00 98.50 535 VAL A C 1
ATOM 4197 O O . VAL A 1 535 ? -27.334 8.676 11.674 1.00 98.50 535 VAL A O 1
ATOM 4200 N N . VAL A 1 536 ? -27.573 7.551 13.596 1.00 98.69 536 VAL A N 1
ATOM 4201 C CA . VAL A 1 536 ? -26.887 8.543 14.438 1.00 98.69 536 VAL A CA 1
ATOM 4202 C C . VAL A 1 536 ? -25.502 8.029 14.787 1.00 98.69 536 VAL A C 1
ATOM 4204 O O . VAL A 1 536 ? -25.368 6.935 15.329 1.00 98.69 536 VAL A O 1
ATOM 4207 N N . VAL A 1 537 ? -24.479 8.832 14.522 1.00 98.81 537 VAL A N 1
ATOM 4208 C CA . VAL A 1 537 ? -23.092 8.525 14.869 1.00 98.81 537 VAL A CA 1
ATOM 4209 C C . VAL A 1 537 ? -22.590 9.562 15.857 1.00 98.81 537 VAL A C 1
ATOM 4211 O O . VAL A 1 537 ? -22.771 10.761 15.652 1.00 98.81 537 VAL A O 1
ATOM 4214 N N . VAL A 1 538 ? -21.958 9.099 16.933 1.00 98.75 538 VAL A N 1
ATOM 4215 C CA . VAL A 1 538 ? -21.421 9.951 17.996 1.00 98.75 538 VAL A CA 1
ATOM 4216 C C . VAL A 1 538 ? -19.964 9.591 18.236 1.00 98.75 538 VAL A C 1
ATOM 4218 O O . VAL A 1 538 ? -19.657 8.436 18.515 1.00 98.75 538 VAL A O 1
ATOM 4221 N N . ALA A 1 539 ? -19.076 10.578 18.166 1.00 98.75 539 ALA A N 1
ATOM 4222 C CA . ALA A 1 539 ? -17.639 10.405 18.327 1.00 98.75 539 ALA A CA 1
ATOM 4223 C C . ALA A 1 539 ? -17.093 11.286 19.459 1.00 98.75 539 ALA A C 1
ATOM 4225 O O . ALA A 1 539 ? -17.369 12.487 19.522 1.00 98.75 539 ALA A O 1
ATOM 4226 N N . ASN A 1 540 ? -16.293 10.688 20.342 1.00 98.69 540 ASN A N 1
ATOM 4227 C CA . ASN A 1 540 ? -15.547 11.354 21.403 1.00 98.69 540 ASN A CA 1
ATOM 4228 C C . ASN A 1 540 ? -14.047 11.319 21.080 1.00 98.69 540 ASN A C 1
ATOM 4230 O O . ASN A 1 540 ? -13.405 10.285 21.234 1.00 98.69 540 ASN A O 1
ATOM 4234 N N . PHE A 1 541 ? -13.482 12.463 20.698 1.00 98.62 541 PHE A N 1
ATOM 4235 C CA . PHE A 1 541 ? -12.058 12.663 20.407 1.00 98.62 541 PHE A CA 1
ATOM 4236 C C . PHE A 1 541 ? -11.252 13.108 21.640 1.00 98.62 541 PHE A C 1
ATOM 4238 O O . PHE A 1 541 ? -10.128 13.595 21.511 1.00 98.62 541 PHE A O 1
ATOM 4245 N N . SER A 1 542 ? -11.816 12.990 22.844 1.00 98.00 542 SER A N 1
ATOM 4246 C CA . SER A 1 542 ? -11.141 13.334 24.096 1.00 98.00 542 SER A CA 1
ATOM 4247 C C . SER A 1 542 ? -10.590 12.099 24.806 1.00 98.00 542 SER A C 1
ATOM 4249 O O . SER A 1 542 ? -11.193 11.023 24.795 1.00 98.00 542 SER A O 1
ATOM 4251 N N . SER A 1 543 ? -9.492 12.308 25.533 1.00 96.44 543 SER A N 1
ATOM 4252 C CA . SER A 1 543 ? -8.982 11.404 26.576 1.00 96.44 543 SER A CA 1
ATOM 4253 C C . SER A 1 543 ? -9.977 11.172 27.718 1.00 96.44 543 SER A C 1
ATOM 4255 O O . SER A 1 543 ? -9.823 10.240 28.506 1.00 96.44 543 SER A O 1
ATOM 4257 N N . GLN A 1 544 ? -10.984 12.038 27.847 1.00 97.38 544 GLN A N 1
ATOM 4258 C CA . GLN A 1 544 ? -11.959 12.000 28.924 1.00 97.38 544 GLN A CA 1
ATOM 4259 C C . GLN A 1 544 ? -13.196 11.211 28.509 1.00 97.38 544 GLN A C 1
ATOM 4261 O O . GLN A 1 544 ? -13.812 11.463 27.473 1.00 97.38 544 GLN A O 1
ATOM 4266 N N . THR A 1 545 ? -13.614 10.300 29.384 1.00 97.88 545 THR A N 1
ATOM 4267 C CA . THR A 1 545 ? -14.936 9.673 29.300 1.00 97.88 545 THR A CA 1
ATOM 4268 C C . THR A 1 545 ? -16.023 10.730 29.484 1.00 97.88 545 THR A C 1
ATOM 4270 O O . THR A 1 545 ? -15.951 11.562 30.393 1.00 97.88 545 THR A O 1
ATOM 4273 N N . ARG A 1 546 ? -17.070 10.675 28.660 1.00 97.38 546 ARG A N 1
ATOM 4274 C CA . ARG A 1 546 ? -18.227 11.571 28.747 1.00 97.38 546 ARG A CA 1
ATOM 4275 C C . ARG A 1 546 ? -19.415 10.791 29.282 1.00 97.38 546 ARG A C 1
ATOM 4277 O O . ARG A 1 546 ? -19.930 9.923 28.601 1.00 97.38 546 ARG A O 1
ATOM 4284 N N . ASN A 1 547 ? -19.856 11.084 30.500 1.00 96.44 547 ASN A N 1
ATOM 4285 C CA . ASN A 1 547 ? -20.996 10.394 31.109 1.00 96.44 547 ASN A CA 1
ATOM 4286 C C . ASN A 1 547 ? -22.290 11.172 30.871 1.00 96.44 547 ASN A C 1
ATOM 4288 O O . ASN A 1 547 ? -22.332 12.369 31.153 1.00 96.44 547 ASN A O 1
ATOM 4292 N N . ASN A 1 548 ? -23.352 10.487 30.431 1.00 95.50 548 ASN A N 1
ATOM 4293 C CA . ASN A 1 548 ? -24.682 11.073 30.212 1.00 95.50 548 ASN A CA 1
ATOM 4294 C C . ASN A 1 548 ? -24.655 12.353 29.349 1.00 95.50 548 ASN A C 1
ATOM 4296 O O . ASN A 1 548 ? -25.354 13.326 29.640 1.00 95.50 548 ASN A O 1
ATOM 4300 N N . TYR A 1 549 ? -23.825 12.366 28.306 1.00 97.81 549 TYR A N 1
ATOM 4301 C CA . TYR A 1 549 ? -23.655 13.504 27.414 1.00 97.81 549 TYR A CA 1
ATOM 4302 C C . TYR A 1 549 ? -24.915 13.713 26.567 1.00 97.81 549 TYR A C 1
ATOM 4304 O O . TYR A 1 549 ? -25.439 12.762 25.997 1.00 97.81 549 TYR A O 1
ATOM 4312 N N . SER A 1 550 ? -25.437 14.938 26.496 1.00 97.50 550 SER A N 1
ATOM 4313 C CA . SER A 1 550 ? -26.690 15.211 25.778 1.00 97.50 550 SER A CA 1
ATOM 4314 C C . SER A 1 550 ? -26.463 15.214 24.264 1.00 97.50 550 SER A C 1
ATOM 4316 O O . SER A 1 550 ? -25.917 16.178 23.731 1.00 97.50 550 SER A O 1
ATOM 4318 N N . ILE A 1 551 ? -26.934 14.175 23.575 1.00 98.19 551 ILE A N 1
ATOM 4319 C CA . ILE A 1 551 ? -26.817 14.003 22.121 1.00 98.19 551 ILE A CA 1
ATOM 4320 C C . ILE A 1 551 ? -28.157 14.294 21.433 1.00 98.19 551 ILE A C 1
ATOM 4322 O O . ILE A 1 551 ? -29.189 13.819 21.921 1.00 98.19 551 ILE A O 1
ATOM 4326 N N . PRO A 1 552 ? -28.189 15.049 20.318 1.00 96.81 552 PRO A N 1
ATOM 4327 C CA . PRO A 1 552 ? -29.405 15.232 19.532 1.00 96.81 552 PRO A CA 1
ATOM 4328 C C . PRO A 1 552 ? -29.733 14.001 18.674 1.00 96.81 552 PRO A C 1
ATOM 4330 O O . PRO A 1 552 ? -28.856 13.437 18.024 1.00 96.81 552 PRO A O 1
ATOM 4333 N N . PHE A 1 553 ? -31.014 13.628 18.629 1.00 96.38 553 PHE A N 1
ATOM 4334 C CA . PHE A 1 553 ? -31.539 12.533 17.803 1.00 96.38 553 PHE A CA 1
ATOM 4335 C C . PHE A 1 553 ? -32.646 13.054 16.872 1.00 96.38 553 PHE A C 1
ATOM 4337 O O . PHE A 1 553 ? -33.403 13.942 17.273 1.00 96.38 553 PHE A O 1
ATOM 4344 N N . PRO A 1 554 ? -32.797 12.503 15.652 1.00 94.12 554 PRO A N 1
ATOM 4345 C CA . PRO A 1 554 ? -33.774 13.003 14.681 1.00 94.12 554 PRO A CA 1
ATOM 4346 C C . PRO A 1 554 ? -35.227 12.655 15.039 1.00 94.12 554 PRO A C 1
ATOM 4348 O O . PRO A 1 554 ? -36.158 13.289 14.544 1.00 94.12 554 PRO A O 1
ATOM 4351 N N . SER A 1 555 ? -35.455 11.658 15.903 1.00 94.19 555 SER A N 1
ATOM 4352 C CA . SER A 1 555 ? -36.801 11.248 16.316 1.00 94.19 555 SER A CA 1
ATOM 4353 C C . SER A 1 555 ? -36.848 10.580 17.696 1.00 94.19 555 SER A C 1
ATOM 4355 O O . SER A 1 555 ? -35.867 10.008 18.179 1.00 94.19 555 SER A O 1
ATOM 4357 N N . THR A 1 556 ? -38.029 10.632 18.322 1.00 95.69 556 THR A N 1
ATOM 4358 C CA . THR A 1 556 ? -38.326 9.994 19.618 1.00 95.69 556 THR A CA 1
ATOM 4359 C C . THR A 1 556 ? -38.481 8.475 19.503 1.00 95.69 556 THR A C 1
ATOM 4361 O O . THR A 1 556 ? -38.681 7.938 18.416 1.00 95.69 556 THR A O 1
ATOM 4364 N N . GLY A 1 557 ? -38.398 7.763 20.626 1.00 95.12 557 GLY A N 1
ATOM 4365 C CA . GLY A 1 557 ? -38.470 6.303 20.743 1.00 95.12 557 GLY A CA 1
ATOM 4366 C C . GLY A 1 557 ? -37.115 5.670 21.065 1.00 95.12 557 GLY A C 1
ATOM 4367 O O . GLY A 1 557 ? -36.134 6.374 21.309 1.00 95.12 557 GLY A O 1
ATOM 4368 N N . THR A 1 558 ? -37.059 4.341 21.042 1.00 96.75 558 THR A N 1
ATOM 4369 C CA . THR A 1 558 ? -35.816 3.586 21.244 1.00 96.75 558 THR A CA 1
ATOM 4370 C C . THR A 1 558 ? -34.874 3.770 20.059 1.00 96.75 558 THR A C 1
ATOM 4372 O O . THR A 1 558 ? -35.327 3.782 18.914 1.00 96.75 558 THR A O 1
ATOM 4375 N N . TRP A 1 559 ? -33.587 3.919 20.347 1.00 97.38 559 TRP A N 1
ATOM 4376 C CA . TRP A 1 559 ? -32.477 3.823 19.404 1.00 97.38 559 TRP A CA 1
ATOM 4377 C C . TRP A 1 559 ? -31.506 2.773 19.933 1.00 97.38 559 TRP A C 1
ATOM 4379 O O . TRP A 1 559 ? -31.117 2.835 21.096 1.00 97.38 559 TRP A O 1
ATOM 4389 N N . HIS A 1 560 ? -31.143 1.798 19.116 1.00 97.06 560 HIS A N 1
ATOM 4390 C CA . HIS A 1 560 ? -30.284 0.688 19.507 1.00 97.06 560 HIS A CA 1
ATOM 4391 C C . HIS A 1 560 ? -28.844 0.986 19.118 1.00 97.06 560 HIS A C 1
ATOM 4393 O O . HIS A 1 560 ? -28.608 1.484 18.019 1.00 97.06 560 HIS A O 1
ATOM 4399 N N . SER A 1 561 ? -27.902 0.703 20.017 1.00 96.19 561 SER A N 1
ATOM 4400 C CA . SER A 1 561 ? -26.483 0.731 19.674 1.00 96.19 561 SER A CA 1
ATOM 4401 C C . SER A 1 561 ? -26.200 -0.415 18.711 1.00 96.19 561 SER A C 1
ATOM 4403 O O . SER A 1 561 ? -26.588 -1.550 18.978 1.00 96.19 561 SER A O 1
ATOM 4405 N N . ARG A 1 562 ? -25.581 -0.092 17.581 1.00 96.31 562 ARG A N 1
ATOM 4406 C CA . ARG A 1 562 ? -25.183 -1.030 16.524 1.00 96.31 562 ARG A CA 1
ATOM 4407 C C . ARG A 1 562 ? -23.683 -1.267 16.497 1.00 96.31 562 ARG A C 1
ATOM 4409 O O . ARG A 1 562 ? -23.232 -2.251 15.943 1.00 96.31 562 ARG A O 1
ATOM 4416 N N . PHE A 1 563 ? -22.917 -0.352 17.080 1.00 97.75 563 PHE A N 1
ATOM 4417 C CA . PHE A 1 563 ? -21.474 -0.470 17.199 1.00 97.75 563 PHE A CA 1
ATOM 4418 C C . PHE A 1 563 ? -20.986 0.412 18.347 1.00 97.75 563 PHE A C 1
ATOM 4420 O O . PHE A 1 563 ? -21.470 1.536 18.515 1.00 97.75 563 PHE A O 1
ATOM 4427 N N . ASN A 1 564 ? -20.009 -0.074 19.114 1.00 97.94 564 ASN A N 1
ATOM 4428 C CA . ASN A 1 564 ? -19.292 0.708 20.117 1.00 97.94 564 ASN A CA 1
ATOM 4429 C C . ASN A 1 564 ? -17.798 0.388 20.054 1.00 97.94 564 ASN A C 1
ATOM 4431 O O . ASN A 1 564 ? -17.370 -0.666 20.521 1.00 97.94 564 ASN A O 1
ATOM 4435 N N . SER A 1 565 ? -16.991 1.324 19.553 1.00 98.19 565 SER A N 1
ATOM 4436 C CA . SER A 1 565 ? -15.547 1.115 19.403 1.00 98.19 565 SER A CA 1
ATOM 4437 C C . SER A 1 565 ? -14.802 0.933 20.734 1.00 98.19 565 SER A C 1
ATOM 4439 O O . SER A 1 565 ? -13.642 0.544 20.727 1.00 98.19 565 SER A O 1
ATOM 4441 N N . ASP A 1 566 ? -15.431 1.240 21.874 1.00 97.56 566 ASP A N 1
ATOM 4442 C CA . ASP A 1 566 ? -14.895 1.014 23.222 1.00 97.56 566 ASP A CA 1
ATOM 4443 C C . ASP A 1 566 ? -15.395 -0.306 23.844 1.00 97.56 566 ASP A C 1
ATOM 4445 O O . ASP A 1 566 ? -15.263 -0.502 25.049 1.00 97.56 566 ASP A O 1
ATOM 4449 N N . SER A 1 567 ? -16.006 -1.212 23.069 1.00 97.06 567 SER A N 1
ATOM 4450 C CA . SER A 1 567 ? -16.503 -2.496 23.582 1.00 97.06 567 SER A CA 1
ATOM 4451 C C . SER A 1 567 ? -15.380 -3.362 24.163 1.00 97.06 567 SER A C 1
ATOM 4453 O O . SER A 1 567 ? -14.314 -3.517 23.566 1.00 97.06 567 SER A O 1
ATOM 4455 N N . THR A 1 568 ? -15.649 -3.997 25.308 1.00 95.38 568 THR A N 1
ATOM 4456 C CA . THR A 1 568 ? -14.745 -4.989 25.915 1.00 95.38 568 THR A CA 1
ATOM 4457 C C . THR A 1 568 ? -14.662 -6.292 25.118 1.00 95.38 568 THR A C 1
ATOM 4459 O O . THR A 1 568 ? -13.788 -7.112 25.383 1.00 95.38 568 THR A O 1
ATOM 4462 N N . GLU A 1 569 ? -15.571 -6.496 24.162 1.00 90.56 569 GLU A N 1
ATOM 4463 C CA . GLU A 1 569 ? -15.554 -7.640 23.241 1.00 90.56 569 GLU A CA 1
ATOM 4464 C C . GLU A 1 569 ? -14.418 -7.519 22.218 1.00 90.56 569 GLU A C 1
ATOM 4466 O O . GLU A 1 569 ? -13.825 -8.524 21.834 1.00 90.56 569 GLU A O 1
ATOM 4471 N N . TYR A 1 570 ? -14.056 -6.291 21.833 1.00 95.19 570 TYR A N 1
ATOM 4472 C CA . TYR A 1 570 ? -12.953 -6.038 20.905 1.00 95.19 570 TYR A CA 1
ATOM 4473 C C . TYR A 1 570 ? -11.594 -6.080 21.599 1.00 95.19 570 TYR A C 1
ATOM 4475 O O . TYR A 1 570 ? -10.615 -6.570 21.035 1.00 95.19 570 TYR A O 1
ATOM 4483 N N . GLN A 1 571 ? -11.517 -5.580 22.831 1.00 93.69 571 GLN A N 1
ATOM 4484 C CA . GLN A 1 571 ? -10.316 -5.666 23.654 1.00 93.69 571 GLN A CA 1
ATOM 4485 C C . GLN A 1 571 ? -10.677 -5.681 25.147 1.00 93.69 571 GLN A C 1
ATOM 4487 O O . GLN A 1 571 ? -11.406 -4.798 25.603 1.00 93.69 571 GLN A O 1
ATOM 4492 N N . PRO A 1 572 ? -10.126 -6.607 25.957 1.00 92.50 572 PRO A N 1
ATOM 4493 C CA . PRO A 1 572 ? -10.448 -6.688 27.385 1.00 92.50 572 PRO A CA 1
ATOM 4494 C C . PRO A 1 572 ? -10.063 -5.452 28.211 1.00 92.50 572 PRO A C 1
ATOM 4496 O O . PRO A 1 572 ? -10.617 -5.245 29.288 1.00 92.50 572 PRO A O 1
ATOM 4499 N N . ASP A 1 573 ? -9.091 -4.660 27.750 1.00 93.75 573 ASP A N 1
ATOM 4500 C CA . ASP A 1 573 ? -8.634 -3.426 28.402 1.00 93.75 573 ASP A CA 1
ATOM 4501 C C . ASP A 1 573 ? -9.388 -2.167 27.927 1.00 93.75 573 ASP A C 1
ATOM 4503 O O . ASP A 1 573 ? -9.096 -1.048 28.368 1.00 93.75 573 ASP A O 1
ATOM 4507 N N . PHE A 1 574 ? -10.391 -2.327 27.058 1.00 97.44 574 PHE A N 1
ATOM 4508 C CA . PHE A 1 574 ? -11.347 -1.267 26.757 1.00 97.44 574 PHE A CA 1
ATOM 4509 C C . PHE A 1 574 ? -12.339 -1.085 27.911 1.00 97.44 574 PHE A C 1
ATOM 4511 O O . PHE A 1 574 ? -12.403 -1.887 28.841 1.00 97.44 574 PHE A O 1
ATOM 4518 N N . THR A 1 575 ? -13.075 0.028 27.914 1.00 95.62 575 THR A N 1
ATOM 4519 C CA . THR A 1 575 ? -13.914 0.381 29.071 1.00 95.62 575 THR A CA 1
ATOM 4520 C C . THR A 1 575 ? -15.368 -0.067 28.945 1.00 95.62 575 THR A C 1
ATOM 4522 O O . THR A 1 575 ? -16.067 -0.115 29.956 1.00 95.62 575 THR A O 1
ATOM 4525 N N . GLY A 1 576 ? -15.832 -0.413 27.743 1.00 94.88 576 GLY A N 1
ATOM 4526 C CA . GLY A 1 576 ? -17.207 -0.841 27.483 1.00 94.88 576 GLY A CA 1
ATOM 4527 C C . GLY A 1 576 ? -18.238 0.264 27.709 1.00 94.88 576 GLY A C 1
ATOM 4528 O O . GLY A 1 576 ? -19.409 -0.027 27.953 1.00 94.88 576 GLY A O 1
ATOM 4529 N N . ILE A 1 577 ? -17.832 1.539 27.695 1.00 96.50 577 ILE A N 1
ATOM 4530 C CA . ILE A 1 577 ? -18.726 2.642 28.053 1.00 96.50 577 ILE A CA 1
ATOM 4531 C C . ILE A 1 577 ? -19.598 2.995 26.854 1.00 96.50 577 ILE A C 1
ATOM 4533 O O . ILE A 1 577 ? -19.122 3.508 25.844 1.00 96.50 577 ILE A O 1
ATOM 4537 N N . GLY A 1 578 ? -20.895 2.746 27.000 1.00 93.69 578 GLY A N 1
ATOM 4538 C CA . GLY A 1 578 ? -21.918 3.040 26.005 1.00 93.69 578 GLY A CA 1
ATOM 4539 C C . GLY A 1 578 ? -23.223 2.335 26.362 1.00 93.69 578 GLY A C 1
ATOM 4540 O O . GLY A 1 578 ? -23.186 1.225 26.892 1.00 93.69 578 GLY A O 1
ATOM 4541 N N . PRO A 1 579 ? -24.392 2.955 26.155 1.00 94.25 579 PRO A N 1
ATOM 4542 C CA . PRO A 1 579 ? -25.654 2.268 26.374 1.00 94.25 579 PRO A CA 1
ATOM 4543 C C . PRO A 1 579 ? -25.933 1.282 25.228 1.00 94.25 579 PRO A C 1
ATOM 4545 O O . PRO A 1 579 ? -25.790 1.636 24.064 1.00 94.25 579 PRO A O 1
ATOM 4548 N N . ALA A 1 580 ? -26.432 0.080 25.533 1.00 91.62 580 ALA A N 1
ATOM 4549 C CA . ALA A 1 580 ? -26.915 -0.854 24.502 1.00 91.62 580 ALA A CA 1
ATOM 4550 C C . ALA A 1 580 ? -28.122 -0.293 23.715 1.00 91.62 580 ALA A C 1
ATOM 4552 O O . ALA A 1 580 ? -28.359 -0.644 22.563 1.00 91.62 580 ALA A O 1
ATOM 4553 N N . GLN A 1 581 ? -28.894 0.601 24.337 1.00 95.56 581 GLN A N 1
ATOM 4554 C CA . GLN A 1 581 ? -29.975 1.349 23.700 1.00 95.56 581 GLN A CA 1
ATOM 4555 C C . GLN A 1 581 ? -30.219 2.679 24.419 1.00 95.56 581 GLN A C 1
ATOM 4557 O O . GLN A 1 581 ? -30.043 2.789 25.634 1.00 95.56 581 GLN A O 1
ATOM 4562 N N . VAL A 1 582 ? -30.702 3.672 23.684 1.00 96.75 582 VAL A N 1
ATOM 4563 C CA . VAL A 1 582 ? -31.039 5.011 24.166 1.00 96.75 582 VAL A CA 1
ATOM 4564 C C . VAL A 1 582 ? -32.542 5.230 24.017 1.00 96.75 582 VAL A C 1
ATOM 4566 O O . VAL A 1 582 ? -33.114 5.028 22.948 1.00 96.75 582 VAL A O 1
ATOM 4569 N N . GLN A 1 583 ? -33.201 5.654 25.095 1.00 97.06 583 GLN A N 1
ATOM 4570 C CA . GLN A 1 583 ? -34.611 6.052 25.067 1.00 97.06 583 GLN A CA 1
ATOM 4571 C C . GLN A 1 583 ? -34.719 7.559 24.838 1.00 97.06 583 GLN A C 1
ATOM 4573 O O . GLN A 1 583 ? -34.382 8.350 25.719 1.00 97.06 583 GLN A O 1
ATOM 4578 N N . VAL A 1 584 ? -35.212 7.961 23.665 1.00 96.56 584 VAL A N 1
ATOM 4579 C CA . VAL A 1 584 ? -35.342 9.372 23.282 1.00 96.56 584 VAL A CA 1
ATOM 4580 C C . VAL A 1 584 ? -36.787 9.827 23.480 1.00 96.56 584 VAL A C 1
ATOM 4582 O O . VAL A 1 584 ? -37.688 9.399 22.764 1.00 96.56 584 VAL A O 1
ATOM 4585 N N . SER A 1 585 ? -37.035 10.710 24.445 1.00 92.00 585 SER A N 1
ATOM 4586 C CA . SER A 1 585 ? -38.375 11.261 24.715 1.00 92.00 585 SER A CA 1
ATOM 4587 C C . SER A 1 585 ? -38.595 12.670 24.146 1.00 92.00 585 SER A C 1
ATOM 4589 O O . SER A 1 585 ? -39.741 13.104 24.036 1.00 92.00 585 SER A O 1
ATOM 4591 N N . GLY A 1 586 ? -37.521 13.373 23.768 1.00 89.88 586 GLY A N 1
ATOM 4592 C CA . GLY A 1 586 ? -37.533 14.727 23.202 1.00 89.88 586 GLY A CA 1
ATOM 4593 C C . GLY A 1 586 ? -36.623 14.854 21.975 1.00 89.88 586 GLY A C 1
ATOM 4594 O O . GLY A 1 586 ? -36.541 13.927 21.177 1.00 89.88 586 GLY A O 1
ATOM 4595 N N . SER A 1 587 ? -35.943 15.994 21.819 1.00 87.75 587 SER A N 1
ATOM 4596 C CA . SER A 1 587 ? -34.970 16.226 20.733 1.00 87.75 587 SER A CA 1
ATOM 4597 C C . SER A 1 587 ? -33.539 15.789 21.070 1.00 87.75 587 SER A C 1
ATOM 4599 O O . SER A 1 587 ? -32.703 15.689 20.174 1.00 87.75 587 SER A O 1
ATOM 4601 N N . THR A 1 588 ? -33.240 15.528 22.346 1.00 95.81 588 THR A N 1
ATOM 4602 C CA . THR A 1 588 ? -31.940 15.024 22.809 1.00 95.81 588 THR A CA 1
ATOM 4603 C C . THR A 1 588 ? -32.111 13.895 23.826 1.00 95.81 588 THR A C 1
ATOM 4605 O O . THR A 1 588 ? -33.175 13.752 24.439 1.00 95.81 588 THR A O 1
ATOM 4608 N N . ALA A 1 589 ? -31.063 13.093 24.017 1.00 96.88 589 ALA A N 1
ATOM 4609 C CA . ALA A 1 589 ? -30.987 12.059 25.046 1.00 96.88 589 ALA A CA 1
ATOM 4610 C C . ALA A 1 589 ? -29.556 11.919 25.606 1.00 96.88 589 ALA A C 1
ATOM 4612 O O . ALA A 1 589 ? -28.594 12.219 24.896 1.00 96.88 589 ALA A O 1
ATOM 4613 N N . PRO A 1 590 ? -29.392 11.490 26.872 1.00 97.12 590 PRO A N 1
ATOM 4614 C CA . PRO A 1 590 ? -28.076 11.261 27.459 1.00 97.12 590 PRO A CA 1
ATOM 4615 C C . PRO A 1 590 ? -27.427 9.986 26.900 1.00 97.12 590 PRO A C 1
ATOM 4617 O O . PRO A 1 590 ? -28.032 8.915 26.927 1.00 97.12 590 PRO A O 1
ATOM 4620 N N . VAL A 1 591 ? -26.172 10.091 26.462 1.00 97.88 591 VAL A N 1
ATOM 4621 C CA . VAL A 1 591 ? -25.335 8.984 25.977 1.00 97.88 591 VAL A CA 1
ATOM 4622 C C . VAL A 1 591 ? -23.986 9.038 26.688 1.00 97.88 591 VAL A C 1
ATOM 4624 O O . VAL A 1 591 ? -23.364 10.095 26.768 1.00 97.88 591 VAL A O 1
ATOM 4627 N N . SER A 1 592 ? -23.530 7.912 27.234 1.00 98.25 592 SER A N 1
ATOM 4628 C CA . SER A 1 592 ? -22.179 7.813 27.795 1.00 98.25 592 SER A CA 1
ATOM 4629 C C . SER A 1 592 ? -21.195 7.332 26.728 1.00 98.25 592 SER A C 1
ATOM 4631 O O . SER A 1 592 ? -21.495 6.382 26.014 1.00 98.25 592 SER A O 1
ATOM 4633 N N . LEU A 1 593 ? -20.032 7.972 26.629 1.00 98.19 593 LEU A N 1
ATOM 4634 C CA . LEU A 1 593 ? -19.010 7.727 25.610 1.00 98.19 593 LEU A CA 1
ATOM 4635 C C . LEU A 1 593 ? -17.665 7.444 26.288 1.00 98.19 593 LEU A C 1
ATOM 4637 O O . LEU A 1 593 ? -17.203 8.249 27.106 1.00 98.19 593 LEU A O 1
ATOM 4641 N N . GLY A 1 594 ? -17.024 6.330 25.932 1.00 97.69 594 GLY A N 1
ATOM 4642 C CA . GLY A 1 594 ? -15.645 6.038 26.327 1.00 97.69 594 GLY A CA 1
ATOM 4643 C C . GLY A 1 594 ? -14.652 7.058 25.758 1.00 97.69 594 GLY A C 1
ATOM 4644 O O . GLY A 1 594 ? -14.962 7.794 24.816 1.00 97.69 594 GLY A O 1
ATOM 4645 N N . ALA A 1 595 ? -13.451 7.131 26.328 1.00 97.75 595 ALA A N 1
ATOM 4646 C CA . ALA A 1 595 ? -12.376 7.964 25.781 1.00 97.75 595 ALA A CA 1
ATOM 4647 C C . ALA A 1 595 ? -11.939 7.455 24.399 1.00 97.75 595 ALA A C 1
ATOM 4649 O O . ALA A 1 595 ? -11.784 6.243 24.236 1.00 97.75 595 ALA A O 1
ATOM 4650 N N . TYR A 1 596 ? -11.720 8.373 23.449 1.00 98.19 596 TYR A N 1
ATOM 4651 C CA . TYR A 1 596 ? -11.343 8.070 22.060 1.00 98.19 596 TYR A CA 1
ATOM 4652 C C . TYR A 1 596 ? -12.225 6.990 21.418 1.00 98.19 596 TYR A C 1
ATOM 4654 O O . TYR A 1 596 ? -11.727 5.955 20.982 1.00 98.19 596 TYR A O 1
ATOM 4662 N N . SER A 1 597 ? -13.543 7.207 21.417 1.00 98.38 597 SER A N 1
ATOM 4663 C CA . SER A 1 597 ? -14.516 6.201 20.979 1.00 98.38 597 SER A CA 1
ATOM 4664 C C . SER A 1 597 ? -15.575 6.742 20.024 1.00 98.38 597 SER A C 1
ATOM 4666 O O . SER A 1 597 ? -15.834 7.946 19.986 1.00 98.38 597 SER A O 1
ATOM 4668 N N . LEU A 1 598 ? -16.194 5.837 19.269 1.00 98.50 598 LEU A N 1
ATOM 4669 C CA . LEU A 1 598 ? -17.306 6.096 18.363 1.00 98.50 598 LEU A CA 1
ATOM 4670 C C . LEU A 1 598 ? -18.430 5.085 18.606 1.00 98.50 598 LEU A C 1
ATOM 4672 O O . LEU A 1 598 ? -18.175 3.896 18.804 1.00 98.50 598 LEU A O 1
ATOM 4676 N N . GLN A 1 599 ? -19.671 5.566 18.576 1.00 98.62 599 GLN A N 1
ATOM 4677 C CA . GLN A 1 599 ? -20.877 4.748 18.682 1.00 98.62 599 GLN A CA 1
ATOM 4678 C C . GLN A 1 599 ? -21.830 5.033 17.522 1.00 98.62 599 GLN A C 1
ATOM 4680 O O . GLN A 1 599 ? -21.972 6.184 17.099 1.00 98.62 599 GLN A O 1
ATOM 4685 N N . ILE A 1 600 ? -22.490 3.985 17.028 1.00 98.75 600 ILE A N 1
ATOM 4686 C CA . ILE A 1 600 ? -23.463 4.039 15.929 1.00 98.75 600 ILE A CA 1
ATOM 4687 C C . ILE A 1 600 ? -24.820 3.592 16.468 1.00 98.75 600 ILE A C 1
ATOM 4689 O O . ILE A 1 600 ? -24.905 2.563 17.134 1.00 98.75 600 ILE A O 1
ATOM 4693 N N . PHE A 1 601 ? -25.883 4.333 16.163 1.00 98.44 601 PHE A N 1
ATOM 4694 C CA . PHE A 1 601 ? -27.244 4.024 16.588 1.00 98.44 601 PHE A CA 1
ATOM 4695 C C . PHE A 1 601 ? -28.230 4.021 15.419 1.00 98.44 601 PHE A C 1
ATOM 4697 O O . PHE A 1 601 ? -28.174 4.892 14.552 1.00 98.44 601 PHE A O 1
ATOM 4704 N N . SER A 1 602 ? -29.208 3.118 15.464 1.00 97.50 602 SER A N 1
ATOM 4705 C CA . SER A 1 602 ? -30.348 3.073 14.533 1.00 97.50 602 SER A CA 1
ATOM 4706 C C . SER A 1 602 ? -31.666 2.789 15.255 1.00 97.50 602 SER A C 1
ATOM 4708 O O . SER A 1 602 ? -31.680 2.365 16.413 1.00 97.50 602 SER A O 1
ATOM 4710 N N . LYS A 1 603 ? -32.800 3.003 14.576 1.00 94.50 603 LYS A N 1
ATOM 4711 C CA . LYS A 1 603 ? -34.123 2.609 15.095 1.00 94.50 603 LYS A CA 1
ATOM 4712 C C . LYS A 1 603 ? -34.332 1.108 15.160 1.00 94.50 603 LYS A C 1
ATOM 4714 O O . LYS A 1 603 ? -34.996 0.625 16.073 1.00 94.50 603 LYS A O 1
ATOM 4719 N N . GLU A 1 604 ? -33.783 0.389 14.199 1.00 89.19 604 GLU A N 1
ATOM 4720 C CA . GLU A 1 604 ? -33.840 -1.064 14.175 1.00 89.19 604 GLU A CA 1
ATOM 4721 C C . GLU A 1 604 ? -32.707 -1.614 15.038 1.00 89.19 604 GLU A C 1
ATOM 4723 O O . GLU A 1 604 ? -31.570 -1.138 14.949 1.00 89.19 604 GLU A O 1
ATOM 4728 N N . ARG A 1 605 ? -33.020 -2.581 15.905 1.00 87.56 605 ARG A N 1
ATOM 4729 C CA . ARG A 1 605 ? -31.989 -3.357 16.598 1.00 87.56 605 ARG A CA 1
ATOM 4730 C C . ARG A 1 605 ? -31.358 -4.340 15.627 1.00 87.56 605 ARG A C 1
ATOM 4732 O O . ARG A 1 605 ? -31.994 -4.737 14.655 1.00 87.56 605 ARG A O 1
ATOM 4739 N N . GLU A 1 606 ? -30.139 -4.748 15.927 1.00 80.44 606 GLU A N 1
ATOM 4740 C CA . GLU A 1 606 ? -29.541 -5.880 15.237 1.00 80.44 606 GLU A CA 1
ATOM 4741 C C . GLU A 1 606 ? -30.374 -7.152 15.483 1.00 80.44 606 GLU A C 1
ATOM 4743 O O . GLU A 1 606 ? -30.812 -7.378 16.626 1.00 80.44 606 GLU A O 1
ATOM 4748 N N . PRO A 1 607 ? -30.658 -7.942 14.432 1.00 78.75 607 PRO A N 1
ATOM 4749 C CA . PRO A 1 607 ? -31.243 -9.266 14.594 1.00 78.75 607 PRO A CA 1
ATOM 4750 C C . PRO A 1 607 ? -30.316 -10.142 15.439 1.00 78.75 607 PRO A C 1
ATOM 4752 O O . PRO A 1 607 ? -29.111 -10.172 15.213 1.00 78.75 607 PRO A O 1
ATOM 4755 N N . VAL A 1 608 ? -30.867 -10.847 16.423 1.00 79.88 608 VAL A N 1
ATOM 4756 C CA . VAL A 1 608 ? -30.111 -11.833 17.200 1.00 79.88 608 VAL A CA 1
ATOM 4757 C C . VAL A 1 608 ? -30.122 -13.138 16.400 1.00 79.88 608 VAL A C 1
ATOM 4759 O O . VAL A 1 608 ? -31.212 -13.686 16.194 1.00 79.88 608 VAL A O 1
ATOM 4762 N N . PRO A 1 609 ? -28.960 -13.629 15.926 1.00 78.94 609 PRO A N 1
ATOM 4763 C CA . PRO A 1 609 ? -28.897 -14.858 15.146 1.00 78.94 609 PRO A CA 1
ATOM 4764 C C . PRO A 1 609 ? -29.291 -16.055 16.007 1.00 78.94 609 PRO A C 1
ATOM 4766 O O . PRO A 1 609 ? -29.172 -16.015 17.235 1.00 78.94 609 PRO A O 1
ATOM 4769 N N . ALA A 1 610 ? -29.746 -17.126 15.364 1.00 86.75 610 ALA A N 1
ATOM 4770 C CA . ALA A 1 610 ? -30.051 -18.365 16.054 1.00 86.75 610 ALA A CA 1
ATOM 4771 C C . ALA A 1 610 ? -28.782 -18.990 16.662 1.00 86.75 610 ALA A C 1
ATOM 4773 O O . ALA A 1 610 ? -27.674 -18.832 16.151 1.00 86.75 610 ALA A O 1
ATOM 4774 N N . THR A 1 611 ? -28.925 -19.716 17.770 1.00 91.25 611 THR A N 1
ATOM 4775 C CA . THR A 1 611 ? -27.794 -20.374 18.444 1.00 91.25 611 THR A CA 1
ATOM 4776 C C . THR A 1 611 ? -28.112 -21.821 18.770 1.00 91.25 611 THR A C 1
ATOM 4778 O O . THR A 1 611 ? -29.225 -22.113 19.202 1.00 91.25 611 THR A O 1
ATOM 4781 N N . ALA A 1 612 ? -27.119 -22.709 18.678 1.00 92.94 612 ALA A N 1
ATOM 4782 C CA . ALA A 1 612 ? -27.224 -24.073 19.184 1.00 92.94 612 ALA A CA 1
ATOM 4783 C C . ALA A 1 612 ? -26.134 -24.388 20.217 1.00 92.94 612 ALA A C 1
ATOM 4785 O O . ALA A 1 612 ? -24.977 -23.995 20.072 1.00 92.94 612 ALA A O 1
ATOM 4786 N N . ALA A 1 613 ? -26.507 -25.121 21.260 1.00 92.94 613 ALA A N 1
ATOM 4787 C CA . ALA A 1 613 ? -25.620 -25.593 22.311 1.00 92.94 613 ALA A CA 1
ATOM 4788 C C . ALA A 1 613 ? -25.770 -27.104 22.504 1.00 92.94 613 ALA A C 1
ATOM 4790 O O . ALA A 1 613 ? -26.851 -27.668 22.335 1.00 92.94 613 ALA A O 1
ATOM 4791 N N . PHE A 1 614 ? -24.673 -27.747 22.899 1.00 94.06 614 PHE A N 1
ATOM 4792 C CA . PHE A 1 614 ? -24.584 -29.193 23.073 1.00 94.06 614 PHE A CA 1
ATOM 4793 C C . PHE A 1 614 ? -24.050 -29.507 24.465 1.00 94.06 614 PHE A C 1
ATOM 4795 O O . PHE A 1 614 ? -22.995 -28.996 24.847 1.00 94.06 614 PHE A O 1
ATOM 4802 N N . ASP A 1 615 ? -24.764 -30.338 25.221 1.00 92.19 615 ASP A N 1
ATOM 4803 C CA . ASP A 1 615 ? -24.354 -30.771 26.557 1.00 92.19 615 ASP A CA 1
ATOM 4804 C C . ASP A 1 615 ? -24.336 -32.307 26.658 1.00 92.19 615 ASP A C 1
ATOM 4806 O O . ASP A 1 615 ? -25.392 -32.935 26.543 1.00 92.19 615 ASP A O 1
ATOM 4810 N N . PRO A 1 616 ? -23.163 -32.934 26.862 1.00 89.06 616 PRO A N 1
ATOM 4811 C CA . PRO A 1 616 ? -21.837 -32.308 26.932 1.00 89.06 616 PRO A CA 1
ATOM 4812 C C . PRO A 1 616 ? -21.375 -31.759 25.572 1.00 89.06 616 PRO A C 1
ATOM 4814 O O . PRO A 1 616 ? -21.653 -32.348 24.532 1.00 89.06 616 PRO A O 1
ATOM 4817 N N . SER A 1 617 ? -20.587 -30.677 25.576 1.00 84.56 617 SER A N 1
ATOM 4818 C CA . SER A 1 617 ? -20.055 -30.052 24.347 1.00 84.56 617 SER A CA 1
ATOM 4819 C C . SER A 1 617 ? -19.013 -30.906 23.613 1.00 84.56 617 SER A C 1
ATOM 4821 O O . SER A 1 617 ? -18.719 -30.666 22.445 1.00 84.56 617 SER A O 1
ATOM 4823 N N . ALA A 1 618 ? -18.470 -31.920 24.291 1.00 83.06 618 ALA A N 1
ATOM 4824 C CA . ALA A 1 618 ? -17.633 -32.971 23.721 1.00 83.06 618 ALA A CA 1
ATOM 4825 C C . ALA A 1 618 ? -18.046 -34.331 24.321 1.00 83.06 618 ALA A C 1
ATOM 4827 O O . ALA A 1 618 ? -17.453 -34.778 25.311 1.00 83.06 618 ALA A O 1
ATOM 4828 N N . PRO A 1 619 ? -19.090 -34.984 23.783 1.00 86.12 619 PRO A N 1
ATOM 4829 C CA . PRO A 1 619 ? -19.568 -36.267 24.288 1.00 86.12 619 PRO A CA 1
ATOM 4830 C C . PRO A 1 619 ? -18.501 -37.359 24.194 1.00 86.12 619 PRO A C 1
ATOM 4832 O O . PRO A 1 619 ? -17.747 -37.422 23.223 1.00 86.12 619 PRO A O 1
ATOM 4835 N N . VAL A 1 620 ? -18.439 -38.238 25.201 1.00 85.12 620 VAL A N 1
ATOM 4836 C CA . VAL A 1 620 ? -17.433 -39.309 25.284 1.00 85.12 620 VAL A CA 1
ATOM 4837 C C . VAL A 1 620 ? -18.102 -40.684 25.284 1.00 85.12 620 VAL A C 1
ATOM 4839 O O . VAL A 1 620 ? -18.770 -41.054 26.247 1.00 85.12 620 VAL A O 1
ATOM 4842 N N . GLY A 1 621 ? -17.827 -41.478 24.250 1.00 79.00 621 GLY A N 1
ATOM 4843 C CA . GLY A 1 621 ? -18.271 -42.865 24.107 1.00 79.00 621 GLY A CA 1
ATOM 4844 C C . GLY A 1 621 ? -19.591 -43.030 23.349 1.00 79.00 621 GLY A C 1
ATOM 4845 O O . GLY A 1 621 ? -20.438 -42.143 23.321 1.00 79.00 621 GLY A O 1
ATOM 4846 N N . CYS A 1 622 ? -19.764 -44.194 22.719 1.00 78.81 622 CYS A N 1
ATOM 4847 C CA . CYS A 1 622 ? -21.007 -44.540 22.026 1.00 78.81 622 CYS A CA 1
ATOM 4848 C C . CYS A 1 622 ? -22.135 -44.833 23.025 1.00 78.81 622 CYS A C 1
ATOM 4850 O O . CYS A 1 622 ? -21.889 -45.452 24.063 1.00 78.81 622 CYS A O 1
ATOM 4852 N N . GLY A 1 623 ? -23.363 -44.418 22.703 1.00 81.19 623 GLY A N 1
ATOM 4853 C CA . GLY A 1 623 ? -24.512 -44.476 23.614 1.00 81.19 623 GLY A CA 1
ATOM 4854 C C . GLY A 1 623 ? -24.526 -43.365 24.671 1.00 81.19 623 GLY A C 1
ATOM 4855 O O . GLY A 1 623 ? -25.355 -43.398 25.576 1.00 81.19 623 GLY A O 1
ATOM 4856 N N . ALA A 1 624 ? -23.601 -42.397 24.595 1.00 85.62 624 ALA A N 1
ATOM 4857 C CA . ALA A 1 624 ? -23.696 -41.173 25.381 1.00 85.62 624 ALA A CA 1
ATOM 4858 C C . ALA A 1 624 ? -24.859 -40.318 24.859 1.00 85.62 624 ALA A C 1
ATOM 4860 O O . ALA A 1 624 ? -25.069 -40.217 23.652 1.00 85.62 624 ALA A O 1
ATOM 4861 N N . GLU A 1 625 ? -25.611 -39.712 25.769 1.00 91.69 625 GLU A N 1
ATOM 4862 C CA . GLU A 1 625 ? -26.674 -38.772 25.424 1.00 91.69 625 GLU A CA 1
ATOM 4863 C C . GLU A 1 625 ? -26.077 -37.368 25.291 1.00 91.69 625 GLU A C 1
ATOM 4865 O O . GLU A 1 625 ? -25.311 -36.937 26.157 1.00 91.69 625 GLU A O 1
ATOM 4870 N N . VAL A 1 626 ? -26.417 -36.670 24.208 1.00 92.62 626 VAL A N 1
ATOM 4871 C CA . VAL A 1 626 ? -26.168 -35.236 24.047 1.00 92.62 626 VAL A CA 1
ATOM 4872 C C . VAL A 1 626 ? -27.502 -34.505 24.065 1.00 92.62 626 VAL A C 1
ATOM 4874 O O . VAL A 1 626 ? -28.430 -34.852 23.333 1.00 92.62 626 VAL A O 1
ATOM 4877 N N . THR A 1 627 ? -27.610 -33.495 24.919 1.00 95.44 627 THR A N 1
ATOM 4878 C CA . THR A 1 627 ? -28.723 -32.551 24.886 1.00 95.44 627 THR A CA 1
ATOM 4879 C C . THR A 1 627 ? -28.387 -31.459 23.886 1.00 95.44 627 THR A C 1
ATOM 4881 O O . THR A 1 627 ? -27.404 -30.742 24.059 1.00 95.44 627 THR A O 1
ATOM 4884 N N . ILE A 1 628 ? -29.197 -31.355 22.840 1.00 96.00 628 ILE A N 1
ATOM 4885 C CA . ILE A 1 628 ? -29.134 -30.310 21.824 1.00 96.00 628 ILE A CA 1
ATOM 4886 C C . ILE A 1 628 ? -30.143 -29.239 22.225 1.00 96.00 628 ILE A C 1
ATOM 4888 O O . ILE A 1 628 ? -31.338 -29.528 22.292 1.00 96.00 628 ILE A O 1
ATOM 4892 N N . THR A 1 629 ? -29.670 -28.025 22.476 1.00 96.06 629 THR A N 1
ATOM 4893 C CA . THR A 1 629 ? -30.500 -26.842 22.720 1.00 96.06 629 THR A CA 1
ATOM 4894 C C . THR A 1 629 ? -30.375 -25.913 21.526 1.00 96.06 629 THR A C 1
ATOM 4896 O O . THR A 1 629 ? -29.260 -25.585 21.141 1.00 96.06 629 THR A O 1
ATOM 4899 N N . TYR A 1 630 ? -31.493 -25.485 20.955 1.00 96.00 630 TYR A N 1
ATOM 4900 C CA . TYR A 1 630 ? -31.560 -24.554 19.837 1.00 96.00 630 TYR A CA 1
ATOM 4901 C C . TYR A 1 630 ? -32.440 -23.365 20.196 1.00 96.00 630 TYR A C 1
ATOM 4903 O O . TYR A 1 630 ? -33.593 -23.533 20.587 1.00 96.00 630 TYR A O 1
ATOM 4911 N N . SER A 1 631 ? -31.899 -22.170 20.039 1.00 95.00 631 SER A N 1
ATOM 4912 C CA . SER A 1 631 ? -32.587 -20.910 20.284 1.00 95.00 631 SER A CA 1
ATOM 4913 C C . SER A 1 631 ? -32.727 -20.194 18.942 1.00 95.00 631 SER A C 1
ATOM 4915 O O . SER A 1 631 ? -31.732 -19.656 18.459 1.00 95.00 631 SER A O 1
ATOM 4917 N N . PRO A 1 632 ? -33.916 -20.192 18.313 1.00 89.12 632 PRO A N 1
ATOM 4918 C CA . PRO A 1 632 ? -34.102 -19.582 16.997 1.00 89.12 632 PRO A CA 1
ATOM 4919 C C . PRO A 1 632 ? -33.936 -18.059 17.004 1.00 89.12 632 PRO A C 1
ATOM 4921 O O . PRO A 1 632 ? -33.616 -17.492 15.969 1.00 89.12 632 PRO A O 1
ATOM 4924 N N . HIS A 1 633 ? -34.135 -17.393 18.149 1.00 89.12 633 HIS A N 1
ATOM 4925 C CA . HIS A 1 633 ? -34.043 -15.932 18.288 1.00 89.12 633 HIS A CA 1
ATOM 4926 C C . HIS A 1 633 ? -34.800 -15.183 17.172 1.00 89.12 633 HIS A C 1
ATOM 4928 O O . HIS A 1 633 ? -36.014 -15.355 17.069 1.00 89.12 633 HIS A O 1
ATOM 4934 N N . ASP A 1 634 ? -34.115 -14.361 16.365 1.00 84.25 634 ASP A N 1
ATOM 4935 C CA . ASP A 1 634 ? -34.677 -13.663 15.197 1.00 84.25 634 ASP A CA 1
ATOM 4936 C C . ASP A 1 634 ? -34.379 -14.380 13.859 1.00 84.25 634 ASP A C 1
ATOM 4938 O O . ASP A 1 634 ? -34.632 -13.812 12.796 1.00 84.25 634 ASP A O 1
ATOM 4942 N N . GLY A 1 635 ? -33.824 -15.597 13.905 1.00 82.31 635 GLY A N 1
ATOM 4943 C CA . GLY A 1 635 ? -33.457 -16.415 12.744 1.00 82.31 635 GLY A CA 1
ATOM 4944 C C . GLY A 1 635 ? -34.646 -17.082 12.043 1.00 82.31 635 GLY A C 1
ATOM 4945 O O . GLY A 1 635 ? -35.809 -16.876 12.398 1.00 82.31 635 GLY A O 1
ATOM 4946 N N . ASP A 1 636 ? -34.358 -17.919 11.045 1.00 87.31 636 ASP A N 1
ATOM 4947 C CA . ASP A 1 636 ? -35.359 -18.436 10.096 1.00 87.31 636 ASP A CA 1
ATOM 4948 C C . ASP A 1 636 ? -36.510 -19.221 10.747 1.00 87.31 636 ASP A C 1
ATOM 4950 O O . ASP A 1 636 ? -37.639 -19.222 10.248 1.00 87.31 636 ASP A O 1
ATOM 4954 N N . LEU A 1 637 ? -36.255 -19.856 11.895 1.00 90.94 637 LEU A N 1
ATOM 4955 C CA . LEU A 1 637 ? -37.250 -20.633 12.641 1.00 90.94 637 LEU A CA 1
ATOM 4956 C C . LEU A 1 637 ? -37.905 -19.855 13.795 1.00 90.94 637 LEU A C 1
ATOM 4958 O O . LEU A 1 637 ? -38.594 -20.447 14.635 1.00 90.94 637 LEU A O 1
ATOM 4962 N N . ALA A 1 638 ? -37.746 -18.530 13.847 1.00 89.88 638 ALA A N 1
ATOM 4963 C CA . ALA A 1 638 ? -38.401 -17.686 14.839 1.00 89.88 638 ALA A CA 1
ATOM 4964 C C . ALA A 1 638 ? -39.934 -17.848 14.790 1.00 89.88 638 ALA A C 1
ATOM 4966 O O . ALA A 1 638 ? -40.598 -17.595 13.783 1.00 89.88 638 ALA A O 1
ATOM 4967 N N . GLY A 1 639 ? -40.525 -18.282 15.907 1.00 88.06 639 GLY A N 1
ATOM 4968 C CA . GLY A 1 639 ? -41.970 -18.514 16.024 1.00 88.06 639 GLY A CA 1
ATOM 4969 C C . GLY A 1 639 ? -42.490 -19.810 15.382 1.00 88.06 639 GLY A C 1
ATOM 4970 O O . GLY A 1 639 ? -43.697 -20.064 15.442 1.00 88.06 639 GLY A O 1
ATOM 4971 N N . VAL A 1 640 ? -41.621 -20.649 14.811 1.00 91.19 640 VAL A N 1
ATOM 4972 C CA . VAL A 1 640 ? -41.983 -21.974 14.285 1.00 91.19 640 VAL A CA 1
ATOM 4973 C C . VAL A 1 640 ? -42.210 -22.956 15.438 1.00 91.19 640 VAL A C 1
ATOM 4975 O O . VAL A 1 640 ? -41.484 -22.960 16.428 1.00 91.19 640 VAL A O 1
ATOM 4978 N N . SER A 1 641 ? -43.254 -23.787 15.341 1.00 90.69 641 SER A N 1
ATOM 4979 C CA . SER A 1 641 ? -43.584 -24.799 16.351 1.00 90.69 641 SER A CA 1
ATOM 4980 C C . SER A 1 641 ? -44.365 -25.971 15.735 1.00 90.69 641 SER A C 1
ATOM 4982 O O . SER A 1 641 ? -45.426 -25.733 15.149 1.00 90.69 641 SER A O 1
ATOM 4984 N N . PRO A 1 642 ? -43.918 -27.235 15.891 1.00 91.12 642 PRO A N 1
ATOM 4985 C CA . PRO A 1 642 ? -42.676 -27.662 16.543 1.00 91.12 642 PRO A CA 1
ATOM 4986 C C . PRO A 1 642 ? -41.432 -27.497 15.651 1.00 91.12 642 PRO A C 1
ATOM 4988 O O . PRO A 1 642 ? -41.533 -27.636 14.435 1.00 91.12 642 PRO A O 1
ATOM 4991 N N . VAL A 1 643 ? -40.270 -27.249 16.266 1.00 96.25 643 VAL A N 1
ATOM 4992 C CA . VAL A 1 643 ? -38.954 -27.312 15.599 1.00 96.25 643 VAL A CA 1
ATOM 4993 C C . VAL A 1 643 ? -38.400 -28.739 15.658 1.00 96.25 643 VAL A C 1
ATOM 4995 O O . VAL A 1 643 ? -38.620 -29.469 16.631 1.00 96.25 643 VAL A O 1
ATOM 4998 N N . TYR A 1 644 ? -37.676 -29.139 14.616 1.00 97.31 644 TYR A N 1
ATOM 4999 C CA . TYR A 1 644 ? -36.989 -30.421 14.501 1.00 97.31 644 TYR A CA 1
ATOM 5000 C C . TYR A 1 644 ? -35.481 -30.209 14.340 1.00 97.31 644 TYR A C 1
ATOM 5002 O O . TYR A 1 644 ? -35.059 -29.305 13.629 1.00 97.31 644 TYR A O 1
ATOM 5010 N N . ALA A 1 645 ? -34.675 -31.069 14.963 1.00 96.06 645 ALA A N 1
ATOM 5011 C CA . ALA A 1 645 ? -33.240 -31.173 14.724 1.00 96.06 645 ALA A CA 1
ATOM 5012 C C . ALA A 1 645 ? -32.980 -32.252 13.665 1.00 96.06 645 ALA A C 1
ATOM 5014 O O . ALA A 1 645 ? -33.343 -33.416 13.850 1.00 96.06 645 ALA A O 1
ATOM 5015 N N . TYR A 1 646 ? -32.351 -31.878 12.559 1.00 95.25 646 TYR A N 1
ATOM 5016 C CA . TYR A 1 646 ? -31.881 -32.776 11.515 1.00 95.25 646 TYR A CA 1
ATOM 5017 C C . TYR A 1 646 ? -30.413 -33.122 11.771 1.00 95.25 646 TYR A C 1
ATOM 5019 O O . TYR A 1 646 ? -29.522 -32.297 11.593 1.00 95.25 646 TYR A O 1
ATOM 5027 N N . ILE A 1 647 ? -30.167 -34.340 12.254 1.00 94.19 647 ILE A N 1
ATOM 5028 C CA . ILE A 1 647 ? -28.882 -34.759 12.823 1.00 94.19 647 ILE A CA 1
ATOM 5029 C C . ILE A 1 647 ? -28.209 -35.762 11.887 1.00 94.19 647 ILE A C 1
ATOM 5031 O O . ILE A 1 647 ? -28.631 -36.915 11.812 1.00 94.19 647 ILE A O 1
ATOM 5035 N N . GLY A 1 648 ? -27.157 -35.334 11.193 1.00 90.50 648 GLY A N 1
ATOM 5036 C CA . GLY A 1 648 ? -26.254 -36.149 10.384 1.00 90.50 648 GLY A CA 1
ATOM 5037 C C . GLY A 1 648 ? -25.077 -36.722 11.176 1.00 90.50 648 GLY A C 1
ATOM 5038 O O . GLY A 1 648 ? -24.475 -36.048 12.003 1.00 90.50 648 GLY A O 1
ATOM 5039 N N . LEU A 1 649 ? -24.695 -37.967 10.888 1.00 89.81 649 LEU A N 1
ATOM 5040 C CA . LEU A 1 649 ? -23.504 -38.609 11.466 1.00 89.81 649 LEU A CA 1
ATOM 5041 C C . LEU A 1 649 ? -22.334 -38.592 10.476 1.00 89.81 649 LEU A C 1
ATOM 5043 O O . LEU A 1 649 ? -22.550 -38.888 9.301 1.00 89.81 649 LEU A O 1
ATOM 5047 N N . ASN A 1 650 ? -21.108 -38.353 10.956 1.00 86.19 650 ASN A N 1
ATOM 5048 C CA . ASN A 1 650 ? -19.856 -38.548 10.210 1.00 86.19 650 ASN A CA 1
ATOM 5049 C C . ASN A 1 650 ? -19.889 -37.923 8.798 1.00 86.19 650 ASN A C 1
ATOM 5051 O O . ASN A 1 650 ? -19.796 -38.650 7.804 1.00 86.19 650 ASN A O 1
ATOM 5055 N N . ASN A 1 651 ? -20.051 -36.598 8.709 1.00 82.06 651 ASN A N 1
ATOM 5056 C CA . ASN A 1 651 ? -20.298 -35.867 7.460 1.00 82.06 651 ASN A CA 1
ATOM 5057 C C . ASN A 1 651 ? -21.594 -36.304 6.734 1.00 82.06 651 ASN A C 1
ATOM 5059 O O . ASN A 1 651 ? -21.567 -36.785 5.599 1.00 82.06 651 ASN A O 1
ATOM 5063 N N . TRP A 1 652 ? -22.739 -36.170 7.415 1.00 86.19 652 TRP A N 1
ATOM 5064 C CA . TRP A 1 652 ? -24.092 -36.414 6.877 1.00 86.19 652 TRP A CA 1
ATOM 5065 C C . TRP A 1 652 ? -24.387 -37.832 6.339 1.00 86.19 652 TRP A C 1
ATOM 5067 O O . TRP A 1 652 ? -25.403 -38.052 5.680 1.00 86.19 652 TRP A O 1
ATOM 5077 N N . ALA A 1 653 ? -23.562 -38.834 6.656 1.00 75.75 653 ALA A N 1
ATOM 5078 C CA . ALA A 1 653 ? -23.687 -40.200 6.137 1.00 75.75 653 ALA A CA 1
ATOM 5079 C C . ALA A 1 653 ? -24.967 -40.934 6.590 1.00 75.75 653 ALA A C 1
ATOM 5081 O O . ALA A 1 653 ? -25.365 -41.933 5.985 1.00 75.75 653 ALA A O 1
ATOM 5082 N N . SER A 1 654 ? -25.610 -40.485 7.670 1.00 76.44 654 SER A N 1
ATOM 5083 C CA . SER A 1 654 ? -26.885 -41.019 8.168 1.00 76.44 654 SER A CA 1
ATOM 5084 C C . SER A 1 654 ? -27.631 -39.938 8.944 1.00 76.44 654 SER A C 1
ATOM 5086 O O . SER A 1 654 ? -27.391 -39.766 10.135 1.00 76.44 654 SER A O 1
ATOM 5088 N N . ALA A 1 655 ? -28.489 -39.181 8.261 1.00 85.69 655 ALA A N 1
ATOM 5089 C CA . ALA A 1 655 ? -29.261 -38.110 8.878 1.00 85.69 655 ALA A CA 1
ATOM 5090 C C . ALA A 1 655 ? -30.587 -38.615 9.463 1.00 85.69 655 ALA A C 1
ATOM 5092 O O . ALA A 1 655 ? -31.274 -39.433 8.848 1.00 85.69 655 ALA A O 1
ATOM 5093 N N . THR A 1 656 ? -30.938 -38.137 10.654 1.00 92.12 656 THR A N 1
ATOM 5094 C CA . THR A 1 656 ? -32.205 -38.438 11.330 1.00 92.12 656 THR A CA 1
ATOM 5095 C C . THR A 1 656 ? -32.880 -37.145 11.753 1.00 92.12 656 THR A C 1
ATOM 5097 O O . THR A 1 656 ? -32.234 -36.267 12.315 1.00 92.12 656 THR A O 1
ATOM 5100 N N . LEU A 1 657 ? -34.189 -37.047 11.525 1.00 94.25 657 LEU A N 1
ATOM 5101 C CA . LEU A 1 657 ? -35.002 -35.929 11.986 1.00 94.25 657 LEU A CA 1
ATOM 5102 C C . LEU A 1 657 ? -35.571 -36.232 13.381 1.00 94.25 657 LEU A C 1
ATOM 5104 O O . LEU A 1 657 ? -36.246 -37.245 13.580 1.00 94.25 657 LEU A O 1
ATOM 5108 N N . VAL A 1 658 ? -35.304 -35.357 14.348 1.00 95.38 658 VAL A N 1
ATOM 5109 C CA . VAL A 1 658 ? -35.702 -35.505 15.752 1.00 95.38 658 VAL A CA 1
ATOM 5110 C C . VAL A 1 658 ? -36.570 -34.322 16.156 1.00 95.38 658 VAL A C 1
ATOM 5112 O O . VAL A 1 658 ? -36.128 -33.179 16.119 1.00 95.38 658 VAL A O 1
ATOM 5115 N N . GLN A 1 659 ? -37.814 -34.582 16.564 1.00 96.31 659 GLN A N 1
ATOM 5116 C CA . GLN A 1 659 ? -38.694 -33.525 17.061 1.00 96.31 659 GLN A CA 1
ATOM 5117 C C . GLN A 1 659 ? -38.156 -32.964 18.377 1.00 96.31 659 GLN A C 1
ATOM 5119 O O . GLN A 1 659 ? -37.937 -33.717 19.329 1.00 96.31 659 GLN A O 1
ATOM 5124 N N . MET A 1 660 ? -37.994 -31.646 18.449 1.00 97.12 660 MET A N 1
ATOM 5125 C CA . MET A 1 660 ? -37.538 -30.974 19.657 1.00 97.12 660 MET A CA 1
ATOM 5126 C C . MET A 1 660 ? -38.715 -30.604 20.568 1.00 97.12 660 MET A C 1
ATOM 5128 O O . MET A 1 660 ? -39.867 -30.471 20.147 1.00 97.12 660 MET A O 1
ATOM 5132 N N . THR A 1 661 ? -38.413 -30.425 21.849 1.00 96.38 661 THR A N 1
ATOM 5133 C CA . THR A 1 661 ? -39.355 -30.008 22.888 1.00 96.38 661 THR A CA 1
ATOM 5134 C C . THR A 1 661 ? -39.079 -28.562 23.277 1.00 96.38 661 THR A C 1
ATOM 5136 O O . THR A 1 661 ? -37.965 -28.233 23.679 1.00 96.38 661 THR A O 1
ATOM 5139 N N . ALA A 1 662 ? -40.093 -27.702 23.190 1.00 93.25 662 ALA A N 1
ATOM 5140 C CA . ALA A 1 662 ? -39.976 -26.307 23.602 1.00 93.25 662 ALA A CA 1
ATOM 5141 C C . ALA A 1 662 ? -39.716 -26.179 25.115 1.00 93.25 662 ALA A C 1
ATOM 5143 O O . ALA A 1 662 ? -40.388 -26.815 25.933 1.00 93.25 662 ALA A O 1
ATOM 5144 N N . SER A 1 663 ? -38.780 -25.308 25.478 1.00 88.00 663 SER A N 1
ATOM 5145 C CA . SER A 1 663 ? -38.422 -24.915 26.837 1.00 88.00 663 SER A CA 1
ATOM 5146 C C . SER A 1 663 ? -38.253 -23.392 26.895 1.00 88.00 663 SER A C 1
ATOM 5148 O O . SER A 1 663 ? -37.142 -22.872 26.862 1.00 88.00 663 SER A O 1
ATOM 5150 N N . GLY A 1 664 ? -39.368 -22.666 26.999 1.00 87.38 664 GLY A N 1
ATOM 5151 C CA . GLY A 1 664 ? -39.362 -21.205 26.864 1.00 87.38 664 GLY A CA 1
ATOM 5152 C C . GLY A 1 664 ? -39.258 -20.804 25.394 1.00 87.38 664 GLY A C 1
ATOM 5153 O O . GLY A 1 664 ? -40.027 -21.326 24.587 1.00 87.38 664 GLY A O 1
ATOM 5154 N N . ASP A 1 665 ? -38.321 -19.910 25.079 1.00 86.81 665 ASP A N 1
ATOM 5155 C CA . ASP A 1 665 ? -37.998 -19.503 23.702 1.00 86.81 665 ASP A CA 1
ATOM 5156 C C . ASP A 1 665 ? -37.004 -20.470 23.018 1.00 86.81 665 ASP A C 1
ATOM 5158 O O . ASP A 1 665 ? -36.752 -20.355 21.821 1.00 86.81 665 ASP A O 1
ATOM 5162 N N . ASP A 1 666 ? -36.495 -21.463 23.761 1.00 93.25 666 ASP A N 1
ATOM 5163 C CA . ASP A 1 666 ? -35.550 -22.475 23.283 1.00 93.25 666 ASP A CA 1
ATOM 5164 C C . ASP A 1 666 ? -36.244 -23.803 22.942 1.00 93.25 666 ASP A C 1
ATOM 5166 O O . ASP A 1 666 ? -37.310 -24.144 23.462 1.00 93.25 666 ASP A O 1
ATOM 5170 N N . TRP A 1 667 ? -35.584 -24.618 22.126 1.00 96.81 667 TRP A N 1
ATOM 5171 C CA . TRP A 1 667 ? -35.971 -25.971 21.742 1.00 96.81 667 TRP A CA 1
ATOM 5172 C C . TRP A 1 667 ? -34.910 -26.960 22.194 1.00 96.81 667 TRP A C 1
ATOM 5174 O O . TRP A 1 667 ? -33.724 -26.729 22.010 1.00 96.81 667 TRP A O 1
ATOM 5184 N N . THR A 1 668 ? -35.317 -28.084 22.778 1.00 96.25 668 THR A N 1
ATOM 5185 C CA . THR A 1 668 ? -34.388 -29.077 23.336 1.00 96.25 668 THR A CA 1
ATOM 5186 C C . THR A 1 668 ? -34.680 -30.481 22.828 1.00 96.25 668 THR A C 1
ATOM 5188 O O . THR A 1 668 ? -35.838 -30.893 22.738 1.00 96.25 668 THR A O 1
ATOM 5191 N N . ALA A 1 669 ? -33.640 -31.242 22.506 1.00 95.88 669 ALA A N 1
ATOM 5192 C CA . ALA A 1 669 ? -33.744 -32.660 22.187 1.00 95.88 669 ALA A CA 1
ATOM 5193 C C . ALA A 1 669 ? -32.585 -33.429 22.819 1.00 95.88 669 ALA A C 1
ATOM 5195 O O . ALA A 1 669 ? -31.426 -33.059 22.664 1.00 95.88 669 ALA A O 1
ATOM 5196 N N . ALA A 1 670 ? -32.904 -34.519 23.511 1.00 93.88 670 ALA A N 1
ATOM 5197 C CA . ALA A 1 670 ? -31.912 -35.505 23.910 1.00 93.88 670 ALA A CA 1
ATOM 5198 C C . ALA A 1 670 ? -31.683 -36.469 22.741 1.00 93.88 670 ALA A C 1
ATOM 5200 O O . ALA A 1 670 ? -32.640 -37.030 22.200 1.00 93.88 670 ALA A O 1
ATOM 5201 N N . TYR A 1 671 ? -30.426 -36.653 22.350 1.00 94.31 671 TYR A N 1
ATOM 5202 C CA . TYR A 1 671 ? -30.036 -37.552 21.273 1.00 94.31 671 TYR A CA 1
ATOM 5203 C C . TYR A 1 671 ? -28.982 -38.540 21.769 1.00 94.31 671 TYR A C 1
ATOM 5205 O O . TYR A 1 671 ? -27.907 -38.151 22.225 1.00 94.31 671 TYR A O 1
ATOM 5213 N N . GLU A 1 672 ? -29.291 -39.833 21.696 1.00 93.69 672 GLU A N 1
ATOM 5214 C CA . GLU A 1 672 ? -28.342 -40.893 22.035 1.00 93.69 672 GLU A CA 1
ATOM 5215 C C . GLU A 1 672 ? -27.396 -41.124 20.853 1.00 93.69 672 GLU A C 1
ATOM 5217 O O . GLU A 1 672 ? -27.835 -41.438 19.746 1.00 93.69 672 GLU A O 1
ATOM 5222 N N . ILE A 1 673 ? -26.092 -40.977 21.087 1.00 89.56 673 ILE A N 1
ATOM 5223 C CA . ILE A 1 673 ? -25.076 -41.052 20.038 1.00 89.56 673 ILE A CA 1
ATOM 5224 C C . ILE A 1 673 ? -24.935 -42.497 19.538 1.00 89.56 673 ILE A C 1
ATOM 5226 O O . ILE A 1 673 ? -24.500 -43.368 20.305 1.00 89.56 673 ILE A O 1
ATOM 5230 N N . PRO A 1 674 ? -25.232 -42.777 18.254 1.00 86.94 674 PRO A N 1
ATOM 5231 C CA . PRO A 1 674 ? -25.129 -44.123 17.702 1.00 86.94 674 PRO A CA 1
ATOM 5232 C C . PRO A 1 674 ? -23.686 -44.638 17.672 1.00 86.94 674 PRO A C 1
ATOM 5234 O O . PRO A 1 674 ? -22.724 -43.866 17.659 1.00 86.94 674 PRO A O 1
ATOM 5237 N N . ALA A 1 675 ? -23.524 -45.963 17.620 1.00 81.81 675 ALA A N 1
ATOM 5238 C CA . ALA A 1 675 ? -22.210 -46.586 17.477 1.00 81.81 675 ALA A CA 1
ATOM 5239 C C . ALA A 1 675 ? -21.471 -46.093 16.217 1.00 81.81 675 ALA A C 1
ATOM 5241 O O . ALA A 1 675 ? -22.094 -45.768 15.211 1.00 81.81 675 ALA A O 1
ATOM 5242 N N . ASP A 1 676 ? -20.140 -46.067 16.286 1.00 82.12 676 ASP A N 1
ATOM 5243 C CA . ASP A 1 676 ? -19.240 -45.646 15.203 1.00 82.12 676 ASP A CA 1
ATOM 5244 C C . ASP A 1 676 ? -19.344 -44.165 14.767 1.00 82.12 676 ASP A C 1
ATOM 5246 O O . ASP A 1 676 ? -18.853 -43.791 13.701 1.00 82.12 676 ASP A O 1
ATOM 5250 N N . THR A 1 677 ? -19.913 -43.299 15.611 1.00 85.50 677 THR A N 1
ATOM 5251 C CA . THR A 1 677 ? -20.031 -41.848 15.372 1.00 85.50 677 THR A CA 1
ATOM 5252 C C . THR A 1 677 ? -18.842 -41.088 15.954 1.00 85.50 677 THR A C 1
ATOM 5254 O O . THR A 1 677 ? -18.721 -41.023 17.173 1.00 85.50 677 THR A O 1
ATOM 5257 N N . TYR A 1 678 ? -18.009 -40.473 15.112 1.00 84.44 678 TYR A N 1
ATOM 5258 C CA . TYR A 1 678 ? -16.929 -39.568 15.535 1.00 84.44 678 TYR A CA 1
ATOM 5259 C C . TYR A 1 678 ? -17.318 -38.081 15.432 1.00 84.44 678 TYR A C 1
ATOM 5261 O O . TYR A 1 678 ? -16.622 -37.223 15.976 1.00 84.44 678 TYR A O 1
ATOM 5269 N N . GLU A 1 679 ? -18.433 -37.769 14.764 1.00 88.00 679 GLU A N 1
ATOM 5270 C CA . GLU A 1 679 ? -18.929 -36.406 14.553 1.00 88.00 679 GLU A CA 1
ATOM 5271 C C . GLU A 1 679 ? -20.456 -36.380 14.359 1.00 88.00 679 GLU A C 1
ATOM 5273 O O . GLU A 1 679 ? -21.007 -37.211 13.630 1.00 88.00 679 GLU A O 1
ATOM 5278 N N . LEU A 1 680 ? -21.126 -35.406 14.981 1.00 90.31 680 LEU A N 1
ATOM 5279 C CA . LEU A 1 680 ? -22.516 -35.030 14.716 1.00 90.31 680 LEU A CA 1
ATOM 5280 C C . LEU A 1 680 ? -22.543 -33.715 13.932 1.00 90.31 680 LEU A C 1
ATOM 5282 O O . LEU A 1 680 ? -21.869 -32.770 14.323 1.00 90.31 680 LEU A O 1
ATOM 5286 N N . ASN A 1 681 ? -23.353 -33.652 12.880 1.00 90.81 681 ASN A N 1
ATOM 5287 C CA . ASN A 1 681 ? -23.680 -32.444 12.126 1.00 90.81 681 ASN A CA 1
ATOM 5288 C C . ASN A 1 681 ? -25.169 -32.172 12.334 1.00 90.81 681 ASN A C 1
ATOM 5290 O O . ASN A 1 681 ? -25.974 -33.090 12.186 1.00 90.81 681 ASN A O 1
ATOM 5294 N N . VAL A 1 682 ? -25.550 -30.960 12.713 1.00 93.50 682 VAL A N 1
ATOM 5295 C CA . VAL A 1 682 ? -26.933 -30.627 13.063 1.00 93.50 682 VAL A CA 1
ATOM 5296 C C . VAL A 1 682 ? -27.376 -29.401 12.279 1.00 93.50 682 VAL A C 1
ATOM 5298 O O . VAL A 1 682 ? -26.630 -28.432 12.189 1.00 93.50 682 VAL A O 1
ATOM 5301 N N . ALA A 1 683 ? -28.590 -29.465 11.740 1.00 95.25 683 ALA A N 1
ATOM 5302 C CA . ALA A 1 683 ? -29.367 -28.341 11.223 1.00 95.25 683 ALA A CA 1
ATOM 5303 C C . ALA A 1 683 ? -30.771 -28.390 11.848 1.00 95.25 683 ALA A C 1
ATOM 5305 O O . ALA A 1 683 ? -31.158 -29.418 12.414 1.00 95.25 683 ALA A O 1
ATOM 5306 N N . PHE A 1 684 ? -31.547 -27.317 11.751 1.00 96.44 684 PHE A N 1
ATOM 5307 C CA . PHE A 1 684 ? -32.902 -27.255 12.296 1.00 96.44 684 PHE A CA 1
ATOM 5308 C C . PHE A 1 684 ? -33.918 -26.968 11.202 1.00 96.44 684 PHE A C 1
ATOM 5310 O O . PHE A 1 684 ? -33.610 -26.350 10.187 1.00 96.44 684 PHE A O 1
ATOM 5317 N N . THR A 1 685 ? -35.145 -27.444 11.389 1.00 96.38 685 THR A N 1
ATOM 5318 C CA . THR A 1 685 ? -36.202 -27.260 10.394 1.00 96.38 685 THR A CA 1
ATOM 5319 C C . THR A 1 685 ? -37.604 -27.307 11.004 1.00 96.38 685 THR A C 1
ATOM 5321 O O . THR A 1 685 ? -37.789 -27.682 12.169 1.00 96.38 685 THR A O 1
ATOM 5324 N N . ASP A 1 686 ? -38.603 -26.890 10.229 1.00 94.94 686 ASP A N 1
ATOM 5325 C CA . ASP A 1 686 ? -40.015 -27.042 10.555 1.00 94.94 686 ASP A CA 1
ATOM 5326 C C . ASP A 1 686 ? -40.519 -28.474 10.280 1.00 94.94 686 ASP A C 1
ATOM 5328 O O . ASP A 1 686 ? -39.805 -29.348 9.793 1.00 94.94 686 ASP A O 1
ATOM 5332 N N . ALA A 1 687 ? -41.788 -28.742 10.596 1.00 92.19 687 ALA A N 1
ATOM 5333 C CA . ALA A 1 687 ? -42.369 -30.079 10.449 1.00 92.19 687 ALA A CA 1
ATOM 5334 C C . ALA A 1 687 ? -42.430 -30.596 9.000 1.00 92.19 687 ALA A C 1
ATOM 5336 O O . ALA A 1 687 ? -42.588 -31.804 8.807 1.00 92.19 687 ALA A O 1
ATOM 5337 N N . ASN A 1 688 ? -42.376 -29.704 8.005 1.00 91.12 688 ASN A N 1
ATOM 5338 C CA . ASN A 1 688 ? -42.500 -30.056 6.591 1.00 91.12 688 ASN A CA 1
ATOM 5339 C C . ASN A 1 688 ? -41.170 -30.009 5.830 1.00 91.12 688 ASN A C 1
ATOM 5341 O O . ASN A 1 688 ? -41.183 -30.275 4.629 1.00 91.12 688 ASN A O 1
ATOM 5345 N N . GLU A 1 689 ? -40.056 -29.694 6.500 1.00 91.88 689 GLU A N 1
ATOM 5346 C CA . GLU A 1 689 ? -38.748 -29.511 5.859 1.00 91.88 689 GLU A CA 1
ATOM 5347 C C . GLU A 1 689 ? -38.759 -28.393 4.788 1.00 91.88 689 GLU A C 1
ATOM 5349 O O . GLU A 1 689 ? -38.046 -28.465 3.785 1.00 91.88 689 GLU A O 1
ATOM 5354 N N . GLU A 1 690 ? -39.595 -27.363 4.976 1.00 90.94 690 GLU A N 1
ATOM 5355 C CA . GLU A 1 690 ? -39.754 -26.216 4.066 1.00 90.94 690 GLU A CA 1
ATOM 5356 C C . GLU A 1 690 ? -38.913 -25.010 4.497 1.00 90.94 690 GLU A C 1
ATOM 5358 O O . GLU A 1 690 ? -38.455 -24.249 3.643 1.00 90.94 690 GLU A O 1
ATOM 5363 N N . ILE A 1 691 ? -38.703 -24.841 5.805 1.00 92.00 691 ILE A N 1
ATOM 5364 C CA . ILE A 1 691 ? -37.867 -23.784 6.382 1.00 92.00 691 ILE A CA 1
ATOM 5365 C C . ILE A 1 691 ? -36.693 -24.461 7.076 1.00 92.00 691 ILE A C 1
ATOM 5367 O O . ILE A 1 691 ? -36.896 -25.323 7.930 1.00 92.00 691 ILE A O 1
ATOM 5371 N N . TRP A 1 692 ? -35.478 -24.082 6.705 1.00 93.12 692 TRP A N 1
ATOM 5372 C CA . TRP A 1 692 ? -34.249 -24.632 7.262 1.00 93.12 692 TRP A CA 1
ATOM 5373 C C . TRP A 1 692 ? -33.453 -23.518 7.910 1.00 93.12 692 TRP A C 1
ATOM 5375 O O . TRP A 1 692 ? -33.362 -22.434 7.350 1.00 93.12 692 TRP A O 1
ATOM 5385 N N . ASP A 1 693 ? -32.880 -23.826 9.063 1.00 91.88 693 ASP A N 1
ATOM 5386 C CA . ASP A 1 693 ? -31.775 -23.076 9.630 1.00 91.88 693 ASP A CA 1
ATOM 5387 C C . ASP A 1 693 ? -30.578 -24.028 9.691 1.00 91.88 693 ASP A C 1
ATOM 5389 O O . ASP A 1 693 ? -30.555 -24.982 10.476 1.00 91.88 693 ASP A O 1
ATOM 5393 N N . ASP A 1 694 ? -29.628 -23.824 8.785 1.00 87.38 694 ASP A N 1
ATOM 5394 C CA . ASP A 1 694 ? -28.400 -24.603 8.650 1.00 87.38 694 ASP A CA 1
ATOM 5395 C C . ASP A 1 694 ? -27.156 -23.790 9.037 1.00 87.38 694 ASP A C 1
ATOM 5397 O O . ASP A 1 694 ? -26.042 -24.146 8.646 1.00 87.38 694 ASP A O 1
ATOM 5401 N N . ASN A 1 695 ? -27.333 -22.736 9.849 1.00 84.06 695 ASN A N 1
ATOM 5402 C CA . ASN A 1 695 ? -26.261 -21.834 10.270 1.00 84.06 695 ASN A CA 1
ATOM 5403 C C . ASN A 1 695 ? -25.514 -21.243 9.061 1.00 84.06 695 ASN A C 1
ATOM 5405 O O . ASN A 1 695 ? -24.299 -21.405 8.939 1.00 84.06 695 ASN A O 1
ATOM 5409 N N . ASP A 1 696 ? -26.266 -20.637 8.138 1.00 72.50 696 ASP A N 1
ATOM 5410 C CA . ASP A 1 696 ? -25.764 -20.040 6.892 1.00 72.50 696 ASP A CA 1
ATOM 5411 C C . ASP A 1 696 ? -24.907 -21.002 6.037 1.00 72.50 696 ASP A C 1
ATOM 5413 O O . ASP A 1 696 ? -23.982 -20.598 5.329 1.00 72.50 696 ASP A O 1
ATOM 5417 N N . GLY A 1 697 ? -25.227 -22.300 6.083 1.00 69.56 697 GLY A N 1
ATOM 5418 C CA . GLY A 1 697 ? -24.543 -23.365 5.346 1.00 69.56 697 GLY A CA 1
ATOM 5419 C C . GLY A 1 697 ? -23.361 -24.033 6.064 1.00 69.56 697 GLY A C 1
ATOM 5420 O O . GLY A 1 697 ? -22.859 -25.046 5.563 1.00 69.56 697 GLY A O 1
ATOM 5421 N N . ASP A 1 698 ? -22.934 -23.540 7.232 1.00 65.56 698 ASP A N 1
ATOM 5422 C CA . ASP A 1 698 ? -21.827 -24.135 8.000 1.00 65.56 698 ASP A CA 1
ATOM 5423 C C . ASP A 1 698 ? -22.262 -25.356 8.830 1.00 65.56 698 ASP A C 1
ATOM 5425 O O . ASP A 1 698 ? -21.479 -26.289 9.032 1.00 65.56 698 ASP A O 1
ATOM 5429 N N . ASN A 1 699 ? -23.537 -25.420 9.229 1.00 82.00 699 ASN A N 1
ATOM 5430 C CA . ASN A 1 699 ? -24.113 -26.386 10.172 1.00 82.00 699 ASN A CA 1
ATOM 5431 C C . ASN A 1 699 ? -23.463 -26.356 11.569 1.00 82.00 699 ASN A C 1
ATOM 5433 O O . ASN A 1 699 ? -22.313 -25.963 11.767 1.00 82.00 699 ASN A O 1
ATOM 5437 N N . TRP A 1 700 ? -24.169 -26.866 12.580 1.00 90.06 700 TRP A N 1
ATOM 5438 C CA . TRP A 1 700 ? -23.578 -27.038 13.908 1.00 90.06 700 TRP A CA 1
ATOM 5439 C C . TRP A 1 700 ? -22.902 -28.403 14.032 1.00 90.06 700 TRP A C 1
ATOM 5441 O O . TRP A 1 700 ? -23.558 -29.441 13.936 1.00 90.06 700 TRP A O 1
ATOM 5451 N N . THR A 1 701 ? -21.592 -28.405 14.287 1.00 87.38 701 THR A N 1
ATOM 5452 C CA . THR A 1 701 ? -20.784 -29.634 14.347 1.00 87.38 701 THR A CA 1
ATOM 5453 C C . THR A 1 701 ? -20.287 -29.936 15.762 1.00 87.38 701 THR A C 1
ATOM 5455 O O . THR A 1 701 ? -19.742 -29.069 16.442 1.00 87.38 701 THR A O 1
ATOM 5458 N N . VAL A 1 702 ? -20.419 -31.195 16.197 1.00 87.94 702 VAL A N 1
ATOM 5459 C CA . VAL A 1 702 ? -19.931 -31.695 17.494 1.00 87.94 702 VAL A CA 1
ATOM 5460 C C . VAL A 1 702 ? -19.039 -32.911 17.296 1.00 87.94 702 VAL A C 1
ATOM 5462 O O . VAL A 1 702 ? -19.477 -33.949 16.800 1.00 87.94 702 VAL A O 1
ATOM 5465 N N . THR A 1 703 ? -17.791 -32.825 17.755 1.00 85.12 703 THR A N 1
ATOM 5466 C CA . THR A 1 703 ? -16.886 -33.980 17.788 1.00 85.12 703 THR A CA 1
ATOM 5467 C C . THR A 1 703 ? -17.244 -34.921 18.937 1.00 85.12 703 THR A C 1
ATOM 5469 O O . THR A 1 703 ? -17.345 -34.501 20.091 1.00 85.12 703 THR A O 1
ATOM 5472 N N . VAL A 1 704 ? -17.353 -36.218 18.640 1.00 83.75 704 VAL A N 1
ATOM 5473 C CA . VAL A 1 704 ? -17.586 -37.265 19.641 1.00 83.75 704 VAL A CA 1
ATOM 5474 C C . VAL A 1 704 ? -16.273 -37.986 19.935 1.00 83.75 704 VAL A C 1
ATOM 5476 O O . VAL A 1 704 ? -15.640 -38.572 19.058 1.00 83.75 704 VAL A O 1
ATOM 5479 N N . GLN A 1 705 ? -15.843 -37.970 21.194 1.00 81.12 705 GLN A N 1
ATOM 5480 C CA . GLN A 1 705 ? -14.621 -38.646 21.616 1.00 81.12 705 GLN A CA 1
ATOM 5481 C C . GLN A 1 705 ? -14.882 -40.125 21.895 1.00 81.12 705 GLN A C 1
ATOM 5483 O O . GLN A 1 705 ? -15.883 -40.488 22.506 1.00 81.12 705 GLN A O 1
ATOM 5488 N N . ASN A 1 706 ? -13.933 -40.996 21.543 1.00 76.50 706 ASN A N 1
ATOM 5489 C CA . ASN A 1 706 ? -13.985 -42.431 21.862 1.00 76.50 706 ASN A CA 1
ATOM 5490 C C . ASN A 1 706 ? -15.255 -43.155 21.359 1.00 76.50 706 ASN A C 1
ATOM 5492 O O . ASN A 1 706 ? -15.647 -44.176 21.929 1.00 76.50 706 ASN A O 1
ATOM 5496 N N . CYS A 1 707 ? -15.885 -42.650 20.298 1.00 71.81 707 CYS A N 1
ATOM 5497 C CA . CYS A 1 707 ? -16.923 -43.338 19.542 1.00 71.81 707 CYS A CA 1
ATOM 5498 C C . CYS A 1 707 ? -16.569 -43.257 18.052 1.00 71.81 707 CYS A C 1
ATOM 5500 O O . CYS A 1 707 ? -16.212 -42.193 17.557 1.00 71.81 707 CYS A O 1
ATOM 5502 N N . GLY A 1 708 ? -16.557 -44.400 17.360 1.00 62.75 708 GLY A N 1
ATOM 5503 C CA . GLY A 1 708 ? -16.044 -44.493 15.990 1.00 62.75 708 GLY A CA 1
ATOM 5504 C C . GLY A 1 708 ? -14.566 -44.123 15.826 1.00 62.75 708 GLY A C 1
ATOM 5505 O O . GLY A 1 708 ? -13.856 -43.764 16.765 1.00 62.75 708 GLY A O 1
ATOM 5506 N N . THR A 1 709 ? -14.081 -44.248 14.596 1.00 54.81 709 THR A N 1
ATOM 5507 C CA . THR A 1 709 ? -12.769 -43.743 14.175 1.00 54.81 709 THR A CA 1
ATOM 5508 C C . THR A 1 709 ? -12.968 -42.983 12.869 1.00 54.81 709 THR A C 1
ATOM 5510 O O . THR A 1 709 ? -13.494 -43.592 11.932 1.00 54.81 709 THR A O 1
ATOM 5513 N N . PRO A 1 710 ? -12.543 -41.710 12.768 1.00 48.38 710 PRO A N 1
ATOM 5514 C CA . PRO A 1 710 ? -12.505 -41.011 11.489 1.00 48.38 710 PRO A CA 1
ATOM 5515 C C . PRO A 1 710 ? -11.685 -41.826 10.477 1.00 48.38 710 PRO A C 1
ATOM 5517 O O . PRO A 1 710 ? -10.721 -42.491 10.881 1.00 48.38 710 PRO A O 1
ATOM 5520 N N . PRO A 1 711 ? -12.012 -41.809 9.173 1.00 38.44 711 PRO A N 1
ATOM 5521 C CA . PRO A 1 711 ? -11.135 -42.402 8.174 1.00 38.44 711 PRO A CA 1
ATOM 5522 C C . PRO A 1 711 ? -9.733 -41.784 8.287 1.00 38.44 711 PRO A C 1
ATOM 5524 O O . PRO A 1 711 ? -9.566 -40.566 8.292 1.00 38.44 711 PRO A O 1
ATOM 5527 N N . LEU A 1 712 ? -8.720 -42.645 8.408 1.00 31.33 712 LEU A N 1
ATOM 5528 C CA . LEU A 1 712 ? -7.318 -42.246 8.482 1.00 31.33 712 LEU A CA 1
ATOM 5529 C C . LEU A 1 712 ? -6.921 -41.484 7.205 1.00 31.33 712 LEU A C 1
ATOM 5531 O O . LEU A 1 712 ? -6.842 -42.073 6.126 1.00 31.33 712 LEU A O 1
ATOM 5535 N N . ALA A 1 713 ? -6.579 -40.203 7.346 1.00 29.92 713 ALA A N 1
ATOM 5536 C CA . ALA A 1 713 ? -5.556 -39.586 6.505 1.00 29.92 713 ALA A CA 1
ATOM 5537 C C . ALA A 1 713 ? -4.239 -40.392 6.662 1.00 29.92 713 ALA A C 1
ATOM 5539 O O . ALA A 1 713 ? -4.029 -40.999 7.717 1.00 29.92 713 ALA A O 1
ATOM 5540 N N . PRO A 1 714 ? -3.380 -40.487 5.631 1.00 22.77 714 PRO A N 1
ATOM 5541 C CA . PRO A 1 714 ? -2.408 -41.573 5.495 1.00 22.77 714 PRO A CA 1
ATOM 5542 C C . PRO A 1 714 ? -1.496 -41.793 6.722 1.00 22.77 714 PRO A C 1
ATOM 5544 O O . PRO A 1 714 ? -0.686 -40.950 7.086 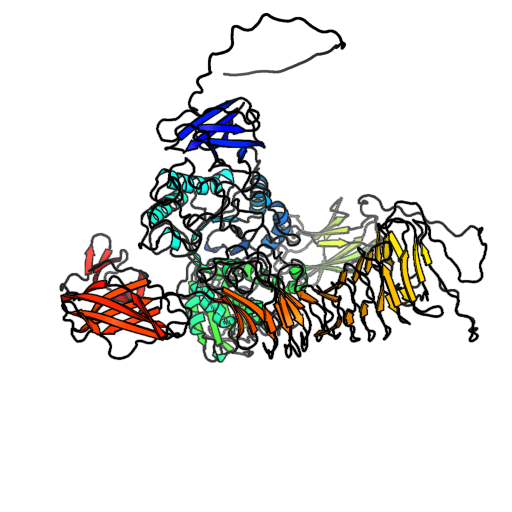1.00 22.77 714 PRO A O 1
ATOM 5547 N N . GLU A 1 715 ? -1.684 -42.992 7.288 1.00 24.30 715 GLU A N 1
ATOM 5548 C CA . GLU A 1 715 ? -0.889 -43.843 8.190 1.00 24.30 715 GLU A CA 1
ATOM 5549 C C . GLU A 1 715 ? -0.133 -43.250 9.396 1.00 24.30 715 GLU A C 1
ATOM 5551 O O . GLU A 1 715 ? 1.001 -42.787 9.315 1.00 24.30 715 GLU A O 1
ATOM 5556 N N . THR A 1 716 ? -0.693 -43.527 10.582 1.00 22.55 716 THR A N 1
ATOM 5557 C CA . THR A 1 716 ? 0.065 -43.787 11.817 1.00 22.55 716 THR A CA 1
ATOM 5558 C C . THR A 1 716 ? -0.132 -45.255 12.215 1.00 22.55 716 THR A C 1
ATOM 5560 O O . THR A 1 716 ? -1.256 -45.686 12.461 1.00 22.55 716 THR A O 1
ATOM 5563 N N . VAL A 1 717 ? 0.952 -46.033 12.295 1.00 21.81 717 VAL A N 1
ATOM 5564 C CA . VAL A 1 717 ? 0.953 -47.412 12.818 1.00 21.81 717 VAL A CA 1
ATOM 5565 C C . VAL A 1 717 ? 1.626 -47.423 14.191 1.00 21.81 717 VAL A C 1
ATOM 5567 O O . VAL A 1 717 ? 2.765 -46.980 14.322 1.00 21.81 717 VAL A O 1
ATOM 5570 N N . TYR A 1 718 ? 0.960 -47.990 15.200 1.00 22.09 718 TYR A N 1
ATOM 5571 C CA . TYR A 1 718 ? 1.567 -48.348 16.488 1.00 22.09 718 TYR A CA 1
ATOM 5572 C C . TYR A 1 718 ? 1.754 -49.866 16.592 1.00 22.09 718 TYR A C 1
ATOM 5574 O O . TYR A 1 718 ? 0.860 -50.636 16.245 1.00 22.09 718 TYR A O 1
ATOM 5582 N N . TRP A 1 719 ? 2.882 -50.298 17.164 1.00 20.66 719 TRP A N 1
ATOM 5583 C CA . TRP A 1 719 ? 3.065 -51.652 17.699 1.00 20.66 719 TRP A CA 1
ATOM 5584 C C . TRP A 1 719 ? 3.499 -51.578 19.172 1.00 20.66 719 TRP A C 1
ATOM 5586 O O . TRP A 1 719 ? 4.379 -50.795 19.524 1.00 20.66 719 TRP A O 1
ATOM 5596 N N . ARG A 1 720 ? 2.881 -52.405 20.031 1.00 32.56 720 ARG A N 1
ATOM 5597 C CA . ARG A 1 720 ? 3.280 -52.640 21.434 1.00 32.56 720 ARG A CA 1
ATOM 5598 C C . ARG A 1 720 ? 4.325 -53.754 21.502 1.00 32.56 720 ARG A C 1
ATOM 5600 O O . ARG A 1 720 ? 4.099 -54.817 20.937 1.00 32.56 720 ARG A O 1
ATOM 5607 N N . GLY A 1 721 ? 5.392 -53.576 22.277 1.00 23.64 721 GLY A N 1
ATOM 5608 C CA . GLY A 1 721 ? 6.328 -54.651 22.617 1.00 23.64 721 GLY A CA 1
ATOM 5609 C C . GLY A 1 721 ? 6.768 -54.565 24.074 1.00 23.64 721 GLY A C 1
ATOM 5610 O O . GLY A 1 721 ? 7.453 -53.621 24.455 1.00 23.64 721 GLY A O 1
ATOM 5611 N N . ASP A 1 722 ? 6.337 -55.545 24.866 1.00 25.33 722 ASP A N 1
ATOM 5612 C CA . ASP A 1 722 ? 6.714 -55.774 26.260 1.00 25.33 722 ASP A CA 1
ATOM 5613 C C . ASP A 1 722 ? 8.202 -56.124 26.437 1.00 25.33 722 ASP A C 1
ATOM 5615 O O . ASP A 1 722 ? 8.899 -56.558 25.520 1.00 25.33 722 ASP A O 1
ATOM 5619 N N . ALA A 1 723 ? 8.651 -55.956 27.680 1.00 32.72 723 ALA A N 1
ATOM 5620 C CA . ALA A 1 723 ? 9.996 -56.183 28.180 1.00 32.72 723 ALA A CA 1
ATOM 5621 C C . ALA A 1 723 ? 10.606 -57.558 27.834 1.00 32.72 723 ALA A C 1
ATOM 5623 O O . ALA A 1 723 ? 10.052 -58.611 28.148 1.00 32.72 723 ALA A O 1
ATOM 5624 N N . GLY A 1 724 ? 11.844 -57.529 27.333 1.00 30.03 724 GLY A N 1
ATOM 5625 C CA . GLY A 1 724 ? 12.764 -58.663 27.367 1.00 30.03 724 GLY A CA 1
ATOM 5626 C C . GLY A 1 724 ? 13.889 -58.556 26.340 1.00 30.03 724 GLY A C 1
ATOM 5627 O O . GLY A 1 724 ? 13.638 -58.770 25.162 1.00 30.03 724 GLY A O 1
ATOM 5628 N N . LEU A 1 725 ? 15.123 -58.279 26.797 1.00 23.73 725 LEU A N 1
ATOM 5629 C CA . LEU A 1 725 ? 16.344 -59.082 26.555 1.00 23.73 725 LEU A CA 1
ATOM 5630 C C . LEU A 1 725 ? 17.656 -58.281 26.755 1.00 23.73 725 LEU A C 1
ATOM 5632 O O . LEU A 1 725 ? 18.004 -57.396 25.988 1.00 23.73 725 LEU A O 1
ATOM 5636 N N . ASN A 1 726 ? 18.378 -58.677 27.809 1.00 23.98 726 ASN A N 1
ATOM 5637 C CA . ASN A 1 726 ? 19.825 -58.917 27.945 1.00 23.98 726 ASN A CA 1
ATOM 5638 C C . ASN A 1 726 ? 20.894 -58.036 27.256 1.00 23.98 726 ASN A C 1
ATOM 5640 O O . ASN A 1 726 ? 21.124 -58.093 26.052 1.00 23.98 726 ASN A O 1
ATOM 5644 N N . ASN A 1 727 ? 21.700 -57.429 28.139 1.00 31.84 727 ASN A N 1
ATOM 5645 C CA . ASN A 1 727 ? 23.130 -57.111 28.038 1.00 31.84 727 ASN A CA 1
ATOM 5646 C C . ASN A 1 727 ? 23.970 -58.049 27.148 1.00 31.84 727 ASN A C 1
ATOM 5648 O O . ASN A 1 727 ? 23.979 -59.261 27.362 1.00 31.84 727 ASN A O 1
ATOM 5652 N N . ASN A 1 728 ? 24.828 -57.449 26.314 1.00 25.80 728 ASN A N 1
ATOM 5653 C CA . ASN A 1 728 ? 26.259 -57.774 26.240 1.00 25.80 728 ASN A CA 1
ATOM 5654 C C . ASN A 1 728 ? 27.008 -56.746 25.373 1.00 25.80 728 ASN A C 1
ATOM 5656 O O . ASN A 1 728 ? 27.035 -56.877 24.157 1.00 25.80 728 ASN A O 1
ATOM 5660 N N . TRP A 1 729 ? 27.627 -55.749 26.015 1.00 22.94 729 TRP A N 1
ATOM 5661 C CA . TRP A 1 729 ? 29.027 -55.360 25.787 1.00 22.94 729 TRP A CA 1
ATOM 5662 C C . TRP A 1 729 ? 29.441 -54.272 26.782 1.00 22.94 729 TRP A C 1
ATOM 5664 O O . TRP A 1 729 ? 29.096 -53.104 26.640 1.00 22.94 729 TRP A O 1
ATOM 5674 N N . ALA A 1 730 ? 30.216 -54.682 27.784 1.00 31.30 730 ALA A N 1
ATOM 5675 C CA . ALA A 1 730 ? 31.028 -53.804 28.612 1.00 31.30 730 ALA A CA 1
ATOM 5676 C C . ALA A 1 730 ? 32.503 -54.210 28.466 1.00 31.30 730 ALA A C 1
ATOM 5678 O O . ALA A 1 730 ? 32.829 -55.391 28.576 1.00 31.30 730 ALA A O 1
ATOM 5679 N N . ASN A 1 731 ? 33.362 -53.219 28.227 1.00 26.75 731 ASN A N 1
ATOM 5680 C CA . ASN A 1 731 ? 34.770 -53.134 28.642 1.00 26.75 731 ASN A CA 1
ATOM 5681 C C . ASN A 1 731 ? 35.136 -51.636 28.546 1.00 26.75 731 ASN A C 1
ATOM 5683 O O . ASN A 1 731 ? 35.163 -51.105 27.443 1.00 26.75 731 ASN A O 1
ATOM 5687 N N . THR A 1 732 ? 35.042 -50.842 29.619 1.00 35.62 732 THR A N 1
ATOM 5688 C CA . THR A 1 732 ? 35.963 -50.623 30.765 1.00 35.62 732 THR A CA 1
ATOM 5689 C C . THR A 1 732 ? 37.152 -49.709 30.468 1.00 35.62 732 THR A C 1
ATOM 5691 O O . THR A 1 732 ? 38.188 -50.173 29.997 1.00 35.62 732 THR A O 1
ATOM 5694 N N . ASP A 1 733 ? 37.047 -48.472 30.944 1.00 26.27 733 ASP A N 1
ATOM 5695 C CA . ASP A 1 733 ? 38.109 -47.706 31.595 1.00 26.27 733 ASP A CA 1
ATOM 5696 C C . ASP A 1 733 ? 37.507 -46.795 32.688 1.00 26.27 733 ASP A C 1
ATOM 5698 O O . ASP A 1 733 ? 36.306 -46.536 32.742 1.00 26.27 733 ASP A O 1
ATOM 5702 N N . ALA A 1 734 ? 38.330 -46.425 33.669 1.00 32.41 734 ALA A N 1
ATOM 5703 C CA . ALA A 1 734 ? 37.934 -45.878 34.970 1.00 32.41 734 ALA A CA 1
ATOM 5704 C C . ALA A 1 734 ? 37.507 -44.391 34.948 1.00 32.41 734 ALA A C 1
ATOM 5706 O O . ALA A 1 734 ? 37.733 -43.659 35.911 1.00 32.41 734 ALA A O 1
ATOM 5707 N N . SER A 1 735 ? 36.863 -43.938 33.875 1.00 32.00 735 SER A N 1
ATOM 5708 C CA . SER A 1 735 ? 36.424 -42.555 33.683 1.00 32.00 735 SER A CA 1
ATOM 5709 C C . SER A 1 735 ? 35.065 -42.505 32.989 1.00 32.00 735 SER A C 1
ATOM 5711 O O . SER A 1 735 ? 34.980 -42.368 31.776 1.00 32.00 735 SER A O 1
ATOM 5713 N N . GLY A 1 736 ? 33.996 -42.564 33.782 1.00 34.44 736 GLY A N 1
ATOM 5714 C CA . GLY A 1 736 ? 32.640 -42.267 33.318 1.00 34.44 736 GLY A CA 1
ATOM 5715 C C . GLY A 1 736 ? 31.962 -43.401 32.546 1.00 34.44 736 GLY A C 1
ATOM 5716 O O . GLY A 1 736 ? 32.572 -44.166 31.806 1.00 34.44 736 GLY A O 1
ATOM 5717 N N . ILE A 1 737 ? 30.654 -43.527 32.749 1.00 35.53 737 ILE A N 1
ATOM 5718 C CA . ILE A 1 737 ? 29.812 -44.412 31.944 1.00 35.53 737 ILE A CA 1
ATOM 5719 C C . ILE A 1 737 ? 29.684 -43.759 30.561 1.00 35.53 737 ILE A C 1
ATOM 5721 O O . ILE A 1 737 ? 28.997 -42.748 30.431 1.00 35.53 737 ILE A O 1
ATOM 5725 N N . ASN A 1 738 ? 30.339 -44.322 29.545 1.00 34.84 738 ASN A N 1
ATOM 5726 C CA . ASN A 1 738 ? 30.111 -43.963 28.145 1.00 34.84 738 ASN A CA 1
ATOM 5727 C C . ASN A 1 738 ? 28.867 -44.716 27.652 1.00 34.84 738 ASN A C 1
ATOM 5729 O O . ASN A 1 738 ? 28.933 -45.917 27.381 1.00 34.84 738 ASN A O 1
ATOM 5733 N N . ASN A 1 739 ? 27.725 -44.031 27.571 1.00 39.56 739 ASN A N 1
ATOM 5734 C CA . ASN A 1 739 ? 26.536 -44.562 26.902 1.00 39.56 739 ASN A CA 1
ATOM 5735 C C . ASN A 1 739 ? 26.637 -44.265 25.402 1.00 39.56 739 ASN A C 1
ATOM 5737 O O . ASN A 1 739 ? 26.786 -43.110 25.009 1.00 39.56 739 ASN A O 1
ATOM 5741 N N . TRP A 1 740 ? 26.527 -45.304 24.576 1.00 38.34 740 TRP A N 1
ATOM 5742 C CA . TRP A 1 740 ? 26.634 -45.231 23.117 1.00 38.34 740 TRP A CA 1
ATOM 5743 C C . TRP A 1 740 ? 25.225 -45.183 22.521 1.00 38.34 740 TRP A C 1
ATOM 5745 O O . TRP A 1 740 ? 24.474 -46.143 22.677 1.00 38.34 740 TRP A O 1
ATOM 5755 N N . TRP A 1 741 ? 24.848 -44.076 21.878 1.00 41.12 741 TRP A N 1
ATOM 5756 C CA . TRP A 1 741 ? 23.496 -43.884 21.333 1.00 41.12 741 TRP A CA 1
ATOM 5757 C C . TRP A 1 741 ? 23.487 -44.246 19.843 1.00 41.12 741 TRP A C 1
ATOM 5759 O O . TRP A 1 741 ? 24.317 -43.737 19.089 1.00 41.12 741 TRP A O 1
ATOM 5769 N N . ARG A 1 742 ? 22.561 -45.112 19.404 1.00 36.44 742 ARG A N 1
ATOM 5770 C CA . ARG A 1 742 ? 22.362 -45.451 17.982 1.00 36.44 742 ARG A CA 1
ATOM 5771 C C . ARG A 1 742 ? 21.116 -44.757 17.422 1.00 36.44 742 ARG A C 1
ATOM 5773 O O . ARG A 1 742 ? 20.167 -44.453 18.138 1.00 36.44 742 ARG A O 1
ATOM 5780 N N . ALA A 1 743 ? 21.136 -44.474 16.120 1.00 34.47 743 ALA A N 1
ATOM 5781 C CA . ALA A 1 743 ? 20.062 -43.759 15.435 1.00 34.47 743 ALA A CA 1
ATOM 5782 C C . ALA A 1 743 ? 18.751 -44.571 15.412 1.00 34.47 743 ALA A C 1
ATOM 5784 O O . ALA A 1 743 ? 18.731 -45.691 14.905 1.00 34.47 743 ALA A O 1
ATOM 5785 N N . GLY A 1 744 ? 17.655 -43.968 15.892 1.00 35.41 744 GLY A N 1
ATOM 5786 C CA . GLY A 1 744 ? 16.310 -44.563 15.906 1.00 35.41 744 GLY A CA 1
ATOM 5787 C C . GLY A 1 744 ? 15.805 -45.015 17.280 1.00 35.41 744 GLY A C 1
ATOM 5788 O O . GLY A 1 744 ? 14.640 -45.386 17.394 1.00 35.41 744 GLY A O 1
ATOM 5789 N N . ASP A 1 745 ? 16.632 -44.942 18.320 1.00 37.28 745 ASP A N 1
ATOM 5790 C CA . ASP A 1 745 ? 16.223 -45.299 19.676 1.00 37.28 745 ASP A CA 1
ATOM 5791 C C . ASP A 1 745 ? 15.411 -44.161 20.332 1.00 37.28 745 ASP A C 1
ATOM 5793 O O . ASP A 1 745 ? 15.851 -43.010 20.379 1.00 37.28 745 ASP A O 1
ATOM 5797 N N . GLN A 1 746 ? 14.234 -44.480 20.882 1.00 33.34 746 GLN A N 1
ATOM 5798 C CA . GLN A 1 746 ? 13.560 -43.635 21.872 1.00 33.34 746 GLN A CA 1
ATOM 5799 C C . GLN A 1 746 ? 14.009 -44.071 23.269 1.00 33.34 746 GLN A C 1
ATOM 5801 O O . GLN A 1 746 ? 13.671 -45.162 23.728 1.00 33.34 746 GLN A O 1
ATOM 5806 N N . TYR A 1 747 ? 14.767 -43.223 23.962 1.00 37.19 747 TYR A N 1
ATOM 5807 C CA . TYR A 1 747 ? 15.214 -43.504 25.324 1.00 37.19 747 TYR A CA 1
ATOM 5808 C C . TYR A 1 747 ? 14.223 -42.923 26.336 1.00 37.19 747 TYR A C 1
ATOM 5810 O O . TYR A 1 747 ? 14.124 -41.711 26.512 1.00 37.19 747 TYR A O 1
ATOM 5818 N N . THR A 1 748 ? 13.490 -43.794 27.029 1.00 32.09 748 THR A N 1
ATOM 5819 C CA . THR A 1 748 ? 12.682 -43.426 28.199 1.00 32.09 748 THR A CA 1
ATOM 5820 C C . THR A 1 748 ? 13.495 -43.694 29.461 1.00 32.09 748 THR A C 1
ATOM 5822 O O . THR A 1 748 ? 13.715 -44.848 29.831 1.00 32.09 748 THR A O 1
ATOM 5825 N N . VAL A 1 749 ? 13.951 -42.644 30.144 1.00 33.38 749 VAL A N 1
ATOM 5826 C CA . VAL A 1 749 ? 14.695 -42.793 31.402 1.00 33.38 749 VAL A CA 1
ATOM 5827 C C . VAL A 1 749 ? 13.720 -42.703 32.571 1.00 33.38 749 VAL A C 1
ATOM 5829 O O . VAL A 1 749 ? 13.150 -41.653 32.848 1.00 33.38 749 VAL A O 1
ATOM 5832 N N . ARG A 1 750 ? 13.510 -43.826 33.263 1.00 30.55 750 ARG A N 1
ATOM 5833 C CA . ARG A 1 750 ? 12.786 -43.854 34.542 1.00 30.55 750 ARG A CA 1
ATOM 5834 C C . ARG A 1 750 ? 13.767 -43.568 35.679 1.00 30.55 750 ARG A C 1
ATOM 5836 O O . ARG A 1 750 ? 14.851 -44.151 35.701 1.00 30.55 750 ARG A O 1
ATOM 5843 N N . ARG A 1 751 ? 13.377 -42.713 36.637 1.00 30.53 751 ARG A N 1
ATOM 5844 C CA . ARG A 1 751 ? 14.101 -42.535 37.911 1.00 30.53 751 ARG A CA 1
ATOM 5845 C C . ARG A 1 751 ? 14.413 -43.919 38.512 1.00 30.53 751 ARG A C 1
ATOM 5847 O O . ARG A 1 751 ? 13.482 -44.721 38.626 1.00 30.53 751 ARG A O 1
ATOM 5854 N N . PRO A 1 752 ? 15.654 -44.218 38.941 1.00 30.84 752 PRO A N 1
ATOM 5855 C CA . PRO A 1 752 ? 15.843 -45.251 39.943 1.00 30.84 752 PRO A CA 1
ATOM 5856 C C . PRO A 1 752 ? 15.092 -44.782 41.189 1.00 30.84 752 PRO A C 1
ATOM 5858 O O . PRO A 1 752 ? 15.248 -43.639 41.614 1.00 30.84 752 PRO A O 1
ATOM 5861 N N . ASP A 1 753 ? 14.242 -45.648 41.718 1.00 29.45 753 ASP A N 1
ATOM 5862 C CA . ASP A 1 753 ? 13.572 -45.496 43.003 1.00 29.45 753 ASP A CA 1
ATOM 5863 C C . ASP A 1 753 ? 14.510 -44.866 44.062 1.00 29.45 753 ASP A C 1
ATOM 5865 O O . ASP A 1 753 ? 15.496 -45.474 44.482 1.00 29.45 753 ASP A O 1
ATOM 5869 N N . LEU A 1 754 ? 14.212 -43.623 44.466 1.00 32.72 754 LEU A N 1
ATOM 5870 C CA . LEU A 1 754 ? 14.903 -42.884 45.531 1.00 32.72 754 LEU A CA 1
ATOM 5871 C C . LEU A 1 754 ? 14.243 -43.109 46.906 1.00 32.72 754 LEU A C 1
ATOM 5873 O O . LEU A 1 754 ? 14.219 -42.209 47.742 1.00 32.72 754 LEU A O 1
ATOM 5877 N N . SER A 1 755 ? 13.722 -44.307 47.180 1.00 27.08 755 SER A N 1
ATOM 5878 C CA . SER A 1 755 ? 13.247 -44.681 48.520 1.00 27.08 755 SER A CA 1
ATOM 5879 C C . SER A 1 755 ? 14.362 -45.076 49.499 1.00 27.08 755 SER A C 1
ATOM 5881 O O . SER A 1 755 ? 14.073 -45.312 50.669 1.00 27.08 755 SER A O 1
ATOM 5883 N N . ASN A 1 756 ? 15.640 -45.071 49.093 1.00 27.52 756 ASN A N 1
ATOM 5884 C CA . ASN A 1 756 ? 16.762 -45.332 50.001 1.00 27.52 756 ASN A CA 1
ATOM 5885 C C . ASN A 1 756 ? 17.786 -44.186 50.036 1.00 27.52 756 ASN A C 1
ATOM 5887 O O . ASN A 1 756 ? 18.620 -44.024 49.146 1.00 27.52 756 ASN A O 1
ATOM 5891 N N . ASN A 1 757 ? 17.749 -43.438 51.141 1.00 30.84 757 ASN A N 1
ATOM 5892 C CA . ASN A 1 757 ? 18.801 -42.544 51.622 1.00 30.84 757 ASN A CA 1
ATOM 5893 C C . ASN A 1 757 ? 20.165 -43.255 51.694 1.00 30.84 757 ASN A C 1
ATOM 5895 O O . ASN A 1 757 ? 20.465 -43.877 52.710 1.00 30.84 757 ASN A O 1
ATOM 5899 N N . VAL A 1 758 ? 21.024 -43.099 50.682 1.00 27.83 758 VAL A N 1
ATOM 5900 C CA . VAL A 1 758 ? 22.489 -43.111 50.849 1.00 27.83 758 VAL A CA 1
ATOM 5901 C C . VAL A 1 758 ? 23.119 -42.199 49.791 1.00 27.83 758 VAL A C 1
ATOM 5903 O O . VAL A 1 758 ? 23.358 -42.623 48.666 1.00 27.83 758 VAL A O 1
ATOM 5906 N N . TRP A 1 759 ? 23.454 -40.960 50.156 1.00 24.55 759 TRP A N 1
ATOM 5907 C CA . TRP A 1 759 ? 24.489 -40.199 49.449 1.00 24.55 759 TRP A CA 1
ATOM 5908 C C . TRP A 1 759 ? 25.603 -39.868 50.439 1.00 24.55 759 TRP A C 1
ATOM 5910 O O . TRP A 1 759 ? 25.517 -38.939 51.237 1.00 24.55 759 TRP A O 1
ATOM 5920 N N . SER A 1 760 ? 26.649 -40.696 50.411 1.00 26.78 760 SER A N 1
ATOM 5921 C CA . SER A 1 760 ? 27.948 -40.386 51.001 1.00 26.78 760 SER A CA 1
ATOM 5922 C C . SER A 1 760 ? 28.645 -39.300 50.178 1.00 26.78 760 SER A C 1
ATOM 5924 O O . SER A 1 760 ? 28.621 -39.338 48.948 1.00 26.78 760 SER A O 1
ATOM 5926 N N . ALA A 1 761 ? 29.320 -38.386 50.869 1.00 30.30 761 ALA A N 1
ATOM 5927 C CA . ALA A 1 761 ? 29.934 -37.152 50.379 1.00 30.30 761 ALA A CA 1
ATOM 5928 C C . ALA A 1 761 ? 31.098 -37.270 49.356 1.00 30.30 761 ALA A C 1
ATOM 5930 O O . ALA A 1 761 ? 31.939 -36.380 49.314 1.00 30.30 761 ALA A O 1
ATOM 5931 N N . THR A 1 762 ? 31.202 -38.313 48.525 1.00 30.56 762 THR A N 1
ATOM 5932 C CA . THR A 1 762 ? 32.378 -38.499 47.637 1.00 30.56 762 THR A CA 1
ATOM 5933 C C . THR A 1 762 ? 32.125 -39.216 46.299 1.00 30.56 762 THR A C 1
ATOM 5935 O O . THR A 1 762 ? 33.076 -39.667 45.668 1.00 30.56 762 THR A O 1
ATOM 5938 N N . GLY A 1 763 ? 30.888 -39.316 45.801 1.00 33.53 763 GLY A N 1
ATOM 5939 C CA . GLY A 1 763 ? 30.600 -40.137 44.610 1.00 33.53 763 GLY A CA 1
ATOM 5940 C C . GLY A 1 763 ? 29.703 -39.505 43.547 1.00 33.53 763 GLY A C 1
ATOM 5941 O O . GLY A 1 763 ? 28.654 -40.070 43.258 1.00 33.53 763 GLY A O 1
ATOM 5942 N N . GLN A 1 764 ? 30.092 -38.380 42.933 1.00 34.59 764 GLN A N 1
ATOM 5943 C CA . GLN A 1 764 ? 29.453 -37.928 41.686 1.00 34.59 764 GLN A CA 1
ATOM 5944 C C . GLN A 1 764 ? 29.785 -38.919 40.557 1.00 34.59 764 GLN A C 1
ATOM 5946 O O . GLN A 1 764 ? 30.944 -39.070 40.171 1.00 34.59 764 GLN A O 1
ATOM 5951 N N . LYS A 1 765 ? 28.778 -39.622 40.025 1.00 36.03 765 LYS A N 1
ATOM 5952 C CA . LYS A 1 765 ? 28.945 -40.407 38.795 1.00 36.03 765 LYS A CA 1
ATOM 5953 C C . LYS A 1 765 ? 28.919 -39.450 37.604 1.00 36.03 765 LYS A C 1
ATOM 5955 O O . LYS A 1 765 ? 27.884 -38.870 37.304 1.00 36.03 765 LYS A O 1
ATOM 5960 N N . ASN A 1 766 ? 30.067 -39.293 36.950 1.00 42.12 766 ASN A N 1
ATOM 5961 C CA . ASN A 1 766 ? 30.220 -38.486 35.742 1.00 42.12 766 ASN A CA 1
ATOM 5962 C C . ASN A 1 766 ? 29.604 -39.223 34.543 1.00 42.12 766 ASN A C 1
ATOM 5964 O O . ASN A 1 766 ? 30.000 -40.356 34.250 1.00 42.12 766 ASN A O 1
ATOM 5968 N N . PHE A 1 767 ? 28.662 -38.581 33.851 1.00 42.06 767 PHE A N 1
ATOM 5969 C CA . PHE A 1 767 ? 28.130 -39.053 32.575 1.00 42.06 767 PHE A CA 1
ATOM 5970 C C . PHE A 1 767 ? 28.680 -38.176 31.444 1.00 42.06 767 PHE A C 1
ATOM 5972 O O . PHE A 1 767 ? 28.526 -36.952 31.470 1.00 42.06 767 PHE A O 1
ATOM 5979 N N . ASN A 1 768 ? 29.315 -38.819 30.463 1.00 43.94 768 ASN A N 1
ATOM 5980 C CA . ASN A 1 768 ? 29.705 -38.215 29.193 1.00 43.94 768 ASN A CA 1
ATOM 5981 C C . ASN A 1 768 ? 28.808 -38.818 28.107 1.00 43.94 768 ASN A C 1
ATOM 5983 O O . ASN A 1 768 ? 28.623 -40.038 28.069 1.00 43.94 768 ASN A O 1
ATOM 5987 N N . ILE A 1 769 ? 28.235 -37.984 27.238 1.00 52.50 769 ILE A N 1
ATOM 5988 C CA . ILE A 1 769 ? 27.486 -38.462 26.068 1.00 52.50 769 ILE A CA 1
ATOM 5989 C C . ILE A 1 769 ? 28.404 -38.334 24.855 1.00 52.50 769 ILE A C 1
ATOM 5991 O O . ILE A 1 769 ? 28.750 -37.224 24.452 1.00 52.50 769 ILE A O 1
ATOM 5995 N N . ALA A 1 770 ? 28.787 -39.475 24.282 1.00 40.09 770 ALA A N 1
ATOM 5996 C CA . ALA A 1 770 ? 29.494 -39.550 23.010 1.00 40.09 770 ALA A CA 1
ATOM 5997 C C . ALA A 1 770 ? 28.529 -40.076 21.939 1.00 40.09 770 ALA A C 1
ATOM 5999 O O . ALA A 1 770 ? 28.043 -41.206 22.028 1.00 40.09 770 ALA A O 1
ATOM 6000 N N . ILE A 1 771 ? 28.237 -39.252 20.933 1.00 52.78 771 ILE A N 1
ATOM 6001 C CA . ILE A 1 771 ? 27.396 -39.639 19.796 1.00 52.78 771 ILE A CA 1
ATOM 6002 C C . ILE A 1 771 ? 28.328 -40.075 18.665 1.00 52.78 771 ILE A C 1
ATOM 6004 O O . ILE A 1 771 ? 29.057 -39.254 18.105 1.00 52.78 771 ILE A O 1
ATOM 6008 N N . LEU A 1 772 ? 28.308 -41.373 18.350 1.00 38.19 772 LEU A N 1
ATOM 6009 C CA . LEU A 1 772 ? 29.154 -42.009 17.343 1.00 38.19 772 LEU A CA 1
ATOM 6010 C C . LEU A 1 772 ? 28.303 -42.759 16.299 1.00 38.19 772 LEU A C 1
ATOM 6012 O O . LEU A 1 772 ? 27.547 -43.658 16.653 1.00 38.19 772 LEU A O 1
ATOM 6016 N N . ASP A 1 773 ? 28.550 -42.449 15.018 1.00 41.03 773 ASP A N 1
ATOM 6017 C CA . ASP A 1 773 ? 28.619 -43.400 13.883 1.00 41.03 773 ASP A CA 1
ATOM 6018 C C . ASP A 1 773 ? 27.545 -43.426 12.740 1.00 41.03 773 ASP A C 1
ATOM 6020 O O . ASP A 1 773 ? 26.342 -43.225 12.913 1.00 41.03 773 ASP A O 1
ATOM 6024 N N . ASN A 1 774 ? 28.107 -43.694 11.545 1.00 39.25 774 ASN A N 1
ATOM 6025 C CA . ASN A 1 774 ? 27.743 -44.104 10.167 1.00 39.25 774 ASN A CA 1
ATOM 6026 C C . ASN A 1 774 ? 26.320 -44.158 9.552 1.00 39.25 774 ASN A C 1
ATOM 6028 O O . ASN A 1 774 ? 26.219 -44.612 8.409 1.00 39.25 774 ASN A O 1
ATOM 6032 N N . ALA A 1 775 ? 25.228 -43.699 10.171 1.00 38.94 775 ALA A N 1
ATOM 6033 C CA . ALA A 1 775 ? 23.897 -43.776 9.527 1.00 38.94 775 ALA A CA 1
ATOM 6034 C C . ALA A 1 775 ? 23.233 -42.411 9.242 1.00 38.94 775 ALA A C 1
ATOM 6036 O O . ALA A 1 775 ? 23.142 -41.544 10.108 1.00 38.94 775 ALA A O 1
ATOM 6037 N N . ALA A 1 776 ? 22.719 -42.251 8.016 1.00 40.69 776 ALA A N 1
ATOM 6038 C CA . ALA A 1 776 ? 22.097 -41.044 7.460 1.00 40.69 776 ALA A CA 1
ATOM 6039 C C . ALA A 1 776 ? 20.675 -40.755 8.002 1.00 40.69 776 ALA A C 1
ATOM 6041 O O . ALA A 1 776 ? 19.696 -40.873 7.265 1.00 40.69 776 ALA A O 1
ATOM 6042 N N . ARG A 1 777 ? 20.530 -40.386 9.287 1.00 46.47 777 ARG A N 1
ATOM 6043 C CA . ARG A 1 777 ? 19.261 -39.860 9.847 1.00 46.47 777 ARG A CA 1
ATOM 6044 C C . ARG A 1 777 ? 19.479 -38.635 10.771 1.00 46.47 777 ARG A C 1
ATOM 6046 O O . ARG A 1 777 ? 20.452 -38.648 11.521 1.00 46.47 777 ARG A O 1
ATOM 6053 N N . PRO A 1 778 ? 18.604 -37.601 10.745 1.00 47.94 778 PRO A N 1
ATOM 6054 C CA . PRO A 1 778 ? 18.948 -36.259 11.249 1.00 47.94 778 PRO A CA 1
ATOM 6055 C C . PRO A 1 778 ? 18.517 -35.864 12.687 1.00 47.94 778 PRO A C 1
ATOM 6057 O O . PRO A 1 778 ? 19.013 -34.845 13.158 1.00 47.94 778 PRO A O 1
ATOM 6060 N N . ALA A 1 779 ? 17.650 -36.593 13.415 1.00 47.41 779 ALA A N 1
ATOM 6061 C CA . ALA A 1 779 ? 17.049 -36.084 14.674 1.00 47.41 779 ALA A CA 1
ATOM 6062 C C . ALA A 1 779 ? 17.011 -37.078 15.864 1.00 47.41 779 ALA A C 1
ATOM 6064 O O . ALA A 1 779 ? 16.869 -38.285 15.667 1.00 47.41 779 ALA A O 1
ATOM 6065 N N . MET A 1 780 ? 17.109 -36.551 17.097 1.00 54.50 780 MET A N 1
ATOM 6066 C CA . MET A 1 780 ? 17.075 -37.243 18.403 1.00 54.50 780 MET A CA 1
ATOM 6067 C C . MET A 1 780 ? 16.105 -36.517 19.361 1.00 54.50 780 MET A C 1
ATOM 6069 O O . MET A 1 780 ? 16.043 -35.294 19.316 1.00 54.50 780 MET A O 1
ATOM 6073 N N . ALA A 1 781 ? 15.375 -37.218 20.244 1.00 48.06 781 ALA A N 1
ATOM 6074 C CA . ALA A 1 781 ? 14.419 -36.604 21.189 1.00 48.06 781 ALA A CA 1
ATOM 6075 C C . ALA A 1 781 ? 14.676 -37.003 22.659 1.00 48.06 781 ALA A C 1
ATOM 6077 O O . ALA A 1 781 ? 14.950 -38.171 22.940 1.00 48.06 781 ALA A O 1
ATOM 6078 N N . LEU A 1 782 ? 14.564 -36.046 23.592 1.00 51.12 782 LEU A N 1
ATOM 6079 C CA . LEU A 1 782 ? 14.726 -36.231 25.044 1.00 51.12 782 LEU A CA 1
ATOM 6080 C C . LEU A 1 782 ? 13.348 -36.197 25.736 1.00 51.12 782 LEU A C 1
ATOM 6082 O O . LEU A 1 782 ? 12.765 -35.125 25.820 1.00 51.12 782 LEU A O 1
ATOM 6086 N N . ASN A 1 783 ? 12.826 -37.327 26.233 1.00 47.56 783 ASN A N 1
ATOM 6087 C CA . ASN A 1 783 ? 11.473 -37.416 26.819 1.00 47.56 783 ASN A CA 1
ATOM 6088 C C . ASN A 1 783 ? 11.466 -37.454 28.364 1.00 47.56 783 ASN A C 1
ATOM 6090 O O . ASN A 1 783 ? 12.174 -38.272 28.957 1.00 47.56 783 ASN A O 1
ATOM 6094 N N . ASP A 1 784 ? 10.604 -36.656 29.013 1.00 44.19 784 ASP A N 1
ATOM 6095 C CA . ASP A 1 784 ? 10.299 -36.764 30.455 1.00 44.19 784 ASP A CA 1
ATOM 6096 C C . ASP A 1 784 ? 9.225 -37.836 30.723 1.00 44.19 784 ASP A C 1
ATOM 6098 O O . ASP A 1 784 ? 8.057 -37.676 30.373 1.00 44.19 784 ASP A O 1
ATOM 6102 N N . ALA A 1 785 ? 9.613 -38.946 31.352 1.00 37.22 785 ALA A N 1
ATOM 6103 C CA . ALA A 1 785 ? 8.744 -40.107 31.542 1.00 37.22 785 ALA A CA 1
ATOM 6104 C C . ALA A 1 785 ? 7.761 -39.991 32.724 1.00 37.22 785 ALA A C 1
ATOM 6106 O O . ALA A 1 785 ? 6.922 -40.879 32.881 1.00 37.22 785 ALA A O 1
ATOM 6107 N N . THR A 1 786 ? 7.883 -38.974 33.591 1.00 41.53 786 THR A N 1
ATOM 6108 C CA . THR A 1 786 ? 7.120 -38.920 34.855 1.00 41.53 786 THR A CA 1
ATOM 6109 C C . THR A 1 786 ? 6.087 -37.800 34.940 1.00 41.53 786 THR A C 1
ATOM 6111 O O . THR A 1 786 ? 5.284 -37.827 35.866 1.00 41.53 786 THR A O 1
ATOM 6114 N N . GLY A 1 787 ? 6.074 -36.831 34.016 1.00 41.50 787 GLY A N 1
ATOM 6115 C CA . GLY A 1 787 ? 5.064 -35.760 33.967 1.00 41.50 787 GLY A CA 1
ATOM 6116 C C . GLY A 1 787 ? 5.063 -34.798 35.166 1.00 41.50 787 GLY A C 1
ATOM 6117 O O . GLY A 1 787 ? 4.167 -33.970 35.284 1.00 41.50 787 GLY A O 1
ATOM 6118 N N . THR A 1 788 ? 6.050 -34.887 36.063 1.00 42.38 788 THR A N 1
ATOM 6119 C CA . THR A 1 788 ? 6.092 -34.128 37.328 1.00 42.38 788 THR A CA 1
ATOM 6120 C C . THR A 1 788 ? 7.114 -32.994 37.344 1.00 42.38 788 THR A C 1
ATOM 6122 O O . THR A 1 788 ? 7.321 -32.415 38.402 1.00 42.38 788 THR A O 1
ATOM 6125 N N . GLY A 1 789 ? 7.768 -32.679 36.221 1.00 41.91 789 GLY A N 1
ATOM 6126 C CA . GLY A 1 789 ? 8.747 -31.590 36.153 1.00 41.91 789 GLY A CA 1
ATOM 6127 C C . GLY A 1 789 ? 9.980 -31.864 37.020 1.00 41.91 789 GLY A C 1
ATOM 6128 O O . GLY A 1 789 ? 10.027 -31.516 38.195 1.00 41.91 789 GLY A O 1
ATOM 6129 N N . GLY A 1 790 ? 10.994 -32.512 36.446 1.00 42.25 790 GLY A N 1
ATOM 6130 C CA . GLY A 1 790 ? 12.299 -32.661 37.103 1.00 42.25 790 GLY A CA 1
ATOM 6131 C C . GLY A 1 790 ? 12.914 -34.046 36.948 1.00 42.25 790 GLY A C 1
ATOM 6132 O O . GLY A 1 790 ? 13.085 -34.770 37.935 1.00 42.25 790 GLY A O 1
ATOM 6133 N N . THR A 1 791 ? 13.248 -34.422 35.715 1.00 41.84 791 THR A N 1
ATOM 6134 C CA . THR A 1 791 ? 14.171 -35.531 35.446 1.00 41.84 791 THR A CA 1
ATOM 6135 C C . THR A 1 791 ? 15.551 -34.921 35.172 1.00 41.84 791 THR A C 1
ATOM 6137 O O . THR A 1 791 ? 15.743 -34.247 34.167 1.00 41.84 791 THR A O 1
ATOM 6140 N N . GLU A 1 792 ? 16.486 -35.087 36.113 1.00 48.91 792 GLU A N 1
ATOM 6141 C CA . GLU A 1 792 ? 17.778 -34.385 36.161 1.00 48.91 792 GLU A CA 1
ATOM 6142 C C . GLU A 1 792 ? 18.912 -35.244 35.564 1.00 48.91 792 GLU A C 1
ATOM 6144 O O . GLU A 1 792 ? 19.187 -36.341 36.054 1.00 48.91 792 GLU A O 1
ATOM 6149 N N . PHE A 1 793 ? 19.606 -34.746 34.533 1.00 46.50 793 PHE A N 1
ATOM 6150 C CA . PHE A 1 793 ? 20.836 -35.354 34.000 1.00 46.50 793 PHE A CA 1
ATOM 6151 C C . PHE A 1 793 ? 22.029 -34.437 34.254 1.00 46.50 793 PHE A C 1
ATOM 6153 O O . PHE A 1 793 ? 22.186 -33.470 33.524 1.00 46.50 793 PHE A O 1
ATOM 6160 N N . GLN A 1 794 ? 22.895 -34.742 35.227 1.00 54.00 794 GLN A N 1
ATOM 6161 C CA . GLN A 1 794 ? 24.153 -34.004 35.405 1.00 54.00 794 GLN A CA 1
ATOM 6162 C C . GLN A 1 794 ? 25.199 -34.478 34.390 1.00 54.00 794 GLN A C 1
ATOM 6164 O O . GLN A 1 794 ? 25.807 -35.540 34.549 1.00 54.00 794 GLN A O 1
ATOM 6169 N N . LEU A 1 795 ? 25.413 -33.684 33.344 1.00 59.56 795 LEU A N 1
ATOM 6170 C CA . LEU A 1 795 ? 26.362 -33.977 32.270 1.00 59.56 795 LEU A CA 1
ATOM 6171 C C . LEU A 1 795 ? 27.626 -33.127 32.422 1.00 59.56 795 LEU A C 1
ATOM 6173 O O . LEU A 1 795 ? 27.559 -31.957 32.807 1.00 59.56 795 LEU A O 1
ATOM 6177 N N . HIS A 1 796 ? 28.786 -33.733 32.159 1.00 59.56 796 HIS A N 1
ATOM 6178 C CA . HIS A 1 796 ? 30.070 -33.022 32.159 1.00 59.56 796 HIS A CA 1
ATOM 6179 C C . HIS A 1 796 ? 30.470 -32.566 30.751 1.00 59.56 796 HIS A C 1
ATOM 6181 O O . HIS A 1 796 ? 30.903 -31.425 30.581 1.00 59.56 796 HIS A O 1
ATOM 6187 N N . GLN A 1 797 ? 30.305 -33.453 29.763 1.00 65.38 797 GLN A N 1
ATOM 6188 C CA . GLN A 1 797 ? 30.720 -33.240 28.379 1.00 65.38 797 GLN A CA 1
ATOM 6189 C C . GLN A 1 797 ? 29.725 -33.874 27.393 1.00 65.38 797 GLN A C 1
ATOM 6191 O O . GLN A 1 797 ? 29.282 -35.012 27.593 1.00 65.38 797 GLN A O 1
ATOM 6196 N N . ILE A 1 798 ? 29.413 -33.150 26.314 1.00 66.88 798 ILE A N 1
ATOM 6197 C CA . ILE A 1 798 ? 28.720 -33.673 25.126 1.00 66.88 798 ILE A CA 1
ATOM 6198 C C . ILE A 1 798 ? 29.690 -33.622 23.954 1.00 66.88 798 ILE A C 1
ATOM 6200 O O . ILE A 1 798 ? 30.211 -32.552 23.642 1.00 66.88 798 ILE A O 1
ATOM 6204 N N . LEU A 1 799 ? 29.916 -34.771 23.318 1.00 63.66 799 LEU A N 1
ATOM 6205 C CA . LEU A 1 799 ? 30.859 -34.920 22.217 1.00 63.66 799 LEU A CA 1
ATOM 6206 C C . LEU A 1 799 ? 30.165 -35.499 20.981 1.00 63.66 799 LEU A C 1
ATOM 6208 O O . LEU A 1 799 ? 29.633 -36.613 21.019 1.00 63.66 799 LEU A O 1
ATOM 6212 N N . PHE A 1 800 ? 30.217 -34.768 19.869 1.00 64.19 800 PHE A N 1
ATOM 6213 C CA . PHE A 1 800 ? 29.780 -35.268 18.562 1.00 64.19 800 PHE A CA 1
ATOM 6214 C C . PHE A 1 800 ? 30.985 -35.742 17.752 1.00 64.19 800 PHE A C 1
ATOM 6216 O O . PHE A 1 800 ? 31.928 -34.970 17.575 1.00 64.19 800 PHE A O 1
ATOM 6223 N N . GLN A 1 801 ? 30.955 -36.978 17.241 1.00 52.97 801 GLN A N 1
ATOM 6224 C CA . GLN A 1 801 ? 32.001 -37.550 16.384 1.00 52.97 801 GLN A CA 1
ATOM 6225 C C . GLN A 1 801 ? 31.408 -38.013 15.032 1.00 52.97 801 GLN A C 1
ATOM 6227 O O . GLN A 1 801 ? 30.333 -38.604 14.992 1.00 52.97 801 GLN A O 1
ATOM 6232 N N . ASN A 1 802 ? 32.125 -37.775 13.921 1.00 53.53 802 ASN A N 1
ATOM 6233 C CA . ASN A 1 802 ? 31.805 -38.205 12.537 1.00 53.53 802 ASN A CA 1
ATOM 6234 C C . ASN A 1 802 ? 30.666 -37.467 11.768 1.00 53.53 802 ASN A C 1
ATOM 6236 O O . ASN A 1 802 ? 29.752 -38.083 11.225 1.00 53.53 802 ASN A O 1
ATOM 6240 N N . GLY A 1 803 ? 30.796 -36.144 11.597 1.00 54.41 803 GLY A N 1
ATOM 6241 C CA . GLY A 1 803 ? 30.588 -35.458 10.302 1.00 54.41 803 GLY A CA 1
ATOM 6242 C C . GLY A 1 803 ? 29.206 -35.378 9.625 1.00 54.41 803 GLY A C 1
ATOM 6243 O O . GLY A 1 803 ? 29.181 -35.181 8.417 1.00 54.41 803 GLY A O 1
ATOM 6244 N N . THR A 1 804 ? 28.069 -35.482 10.315 1.00 60.59 804 THR A N 1
ATOM 6245 C CA . THR A 1 804 ? 26.756 -35.161 9.702 1.00 60.59 804 THR A CA 1
ATOM 6246 C C . THR A 1 804 ? 25.883 -34.328 10.640 1.00 60.59 804 THR A C 1
ATOM 6248 O O . THR A 1 804 ? 25.939 -34.524 11.851 1.00 60.59 804 THR A O 1
ATOM 6251 N N . SER A 1 805 ? 25.078 -33.409 10.088 1.00 70.00 805 SER A N 1
ATOM 6252 C CA . SER A 1 805 ? 24.207 -32.511 10.864 1.00 70.00 805 SER A CA 1
ATOM 6253 C C . SER A 1 805 ? 23.178 -33.267 11.716 1.00 70.00 805 SER A C 1
ATOM 6255 O O . SER A 1 805 ? 22.696 -34.331 11.309 1.00 70.00 805 SER A O 1
ATOM 6257 N N . ARG A 1 806 ? 22.854 -32.750 12.908 1.00 68.19 806 ARG A N 1
ATOM 6258 C CA . ARG A 1 806 ? 21.964 -33.393 13.895 1.00 68.19 806 ARG A CA 1
ATOM 6259 C C . ARG A 1 806 ? 21.089 -32.384 14.633 1.00 68.19 806 ARG A C 1
ATOM 6261 O O . ARG A 1 806 ? 21.543 -31.284 14.910 1.00 68.19 806 ARG A O 1
ATOM 6268 N N . THR A 1 807 ? 19.896 -32.806 15.048 1.00 73.44 807 THR A N 1
ATOM 6269 C CA . THR A 1 807 ? 18.983 -32.027 15.902 1.00 73.44 807 THR A CA 1
ATOM 6270 C C . THR A 1 807 ? 18.598 -32.805 17.163 1.00 73.44 807 THR A C 1
ATOM 6272 O O . THR A 1 807 ? 18.174 -33.955 17.065 1.00 73.44 807 THR A O 1
ATOM 6275 N N . LEU A 1 808 ? 18.719 -32.186 18.339 1.00 69.81 808 LEU A N 1
ATOM 6276 C CA . LEU A 1 808 ? 18.253 -32.694 19.632 1.00 69.81 808 LEU A CA 1
ATOM 6277 C C . LEU A 1 808 ? 16.978 -31.949 20.053 1.00 69.81 808 LEU A C 1
ATOM 6279 O O . LEU A 1 808 ? 17.044 -30.761 20.342 1.00 69.81 808 LEU A O 1
ATOM 6283 N N . THR A 1 809 ? 15.838 -32.632 20.117 1.00 69.50 809 THR A N 1
ATOM 6284 C CA . THR A 1 809 ? 14.517 -32.038 20.388 1.00 69.50 809 THR A CA 1
ATOM 6285 C C . THR A 1 809 ? 13.992 -32.374 21.782 1.00 69.50 809 THR A C 1
ATOM 6287 O O . THR A 1 809 ? 14.195 -33.479 22.288 1.00 69.50 809 THR A O 1
ATOM 6290 N N . GLN A 1 810 ? 13.310 -31.415 22.409 1.00 65.69 810 GLN A N 1
ATOM 6291 C CA . GLN A 1 810 ? 12.613 -31.600 23.680 1.00 65.69 810 GLN A CA 1
ATOM 6292 C C . GLN A 1 810 ? 11.357 -32.470 23.520 1.00 65.69 810 GLN A C 1
ATOM 6294 O O . GLN A 1 810 ? 10.569 -32.278 22.598 1.00 65.69 810 GLN A O 1
ATOM 6299 N N . GLY A 1 811 ? 11.143 -33.395 24.450 1.00 54.59 811 GLY A N 1
ATOM 6300 C CA . GLY A 1 811 ? 9.906 -34.146 24.613 1.00 54.59 811 GLY A CA 1
ATOM 6301 C C . GLY A 1 811 ? 9.407 -34.078 26.060 1.00 54.59 811 GLY A C 1
ATOM 6302 O O . GLY A 1 811 ? 10.131 -34.378 27.014 1.00 54.59 811 GLY A O 1
ATOM 6303 N N . GLY A 1 812 ? 8.163 -33.638 26.250 1.00 61.09 812 GLY A N 1
ATOM 6304 C CA . GLY A 1 812 ? 7.655 -33.274 27.578 1.00 61.09 812 GLY A CA 1
ATOM 6305 C C . GLY A 1 812 ? 8.441 -32.108 28.202 1.00 61.09 812 GLY A C 1
ATOM 6306 O O . GLY A 1 812 ? 8.950 -31.249 27.492 1.00 61.09 812 GLY A O 1
ATOM 6307 N N . ASN A 1 813 ? 8.592 -32.094 29.531 1.00 60.00 813 ASN A N 1
ATOM 6308 C CA . ASN A 1 813 ? 9.268 -31.017 30.279 1.00 60.00 813 ASN A CA 1
ATOM 6309 C C . ASN A 1 813 ? 10.788 -31.236 30.459 1.00 60.00 813 ASN A C 1
ATOM 6311 O O . ASN A 1 813 ? 11.376 -30.789 31.444 1.00 60.00 813 ASN A O 1
ATOM 6315 N N . ALA A 1 814 ? 11.438 -31.969 29.553 1.00 61.19 814 ALA A N 1
ATOM 6316 C CA . ALA A 1 814 ? 12.843 -32.350 29.707 1.00 61.19 814 ALA A CA 1
ATOM 6317 C C . ALA A 1 814 ? 13.817 -31.185 29.414 1.00 61.19 814 ALA A C 1
ATOM 6319 O O . ALA A 1 814 ? 13.556 -30.369 28.531 1.00 61.19 814 ALA A O 1
ATOM 6320 N N . TYR A 1 815 ? 14.950 -31.130 30.126 1.00 65.94 815 TYR A N 1
ATOM 6321 C CA . TYR A 1 815 ? 16.032 -30.149 29.936 1.00 65.94 815 TYR A CA 1
ATOM 6322 C C . TYR A 1 815 ? 17.417 -30.780 30.174 1.00 65.94 815 TYR A C 1
ATOM 6324 O O . TYR A 1 815 ? 17.543 -31.848 30.775 1.00 65.94 815 TYR A O 1
ATOM 6332 N N . LEU A 1 816 ? 18.470 -30.119 29.693 1.00 74.69 816 LEU A N 1
ATOM 6333 C CA . LEU A 1 816 ? 19.868 -30.531 29.818 1.00 74.69 816 LEU A CA 1
ATOM 6334 C C . LEU A 1 816 ? 20.527 -29.847 31.025 1.00 74.69 816 LEU A C 1
ATOM 6336 O O . LEU A 1 816 ? 20.591 -28.626 31.037 1.00 74.69 816 LEU A O 1
ATOM 6340 N N . HIS A 1 817 ? 21.062 -30.578 32.009 1.00 77.19 817 HIS A N 1
ATOM 6341 C CA . HIS A 1 817 ? 21.729 -29.973 33.176 1.00 77.19 817 HIS A CA 1
ATOM 6342 C C . HIS A 1 817 ? 23.264 -30.155 33.114 1.00 77.19 817 HIS A C 1
ATOM 6344 O O . HIS A 1 817 ? 23.789 -31.265 33.192 1.00 77.19 817 HIS A O 1
ATOM 6350 N N . LEU A 1 818 ? 24.022 -29.066 32.969 1.00 77.75 818 LEU A N 1
ATOM 6351 C CA . LEU A 1 818 ? 25.484 -29.095 32.815 1.00 77.75 818 LEU A CA 1
ATOM 6352 C C . LEU A 1 818 ? 26.186 -28.796 34.147 1.00 77.75 818 LEU A C 1
ATOM 6354 O O . LEU A 1 818 ? 26.187 -27.654 34.601 1.00 77.75 818 LEU A O 1
ATOM 6358 N N . GLY A 1 819 ? 26.793 -29.808 34.784 1.00 66.81 819 GLY A N 1
ATOM 6359 C CA . GLY A 1 819 ? 27.288 -29.667 36.166 1.00 66.81 819 GLY A CA 1
ATOM 6360 C C . GLY A 1 819 ? 28.257 -30.729 36.709 1.00 66.81 819 GLY A C 1
ATOM 6361 O O . GLY A 1 819 ? 28.961 -30.451 37.676 1.00 66.81 819 GLY A O 1
ATOM 6362 N N . GLY A 1 820 ? 28.364 -31.920 36.107 1.00 60.00 820 GLY A N 1
ATOM 6363 C CA . GLY A 1 820 ? 29.217 -33.008 36.634 1.00 60.00 820 GLY A CA 1
ATOM 6364 C C . GLY A 1 820 ? 30.717 -32.819 36.347 1.00 60.00 820 GLY A C 1
ATOM 6365 O O . GLY A 1 820 ? 31.049 -32.135 35.388 1.00 60.00 820 GLY A O 1
ATOM 6366 N N . GLY A 1 821 ? 31.629 -33.428 37.121 1.00 56.34 821 GLY A N 1
ATOM 6367 C CA . GLY A 1 821 ? 33.088 -33.475 36.859 1.00 56.34 821 GLY A CA 1
ATOM 6368 C C . GLY A 1 821 ? 33.920 -32.248 37.295 1.00 56.34 821 GLY A C 1
ATOM 6369 O O . GLY A 1 821 ? 33.379 -31.172 37.547 1.00 56.34 821 GLY A O 1
ATOM 6370 N N . SER A 1 822 ? 35.254 -32.393 37.366 1.00 56.97 822 SER A N 1
ATOM 6371 C CA . SER A 1 822 ? 36.209 -31.308 37.684 1.00 56.97 822 SER A CA 1
ATOM 6372 C C . SER A 1 822 ? 36.514 -30.423 36.465 1.00 56.97 822 SER A C 1
ATOM 6374 O O . SER A 1 822 ? 36.832 -30.955 35.406 1.00 56.97 822 SER A O 1
ATOM 6376 N N . GLY A 1 823 ? 36.489 -29.093 36.618 1.00 70.38 823 GLY A N 1
ATOM 6377 C CA . GLY A 1 823 ? 36.699 -28.124 35.524 1.00 70.38 823 GLY A CA 1
ATOM 6378 C C . GLY A 1 823 ? 35.393 -27.652 34.866 1.00 70.38 823 GLY A C 1
ATOM 6379 O O . GLY A 1 823 ? 34.307 -28.028 35.315 1.00 70.38 823 GLY A O 1
ATOM 6380 N N . ASN A 1 824 ? 35.485 -26.828 33.817 1.00 80.12 824 ASN A N 1
ATOM 6381 C CA . ASN A 1 824 ? 34.324 -26.307 33.078 1.00 80.12 824 ASN A CA 1
ATOM 6382 C C . ASN A 1 824 ? 33.501 -27.442 32.433 1.00 80.12 824 ASN A C 1
ATOM 6384 O O . ASN A 1 824 ? 34.051 -28.489 32.085 1.00 80.12 824 ASN A O 1
ATOM 6388 N N . ALA A 1 825 ? 32.181 -27.269 32.303 1.00 80.69 825 ALA A N 1
ATOM 6389 C CA . ALA A 1 825 ? 31.369 -28.152 31.452 1.00 80.69 825 ALA A CA 1
ATOM 6390 C C . ALA A 1 825 ? 31.681 -27.863 29.981 1.00 80.69 825 ALA A C 1
ATOM 6392 O O . ALA A 1 825 ? 32.091 -26.747 29.676 1.00 80.69 825 ALA A O 1
ATOM 6393 N N . LYS A 1 826 ? 31.485 -28.825 29.073 1.00 81.69 826 LYS A N 1
ATOM 6394 C CA . LYS A 1 826 ? 31.782 -28.607 27.647 1.00 81.69 826 LYS A CA 1
ATOM 6395 C C . LYS A 1 826 ? 30.719 -29.177 26.713 1.00 81.69 826 LYS A C 1
ATOM 6397 O O . LYS A 1 826 ? 30.285 -30.317 26.886 1.00 81.69 826 LYS A O 1
ATOM 6402 N N . ILE A 1 827 ? 30.354 -28.416 25.685 1.00 83.56 827 ILE A N 1
ATOM 6403 C CA . ILE A 1 827 ? 29.636 -28.912 24.506 1.00 83.56 827 ILE A CA 1
ATOM 6404 C C . ILE A 1 827 ? 30.582 -28.785 23.318 1.00 83.56 827 ILE A C 1
ATOM 6406 O O . ILE A 1 827 ? 30.899 -27.677 22.891 1.00 83.56 827 ILE A O 1
ATOM 6410 N N . GLU A 1 828 ? 31.047 -29.917 22.793 1.00 77.31 828 GLU A N 1
ATOM 6411 C CA . GLU A 1 828 ? 32.094 -29.949 21.774 1.00 77.31 828 GLU A CA 1
ATOM 6412 C C . GLU A 1 828 ? 31.625 -30.679 20.513 1.00 77.31 828 GLU A C 1
ATOM 6414 O O . GLU A 1 828 ? 31.281 -31.866 20.524 1.00 77.31 828 GLU A O 1
ATOM 6419 N N . ALA A 1 829 ? 31.661 -29.972 19.385 1.00 72.81 829 ALA A N 1
ATOM 6420 C CA . ALA A 1 829 ? 31.494 -30.575 18.071 1.00 72.81 829 ALA A CA 1
ATOM 6421 C C . ALA A 1 829 ? 32.873 -30.961 17.524 1.00 72.81 829 ALA A C 1
ATOM 6423 O O . ALA A 1 829 ? 33.582 -30.111 16.991 1.00 72.81 829 ALA A O 1
ATOM 6424 N N . THR A 1 830 ? 33.275 -32.230 17.631 1.00 61.09 830 THR A N 1
ATOM 6425 C CA . THR A 1 830 ? 34.580 -32.712 17.141 1.00 61.09 830 THR A CA 1
ATOM 6426 C C . THR A 1 830 ? 34.411 -33.598 15.907 1.00 61.09 830 THR A C 1
ATOM 6428 O O . THR A 1 830 ? 34.195 -34.803 16.000 1.00 61.09 830 THR A O 1
ATOM 6431 N N . SER A 1 831 ? 34.527 -33.023 14.712 1.00 58.56 831 SER A N 1
ATOM 6432 C CA . SER A 1 831 ? 34.518 -33.794 13.462 1.00 58.56 831 SER A CA 1
ATOM 6433 C C . SER A 1 831 ? 35.921 -33.852 12.858 1.00 58.56 831 SER A C 1
ATOM 6435 O O . SER A 1 831 ? 36.466 -32.793 12.548 1.00 58.56 831 SER A O 1
ATOM 6437 N N . PRO A 1 832 ? 36.481 -35.047 12.593 1.00 51.28 832 PRO A N 1
ATOM 6438 C CA . PRO A 1 832 ? 37.719 -35.187 11.823 1.00 51.28 832 PRO A CA 1
ATOM 6439 C C . PRO A 1 832 ? 37.610 -34.657 10.379 1.00 51.28 832 PRO A C 1
ATOM 6441 O O . PRO A 1 832 ? 38.628 -34.337 9.776 1.00 51.28 832 PRO A O 1
ATOM 6444 N N . ASN A 1 833 ? 36.384 -34.549 9.837 1.00 53.59 833 ASN A N 1
ATOM 6445 C CA . ASN A 1 833 ? 36.109 -34.221 8.429 1.00 53.59 833 ASN A CA 1
ATOM 6446 C C . ASN A 1 833 ? 35.470 -32.827 8.213 1.00 53.59 833 ASN A C 1
ATOM 6448 O O . ASN A 1 833 ? 35.190 -32.453 7.081 1.00 53.59 833 ASN A O 1
ATOM 6452 N N . GLY A 1 834 ? 35.218 -32.054 9.277 1.00 53.91 834 GLY A N 1
ATOM 6453 C CA . GLY A 1 834 ? 34.986 -30.602 9.194 1.00 53.91 834 GLY A CA 1
ATOM 6454 C C . GLY A 1 834 ? 33.628 -30.033 8.723 1.00 53.91 834 GLY A C 1
ATOM 6455 O O . GLY A 1 834 ? 33.551 -28.806 8.646 1.00 53.91 834 GLY A O 1
ATOM 6456 N N . SER A 1 835 ? 32.570 -30.812 8.431 1.00 63.00 835 SER A N 1
ATOM 6457 C CA . SER A 1 835 ? 31.327 -30.268 7.817 1.00 63.00 835 SER A CA 1
ATOM 6458 C C . SER A 1 835 ? 29.980 -30.783 8.393 1.00 63.00 835 SER A C 1
ATOM 6460 O O . SER A 1 835 ? 29.309 -31.607 7.773 1.00 63.00 835 SER A O 1
ATOM 6462 N N . GLY A 1 836 ? 29.526 -30.304 9.556 1.00 71.75 836 GLY A N 1
ATOM 6463 C CA . GLY A 1 836 ? 28.160 -30.589 10.040 1.00 71.75 836 GLY A CA 1
ATOM 6464 C C . GLY A 1 836 ? 27.606 -29.520 10.987 1.00 71.75 836 GLY A C 1
ATOM 6465 O O . GLY A 1 836 ? 28.390 -28.792 11.585 1.00 71.75 836 GLY A O 1
ATOM 6466 N N . THR A 1 837 ? 26.279 -29.452 11.129 1.00 80.06 837 THR A N 1
ATOM 6467 C CA . THR A 1 837 ? 25.546 -28.503 11.998 1.00 80.06 837 THR A CA 1
ATOM 6468 C C . THR A 1 837 ? 24.822 -29.248 13.122 1.00 80.06 837 THR A C 1
ATOM 6470 O O . THR A 1 837 ? 24.098 -30.205 12.850 1.00 80.06 837 THR A O 1
ATOM 6473 N N . TYR A 1 838 ? 24.974 -28.821 14.374 1.00 80.88 838 TYR A N 1
ATOM 6474 C CA . TYR A 1 838 ? 24.387 -29.482 15.544 1.00 80.88 838 TYR A CA 1
ATOM 6475 C C . TYR A 1 838 ? 23.396 -28.554 16.250 1.00 80.88 838 TYR A C 1
ATOM 6477 O O . TYR A 1 838 ? 23.783 -27.550 16.843 1.00 80.88 838 TYR A O 1
ATOM 6485 N N . THR A 1 839 ? 22.114 -28.901 16.187 1.00 84.62 839 THR A N 1
ATOM 6486 C CA . THR A 1 839 ? 20.993 -28.095 16.672 1.00 84.62 839 THR A CA 1
ATOM 6487 C C . THR A 1 839 ? 20.440 -28.632 17.994 1.00 84.62 839 THR A C 1
ATOM 6489 O O . THR A 1 839 ? 20.148 -29.819 18.111 1.00 84.62 839 THR A O 1
ATOM 6492 N N . PHE A 1 840 ? 20.223 -27.756 18.971 1.00 85.12 840 PHE A N 1
ATOM 6493 C CA . PHE A 1 840 ? 19.649 -28.044 20.283 1.00 85.12 840 PHE A CA 1
ATOM 6494 C C . PHE A 1 840 ? 18.304 -27.325 20.426 1.00 85.12 840 PHE A C 1
ATOM 6496 O O . PHE A 1 840 ? 18.253 -26.142 20.741 1.00 85.12 840 PHE A O 1
ATOM 6503 N N . ASN A 1 841 ? 17.205 -28.048 20.238 1.00 83.81 841 ASN A N 1
ATOM 6504 C CA . ASN A 1 841 ? 15.828 -27.606 20.492 1.00 83.81 841 ASN A CA 1
ATOM 6505 C C . ASN A 1 841 ? 15.366 -27.985 21.915 1.00 83.81 841 ASN A C 1
ATOM 6507 O O . ASN A 1 841 ? 14.177 -28.187 22.147 1.00 83.81 841 ASN A O 1
ATOM 6511 N N . VAL A 1 842 ? 16.297 -28.158 22.858 1.00 80.81 842 VAL A N 1
ATOM 6512 C CA . VAL A 1 842 ? 16.025 -28.526 24.255 1.00 80.81 842 VAL A CA 1
ATOM 6513 C C . VAL A 1 842 ? 16.599 -27.462 25.194 1.00 80.81 842 VAL A C 1
ATOM 6515 O O . VAL A 1 842 ? 17.707 -26.988 24.927 1.00 80.81 842 VAL A O 1
ATOM 6518 N N . PRO A 1 843 ? 15.896 -27.068 26.275 1.00 84.44 843 PRO A N 1
ATOM 6519 C CA . PRO A 1 843 ? 16.439 -26.123 27.245 1.00 84.44 843 PRO A CA 1
ATOM 6520 C C . PRO A 1 843 ? 17.712 -26.647 27.922 1.00 84.44 843 PRO A C 1
ATOM 6522 O O . PRO A 1 843 ? 17.830 -27.843 28.194 1.00 84.44 843 PRO A O 1
ATOM 6525 N N . VAL A 1 844 ? 18.646 -25.751 28.240 1.00 86.75 844 VAL A N 1
ATOM 6526 C CA . VAL A 1 844 ? 19.918 -26.028 28.919 1.00 86.75 844 VAL A CA 1
ATOM 6527 C C . VAL A 1 844 ? 19.977 -25.253 30.232 1.00 86.75 844 VAL A C 1
ATOM 6529 O O . VAL A 1 844 ? 19.819 -24.041 30.253 1.00 86.75 844 VAL A O 1
ATOM 6532 N N . GLN A 1 845 ? 20.258 -25.934 31.335 1.00 86.94 845 GLN A N 1
ATOM 6533 C CA . GLN A 1 845 ? 20.486 -25.356 32.653 1.00 86.94 845 GLN A CA 1
ATOM 6534 C C . GLN A 1 845 ? 21.946 -25.577 33.058 1.00 86.94 845 GLN A C 1
ATOM 6536 O O . GLN A 1 845 ? 22.434 -26.707 33.080 1.00 86.94 845 GLN A O 1
ATOM 6541 N N . MET A 1 846 ? 22.657 -24.502 33.385 1.00 86.75 846 MET A N 1
ATOM 6542 C CA . MET A 1 846 ? 24.059 -24.549 33.799 1.00 86.75 846 MET A CA 1
ATOM 6543 C C . MET A 1 846 ? 24.170 -24.539 35.326 1.00 86.75 846 MET A C 1
ATOM 6545 O O . MET A 1 846 ? 23.540 -23.729 36.002 1.00 86.75 846 MET A O 1
ATOM 6549 N N . ALA A 1 847 ? 25.027 -25.407 35.856 1.00 82.62 847 ALA A N 1
ATOM 6550 C CA . ALA A 1 847 ? 25.465 -25.420 37.255 1.00 82.62 847 ALA A CA 1
ATOM 6551 C C . ALA A 1 847 ? 26.974 -25.150 37.407 1.00 82.62 847 ALA A C 1
ATOM 6553 O O . ALA A 1 847 ? 27.531 -25.292 38.495 1.00 82.62 847 ALA A O 1
ATOM 6554 N N . LYS A 1 848 ? 27.650 -24.791 36.309 1.00 84.25 848 LYS A N 1
ATOM 6555 C CA . LYS A 1 848 ? 29.042 -24.330 36.271 1.00 84.25 848 LYS A CA 1
ATOM 6556 C C . LYS A 1 848 ? 29.354 -23.619 34.957 1.00 84.25 848 LYS A C 1
ATOM 6558 O O . LYS A 1 848 ? 28.587 -23.722 33.997 1.00 84.25 848 LYS A O 1
ATOM 6563 N N . THR A 1 849 ? 30.501 -22.937 34.904 1.00 88.12 849 THR A N 1
ATOM 6564 C CA . THR A 1 849 ? 30.996 -22.304 33.673 1.00 88.12 849 THR A CA 1
ATOM 6565 C C . THR A 1 849 ? 31.071 -23.350 32.567 1.00 88.12 849 THR A C 1
ATOM 6567 O O . THR A 1 849 ? 31.595 -24.450 32.779 1.00 88.12 849 THR A O 1
ATOM 6570 N N . THR A 1 850 ? 30.486 -23.028 31.417 1.00 87.81 850 THR A N 1
ATOM 6571 C CA . THR A 1 850 ? 30.315 -23.959 30.299 1.00 87.81 850 THR A CA 1
ATOM 6572 C C . THR A 1 850 ? 31.036 -23.429 29.072 1.00 87.81 850 THR A C 1
ATOM 6574 O O . THR A 1 850 ? 30.873 -22.270 28.707 1.00 87.81 850 THR A O 1
ATOM 6577 N N . GLU A 1 851 ? 31.818 -24.295 28.440 1.00 89.62 851 GLU A N 1
ATOM 6578 C CA . GLU A 1 851 ? 32.511 -24.042 27.186 1.00 89.62 851 GLU A CA 1
ATOM 6579 C C . GLU A 1 851 ? 31.668 -24.543 26.004 1.00 89.62 851 GLU A C 1
ATOM 6581 O O . GLU A 1 851 ? 31.276 -25.714 25.968 1.00 89.62 851 GLU A O 1
ATOM 6586 N N . LEU A 1 852 ? 31.392 -23.669 25.036 1.00 90.06 852 LEU A N 1
ATOM 6587 C CA . LEU A 1 852 ? 30.778 -24.025 23.756 1.00 90.06 852 LEU A CA 1
ATOM 6588 C C . LEU A 1 852 ? 31.858 -24.050 22.680 1.00 90.06 852 LEU A C 1
ATOM 6590 O O . LEU A 1 852 ? 32.414 -23.003 22.354 1.00 90.06 852 LEU A O 1
ATOM 6594 N N . ASN A 1 853 ? 32.130 -25.239 22.135 1.00 86.12 853 ASN A N 1
ATOM 6595 C CA . ASN A 1 853 ? 33.291 -25.497 21.288 1.00 86.12 853 ASN A CA 1
ATOM 6596 C C . ASN A 1 853 ? 32.893 -26.019 19.884 1.00 86.12 853 ASN A C 1
ATOM 6598 O O . ASN A 1 853 ? 33.005 -27.227 19.622 1.00 86.12 853 ASN A O 1
ATOM 6602 N N . PRO A 1 854 ? 32.435 -25.155 18.951 1.00 82.56 854 PRO A N 1
ATOM 6603 C CA . PRO A 1 854 ? 32.279 -25.477 17.524 1.00 82.56 854 PRO A CA 1
ATOM 6604 C C . PRO A 1 854 ? 33.642 -25.657 16.818 1.00 82.56 854 PRO A C 1
ATOM 6606 O O . PRO A 1 854 ? 34.122 -24.778 16.105 1.00 82.56 854 PRO A O 1
ATOM 6609 N N . VAL A 1 855 ? 34.316 -26.795 17.021 1.00 73.50 855 VAL A N 1
ATOM 6610 C CA . VAL A 1 855 ? 35.660 -27.048 16.450 1.00 73.50 855 VAL A CA 1
ATOM 6611 C C . VAL A 1 855 ? 35.592 -27.751 15.086 1.00 73.50 855 VAL A C 1
ATOM 6613 O O . VAL A 1 855 ? 36.346 -27.427 14.174 1.00 73.50 855 VAL A O 1
ATOM 6616 N N . GLY A 1 856 ? 34.678 -28.706 14.916 1.00 71.94 856 GLY A N 1
ATOM 6617 C CA . GLY A 1 856 ? 34.503 -29.505 13.697 1.00 71.94 856 GLY A CA 1
ATOM 6618 C C . GLY A 1 856 ? 33.139 -29.354 13.018 1.00 71.94 856 GLY A C 1
ATOM 6619 O O . GLY A 1 856 ? 32.862 -30.078 12.062 1.00 71.94 856 GLY A O 1
ATOM 6620 N N . GLY A 1 857 ? 32.291 -28.441 13.496 1.00 78.19 857 GLY A N 1
ATOM 6621 C CA . GLY A 1 857 ? 30.967 -28.150 12.945 1.00 78.19 857 GLY A CA 1
ATOM 6622 C C . GLY A 1 857 ? 30.260 -27.016 13.691 1.00 78.19 857 GLY A C 1
ATOM 6623 O O . GLY A 1 857 ? 30.700 -26.648 14.780 1.00 78.19 857 GLY A O 1
ATOM 6624 N N . ASP A 1 858 ? 29.204 -26.472 13.091 1.00 85.88 858 ASP A N 1
ATOM 6625 C CA . ASP A 1 858 ? 28.439 -25.344 13.633 1.00 85.88 858 ASP A CA 1
ATOM 6626 C C . ASP A 1 858 ? 27.517 -25.796 14.769 1.00 85.88 858 ASP A C 1
ATOM 6628 O O . ASP A 1 858 ? 26.986 -26.909 14.738 1.00 85.88 858 ASP A O 1
ATOM 6632 N N . LEU A 1 859 ? 27.301 -24.937 15.764 1.00 88.12 859 LEU A N 1
ATOM 6633 C CA . LEU A 1 859 ? 26.368 -25.188 16.867 1.00 88.12 859 LEU A CA 1
ATOM 6634 C C . LEU A 1 859 ? 25.171 -24.236 16.771 1.00 88.12 859 LEU A C 1
ATOM 6636 O O . LEU A 1 859 ? 25.353 -23.042 16.571 1.00 88.12 859 LEU A O 1
ATOM 6640 N N . ILE A 1 860 ? 23.954 -24.737 16.968 1.00 90.75 860 ILE A N 1
ATOM 6641 C CA . ILE A 1 860 ? 22.724 -23.933 16.990 1.00 90.75 860 ILE A CA 1
ATOM 6642 C C . ILE A 1 860 ? 21.929 -24.289 18.246 1.00 90.75 860 ILE A C 1
ATOM 6644 O O . ILE A 1 860 ? 21.575 -25.446 18.437 1.00 90.75 860 ILE A O 1
ATOM 6648 N N . PHE A 1 861 ? 21.599 -23.317 19.087 1.00 92.12 861 PHE A N 1
ATOM 6649 C CA . PHE A 1 861 ? 20.764 -23.492 20.275 1.00 92.12 861 PHE A CA 1
ATOM 6650 C C . PHE A 1 861 ? 19.436 -22.767 20.080 1.00 92.12 861 PHE A C 1
ATOM 6652 O O . PHE A 1 861 ? 19.376 -21.546 20.170 1.00 92.12 861 PHE A O 1
ATOM 6659 N N . ASN A 1 862 ? 18.370 -23.520 19.824 1.00 90.31 862 ASN A N 1
ATOM 6660 C CA . ASN A 1 862 ? 16.999 -23.011 19.750 1.00 90.31 862 ASN A CA 1
ATOM 6661 C C . ASN A 1 862 ? 16.284 -23.089 21.111 1.00 90.31 862 ASN A C 1
ATOM 6663 O O . ASN A 1 862 ? 15.371 -22.314 21.376 1.00 90.31 862 ASN A O 1
ATOM 6667 N N . GLY A 1 863 ? 16.689 -24.018 21.984 1.00 87.00 863 GLY A N 1
ATOM 6668 C CA . GLY A 1 863 ? 16.222 -24.081 23.369 1.00 87.00 863 GLY A CA 1
ATOM 6669 C C . GLY A 1 863 ? 16.860 -23.001 24.249 1.00 87.00 863 GLY A C 1
ATOM 6670 O O . GLY A 1 863 ? 17.985 -22.573 23.999 1.00 87.00 863 GLY A O 1
ATOM 6671 N N . ALA A 1 864 ? 16.145 -22.566 25.291 1.00 89.25 864 ALA A N 1
ATOM 6672 C CA . ALA A 1 864 ? 16.636 -21.557 26.233 1.00 89.25 864 ALA A CA 1
ATOM 6673 C C . ALA A 1 864 ? 17.874 -22.041 27.012 1.00 89.25 864 ALA A C 1
ATOM 6675 O O . ALA A 1 864 ? 17.958 -23.218 27.359 1.00 89.25 864 ALA A O 1
ATOM 6676 N N . ILE A 1 865 ? 18.800 -21.136 27.338 1.00 92.38 865 ILE A N 1
ATOM 6677 C CA . ILE A 1 865 ? 19.969 -21.411 28.187 1.00 92.38 865 ILE A CA 1
ATOM 6678 C C . ILE A 1 865 ? 19.841 -20.611 29.487 1.00 92.38 865 ILE A C 1
ATOM 6680 O O . ILE A 1 865 ? 19.846 -19.383 29.478 1.00 92.38 865 ILE A O 1
ATOM 6684 N N . THR A 1 866 ? 19.781 -21.291 30.626 1.00 92.50 866 THR A N 1
ATOM 6685 C CA . THR A 1 866 ? 19.780 -20.676 31.957 1.00 92.50 866 THR A CA 1
ATOM 6686 C C . THR A 1 866 ? 21.165 -20.822 32.572 1.00 92.50 866 THR A C 1
ATOM 6688 O O . THR A 1 866 ? 21.548 -21.915 32.992 1.00 92.50 866 THR A O 1
ATOM 6691 N N . ASN A 1 867 ? 21.927 -19.729 32.636 1.00 89.31 867 ASN A N 1
ATOM 6692 C CA . ASN A 1 867 ? 23.334 -19.762 33.031 1.00 89.31 867 ASN A CA 1
ATOM 6693 C C . ASN A 1 867 ? 23.572 -19.715 34.552 1.00 89.31 867 ASN A C 1
ATOM 6695 O O . ASN A 1 867 ? 24.675 -20.007 34.999 1.00 89.31 867 ASN A O 1
ATOM 6699 N N . GLY A 1 868 ? 22.561 -19.359 35.355 1.00 81.62 868 GLY A N 1
ATOM 6700 C CA . GLY A 1 868 ? 22.588 -19.464 36.822 1.00 81.62 868 GLY A CA 1
ATOM 6701 C C . GLY A 1 868 ? 23.699 -18.685 37.547 1.00 81.62 868 GLY A C 1
ATOM 6702 O O . GLY A 1 868 ? 23.968 -18.981 38.707 1.00 81.62 868 GLY A O 1
ATOM 6703 N N . GLY A 1 869 ? 24.353 -17.721 36.886 1.00 84.44 869 GLY A N 1
ATOM 6704 C CA . GLY A 1 869 ? 25.523 -17.004 37.422 1.00 84.44 869 GLY A CA 1
ATOM 6705 C C . GLY A 1 869 ? 26.876 -17.518 36.929 1.00 84.44 869 GLY A C 1
ATOM 6706 O O . GLY A 1 869 ? 27.917 -16.992 37.318 1.00 84.44 869 GLY A O 1
ATOM 6707 N N . TYR A 1 870 ? 26.883 -18.526 36.063 1.00 90.38 870 TYR A N 1
ATOM 6708 C CA . TYR A 1 870 ? 28.088 -19.118 35.500 1.00 90.38 870 TYR A CA 1
ATOM 6709 C C . TYR A 1 870 ? 28.376 -18.600 34.089 1.00 90.38 870 TYR A C 1
ATOM 6711 O O . TYR A 1 870 ? 27.461 -18.407 33.294 1.00 90.38 870 TYR A O 1
ATOM 6719 N N . GLY A 1 871 ? 29.655 -18.410 33.762 1.00 89.62 871 GLY A N 1
ATOM 6720 C CA . GLY A 1 871 ? 30.063 -17.897 32.453 1.00 89.62 871 GLY A CA 1
ATOM 6721 C C . GLY A 1 871 ? 29.790 -18.882 31.313 1.00 89.62 871 GLY A C 1
ATOM 6722 O O . GLY A 1 871 ? 29.974 -20.094 31.466 1.00 89.62 871 GLY A O 1
ATOM 6723 N N . LEU A 1 872 ? 29.381 -18.347 30.166 1.00 92.50 872 LEU A N 1
ATOM 6724 C CA . LEU A 1 872 ? 29.324 -19.062 28.899 1.00 92.50 872 LEU A CA 1
ATOM 6725 C C . LEU A 1 872 ? 30.556 -18.676 28.078 1.00 92.50 872 LEU A C 1
ATOM 6727 O O . LEU A 1 872 ? 30.634 -17.581 27.528 1.00 92.50 872 LEU A O 1
ATOM 6731 N N . ASP A 1 873 ? 31.545 -19.561 28.039 1.00 91.12 873 ASP A N 1
ATOM 6732 C CA . ASP A 1 873 ? 32.800 -19.328 27.331 1.00 91.12 873 ASP A CA 1
ATOM 6733 C C . ASP A 1 873 ? 32.726 -19.963 25.941 1.00 91.12 873 ASP A C 1
ATOM 6735 O O . ASP A 1 873 ? 32.543 -21.170 25.806 1.00 91.12 873 ASP A O 1
ATOM 6739 N N . VAL A 1 874 ? 32.886 -19.172 24.890 1.00 89.06 874 VAL A N 1
ATOM 6740 C CA . VAL A 1 874 ? 32.841 -19.661 23.512 1.00 89.06 874 VAL A CA 1
ATOM 6741 C C . VAL A 1 874 ? 34.262 -19.782 22.965 1.00 89.06 874 VAL A C 1
ATOM 6743 O O . VAL A 1 874 ? 34.993 -18.789 22.886 1.00 89.06 874 VAL A O 1
ATOM 6746 N N . TRP A 1 875 ? 34.632 -20.997 22.557 1.00 81.38 875 TRP A N 1
ATOM 6747 C CA . TRP A 1 875 ? 35.903 -21.311 21.899 1.00 81.38 875 TRP A CA 1
ATOM 6748 C C . TRP A 1 875 ? 35.649 -21.983 20.546 1.00 81.38 875 TRP A C 1
ATOM 6750 O O . TRP A 1 875 ? 34.656 -22.666 20.375 1.00 81.38 875 TRP A O 1
ATOM 6760 N N . GLY A 1 876 ? 36.530 -21.871 19.560 1.00 72.06 876 GLY A N 1
ATOM 6761 C CA . GLY A 1 876 ? 36.306 -22.538 18.279 1.00 72.06 876 GLY A CA 1
ATOM 6762 C C . GLY A 1 876 ? 37.340 -22.227 17.207 1.00 72.06 876 GLY A C 1
ATOM 6763 O O . GLY A 1 876 ? 38.238 -21.408 17.397 1.00 72.06 876 GLY A O 1
ATOM 6764 N N . GLY A 1 877 ? 37.240 -22.953 16.092 1.00 66.12 877 GLY A N 1
ATOM 6765 C CA . GLY A 1 877 ? 38.148 -22.826 14.950 1.00 66.12 877 GLY A CA 1
ATOM 6766 C C . GLY A 1 877 ? 37.678 -21.778 13.939 1.00 66.12 877 GLY A C 1
ATOM 6767 O O . GLY A 1 877 ? 36.482 -21.528 13.809 1.00 66.12 877 GLY A O 1
ATOM 6768 N N . ALA A 1 878 ? 38.615 -21.191 13.190 1.00 68.00 878 ALA A N 1
ATOM 6769 C CA . ALA A 1 878 ? 38.292 -20.300 12.074 1.00 68.00 878 ALA A CA 1
ATOM 6770 C C . ALA A 1 878 ? 37.372 -21.004 11.051 1.00 68.00 878 ALA A C 1
ATOM 6772 O O . ALA A 1 878 ? 37.584 -22.176 10.730 1.00 68.00 878 ALA A O 1
ATOM 6773 N N . GLY A 1 879 ? 36.357 -20.302 10.534 1.00 75.56 879 GLY A N 1
ATOM 6774 C CA . GLY A 1 879 ? 35.392 -20.866 9.579 1.00 75.56 879 GLY A CA 1
ATOM 6775 C C . GLY A 1 879 ? 34.218 -21.620 10.216 1.00 75.56 879 GLY A C 1
ATOM 6776 O O . GLY A 1 879 ? 33.612 -22.455 9.543 1.00 75.56 879 GLY A O 1
ATOM 6777 N N . LYS A 1 880 ? 33.938 -21.396 11.508 1.00 84.38 880 LYS A N 1
ATOM 6778 C CA . LYS A 1 880 ? 32.826 -22.013 12.252 1.00 84.38 880 LYS A CA 1
ATOM 6779 C C . LYS A 1 880 ? 31.922 -20.968 12.890 1.00 84.38 880 LYS A C 1
ATOM 6781 O O . LYS A 1 880 ? 32.378 -19.869 13.221 1.00 84.38 880 LYS A O 1
ATOM 6786 N N . SER A 1 881 ? 30.657 -21.337 13.063 1.00 87.50 881 SER A N 1
ATOM 6787 C CA . SER A 1 881 ? 29.611 -20.483 13.616 1.00 87.50 881 SER A CA 1
ATOM 6788 C C . SER A 1 881 ? 28.907 -21.108 14.826 1.00 87.50 881 SER A C 1
ATOM 6790 O O . SER A 1 881 ? 28.821 -22.331 14.981 1.00 87.50 881 SER A O 1
ATOM 6792 N N . LEU A 1 882 ? 28.417 -20.240 15.709 1.00 90.56 882 LEU A N 1
ATOM 6793 C CA . LEU A 1 882 ? 27.529 -20.571 16.821 1.00 90.56 882 LEU A CA 1
ATOM 6794 C C . LEU A 1 882 ? 26.285 -19.686 16.715 1.00 90.56 882 LEU A C 1
ATOM 6796 O O . LEU A 1 882 ? 26.418 -18.475 16.599 1.00 90.56 882 LEU A O 1
ATOM 6800 N N . THR A 1 883 ? 25.088 -20.252 16.814 1.00 92.44 883 THR A N 1
ATOM 6801 C CA . THR A 1 883 ? 23.833 -19.490 16.869 1.00 92.44 883 THR A CA 1
ATOM 6802 C C . THR A 1 883 ? 23.110 -19.756 18.184 1.00 92.44 883 THR A C 1
ATOM 6804 O O . THR A 1 883 ? 22.865 -20.906 18.540 1.00 92.44 883 THR A O 1
ATOM 6807 N N . LEU A 1 884 ? 22.741 -18.695 18.895 1.00 92.56 884 LEU A N 1
ATOM 6808 C CA . LEU A 1 884 ? 21.921 -18.698 20.103 1.00 92.56 884 LEU A CA 1
ATOM 6809 C C . LEU A 1 884 ? 20.561 -18.070 19.756 1.00 92.56 884 LEU A C 1
ATOM 6811 O O . LEU A 1 884 ? 20.376 -16.855 19.831 1.00 92.56 884 LEU A O 1
ATOM 6815 N N . ALA A 1 885 ? 19.627 -18.902 19.301 1.00 89.25 885 ALA A N 1
ATOM 6816 C CA . ALA A 1 885 ? 18.268 -18.489 18.949 1.00 89.25 885 ALA A CA 1
ATOM 6817 C C . ALA A 1 885 ? 17.305 -18.560 20.144 1.00 89.25 885 ALA A C 1
ATOM 6819 O O . ALA A 1 885 ? 16.388 -17.749 20.254 1.00 89.25 885 ALA A O 1
ATOM 6820 N N . GLY A 1 886 ? 17.531 -19.500 21.066 1.00 87.69 886 GLY A N 1
ATOM 6821 C CA . GLY A 1 886 ? 16.835 -19.554 22.347 1.00 87.69 886 GLY A CA 1
ATOM 6822 C C . GLY A 1 886 ? 17.299 -18.457 23.310 1.00 87.69 886 GLY A C 1
ATOM 6823 O O . GLY A 1 886 ? 18.436 -17.994 23.252 1.00 87.69 886 GLY A O 1
ATOM 6824 N N . VAL A 1 887 ? 16.417 -18.059 24.230 1.00 91.38 887 VAL A N 1
ATOM 6825 C CA . VAL A 1 887 ? 16.704 -17.033 25.248 1.00 91.38 887 VAL A CA 1
ATOM 6826 C C . VAL A 1 887 ? 17.828 -17.497 26.177 1.00 91.38 887 VAL A C 1
ATOM 6828 O O . VAL A 1 887 ? 17.706 -18.540 26.823 1.00 91.38 887 VAL A O 1
ATOM 6831 N N . VAL A 1 888 ? 18.891 -16.701 26.304 1.00 93.50 888 VAL A N 1
ATOM 6832 C CA . VAL A 1 888 ? 19.897 -16.862 27.362 1.00 93.50 888 VAL A CA 1
ATOM 6833 C C . VAL A 1 888 ? 19.497 -16.008 28.567 1.00 93.50 888 VAL A C 1
ATOM 6835 O O . VAL A 1 888 ? 19.216 -14.821 28.421 1.00 93.50 888 VAL A O 1
ATOM 6838 N N . SER A 1 889 ? 19.464 -16.589 29.766 1.00 94.06 889 SER A N 1
ATOM 6839 C CA . SER A 1 889 ? 19.029 -15.919 31.000 1.00 94.06 889 SER A CA 1
ATOM 6840 C C . SER A 1 889 ? 19.929 -16.250 32.197 1.00 94.06 889 SER A C 1
ATOM 6842 O O . SER A 1 889 ? 20.635 -17.260 32.198 1.00 94.06 889 SER A O 1
ATOM 6844 N N . GLY A 1 890 ? 19.890 -15.409 33.236 1.00 92.38 890 GLY A N 1
ATOM 6845 C CA . GLY A 1 890 ? 20.678 -15.553 34.469 1.00 92.38 890 GLY A CA 1
ATOM 6846 C C . GLY A 1 890 ? 21.746 -14.467 34.638 1.00 92.38 890 GLY A C 1
ATOM 6847 O O . GLY A 1 890 ? 21.739 -13.472 33.920 1.00 92.38 890 GLY A O 1
ATOM 6848 N N . SER A 1 891 ? 22.645 -14.624 35.614 1.00 91.56 891 SER A N 1
ATOM 6849 C CA . SER A 1 891 ? 23.651 -13.600 35.946 1.00 91.56 891 SER A CA 1
ATOM 6850 C C . SER A 1 891 ? 25.071 -13.859 35.448 1.00 91.56 891 SER A C 1
ATOM 6852 O O . SER A 1 891 ? 25.981 -13.082 35.720 1.00 91.56 891 SER A O 1
ATOM 6854 N N . GLY A 1 892 ? 25.281 -14.953 34.721 1.00 91.31 892 GLY A N 1
ATOM 6855 C CA . GLY A 1 892 ? 26.548 -15.242 34.060 1.00 91.31 892 GLY A CA 1
ATOM 6856 C C . GLY A 1 892 ? 26.737 -14.408 32.792 1.00 91.31 892 GLY A C 1
ATOM 6857 O O . GLY A 1 892 ? 25.758 -14.036 32.143 1.00 91.31 892 GLY A O 1
ATOM 6858 N N . GLY A 1 893 ? 27.993 -14.126 32.450 1.00 92.12 893 GLY A N 1
ATOM 6859 C CA . GLY A 1 893 ? 28.376 -13.414 31.226 1.00 92.12 893 GLY A CA 1
ATOM 6860 C C . GLY A 1 893 ? 28.671 -14.335 30.038 1.00 92.12 893 GLY A C 1
ATOM 6861 O O . GLY A 1 893 ? 28.796 -15.553 30.204 1.00 92.12 893 GLY A O 1
ATOM 6862 N N . LEU A 1 894 ? 28.819 -13.744 28.851 1.00 94.44 894 LEU A N 1
ATOM 6863 C CA . LEU A 1 894 ? 29.181 -14.416 27.597 1.00 94.44 894 LEU A CA 1
ATOM 6864 C C . LEU A 1 894 ? 30.581 -13.968 27.158 1.00 94.44 894 LEU A C 1
ATOM 6866 O O . LEU A 1 894 ? 30.800 -12.791 26.898 1.00 94.44 894 LEU A O 1
ATOM 6870 N N . ASN A 1 895 ? 31.534 -14.890 27.032 1.00 92.56 895 ASN A N 1
ATOM 6871 C CA . ASN A 1 895 ? 32.912 -14.550 26.667 1.00 92.56 895 ASN A CA 1
ATOM 6872 C C . ASN A 1 895 ? 33.315 -15.222 25.355 1.00 92.56 895 ASN A C 1
ATOM 6874 O O . ASN A 1 895 ? 33.414 -16.447 25.292 1.00 92.56 895 ASN A O 1
ATOM 6878 N N . LEU A 1 896 ? 33.627 -14.435 24.328 1.00 91.31 896 LEU A N 1
ATOM 6879 C CA . LEU A 1 896 ? 34.180 -14.927 23.067 1.00 91.31 896 LEU A CA 1
ATOM 6880 C C . LEU A 1 896 ? 35.709 -14.924 23.162 1.00 91.31 896 LEU A C 1
ATOM 6882 O O . LEU A 1 896 ? 36.343 -13.867 23.192 1.00 91.31 896 LEU A O 1
ATOM 6886 N N . LYS A 1 897 ? 36.302 -16.122 23.233 1.00 80.12 897 LYS A N 1
ATOM 6887 C CA . LYS A 1 897 ? 37.728 -16.325 23.552 1.00 80.12 897 LYS A CA 1
ATOM 6888 C C . LYS A 1 897 ? 38.583 -16.799 22.366 1.00 80.12 897 LYS A C 1
ATOM 6890 O O . LYS A 1 897 ? 39.748 -17.140 22.555 1.00 80.12 897 LYS A O 1
ATOM 6895 N N . SER A 1 898 ? 38.030 -16.848 21.152 1.00 76.44 898 SER A N 1
ATOM 6896 C CA . SER A 1 898 ? 38.730 -17.331 19.946 1.00 76.44 898 SER A CA 1
ATOM 6897 C C . SER A 1 898 ? 38.164 -16.739 18.648 1.00 76.44 898 SER A C 1
ATOM 6899 O O . SER A 1 898 ? 37.063 -16.198 18.654 1.00 76.44 898 SER A O 1
ATOM 6901 N N . SER A 1 899 ? 38.880 -16.898 17.531 1.00 71.00 899 SER A N 1
ATOM 6902 C CA . SER A 1 899 ? 38.577 -16.331 16.205 1.00 71.00 899 SER A CA 1
ATOM 6903 C C . SER A 1 899 ? 37.448 -17.050 15.440 1.00 71.00 899 SER A C 1
ATOM 6905 O O . SER A 1 899 ? 37.658 -17.535 14.323 1.00 71.00 899 SER A O 1
ATOM 6907 N N . LEU A 1 900 ? 36.265 -17.175 16.040 1.00 76.00 900 LEU A N 1
ATOM 6908 C CA . LEU A 1 900 ? 35.096 -17.710 15.337 1.00 76.00 900 LEU A CA 1
ATOM 6909 C C . LEU A 1 900 ? 34.657 -16.784 14.204 1.00 76.00 900 LEU A C 1
ATOM 6911 O O . LEU A 1 900 ? 34.797 -15.565 14.311 1.00 76.00 900 LEU A O 1
ATOM 6915 N N . SER A 1 901 ? 34.096 -17.371 13.142 1.00 79.75 901 SER A N 1
ATOM 6916 C CA . SER A 1 901 ? 33.560 -16.588 12.025 1.00 79.75 901 SER A CA 1
ATOM 6917 C C . SER A 1 901 ? 32.354 -15.770 12.462 1.00 79.75 901 SER A C 1
ATOM 6919 O O . SER A 1 901 ? 32.254 -14.619 12.064 1.00 79.75 901 SER A O 1
ATOM 6921 N N . GLN A 1 902 ? 31.471 -16.338 13.291 1.00 87.25 902 GLN A N 1
ATOM 6922 C CA . GLN A 1 902 ? 30.306 -15.630 13.820 1.00 87.25 902 GLN A CA 1
ATOM 6923 C C . GLN A 1 902 ? 29.718 -16.331 15.053 1.00 87.25 902 GLN A C 1
ATOM 6925 O O . GLN A 1 902 ? 29.538 -17.550 15.058 1.00 87.25 902 GLN A O 1
ATOM 6930 N N . VAL A 1 903 ? 29.348 -15.552 16.068 1.00 91.75 903 VAL A N 1
ATOM 6931 C CA . VAL A 1 903 ? 28.402 -15.937 17.122 1.00 91.75 903 VAL A CA 1
ATOM 6932 C C . VAL A 1 903 ? 27.132 -15.114 16.923 1.00 91.75 903 VAL A C 1
ATOM 6934 O O . VAL A 1 903 ? 27.143 -13.912 17.152 1.00 91.75 903 VAL A O 1
ATOM 6937 N N . GLY A 1 904 ? 26.059 -15.735 16.445 1.00 92.81 904 GLY A N 1
ATOM 6938 C CA . GLY A 1 904 ? 24.780 -15.080 16.180 1.00 92.81 904 GLY A CA 1
ATOM 6939 C C . GLY A 1 904 ? 23.832 -15.169 17.374 1.00 92.81 904 GLY A C 1
ATOM 6940 O O . GLY A 1 904 ? 23.594 -16.265 17.874 1.00 92.81 904 GLY A O 1
ATOM 6941 N N . ILE A 1 905 ? 23.246 -14.051 17.795 1.00 93.88 905 ILE A N 1
ATOM 6942 C CA . ILE A 1 905 ? 22.149 -13.998 18.768 1.00 93.88 905 ILE A CA 1
ATOM 6943 C C . ILE A 1 905 ? 20.916 -13.456 18.053 1.00 93.88 905 ILE A C 1
ATOM 6945 O O . ILE A 1 905 ? 20.907 -12.305 17.619 1.00 93.88 905 ILE A O 1
ATOM 6949 N N . THR A 1 906 ? 19.878 -14.280 17.922 1.00 89.56 906 THR A N 1
ATOM 6950 C CA . THR A 1 906 ? 18.624 -13.905 17.239 1.00 89.56 906 THR A CA 1
ATOM 6951 C C . THR A 1 906 ? 17.434 -13.798 18.193 1.00 89.56 906 THR A C 1
ATOM 6953 O O . THR A 1 906 ? 16.446 -13.152 17.864 1.00 89.56 906 THR A O 1
ATOM 6956 N N . GLY A 1 907 ? 17.525 -14.388 19.390 1.00 82.62 907 GLY A N 1
ATOM 6957 C CA . GLY A 1 907 ? 16.507 -14.286 20.438 1.00 82.62 907 GLY A CA 1
ATOM 6958 C C . GLY A 1 907 ? 16.675 -13.069 21.359 1.00 82.62 907 GLY A C 1
ATOM 6959 O O . GLY A 1 907 ? 17.697 -12.383 21.347 1.00 82.62 907 GLY A O 1
ATOM 6960 N N . HIS A 1 908 ? 15.678 -12.834 22.215 1.00 91.25 908 HIS A N 1
ATOM 6961 C CA . HIS A 1 908 ? 15.695 -11.787 23.246 1.00 91.25 908 HIS A CA 1
ATOM 6962 C C . HIS A 1 908 ? 16.269 -12.336 24.555 1.00 91.25 908 HIS A C 1
ATOM 6964 O O . HIS A 1 908 ? 15.543 -12.809 25.428 1.00 91.25 908 HIS A O 1
ATOM 6970 N N . SER A 1 909 ? 17.591 -12.329 24.671 1.00 94.06 909 SER A N 1
ATOM 6971 C CA . SER A 1 909 ? 18.304 -12.818 25.846 1.00 94.06 909 SER A CA 1
ATOM 6972 C C . SER A 1 909 ? 18.299 -11.784 26.977 1.00 94.06 909 SER A C 1
ATOM 6974 O O . SER A 1 909 ? 18.484 -10.591 26.760 1.00 94.06 909 SER A O 1
ATOM 6976 N N . THR A 1 910 ? 18.085 -12.246 28.209 1.00 93.62 910 THR A N 1
ATOM 6977 C CA . THR A 1 910 ? 17.835 -11.399 29.390 1.00 93.62 910 THR A CA 1
ATOM 6978 C C . THR A 1 910 ? 18.936 -11.467 30.444 1.00 93.62 910 THR A C 1
ATOM 6980 O O . THR A 1 910 ? 18.790 -10.870 31.515 1.00 93.62 910 THR A O 1
ATOM 6983 N N . TYR A 1 911 ? 20.028 -12.187 30.174 1.00 95.31 911 TYR A N 1
ATOM 6984 C CA . TYR A 1 911 ? 21.154 -12.279 31.101 1.00 95.31 911 TYR A CA 1
ATOM 6985 C C . TYR A 1 911 ? 21.804 -10.912 31.353 1.00 95.31 911 TYR A C 1
ATOM 6987 O O . TYR A 1 911 ? 21.827 -10.054 30.473 1.00 95.31 911 TYR A O 1
ATOM 6995 N N . ASN A 1 912 ? 22.320 -10.709 32.567 1.00 92.56 912 ASN A N 1
ATOM 6996 C CA . ASN A 1 912 ? 22.879 -9.419 32.993 1.00 92.56 912 ASN A CA 1
ATOM 6997 C C . ASN A 1 912 ? 24.387 -9.442 33.288 1.00 92.56 912 ASN A C 1
ATOM 6999 O O . ASN A 1 912 ? 24.945 -8.413 33.651 1.00 92.56 912 ASN A O 1
ATOM 7003 N N . GLY A 1 913 ? 25.046 -10.597 33.155 1.00 94.12 913 GLY A N 1
ATOM 7004 C CA . GLY A 1 913 ? 26.505 -10.657 33.198 1.00 94.12 913 GLY A CA 1
ATOM 7005 C C . GLY A 1 913 ? 27.115 -10.074 31.923 1.00 94.12 913 GLY A C 1
ATOM 7006 O O . GLY A 1 913 ? 26.495 -10.134 30.861 1.00 94.12 913 GLY A O 1
ATOM 7007 N N . ASP A 1 914 ? 28.328 -9.533 32.019 1.00 95.56 914 ASP A N 1
ATOM 7008 C CA . ASP A 1 914 ? 29.000 -8.851 30.906 1.00 95.56 914 ASP A CA 1
ATOM 7009 C C . ASP A 1 914 ? 29.243 -9.771 29.699 1.00 95.56 914 ASP A C 1
ATOM 7011 O O . ASP A 1 914 ? 29.511 -10.970 29.835 1.00 95.56 914 ASP A O 1
ATOM 7015 N N . THR A 1 915 ? 29.177 -9.191 28.504 1.00 96.88 915 THR A N 1
ATOM 7016 C CA . THR A 1 915 ? 29.566 -9.829 27.249 1.00 96.88 915 THR A CA 1
ATOM 7017 C C . THR A 1 915 ? 30.924 -9.289 26.807 1.00 96.88 915 THR A C 1
ATOM 7019 O O . THR A 1 915 ? 31.075 -8.101 26.529 1.00 96.88 915 THR A O 1
ATOM 7022 N N . ALA A 1 916 ? 31.929 -10.157 26.724 1.00 95.25 916 ALA A N 1
ATOM 7023 C CA . ALA A 1 916 ? 33.277 -9.793 26.296 1.00 95.25 916 ALA A CA 1
ATOM 7024 C C . ALA A 1 916 ? 33.597 -10.406 24.927 1.00 95.25 916 ALA A C 1
ATOM 7026 O O . ALA A 1 916 ? 33.685 -11.629 24.784 1.00 95.25 916 ALA A O 1
ATOM 7027 N N . VAL A 1 917 ? 33.812 -9.554 23.926 1.00 94.94 917 VAL A N 1
ATOM 7028 C CA . VAL A 1 917 ? 34.222 -9.924 22.567 1.00 94.94 917 VAL A CA 1
ATOM 7029 C C . VAL A 1 917 ? 35.723 -9.694 22.434 1.00 94.94 917 VAL A C 1
ATOM 7031 O O . VAL A 1 917 ? 36.173 -8.638 22.001 1.00 94.94 917 VAL A O 1
ATOM 7034 N N . GLY A 1 918 ? 36.522 -10.675 22.863 1.00 88.62 918 GLY A N 1
ATOM 7035 C CA . GLY A 1 918 ? 37.982 -10.565 22.808 1.00 88.62 918 GLY A CA 1
ATOM 7036 C C . GLY A 1 918 ? 38.533 -10.687 21.386 1.00 88.62 918 GLY A C 1
ATOM 7037 O O . GLY A 1 918 ? 39.423 -9.938 21.007 1.00 88.62 918 GLY A O 1
ATOM 7038 N N . THR A 1 919 ? 37.999 -11.632 20.607 1.00 84.75 919 THR A N 1
ATOM 7039 C CA . THR A 1 919 ? 38.357 -11.899 19.203 1.00 84.75 919 THR A CA 1
ATOM 7040 C C . THR A 1 919 ? 37.173 -12.536 18.471 1.00 84.75 919 THR A C 1
ATOM 7042 O O . THR A 1 919 ? 36.375 -13.217 19.117 1.00 84.75 919 THR A O 1
ATOM 7045 N N . GLY A 1 920 ? 37.106 -12.419 17.142 1.00 86.69 920 GLY A N 1
ATOM 7046 C CA . GLY A 1 920 ? 36.003 -12.978 16.343 1.00 86.69 920 GLY A CA 1
ATOM 7047 C C . GLY A 1 920 ? 34.790 -12.045 16.291 1.00 86.69 920 GLY A C 1
ATOM 7048 O O . GLY A 1 920 ? 34.854 -10.929 16.799 1.00 86.69 920 GLY A O 1
ATOM 7049 N N . MET A 1 921 ? 33.697 -12.483 15.661 1.00 91.12 921 MET A N 1
ATOM 7050 C CA . MET A 1 921 ? 32.526 -11.630 15.413 1.00 91.12 921 MET A CA 1
ATOM 7051 C C . MET A 1 921 ? 31.299 -12.066 16.222 1.00 91.12 921 MET A C 1
ATOM 7053 O O . MET A 1 921 ? 30.857 -13.210 16.115 1.00 91.12 921 MET A O 1
ATOM 7057 N N . LEU A 1 922 ? 30.725 -11.148 16.997 1.00 94.69 922 LEU A N 1
ATOM 7058 C CA . LEU A 1 922 ? 29.412 -11.273 17.631 1.00 94.69 922 LEU A CA 1
ATOM 7059 C C . LEU A 1 922 ? 28.378 -10.541 16.767 1.00 94.69 922 LEU A C 1
ATOM 7061 O O . LEU A 1 922 ? 28.509 -9.342 16.563 1.00 94.69 922 LEU A O 1
ATOM 7065 N N . VAL A 1 923 ? 27.347 -11.239 16.293 1.00 95.19 923 VAL A N 1
ATOM 7066 C CA . VAL A 1 923 ? 26.247 -10.651 15.513 1.00 95.19 923 VAL A CA 1
ATOM 7067 C C . VAL A 1 923 ? 24.961 -10.733 16.321 1.00 95.19 923 VAL A C 1
ATOM 7069 O O . VAL A 1 923 ? 24.459 -11.824 16.588 1.00 95.19 923 VAL A O 1
ATOM 7072 N N . VAL A 1 924 ? 24.415 -9.589 16.712 1.00 95.94 924 VAL A N 1
ATOM 7073 C CA . VAL A 1 924 ? 23.187 -9.486 17.499 1.00 95.94 924 VAL A CA 1
ATOM 7074 C C . VAL A 1 924 ? 22.077 -8.962 16.597 1.00 95.94 924 VAL A C 1
ATOM 7076 O O . VAL A 1 924 ? 22.039 -7.782 16.284 1.00 95.94 924 VAL A O 1
ATOM 7079 N N . ASN A 1 925 ? 21.163 -9.845 16.197 1.00 93.56 925 ASN A N 1
ATOM 7080 C CA . ASN A 1 925 ? 19.922 -9.493 15.490 1.00 93.56 925 ASN A CA 1
ATOM 7081 C C . ASN A 1 925 ? 18.682 -9.622 16.403 1.00 93.56 925 ASN A C 1
ATOM 7083 O O . ASN A 1 925 ? 17.580 -9.274 16.000 1.00 93.56 925 ASN A O 1
ATOM 7087 N N . GLY A 1 926 ? 18.859 -10.148 17.622 1.00 92.69 926 GLY A N 1
ATOM 7088 C CA . GLY A 1 926 ? 17.873 -10.144 18.706 1.00 92.69 926 GLY A CA 1
ATOM 7089 C C . GLY A 1 926 ? 18.191 -9.077 19.760 1.00 92.69 926 GLY A C 1
ATOM 7090 O O . GLY A 1 926 ? 18.469 -7.927 19.428 1.00 92.69 926 GLY A O 1
ATOM 7091 N N . SER A 1 927 ? 18.190 -9.450 21.044 1.00 95.12 927 SER A N 1
ATOM 7092 C CA . SER A 1 927 ? 18.524 -8.522 22.136 1.00 95.12 927 SER A CA 1
ATOM 7093 C C . SER A 1 927 ? 19.402 -9.155 23.217 1.00 95.12 927 SER A C 1
ATOM 7095 O O . SER A 1 927 ? 19.164 -10.290 23.626 1.00 95.12 927 SER A O 1
ATOM 7097 N N . ILE A 1 928 ? 20.395 -8.399 23.693 1.00 96.62 928 ILE A N 1
ATOM 7098 C CA . ILE A 1 928 ? 21.175 -8.612 24.926 1.00 96.62 928 ILE A CA 1
ATOM 7099 C C . ILE A 1 928 ? 21.217 -7.320 25.762 1.00 96.62 928 ILE A C 1
ATOM 7101 O O . ILE A 1 928 ? 22.222 -6.998 26.391 1.00 96.62 928 ILE A O 1
ATOM 7105 N N . SER A 1 929 ? 20.118 -6.557 25.769 1.00 95.56 929 SER A N 1
ATOM 7106 C CA . SER A 1 929 ? 20.015 -5.190 26.318 1.00 95.56 929 SER A CA 1
ATOM 7107 C C . SER A 1 929 ? 20.455 -5.006 27.776 1.00 95.56 929 SER A C 1
ATOM 7109 O O . SER A 1 929 ? 20.697 -3.878 28.202 1.00 95.56 929 SER A O 1
ATOM 7111 N N . ASN A 1 930 ? 20.515 -6.090 28.552 1.00 94.88 930 ASN A N 1
ATOM 7112 C CA . ASN A 1 930 ? 20.889 -6.083 29.969 1.00 94.88 930 ASN A CA 1
ATOM 7113 C C . ASN A 1 930 ? 22.379 -6.380 30.206 1.00 94.88 930 ASN A C 1
ATOM 7115 O O . ASN A 1 930 ? 22.836 -6.280 31.342 1.00 94.88 930 ASN A O 1
ATOM 7119 N N . SER A 1 931 ? 23.120 -6.776 29.169 1.00 95.81 931 SER A N 1
ATOM 7120 C CA . SER A 1 931 ? 24.524 -7.172 29.254 1.00 95.81 931 SER A CA 1
ATOM 7121 C C . SER A 1 931 ? 25.417 -6.077 28.678 1.00 95.81 931 SER A C 1
ATOM 7123 O O . SER A 1 931 ? 25.285 -5.725 27.506 1.00 95.81 931 SER A O 1
ATOM 7125 N N . ALA A 1 932 ? 26.330 -5.540 29.490 1.00 96.81 932 ALA A N 1
ATOM 7126 C CA . ALA A 1 932 ? 27.343 -4.611 28.998 1.00 96.81 932 ALA A CA 1
ATOM 7127 C C . ALA A 1 932 ? 28.297 -5.339 28.037 1.00 96.81 932 ALA A C 1
ATOM 7129 O O . ALA A 1 932 ? 28.770 -6.435 28.339 1.00 96.81 932 ALA A O 1
ATOM 7130 N N . VAL A 1 933 ? 28.574 -4.737 26.882 1.00 97.88 933 VAL A N 1
ATOM 7131 C CA . VAL A 1 933 ? 29.396 -5.310 25.815 1.00 97.88 933 VAL A CA 1
ATOM 7132 C C . VAL A 1 933 ? 30.742 -4.598 25.756 1.00 97.88 933 VAL A C 1
ATOM 7134 O O . VAL A 1 933 ? 30.812 -3.390 25.546 1.00 97.88 933 VAL A O 1
ATOM 7137 N N . SER A 1 934 ? 31.824 -5.365 25.883 1.00 96.50 934 SER A N 1
ATOM 7138 C CA . SER A 1 934 ? 33.192 -4.884 25.669 1.00 96.50 934 SER A CA 1
ATOM 7139 C C . SER A 1 934 ? 33.816 -5.566 24.455 1.00 96.50 934 SER A C 1
ATOM 7141 O O . SER A 1 934 ? 33.749 -6.790 24.331 1.00 96.50 934 SER A O 1
ATOM 7143 N N . VAL A 1 935 ? 34.424 -4.791 23.554 1.00 97.00 935 VAL A N 1
ATOM 7144 C CA . VAL A 1 935 ? 35.017 -5.311 22.310 1.00 97.00 935 VAL A CA 1
ATOM 7145 C C . VAL A 1 935 ? 36.514 -5.022 22.289 1.00 97.00 935 VAL A C 1
ATOM 7147 O O . VAL A 1 935 ? 36.936 -3.877 22.148 1.00 97.00 935 VAL A O 1
ATOM 7150 N N . GLY A 1 936 ? 37.324 -6.064 22.464 1.00 93.38 936 GLY A N 1
ATOM 7151 C CA . GLY A 1 936 ? 38.783 -5.973 22.453 1.00 93.38 936 GLY A CA 1
ATOM 7152 C C . GLY A 1 936 ? 39.377 -5.961 21.043 1.00 93.38 936 GLY A C 1
ATOM 7153 O O . GLY A 1 936 ? 38.689 -6.190 20.049 1.00 93.38 936 GLY A O 1
ATOM 7154 N N . SER A 1 937 ? 40.688 -5.729 20.958 1.00 90.75 937 SER A N 1
ATOM 7155 C CA . SER A 1 937 ? 41.428 -5.754 19.691 1.00 90.75 937 SER A CA 1
ATOM 7156 C C . SER A 1 937 ? 41.301 -7.098 18.960 1.00 90.75 937 SER A C 1
ATOM 7158 O O . SER A 1 937 ? 41.675 -8.145 19.488 1.00 90.75 937 SER A O 1
ATOM 7160 N N . GLY A 1 938 ? 40.781 -7.055 17.727 1.00 87.25 938 GLY A N 1
ATOM 7161 C CA . GLY A 1 938 ? 40.474 -8.237 16.909 1.00 87.25 938 GLY A CA 1
ATOM 7162 C C . GLY A 1 938 ? 39.070 -8.820 17.125 1.00 87.25 938 GLY A C 1
ATOM 7163 O O . GLY A 1 938 ? 38.729 -9.833 16.504 1.00 87.25 938 GLY A O 1
ATOM 7164 N N . GLY A 1 939 ? 38.267 -8.213 18.003 1.00 93.12 939 GLY A N 1
ATOM 7165 C CA . GLY A 1 939 ? 36.841 -8.476 18.167 1.00 93.12 939 GLY A CA 1
ATOM 7166 C C . GLY A 1 939 ? 35.982 -7.560 17.294 1.00 93.12 939 GLY A C 1
ATOM 7167 O O . GLY A 1 939 ? 36.328 -6.399 17.073 1.00 93.12 939 GLY A O 1
ATOM 7168 N N . VAL A 1 940 ? 34.852 -8.084 16.821 1.00 94.94 940 VAL A N 1
ATOM 7169 C CA . VAL A 1 940 ? 33.854 -7.348 16.037 1.00 94.94 940 VAL A CA 1
ATOM 7170 C C . VAL A 1 940 ? 32.477 -7.545 16.664 1.00 94.94 940 VAL A C 1
ATOM 7172 O O . VAL A 1 940 ? 32.092 -8.681 16.942 1.00 94.94 940 VAL A O 1
ATOM 7175 N N . VAL A 1 941 ? 31.724 -6.467 16.867 1.00 96.31 941 VAL A N 1
ATOM 7176 C CA . VAL A 1 941 ? 30.288 -6.527 17.184 1.00 96.31 941 VAL A CA 1
ATOM 7177 C C . VAL A 1 941 ? 29.477 -6.009 15.999 1.00 96.31 941 VAL A C 1
ATOM 7179 O O . VAL A 1 941 ? 29.858 -5.019 15.381 1.00 96.31 941 VAL A O 1
ATOM 7182 N N . SER A 1 942 ? 28.395 -6.701 15.654 1.00 95.19 942 SER A N 1
ATOM 7183 C CA . SER A 1 942 ? 27.596 -6.429 14.458 1.00 95.19 942 SER A CA 1
ATOM 7184 C C . SER A 1 942 ? 26.124 -6.830 14.628 1.00 95.19 942 SER A C 1
ATOM 7186 O O . SER A 1 942 ? 25.758 -7.369 15.676 1.00 95.19 942 SER A O 1
ATOM 7188 N N . GLY A 1 943 ? 25.281 -6.581 13.623 1.00 94.06 943 GLY A N 1
ATOM 7189 C CA . GLY A 1 943 ? 23.853 -6.907 13.601 1.00 94.06 943 GLY A CA 1
ATOM 7190 C C . GLY A 1 943 ? 22.928 -5.708 13.836 1.00 94.06 943 GLY A C 1
ATOM 7191 O O . GLY A 1 943 ? 23.376 -4.612 14.165 1.00 94.06 943 GLY A O 1
ATOM 7192 N N . ALA A 1 944 ? 21.624 -5.924 13.638 1.00 93.44 944 ALA A N 1
ATOM 7193 C CA . ALA A 1 944 ? 20.581 -4.886 13.714 1.00 93.44 944 ALA A CA 1
ATOM 7194 C C . ALA A 1 944 ? 19.758 -4.914 15.026 1.00 93.44 944 ALA A C 1
ATOM 7196 O O . ALA A 1 944 ? 18.642 -4.404 15.105 1.00 93.44 944 ALA A O 1
ATOM 7197 N N . GLY A 1 945 ? 20.254 -5.622 16.040 1.00 93.94 945 GLY A N 1
ATOM 7198 C CA . GLY A 1 945 ? 19.561 -5.864 17.303 1.00 93.94 945 GLY A CA 1
ATOM 7199 C C . GLY A 1 945 ? 19.858 -4.828 18.389 1.00 93.94 945 GLY A C 1
ATOM 7200 O O . GLY A 1 945 ? 20.396 -3.749 18.147 1.00 93.94 945 GLY A O 1
ATOM 7201 N N . THR A 1 946 ? 19.519 -5.174 19.634 1.00 97.19 946 THR A N 1
ATOM 7202 C CA . THR A 1 946 ? 19.810 -4.344 20.816 1.00 97.19 946 THR A CA 1
ATOM 7203 C C . THR A 1 946 ? 20.891 -4.970 21.693 1.00 97.19 946 THR A C 1
ATOM 7205 O O . THR A 1 946 ? 20.775 -6.122 22.105 1.00 97.19 946 THR A O 1
ATOM 7208 N N . ILE A 1 947 ? 21.909 -4.200 22.062 1.00 97.69 947 ILE A N 1
ATOM 7209 C CA . ILE A 1 947 ? 22.930 -4.571 23.049 1.00 97.69 947 ILE A CA 1
ATOM 7210 C C . ILE A 1 947 ? 22.814 -3.706 24.309 1.00 97.69 947 ILE A C 1
ATOM 7212 O O . ILE A 1 947 ? 22.131 -2.686 24.288 1.00 97.69 947 ILE A O 1
ATOM 7216 N N . GLY A 1 948 ? 23.413 -4.110 25.434 1.00 97.25 948 GLY A N 1
ATOM 7217 C CA . GLY A 1 948 ? 23.567 -3.215 26.590 1.00 97.25 948 GLY A CA 1
ATOM 7218 C C . GLY A 1 948 ? 24.623 -2.135 26.333 1.00 97.25 948 GLY A C 1
ATOM 7219 O O . GLY A 1 948 ? 25.009 -1.911 25.190 1.00 97.25 948 GLY A O 1
ATOM 7220 N N . ALA A 1 949 ? 25.103 -1.462 27.382 1.00 97.50 949 ALA A N 1
ATOM 7221 C CA . ALA A 1 949 ? 26.145 -0.435 27.247 1.00 97.50 949 ALA A CA 1
ATOM 7222 C C . ALA A 1 949 ? 27.371 -0.963 26.475 1.00 97.50 949 ALA A C 1
ATOM 7224 O O . ALA A 1 949 ? 27.811 -2.083 26.729 1.00 97.50 949 ALA A O 1
ATOM 7225 N N . LEU A 1 950 ? 27.918 -0.164 25.557 1.00 98.06 950 LEU A N 1
ATOM 7226 C CA . LEU A 1 950 ? 28.997 -0.562 24.650 1.00 98.06 950 LEU A CA 1
ATOM 7227 C C . LEU A 1 950 ? 30.310 0.140 25.017 1.00 98.06 950 LEU A C 1
ATOM 7229 O O . LEU A 1 950 ? 30.343 1.349 25.238 1.00 98.06 950 LEU A O 1
ATOM 7233 N N . THR A 1 951 ? 31.410 -0.611 25.037 1.00 97.12 951 THR A N 1
ATOM 7234 C CA . THR A 1 951 ? 32.769 -0.069 25.151 1.00 97.12 951 THR A CA 1
ATOM 7235 C C . THR A 1 951 ? 33.694 -0.729 24.134 1.00 97.12 951 THR A C 1
ATOM 7237 O O . THR A 1 951 ? 33.910 -1.945 24.174 1.00 97.12 951 THR A O 1
ATOM 7240 N N . LEU A 1 952 ? 34.276 0.068 23.238 1.00 96.56 952 LEU A N 1
ATOM 7241 C CA . LEU A 1 952 ? 35.343 -0.385 22.349 1.00 96.56 952 LEU A CA 1
ATOM 7242 C C . LEU A 1 952 ? 36.698 -0.240 23.055 1.00 96.56 952 LEU A C 1
ATOM 7244 O O . LEU A 1 952 ? 37.025 0.795 23.617 1.00 96.56 952 LEU A O 1
ATOM 7248 N N . ALA A 1 953 ? 37.493 -1.305 23.038 1.00 89.81 953 ALA A N 1
ATOM 7249 C CA . ALA A 1 953 ? 38.847 -1.367 23.582 1.00 89.81 953 ALA A CA 1
ATOM 7250 C C . ALA A 1 953 ? 39.819 -1.827 22.480 1.00 89.81 953 ALA A C 1
ATOM 7252 O O . ALA A 1 953 ? 40.513 -2.842 22.611 1.00 89.81 953 ALA A O 1
ATOM 7253 N N . GLY A 1 954 ? 39.811 -1.107 21.352 1.00 89.62 954 GLY A N 1
ATOM 7254 C CA . GLY A 1 954 ? 40.567 -1.460 20.143 1.00 89.62 954 GLY A CA 1
ATOM 7255 C C . GLY A 1 954 ? 39.833 -2.369 19.151 1.00 89.62 954 GLY A C 1
ATOM 7256 O O . GLY A 1 954 ? 40.462 -2.850 18.210 1.00 89.62 954 GLY A O 1
ATOM 7257 N N . GLY A 1 955 ? 38.553 -2.664 19.393 1.00 94.88 955 GLY A N 1
ATOM 7258 C CA . GLY A 1 955 ? 37.709 -3.513 18.546 1.00 94.88 955 GLY A CA 1
ATOM 7259 C C . GLY A 1 955 ? 36.893 -2.749 17.499 1.00 94.88 955 GLY A C 1
ATOM 7260 O O . GLY A 1 955 ? 36.929 -1.519 17.442 1.00 94.88 955 GLY A O 1
ATOM 7261 N N . THR A 1 956 ? 36.137 -3.492 16.689 1.00 96.75 956 THR A N 1
ATOM 7262 C CA . THR A 1 956 ? 35.331 -2.947 15.585 1.00 96.75 956 THR A CA 1
ATOM 7263 C C . THR A 1 956 ? 33.830 -3.068 15.854 1.00 96.75 956 THR A C 1
ATOM 7265 O O . THR A 1 956 ? 33.367 -4.095 16.354 1.00 96.75 956 THR A O 1
ATOM 7268 N N . VAL A 1 957 ? 33.060 -2.053 15.469 1.00 97.19 957 VAL A N 1
ATOM 7269 C CA . VAL A 1 957 ? 31.590 -2.090 15.396 1.00 97.19 957 VAL A CA 1
ATOM 7270 C C . VAL A 1 957 ? 31.136 -2.008 13.935 1.00 97.19 957 VAL A C 1
ATOM 7272 O O . VAL A 1 957 ? 31.708 -1.239 13.163 1.00 97.19 957 VAL A O 1
ATOM 7275 N N . ARG A 1 958 ? 30.159 -2.846 13.561 1.00 95.44 958 ARG A N 1
ATOM 7276 C CA . ARG A 1 958 ? 29.569 -2.950 12.213 1.00 95.44 958 ARG A CA 1
ATOM 7277 C C . ARG A 1 958 ? 28.050 -3.148 12.301 1.00 95.44 958 ARG A C 1
ATOM 7279 O O . ARG A 1 958 ? 27.612 -4.301 12.354 1.00 95.44 958 ARG A O 1
ATOM 7286 N N . PRO A 1 959 ? 27.245 -2.091 12.451 1.00 95.38 959 PRO A N 1
ATOM 7287 C CA . PRO A 1 959 ? 25.792 -2.219 12.487 1.00 95.38 959 PRO A CA 1
ATOM 7288 C C . PRO A 1 959 ? 25.248 -3.026 11.293 1.00 95.38 959 PRO A C 1
ATOM 7290 O O . PRO A 1 959 ? 25.868 -3.099 10.245 1.00 95.38 959 PRO A O 1
ATOM 7293 N N . GLY A 1 960 ? 24.131 -3.727 11.503 1.00 81.94 960 GLY A N 1
ATOM 7294 C CA . GLY A 1 960 ? 23.439 -4.475 10.447 1.00 81.94 960 GLY A CA 1
ATOM 7295 C C . GLY A 1 960 ? 24.131 -5.750 9.919 1.00 81.94 960 GLY A C 1
ATOM 7296 O O . GLY A 1 960 ? 25.155 -6.201 10.430 1.00 81.94 960 GLY A O 1
ATOM 7297 N N . ASN A 1 961 ? 23.479 -6.402 8.940 1.00 69.00 961 ASN A N 1
ATOM 7298 C CA . ASN A 1 961 ? 24.064 -7.431 8.039 1.00 69.00 961 ASN A CA 1
ATOM 7299 C C . ASN A 1 961 ? 24.138 -6.917 6.577 1.00 69.00 961 ASN A C 1
ATOM 7301 O O . ASN A 1 961 ? 24.280 -7.692 5.631 1.00 69.00 961 ASN A O 1
ATOM 7305 N N . SER A 1 962 ? 23.911 -5.615 6.461 1.00 81.44 962 SER A N 1
ATOM 7306 C CA . SER A 1 962 ? 24.075 -4.625 5.406 1.00 81.44 962 SER A CA 1
ATOM 7307 C C . SER A 1 962 ? 23.842 -3.277 6.139 1.00 81.44 962 SER A C 1
ATOM 7309 O O . SER A 1 962 ? 23.892 -3.283 7.373 1.00 81.44 962 SER A O 1
ATOM 7311 N N . VAL A 1 963 ? 23.427 -2.201 5.463 1.00 86.38 963 VAL A N 1
ATOM 7312 C CA . VAL A 1 963 ? 22.929 -0.987 6.130 1.00 86.38 963 VAL A CA 1
ATOM 7313 C C . VAL A 1 963 ? 21.874 -1.332 7.190 1.00 86.38 963 VAL A C 1
ATOM 7315 O O . VAL A 1 963 ? 20.862 -1.978 6.899 1.00 86.38 963 VAL A O 1
ATOM 7318 N N . GLY A 1 964 ? 22.111 -0.935 8.439 1.00 89.00 964 GLY A N 1
ATOM 7319 C CA . GLY A 1 964 ? 21.165 -1.176 9.524 1.00 89.00 964 GLY A CA 1
ATOM 7320 C C . GLY A 1 964 ? 21.506 -0.490 10.843 1.00 89.00 964 GLY A C 1
ATOM 7321 O O . GLY A 1 964 ? 22.548 0.131 11.019 1.00 89.00 964 GLY A O 1
ATOM 7322 N N . THR A 1 965 ? 20.602 -0.615 11.817 1.00 94.94 965 THR A N 1
ATOM 7323 C CA . THR A 1 965 ? 20.737 0.058 13.117 1.00 94.94 965 THR A CA 1
ATOM 7324 C C . THR A 1 965 ? 21.125 -0.906 14.234 1.00 94.94 965 THR A C 1
ATOM 7326 O O . THR A 1 965 ? 20.373 -1.824 14.551 1.00 94.94 965 THR A O 1
ATOM 7329 N N . LEU A 1 966 ? 22.250 -0.658 14.909 1.00 97.19 966 LEU A N 1
ATOM 7330 C CA . LEU A 1 966 ? 22.622 -1.333 16.155 1.00 97.19 966 LEU A CA 1
ATOM 7331 C C . LEU A 1 966 ? 22.218 -0.461 17.349 1.00 97.19 966 LEU A C 1
ATOM 7333 O O . LEU A 1 966 ? 22.784 0.609 17.577 1.00 97.19 966 LEU A O 1
ATOM 7337 N N . THR A 1 967 ? 21.255 -0.927 18.146 1.00 97.75 967 THR A N 1
ATOM 7338 C CA . THR A 1 967 ? 20.767 -0.173 19.311 1.00 97.75 967 THR A CA 1
ATOM 7339 C C . THR A 1 967 ? 21.600 -0.475 20.557 1.00 97.75 967 THR A C 1
ATOM 7341 O O . THR A 1 967 ? 21.722 -1.629 20.963 1.00 97.75 967 THR A O 1
ATOM 7344 N N . VAL A 1 968 ? 22.112 0.555 21.230 1.00 97.94 968 VAL A N 1
ATOM 7345 C CA . VAL A 1 968 ? 22.841 0.461 22.504 1.00 97.94 968 VAL A CA 1
ATOM 7346 C C . VAL A 1 968 ? 21.926 0.920 23.643 1.00 97.94 968 VAL A C 1
ATOM 7348 O O . VAL A 1 968 ? 21.611 2.098 23.792 1.00 97.94 968 VAL A O 1
ATOM 7351 N N . ASN A 1 969 ? 21.485 -0.009 24.487 1.00 96.69 969 ASN A N 1
ATOM 7352 C CA . ASN A 1 969 ? 20.650 0.250 25.660 1.00 96.69 969 ASN A CA 1
ATOM 7353 C C . ASN A 1 969 ? 21.497 0.759 26.842 1.00 96.69 969 ASN A C 1
ATOM 7355 O O . ASN A 1 969 ? 21.661 0.082 27.857 1.00 96.69 969 ASN A O 1
ATOM 7359 N N . GLY A 1 970 ? 22.081 1.945 26.681 1.00 95.56 970 GLY A N 1
ATOM 7360 C CA . GLY A 1 970 ? 22.969 2.581 27.650 1.00 95.56 970 GLY A CA 1
ATOM 7361 C C . GLY A 1 970 ? 23.953 3.530 26.971 1.00 95.56 970 GLY A C 1
ATOM 7362 O O . GLY A 1 970 ? 23.704 4.001 25.863 1.00 95.56 970 GLY A O 1
ATOM 7363 N N . ASN A 1 971 ? 25.075 3.798 27.638 1.00 96.81 971 ASN A N 1
ATOM 7364 C CA . ASN A 1 971 ? 26.155 4.602 27.067 1.00 96.81 971 ASN A CA 1
ATOM 7365 C C . ASN A 1 971 ? 26.962 3.789 26.041 1.00 96.81 971 ASN A C 1
ATOM 7367 O O . ASN A 1 971 ? 27.140 2.580 26.211 1.00 96.81 971 ASN A O 1
ATOM 7371 N N . ALA A 1 972 ? 27.486 4.471 25.025 1.00 97.38 972 ALA A N 1
ATOM 7372 C CA . ALA A 1 972 ? 28.427 3.941 24.047 1.00 97.38 972 ALA A CA 1
ATOM 7373 C C . ALA A 1 972 ? 29.733 4.750 24.106 1.00 97.38 972 ALA A C 1
ATOM 7375 O O . ALA A 1 972 ? 29.756 5.916 23.718 1.00 97.38 972 ALA A O 1
ATOM 7376 N N . ASP A 1 973 ? 30.815 4.137 24.589 1.00 96.94 973 ASP A N 1
ATOM 7377 C CA . ASP A 1 973 ? 32.170 4.681 24.442 1.00 96.94 973 ASP A CA 1
ATOM 7378 C C . ASP A 1 973 ? 32.889 3.939 23.315 1.00 96.94 973 ASP A C 1
ATOM 7380 O O . ASP A 1 973 ? 33.240 2.762 23.436 1.00 96.94 973 ASP A O 1
ATOM 7384 N N . LEU A 1 974 ? 33.072 4.630 22.197 1.00 96.31 974 LEU A N 1
ATOM 7385 C CA . LEU A 1 974 ? 33.654 4.089 20.974 1.00 96.31 974 LEU A CA 1
ATOM 7386 C C . LEU A 1 974 ? 35.166 4.365 20.873 1.00 96.31 974 LEU A C 1
ATOM 7388 O O . LEU A 1 974 ? 35.786 4.068 19.852 1.00 96.31 974 LEU A O 1
ATOM 7392 N N . GLY A 1 975 ? 35.777 4.932 21.918 1.00 93.00 975 GLY A N 1
ATOM 7393 C CA . GLY A 1 975 ? 37.157 5.402 21.879 1.00 93.00 975 GLY A CA 1
ATOM 7394 C C . GLY A 1 975 ? 38.195 4.316 21.577 1.00 93.00 975 GLY A C 1
ATOM 7395 O O . GLY A 1 975 ? 38.184 3.233 22.159 1.00 93.00 975 GLY A O 1
ATOM 7396 N N . GLY A 1 976 ? 39.135 4.616 20.678 1.00 87.81 976 GLY A N 1
ATOM 7397 C CA . GLY A 1 976 ? 40.249 3.727 20.334 1.00 87.81 976 GLY A CA 1
ATOM 7398 C C . GLY A 1 976 ? 39.860 2.548 19.439 1.00 87.81 976 GLY A C 1
ATOM 7399 O O . GLY A 1 976 ? 40.709 1.696 19.181 1.00 87.81 976 GLY A O 1
ATOM 7400 N N . GLY A 1 977 ? 38.596 2.467 19.011 1.00 94.50 977 GLY A N 1
ATOM 7401 C CA . GLY A 1 977 ? 38.067 1.434 18.122 1.00 94.50 977 GLY A CA 1
ATOM 7402 C C . GLY A 1 977 ? 37.924 1.881 16.666 1.00 94.50 977 GLY A C 1
ATOM 7403 O O . GLY A 1 977 ? 38.387 2.947 16.257 1.00 94.50 977 GLY A O 1
ATOM 7404 N N . THR A 1 978 ? 37.251 1.042 15.881 1.00 97.06 978 THR A N 1
ATOM 7405 C CA . THR A 1 978 ? 36.897 1.325 14.483 1.00 97.06 978 THR A CA 1
ATOM 7406 C C . THR A 1 978 ? 35.400 1.145 14.282 1.00 97.06 978 THR A C 1
ATOM 7408 O O . THR A 1 978 ? 34.842 0.121 14.678 1.00 97.06 978 THR A O 1
ATOM 7411 N N . TYR A 1 979 ? 34.759 2.116 13.644 1.00 97.19 979 TYR A N 1
ATOM 7412 C CA . TYR A 1 979 ? 33.400 1.986 13.138 1.00 97.19 979 TYR A CA 1
ATOM 7413 C C . TYR A 1 979 ? 33.479 1.791 11.624 1.00 97.19 979 TYR A C 1
ATOM 7415 O O . TYR A 1 979 ? 33.906 2.692 10.914 1.00 97.19 979 TYR A O 1
ATOM 7423 N N . GLU A 1 980 ? 33.120 0.605 11.139 1.00 96.25 980 GLU A N 1
ATOM 7424 C CA . GLU A 1 980 ? 32.952 0.369 9.701 1.00 96.25 980 GLU A CA 1
ATOM 7425 C C . GLU A 1 980 ? 31.491 0.655 9.370 1.00 96.25 980 GLU A C 1
ATOM 7427 O O . GLU A 1 980 ? 30.620 -0.112 9.776 1.00 96.25 980 GLU A O 1
ATOM 7432 N N . CYS A 1 981 ? 31.254 1.791 8.723 1.00 95.44 981 CYS A N 1
ATOM 7433 C CA . CYS A 1 981 ? 29.934 2.276 8.360 1.00 95.44 981 CYS A CA 1
ATOM 7434 C C . CYS A 1 981 ? 29.663 1.929 6.896 1.00 95.44 981 CYS A C 1
ATOM 7436 O O . CYS A 1 981 ? 30.427 2.323 6.011 1.00 95.44 981 CYS A O 1
ATOM 7438 N N . GLU A 1 982 ? 28.591 1.191 6.632 1.00 94.19 982 GLU A N 1
ATOM 7439 C CA . GLU A 1 982 ? 28.073 1.011 5.282 1.00 94.19 982 GLU A CA 1
ATOM 7440 C C . GLU A 1 982 ? 27.191 2.196 4.878 1.00 94.19 982 GLU A C 1
ATOM 7442 O O . GLU A 1 982 ? 26.415 2.716 5.674 1.00 94.19 982 GLU A O 1
ATOM 7447 N N . ILE A 1 983 ? 27.308 2.617 3.619 1.00 93.06 983 ILE A N 1
ATOM 7448 C CA . ILE A 1 983 ? 26.436 3.610 2.987 1.00 93.06 983 ILE A CA 1
ATOM 7449 C C . ILE A 1 983 ? 25.942 2.978 1.691 1.00 93.06 983 ILE A C 1
ATOM 7451 O O . ILE A 1 983 ? 26.753 2.650 0.821 1.00 93.06 983 ILE A O 1
ATOM 7455 N N . ALA A 1 984 ? 24.633 2.765 1.584 1.00 86.38 984 ALA A N 1
ATOM 7456 C CA . ALA A 1 984 ? 24.030 2.089 0.439 1.00 86.38 984 ALA A CA 1
ATOM 7457 C C . ALA A 1 984 ? 23.633 3.068 -0.672 1.00 86.38 984 ALA A C 1
ATOM 7459 O O . ALA A 1 984 ? 23.790 2.748 -1.850 1.00 86.38 984 ALA A O 1
ATOM 7460 N N . SER A 1 985 ? 23.155 4.260 -0.308 1.00 87.50 985 SER A N 1
ATOM 7461 C CA . SER A 1 985 ? 22.670 5.268 -1.254 1.00 87.50 985 SER A CA 1
ATOM 7462 C C . SER A 1 985 ? 23.009 6.691 -0.788 1.00 87.50 985 SER A C 1
ATOM 7464 O O . SER A 1 985 ? 23.614 6.907 0.266 1.00 87.50 985 SER A O 1
ATOM 7466 N N . THR A 1 986 ? 22.620 7.685 -1.582 1.00 83.88 986 THR A N 1
ATOM 7467 C CA . THR A 1 986 ? 22.696 9.105 -1.214 1.00 83.88 986 THR A CA 1
ATOM 7468 C C . THR A 1 986 ? 21.603 9.558 -0.236 1.00 83.88 986 THR A C 1
ATOM 7470 O O . THR A 1 986 ? 21.576 10.731 0.125 1.00 83.88 986 THR A O 1
ATOM 7473 N N . SER A 1 987 ? 20.695 8.667 0.184 1.00 83.25 987 SER A N 1
ATOM 7474 C CA . SER A 1 987 ? 19.672 8.961 1.194 1.00 83.25 987 SER A CA 1
ATOM 7475 C C . SER A 1 987 ? 20.300 9.142 2.585 1.00 83.25 987 SER A C 1
ATOM 7477 O O . SER A 1 987 ? 21.139 8.325 2.980 1.00 83.25 987 SER A O 1
ATOM 7479 N N . PRO A 1 988 ? 19.863 10.139 3.379 1.00 74.69 988 PRO A N 1
ATOM 7480 C CA . PRO A 1 988 ? 20.457 10.419 4.685 1.00 74.69 988 PRO A CA 1
ATOM 7481 C C . PRO A 1 988 ? 20.377 9.313 5.735 1.00 74.69 988 PRO A C 1
ATOM 7483 O O . PRO A 1 988 ? 21.154 9.311 6.694 1.00 74.69 988 PRO A O 1
ATOM 7486 N N . THR A 1 989 ? 19.438 8.383 5.570 1.00 80.06 989 THR A N 1
ATOM 7487 C CA . THR A 1 989 ? 19.218 7.259 6.489 1.00 80.06 989 THR A CA 1
ATOM 7488 C C . THR A 1 989 ? 19.671 5.919 5.922 1.00 80.06 989 THR A C 1
ATOM 7490 O O . THR A 1 989 ? 19.658 4.930 6.650 1.00 80.06 989 THR A O 1
ATOM 7493 N N . ASP A 1 990 ? 20.111 5.865 4.660 1.00 88.38 990 ASP A N 1
ATOM 7494 C CA . ASP A 1 990 ? 20.585 4.631 4.016 1.00 88.38 990 ASP A CA 1
ATOM 7495 C C . ASP A 1 990 ? 22.065 4.383 4.332 1.00 88.38 990 ASP A C 1
ATOM 7497 O O . ASP A 1 990 ? 22.904 4.126 3.460 1.00 88.38 990 ASP A O 1
ATOM 7501 N N . CYS A 1 991 ? 22.386 4.477 5.617 1.00 92.69 991 CYS A N 1
ATOM 7502 C CA . CYS A 1 991 ? 23.692 4.182 6.168 1.00 92.69 991 CYS A CA 1
ATOM 7503 C C . CYS A 1 991 ? 23.560 3.440 7.497 1.00 92.69 991 CYS A C 1
ATOM 7505 O O . CYS A 1 991 ? 22.501 3.429 8.131 1.00 92.69 991 CYS A O 1
ATOM 7507 N N . ASP A 1 992 ? 24.638 2.790 7.913 1.00 96.19 992 ASP A N 1
ATOM 7508 C CA . ASP A 1 992 ? 24.689 2.182 9.232 1.00 96.19 992 ASP A CA 1
ATOM 7509 C C . ASP A 1 992 ? 24.466 3.218 10.335 1.00 96.19 992 ASP A C 1
ATOM 7511 O O . ASP A 1 992 ? 24.986 4.335 10.297 1.00 96.19 992 ASP A O 1
ATOM 7515 N N . LEU A 1 993 ? 23.728 2.808 11.368 1.00 96.31 993 LEU A N 1
ATOM 7516 C CA . LEU A 1 993 ? 23.394 3.661 12.502 1.00 96.31 993 LEU A CA 1
ATOM 7517 C C . LEU A 1 993 ? 23.735 2.984 13.831 1.00 96.31 993 LEU A C 1
ATOM 7519 O O . LEU A 1 993 ? 23.215 1.916 14.164 1.00 96.31 993 LEU A O 1
ATOM 7523 N N . ILE A 1 994 ? 24.546 3.644 14.658 1.00 97.44 994 ILE A N 1
ATOM 7524 C CA . ILE A 1 994 ? 24.691 3.299 16.081 1.00 97.44 994 ILE A CA 1
ATOM 7525 C C . ILE A 1 994 ? 23.725 4.164 16.895 1.00 97.44 994 ILE A C 1
ATOM 7527 O O . ILE A 1 994 ? 23.939 5.366 17.027 1.00 97.44 994 ILE A O 1
ATOM 7531 N N . ALA A 1 995 ? 22.688 3.562 17.480 1.00 96.81 995 ALA A N 1
ATOM 7532 C CA . ALA A 1 995 ? 21.656 4.285 18.228 1.00 96.81 995 ALA A CA 1
ATOM 7533 C C . ALA A 1 995 ? 21.766 4.042 19.742 1.00 96.81 995 ALA A C 1
ATOM 7535 O O . ALA A 1 995 ? 21.291 3.029 20.259 1.00 96.81 995 ALA A O 1
ATOM 7536 N N . ALA A 1 996 ? 22.387 4.965 20.478 1.00 97.06 996 ALA A N 1
ATOM 7537 C CA . ALA A 1 996 ? 22.585 4.857 21.920 1.00 97.06 996 ALA A CA 1
ATOM 7538 C C . ALA A 1 996 ? 21.478 5.543 22.732 1.00 97.06 996 ALA A C 1
ATOM 7540 O O . ALA A 1 996 ? 21.227 6.735 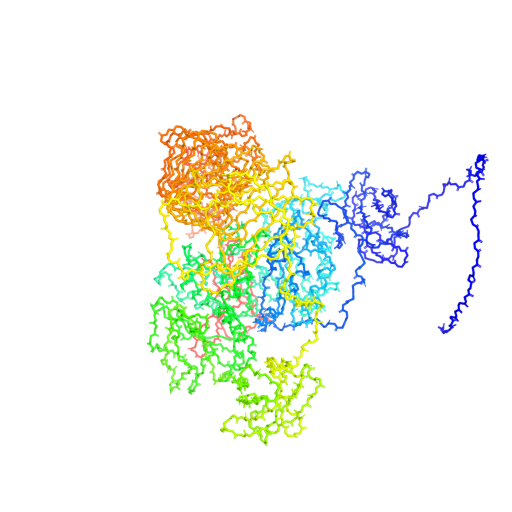22.615 1.00 97.06 996 ALA A O 1
ATOM 7541 N N . LYS A 1 997 ? 20.858 4.817 23.666 1.00 95.56 997 LYS A N 1
ATOM 7542 C CA . LYS A 1 997 ? 19.868 5.389 24.598 1.00 95.56 997 LYS A CA 1
ATOM 7543 C C . LYS A 1 997 ? 20.485 6.262 25.701 1.00 95.56 997 LYS A C 1
ATOM 7545 O O . LYS A 1 997 ? 19.743 6.879 26.458 1.00 95.56 997 LYS A O 1
ATOM 7550 N N . GLY A 1 998 ? 21.812 6.275 25.833 1.00 93.94 998 GLY A N 1
ATOM 7551 C CA . GLY A 1 998 ? 22.569 7.096 26.781 1.00 93.94 998 GLY A CA 1
ATOM 7552 C C . GLY A 1 998 ? 23.540 8.051 26.083 1.00 93.94 998 GLY A C 1
ATOM 7553 O O . GLY A 1 998 ? 23.262 8.548 24.995 1.00 93.94 998 GLY A O 1
ATOM 7554 N N . THR A 1 999 ? 24.685 8.318 26.713 1.00 95.25 999 THR A N 1
ATOM 7555 C CA . THR A 1 999 ? 25.757 9.132 26.117 1.00 95.25 999 THR A CA 1
ATOM 7556 C C . THR A 1 999 ? 26.546 8.328 25.088 1.00 95.25 999 THR A C 1
ATOM 7558 O O . THR A 1 999 ? 27.031 7.243 25.412 1.00 95.25 999 THR A O 1
ATOM 7561 N N . LEU A 1 1000 ? 26.718 8.879 23.887 1.00 96.88 1000 LEU A N 1
ATOM 7562 C CA . LEU A 1 1000 ? 27.601 8.369 22.840 1.00 96.88 1000 LEU A CA 1
ATOM 7563 C C . LEU A 1 1000 ? 28.826 9.278 22.711 1.00 96.88 1000 LEU A C 1
ATOM 7565 O O . LEU A 1 1000 ? 28.705 10.483 22.505 1.00 96.88 1000 LEU A O 1
ATOM 7569 N N . MET A 1 1001 ? 30.018 8.713 22.861 1.00 95.31 1001 MET A N 1
ATOM 7570 C CA . MET A 1 1001 ? 31.265 9.478 22.852 1.00 95.31 1001 MET A CA 1
ATOM 7571 C C . MET A 1 1001 ? 32.451 8.622 22.411 1.00 95.31 1001 MET A C 1
ATOM 7573 O O . MET A 1 1001 ? 32.369 7.395 22.392 1.00 95.31 1001 MET A O 1
ATOM 7577 N N . ALA A 1 1002 ? 33.574 9.271 22.108 1.00 94.25 1002 ALA A N 1
ATOM 7578 C CA . ALA A 1 1002 ? 34.859 8.615 21.908 1.00 94.25 1002 ALA A CA 1
ATOM 7579 C C . ALA A 1 1002 ? 35.883 9.145 22.930 1.00 94.25 1002 ALA A C 1
ATOM 7581 O O . ALA A 1 1002 ? 36.370 10.274 22.836 1.00 94.25 1002 ALA A O 1
ATOM 7582 N N . SER A 1 1003 ? 36.219 8.335 23.941 1.00 90.81 1003 SER A N 1
ATOM 7583 C CA . SER A 1 1003 ? 37.195 8.716 24.983 1.00 90.81 1003 SER A CA 1
ATOM 7584 C C . SER A 1 1003 ? 38.651 8.795 24.489 1.00 90.81 1003 SER A C 1
ATOM 7586 O O . SER A 1 1003 ? 39.516 9.366 25.157 1.00 90.81 1003 SER A O 1
ATOM 7588 N N . SER A 1 1004 ? 38.924 8.231 23.314 1.00 91.88 1004 SER A N 1
ATOM 7589 C CA . SER A 1 1004 ? 40.161 8.339 22.530 1.00 91.88 1004 SER A CA 1
ATOM 7590 C C . SER A 1 1004 ? 39.814 8.211 21.041 1.00 91.88 1004 SER A C 1
ATOM 7592 O O . SER A 1 1004 ? 38.645 8.017 20.726 1.00 91.88 1004 SER A O 1
ATOM 7594 N N . THR A 1 1005 ? 40.779 8.332 20.121 1.00 94.06 1005 THR A N 1
ATOM 7595 C CA . THR A 1 1005 ? 40.482 8.406 18.678 1.00 94.06 1005 THR A CA 1
ATOM 7596 C C . THR A 1 1005 ? 39.637 7.229 18.176 1.00 94.06 1005 THR A C 1
ATOM 7598 O O . THR A 1 1005 ? 40.075 6.084 18.272 1.00 94.06 1005 THR A O 1
ATOM 7601 N N . LEU A 1 1006 ? 38.446 7.512 17.645 1.00 96.44 1006 LEU A N 1
ATOM 7602 C CA . LEU A 1 1006 ? 37.615 6.586 16.873 1.00 96.44 1006 LEU A CA 1
ATOM 7603 C C . LEU A 1 1006 ? 37.822 6.873 15.386 1.00 96.44 1006 LEU A C 1
ATOM 7605 O O . LEU A 1 1006 ? 37.595 7.996 14.938 1.00 96.44 1006 LEU A O 1
ATOM 7609 N N . THR A 1 1007 ? 38.171 5.847 14.617 1.00 96.69 1007 THR A N 1
ATOM 7610 C CA . THR A 1 1007 ? 38.196 5.941 13.153 1.00 96.69 1007 THR A CA 1
ATOM 7611 C C . THR A 1 1007 ? 36.878 5.425 12.580 1.00 96.69 1007 THR A C 1
ATOM 7613 O O . THR A 1 1007 ? 36.526 4.264 12.800 1.00 96.69 1007 THR A O 1
ATOM 7616 N N . ILE A 1 1008 ? 36.169 6.273 11.834 1.00 97.31 1008 ILE A N 1
ATOM 7617 C CA . ILE A 1 1008 ? 34.976 5.911 11.062 1.00 97.31 1008 ILE A CA 1
ATOM 7618 C C . ILE A 1 1008 ? 35.400 5.654 9.618 1.00 97.31 1008 ILE A C 1
ATOM 7620 O O . ILE A 1 1008 ? 35.852 6.558 8.917 1.00 97.31 1008 ILE A O 1
ATOM 7624 N N . ASN A 1 1009 ? 35.292 4.406 9.190 1.00 97.25 1009 ASN A N 1
ATOM 7625 C CA . ASN A 1 1009 ? 35.582 3.963 7.838 1.00 97.25 1009 ASN A CA 1
ATOM 7626 C C . ASN A 1 1009 ? 34.293 3.976 7.021 1.00 97.25 1009 ASN A C 1
ATOM 7628 O O . ASN A 1 1009 ? 33.332 3.303 7.385 1.00 97.25 1009 ASN A O 1
ATOM 7632 N N . LEU A 1 1010 ? 34.289 4.753 5.941 1.00 95.56 1010 LEU A N 1
ATOM 7633 C CA . LEU A 1 1010 ? 33.239 4.748 4.927 1.00 95.56 1010 LEU A CA 1
ATOM 7634 C C . LEU A 1 1010 ? 33.602 3.742 3.821 1.00 95.56 1010 LEU A C 1
ATOM 7636 O O . LEU A 1 1010 ? 34.779 3.386 3.682 1.00 95.56 1010 LEU A O 1
ATOM 7640 N N . PRO A 1 1011 ? 32.645 3.320 2.977 1.00 92.62 1011 PRO A N 1
ATOM 7641 C CA . PRO A 1 1011 ? 32.934 2.421 1.867 1.00 92.62 1011 PRO A CA 1
ATOM 7642 C C . PRO A 1 1011 ? 34.026 2.970 0.932 1.00 92.62 1011 PRO A C 1
ATOM 7644 O O . PRO A 1 1011 ? 34.127 4.169 0.683 1.00 92.62 1011 PRO A O 1
ATOM 7647 N N . GLU A 1 1012 ? 34.854 2.094 0.357 1.00 89.94 1012 GLU A N 1
ATOM 7648 C CA . GLU A 1 1012 ? 35.865 2.513 -0.633 1.00 89.94 1012 GLU A CA 1
ATOM 7649 C C . GLU A 1 1012 ? 35.256 2.807 -2.018 1.00 89.94 1012 GLU A C 1
ATOM 7651 O O . GLU A 1 1012 ? 35.906 3.408 -2.876 1.00 89.94 1012 GLU A O 1
ATOM 7656 N N . THR A 1 1013 ? 34.007 2.388 -2.241 1.00 90.75 1013 THR A N 1
ATOM 7657 C CA . THR A 1 1013 ? 33.234 2.643 -3.464 1.00 90.75 1013 THR A CA 1
ATOM 7658 C C . THR A 1 1013 ? 32.095 3.597 -3.137 1.00 90.75 1013 THR A C 1
ATOM 7660 O O . THR A 1 1013 ? 31.441 3.423 -2.114 1.00 90.75 1013 THR A O 1
ATOM 7663 N N . ALA A 1 1014 ? 31.881 4.602 -3.986 1.00 88.44 1014 ALA A N 1
ATOM 7664 C CA . ALA A 1 1014 ? 30.787 5.547 -3.805 1.00 88.44 1014 ALA A CA 1
ATOM 7665 C C . ALA A 1 1014 ? 29.430 4.821 -3.865 1.00 88.44 1014 ALA A C 1
ATOM 7667 O O . ALA A 1 1014 ? 29.305 3.881 -4.661 1.00 88.44 1014 ALA A O 1
ATOM 7668 N N . PRO A 1 1015 ? 28.436 5.237 -3.061 1.00 89.62 1015 PRO A N 1
ATOM 7669 C CA . PRO A 1 1015 ? 27.098 4.671 -3.145 1.00 89.62 1015 PRO A CA 1
ATOM 7670 C C . PRO A 1 1015 ? 26.458 4.984 -4.503 1.00 89.62 1015 PRO A C 1
ATOM 7672 O O . PRO A 1 1015 ? 26.853 5.924 -5.202 1.00 89.62 1015 PRO A O 1
ATOM 7675 N N . GLU A 1 1016 ? 25.472 4.181 -4.897 1.00 79.50 1016 GLU A N 1
ATOM 7676 C CA . GLU A 1 1016 ? 24.739 4.410 -6.141 1.00 79.50 1016 GLU A CA 1
ATOM 7677 C C . GLU A 1 1016 ? 24.046 5.782 -6.099 1.00 79.50 1016 GLU A C 1
ATOM 7679 O O . GLU A 1 1016 ? 23.458 6.161 -5.087 1.00 79.50 1016 GLU A O 1
ATOM 7684 N N . GLY A 1 1017 ? 24.170 6.556 -7.183 1.00 79.06 1017 GLY A N 1
ATOM 7685 C CA . GLY A 1 1017 ? 23.628 7.917 -7.269 1.00 79.06 1017 GLY A CA 1
ATOM 7686 C C . GLY A 1 1017 ? 24.520 9.026 -6.697 1.00 79.06 1017 GLY A C 1
ATOM 7687 O O . GLY A 1 1017 ? 24.153 10.190 -6.814 1.00 79.06 1017 GLY A O 1
ATOM 7688 N N . PHE A 1 1018 ? 25.690 8.707 -6.126 1.00 84.75 1018 PHE A N 1
ATOM 7689 C CA . PHE A 1 1018 ? 26.619 9.727 -5.629 1.00 84.75 1018 PHE A CA 1
ATOM 7690 C C . PHE A 1 1018 ? 27.189 10.589 -6.765 1.00 84.75 1018 PHE A C 1
ATOM 7692 O O . PHE A 1 1018 ? 27.962 10.109 -7.601 1.00 84.75 1018 PHE A O 1
ATOM 7699 N N . ASP A 1 1019 ? 26.851 11.875 -6.741 1.00 78.50 1019 ASP A N 1
ATOM 7700 C CA . ASP A 1 1019 ? 27.349 12.917 -7.631 1.00 78.50 1019 ASP A CA 1
ATOM 7701 C C . ASP A 1 1019 ? 28.269 13.868 -6.844 1.00 78.50 1019 ASP A C 1
ATOM 7703 O O . ASP A 1 1019 ? 27.821 14.511 -5.895 1.00 78.50 1019 ASP A O 1
ATOM 7707 N N . PRO A 1 1020 ? 29.560 13.995 -7.199 1.00 73.81 1020 PRO A N 1
ATOM 7708 C CA . PRO A 1 1020 ? 30.479 14.862 -6.474 1.00 73.81 1020 PRO A CA 1
ATOM 7709 C C . PRO A 1 1020 ? 30.121 16.358 -6.507 1.00 73.81 1020 PRO A C 1
ATOM 7711 O O . PRO A 1 1020 ? 30.771 17.104 -5.772 1.00 73.81 1020 PRO A O 1
ATOM 7714 N N . ASP A 1 1021 ? 29.147 16.783 -7.317 1.00 63.75 1021 ASP A N 1
ATOM 7715 C CA . ASP A 1 1021 ? 28.650 18.162 -7.407 1.00 63.75 1021 ASP A CA 1
ATOM 7716 C C . ASP A 1 1021 ? 27.392 18.425 -6.543 1.00 63.75 1021 ASP A C 1
ATOM 7718 O O . ASP A 1 1021 ? 26.983 19.576 -6.372 1.00 63.75 1021 ASP A O 1
ATOM 7722 N N . VAL A 1 1022 ? 26.826 17.395 -5.902 1.00 57.25 1022 VAL A N 1
ATOM 7723 C CA . VAL A 1 1022 ? 25.670 17.495 -4.994 1.00 57.25 1022 VAL A CA 1
ATOM 7724 C C . VAL A 1 1022 ? 26.093 17.300 -3.534 1.00 57.25 1022 VAL A C 1
ATOM 7726 O O . VAL A 1 1022 ? 26.912 16.436 -3.223 1.00 57.25 1022 VAL A O 1
ATOM 7729 N N . ALA A 1 1023 ? 25.537 18.104 -2.624 1.00 64.69 1023 ALA A N 1
ATOM 7730 C CA . ALA A 1 1023 ? 25.775 17.955 -1.194 1.00 64.69 1023 ALA A CA 1
ATOM 7731 C C . ALA A 1 1023 ? 24.932 16.807 -0.610 1.00 64.69 1023 ALA A C 1
ATOM 7733 O O . ALA A 1 1023 ? 23.752 16.663 -0.922 1.00 64.69 1023 ALA A O 1
ATOM 7734 N N . TYR A 1 1024 ? 25.527 16.018 0.280 1.00 79.88 1024 TYR A N 1
ATOM 7735 C CA . TYR A 1 1024 ? 24.898 14.894 0.965 1.00 79.88 1024 TYR A CA 1
ATOM 7736 C C . TYR A 1 1024 ? 25.202 14.932 2.458 1.00 79.88 1024 TYR A C 1
ATOM 7738 O O . TYR A 1 1024 ? 26.205 15.497 2.900 1.00 79.88 1024 TYR A O 1
ATOM 7746 N N . TYR A 1 1025 ? 24.369 14.268 3.246 1.00 87.00 1025 TYR A N 1
ATOM 7747 C CA . TYR A 1 1025 ? 24.663 13.980 4.640 1.00 87.00 1025 TYR A CA 1
ATOM 7748 C C . TYR A 1 1025 ? 24.123 12.602 5.006 1.00 87.00 1025 TYR A C 1
ATOM 7750 O O . TYR A 1 1025 ? 23.167 12.144 4.393 1.00 87.00 1025 TYR A O 1
ATOM 7758 N N . TRP A 1 1026 ? 24.734 11.956 5.996 1.00 92.75 1026 TRP A N 1
ATOM 7759 C CA . TRP A 1 1026 ? 24.359 10.637 6.499 1.00 92.75 1026 TRP A CA 1
ATOM 7760 C C . TRP A 1 1026 ? 24.428 10.628 8.023 1.00 92.75 1026 TRP A C 1
ATOM 7762 O O . TRP A 1 1026 ? 25.459 10.984 8.605 1.00 92.75 1026 TRP A O 1
ATOM 7772 N N . VAL A 1 1027 ? 23.344 10.221 8.681 1.00 91.94 1027 VAL A N 1
ATOM 7773 C CA . VAL A 1 1027 ? 23.286 10.135 10.146 1.00 91.94 1027 VAL A CA 1
ATOM 7774 C C . VAL A 1 1027 ? 23.842 8.786 10.591 1.00 91.94 1027 VAL A C 1
ATOM 7776 O O . VAL A 1 1027 ? 23.147 7.778 10.550 1.00 91.94 1027 VAL A O 1
ATOM 7779 N N . VAL A 1 1028 ? 25.102 8.762 11.033 1.00 95.25 1028 VAL A N 1
ATOM 7780 C CA . VAL A 1 1028 ? 25.831 7.503 11.286 1.00 95.25 1028 VAL A CA 1
ATOM 7781 C C . VAL A 1 1028 ? 25.800 7.057 12.750 1.00 95.25 1028 VAL A C 1
ATOM 7783 O O . VAL A 1 1028 ? 26.065 5.893 13.066 1.00 95.25 1028 VAL A O 1
ATOM 7786 N N . ALA A 1 1029 ? 25.495 7.969 13.675 1.00 95.38 1029 ALA A N 1
ATOM 7787 C CA . ALA A 1 1029 ? 25.292 7.650 15.084 1.00 95.38 1029 ALA A CA 1
ATOM 7788 C C . ALA A 1 1029 ? 24.334 8.645 15.751 1.00 95.38 1029 ALA A C 1
ATOM 7790 O O . ALA A 1 1029 ? 24.325 9.820 15.407 1.00 95.38 1029 ALA A O 1
ATOM 7791 N N . THR A 1 1030 ? 23.573 8.192 16.745 1.00 95.38 1030 THR A N 1
ATOM 7792 C CA . THR A 1 1030 ? 22.639 9.029 17.512 1.00 95.38 1030 THR A CA 1
ATOM 7793 C C . THR A 1 1030 ? 22.635 8.641 18.989 1.00 95.38 1030 THR A C 1
ATOM 7795 O O . THR A 1 1030 ? 22.891 7.482 19.337 1.00 95.38 1030 THR A O 1
ATOM 7798 N N . GLY A 1 1031 ? 22.340 9.587 19.880 1.00 93.88 1031 GLY A N 1
ATOM 7799 C CA . GLY A 1 1031 ? 22.023 9.271 21.270 1.00 93.88 1031 GLY A CA 1
ATOM 7800 C C . GLY A 1 1031 ? 21.595 10.453 22.132 1.00 93.88 1031 GLY A C 1
ATOM 7801 O O . GLY A 1 1031 ? 21.666 11.602 21.716 1.00 93.88 1031 GLY A O 1
ATOM 7802 N N . GLN A 1 1032 ? 21.183 10.190 23.381 1.00 90.06 1032 GLN A N 1
ATOM 7803 C CA . GLN A 1 1032 ? 20.648 11.236 24.280 1.00 90.06 1032 GLN A CA 1
ATOM 7804 C C . GLN A 1 1032 ? 21.609 12.408 24.514 1.00 90.06 1032 GLN A C 1
ATOM 7806 O O . GLN A 1 1032 ? 21.193 13.533 24.784 1.00 90.06 1032 GLN A O 1
ATOM 7811 N N . SER A 1 1033 ? 22.908 12.128 24.458 1.00 90.12 1033 SER A N 1
ATOM 7812 C CA . SER A 1 1033 ? 23.956 13.137 24.348 1.00 90.12 1033 SER A CA 1
ATOM 7813 C C . SER A 1 1033 ? 25.065 12.561 23.488 1.00 90.12 1033 SER A C 1
ATOM 7815 O O . SER A 1 1033 ? 25.446 11.407 23.688 1.00 90.12 1033 SER A O 1
ATOM 7817 N N . VAL A 1 1034 ? 25.585 13.354 22.558 1.00 92.12 1034 VAL A N 1
ATOM 7818 C CA . VAL A 1 1034 ? 26.671 12.932 21.673 1.00 92.12 1034 VAL A CA 1
ATOM 7819 C C . VAL A 1 1034 ? 27.849 13.893 21.766 1.00 92.12 1034 VAL A C 1
ATOM 7821 O O . VAL A 1 1034 ? 27.685 15.067 22.110 1.00 92.12 1034 VAL A O 1
ATOM 7824 N N . SER A 1 1035 ? 29.044 13.380 21.494 1.00 88.94 1035 SER A N 1
ATOM 7825 C CA . SER A 1 1035 ? 30.261 14.170 21.325 1.00 88.94 1035 SER A CA 1
ATOM 7826 C C . SER A 1 1035 ? 31.037 13.619 20.138 1.00 88.94 1035 SER A C 1
ATOM 7828 O O . SER A 1 1035 ? 31.446 12.458 20.157 1.00 88.94 1035 SER A O 1
ATOM 7830 N N . ALA A 1 1036 ? 31.241 14.464 19.127 1.00 85.62 1036 ALA A N 1
ATOM 7831 C CA . ALA A 1 1036 ? 32.091 14.176 17.972 1.00 85.62 1036 ALA A CA 1
ATOM 7832 C C . ALA A 1 1036 ? 33.600 14.276 18.288 1.00 85.62 1036 ALA A C 1
ATOM 7834 O O . ALA A 1 1036 ? 34.441 14.020 17.424 1.00 85.62 1036 ALA A O 1
ATOM 7835 N N . ASP A 1 1037 ? 33.968 14.662 19.516 1.00 88.06 1037 ASP A N 1
ATOM 7836 C CA . ASP A 1 1037 ? 35.364 14.845 19.901 1.00 88.06 1037 ASP A CA 1
ATOM 7837 C C . ASP A 1 1037 ? 36.135 13.526 19.776 1.00 88.06 1037 ASP A C 1
ATOM 7839 O O . ASP A 1 1037 ? 35.697 12.472 20.236 1.00 88.06 1037 ASP A O 1
ATOM 7843 N N . ASN A 1 1038 ? 37.331 13.601 19.189 1.00 91.69 1038 ASN A N 1
ATOM 7844 C CA . ASN A 1 1038 ? 38.188 12.451 18.886 1.00 91.69 1038 ASN A CA 1
ATOM 7845 C C . ASN A 1 1038 ? 37.607 11.467 17.851 1.00 91.69 1038 ASN A C 1
ATOM 7847 O O . ASN A 1 1038 ? 38.081 10.337 17.776 1.00 91.69 1038 ASN A O 1
ATOM 7851 N N . MET A 1 1039 ? 36.627 11.858 17.036 1.00 96.25 1039 MET A N 1
ATOM 7852 C CA . MET A 1 1039 ? 36.191 11.064 15.882 1.00 96.25 1039 MET A CA 1
ATOM 7853 C C . MET A 1 1039 ? 36.846 11.581 14.599 1.00 96.25 1039 MET A C 1
ATOM 7855 O O . MET A 1 1039 ? 36.959 12.788 14.391 1.00 96.25 1039 MET A O 1
ATOM 7859 N N . GLU A 1 1040 ? 37.280 10.674 13.729 1.00 94.81 1040 GLU A N 1
ATOM 7860 C CA . GLU A 1 1040 ? 37.858 11.026 12.431 1.00 94.81 1040 GLU A CA 1
ATOM 7861 C C . GLU A 1 1040 ? 37.364 10.095 11.323 1.00 94.81 1040 GLU A C 1
ATOM 7863 O O . GLU A 1 1040 ? 37.161 8.899 11.539 1.00 94.81 1040 GLU A O 1
ATOM 7868 N N . ILE A 1 1041 ? 37.206 10.639 10.114 1.00 94.31 1041 ILE A N 1
ATOM 7869 C CA . ILE A 1 1041 ? 36.934 9.838 8.918 1.00 94.31 1041 ILE A CA 1
ATOM 7870 C C . ILE A 1 1041 ? 38.248 9.207 8.452 1.00 94.31 1041 ILE A C 1
ATOM 7872 O O . ILE A 1 1041 ? 39.188 9.912 8.075 1.00 94.31 1041 ILE A O 1
ATOM 7876 N N . GLY A 1 1042 ? 38.295 7.877 8.458 1.00 92.38 1042 GLY A N 1
ATOM 7877 C CA . GLY A 1 1042 ? 39.402 7.075 7.953 1.00 92.38 1042 GLY A CA 1
ATOM 7878 C C . GLY A 1 1042 ? 39.305 6.870 6.444 1.00 92.38 1042 GLY A C 1
ATOM 7879 O O . GLY A 1 1042 ? 39.621 7.762 5.647 1.00 92.38 1042 GLY A O 1
ATOM 7880 N N . THR A 1 1043 ? 38.903 5.662 6.048 1.00 92.50 1043 THR A N 1
ATOM 7881 C CA . THR A 1 1043 ? 38.683 5.312 4.636 1.00 92.50 1043 THR A CA 1
ATOM 7882 C C . THR A 1 1043 ? 37.425 5.978 4.075 1.00 92.50 1043 THR A C 1
ATOM 7884 O O . THR A 1 1043 ? 36.478 6.268 4.802 1.00 92.50 1043 THR A O 1
ATOM 7887 N N . LYS A 1 1044 ? 37.468 6.293 2.777 1.00 91.94 1044 LYS A N 1
ATOM 7888 C CA . LYS A 1 1044 ? 36.379 6.878 1.985 1.00 91.94 1044 LYS A CA 1
ATOM 7889 C C . LYS A 1 1044 ? 36.636 6.634 0.503 1.00 91.94 1044 LYS A C 1
ATOM 7891 O O . LYS A 1 1044 ? 37.790 6.444 0.103 1.00 91.94 1044 LYS A O 1
ATOM 7896 N N . TRP A 1 1045 ? 35.587 6.686 -0.309 1.00 91.75 1045 TRP A N 1
ATOM 7897 C CA . TRP A 1 1045 ? 35.713 6.583 -1.758 1.00 91.75 1045 TRP A CA 1
ATOM 7898 C C . TRP A 1 1045 ? 36.438 7.789 -2.371 1.00 91.75 1045 TRP A C 1
ATOM 7900 O O . TRP A 1 1045 ? 36.556 8.864 -1.778 1.00 91.75 1045 TRP A O 1
ATOM 7910 N N . SER A 1 1046 ? 36.975 7.594 -3.577 1.00 84.25 1046 SER A N 1
ATOM 7911 C CA . SER A 1 1046 ? 37.664 8.653 -4.324 1.00 84.25 1046 SER A CA 1
ATOM 7912 C C . SER A 1 1046 ? 36.667 9.555 -5.056 1.00 84.25 1046 SER A C 1
ATOM 7914 O O . SER A 1 1046 ? 35.745 9.056 -5.694 1.00 84.25 1046 SER A O 1
ATOM 7916 N N . TYR A 1 1047 ? 36.898 10.870 -5.027 1.00 80.19 1047 TYR A N 1
ATOM 7917 C CA . TYR A 1 1047 ? 36.120 11.888 -5.744 1.00 80.19 1047 TYR A CA 1
ATOM 7918 C C . TYR A 1 1047 ? 37.062 12.942 -6.372 1.00 80.19 1047 TYR A C 1
ATOM 7920 O O . TYR A 1 1047 ? 38.225 13.045 -5.957 1.00 80.19 1047 TYR A O 1
ATOM 7928 N N . PRO A 1 1048 ? 36.632 13.696 -7.404 1.00 69.12 1048 PRO A N 1
ATOM 7929 C CA . PRO A 1 1048 ? 37.479 14.696 -8.052 1.00 69.12 1048 PRO A CA 1
ATOM 7930 C C . PRO A 1 1048 ? 37.897 15.816 -7.088 1.00 69.12 1048 PRO A C 1
ATOM 7932 O O . PRO A 1 1048 ? 37.088 16.357 -6.338 1.00 69.12 1048 PRO A O 1
ATOM 7935 N N . ALA A 1 1049 ? 39.176 16.196 -7.112 1.00 56.03 1049 ALA A N 1
ATOM 7936 C CA . ALA A 1 1049 ? 39.684 17.256 -6.245 1.00 56.03 1049 ALA A CA 1
ATOM 7937 C C . ALA A 1 1049 ? 39.091 18.626 -6.630 1.00 56.03 1049 ALA A C 1
ATOM 7939 O O . ALA A 1 1049 ? 39.221 19.045 -7.779 1.00 56.03 1049 ALA A O 1
ATOM 7940 N N . GLY A 1 1050 ? 38.521 19.341 -5.653 1.00 53.16 1050 GLY A N 1
ATOM 7941 C CA . GLY A 1 1050 ? 38.029 20.718 -5.810 1.00 53.16 1050 GLY A CA 1
ATOM 7942 C C . GLY A 1 1050 ? 36.517 20.893 -6.007 1.00 53.16 1050 GLY A C 1
ATOM 7943 O O . GLY A 1 1050 ? 36.107 22.036 -6.162 1.00 53.16 1050 GLY A O 1
ATOM 7944 N N . LEU A 1 1051 ? 35.715 19.817 -5.987 1.00 52.03 1051 LEU A N 1
ATOM 7945 C CA . LEU A 1 1051 ? 34.244 19.868 -6.135 1.00 52.03 1051 LEU A CA 1
ATOM 7946 C C . LEU A 1 1051 ? 33.472 19.758 -4.806 1.00 52.03 1051 LEU A C 1
ATOM 7948 O O . LEU A 1 1051 ? 32.334 20.198 -4.717 1.00 52.03 1051 LEU A O 1
ATOM 7952 N N . GLY A 1 1052 ? 34.106 19.234 -3.753 1.00 67.12 1052 GLY A N 1
ATOM 7953 C CA . GLY A 1 1052 ? 33.477 19.073 -2.442 1.00 67.12 1052 GLY A CA 1
ATOM 7954 C C . GLY A 1 1052 ? 34.409 18.472 -1.389 1.00 67.12 1052 GLY A C 1
ATOM 7955 O O . GLY A 1 1052 ? 35.618 18.321 -1.624 1.00 67.12 1052 GLY A O 1
ATOM 7956 N N . GLY A 1 1053 ? 33.875 18.123 -0.216 1.00 79.50 1053 GLY A N 1
ATOM 7957 C CA . GLY A 1 1053 ? 34.655 17.505 0.860 1.00 79.50 1053 GLY A CA 1
ATOM 7958 C C . GLY A 1 1053 ? 33.826 16.773 1.911 1.00 79.50 1053 GLY A C 1
ATOM 7959 O O . GLY A 1 1053 ? 32.737 17.215 2.258 1.00 79.50 1053 GLY A O 1
ATOM 7960 N N . PHE A 1 1054 ? 34.374 15.667 2.436 1.00 87.06 1054 PHE A N 1
ATOM 7961 C CA . PHE A 1 1054 ? 33.772 14.950 3.563 1.00 87.06 1054 PHE A CA 1
ATOM 7962 C C . PHE A 1 1054 ? 34.063 15.643 4.894 1.00 87.06 1054 PHE A C 1
ATOM 7964 O O . PHE A 1 1054 ? 35.231 15.875 5.226 1.00 87.06 1054 PHE A O 1
ATOM 7971 N N . GLY A 1 1055 ? 33.010 15.907 5.656 1.00 87.38 1055 GLY A N 1
ATOM 7972 C CA . GLY A 1 1055 ? 33.038 16.431 7.013 1.00 87.38 1055 GLY A CA 1
ATOM 7973 C C . GLY A 1 1055 ? 32.430 15.449 8.010 1.00 87.38 1055 GLY A C 1
ATOM 7974 O O . GLY A 1 1055 ? 31.706 14.523 7.644 1.00 87.38 1055 GLY A O 1
ATOM 7975 N N . LEU A 1 1056 ? 32.755 15.650 9.284 1.00 89.81 1056 LEU A N 1
ATOM 7976 C CA . LEU A 1 1056 ? 32.073 15.001 10.393 1.00 89.81 1056 LEU A CA 1
ATOM 7977 C C . LEU A 1 1056 ? 31.569 16.091 11.329 1.00 89.81 1056 LEU A C 1
ATOM 7979 O O . LEU A 1 1056 ? 32.347 16.926 11.795 1.00 89.81 1056 LEU A O 1
ATOM 7983 N N . GLU A 1 1057 ? 30.269 16.087 11.566 1.00 84.62 1057 GLU A N 1
ATOM 7984 C CA . GLU A 1 1057 ? 29.562 17.136 12.280 1.00 84.62 1057 GLU A CA 1
ATOM 7985 C C . GLU A 1 1057 ? 28.700 16.546 13.391 1.00 84.62 1057 GLU A C 1
ATOM 7987 O O . GLU A 1 1057 ? 28.332 15.371 13.381 1.00 84.62 1057 GLU A O 1
ATOM 7992 N N . GLN A 1 1058 ? 28.391 17.381 14.377 1.00 89.06 1058 GLN A N 1
ATOM 7993 C CA . GLN A 1 1058 ? 27.447 17.058 15.433 1.00 89.06 1058 GLN A CA 1
ATOM 7994 C C . GLN A 1 1058 ? 26.202 17.922 15.252 1.00 89.06 1058 GLN A C 1
ATOM 7996 O O . GLN A 1 1058 ? 26.269 19.141 15.419 1.00 89.06 1058 GLN A O 1
ATOM 8001 N N . TRP A 1 1059 ? 25.068 17.293 14.962 1.00 78.31 1059 TRP A N 1
ATOM 8002 C CA . TRP A 1 1059 ? 23.785 17.967 14.777 1.00 78.31 1059 TRP A CA 1
ATOM 8003 C C . TRP A 1 1059 ? 22.855 17.578 15.925 1.00 78.31 1059 TRP A C 1
ATOM 8005 O O . TRP A 1 1059 ? 22.236 16.521 15.931 1.00 78.31 1059 TRP A O 1
ATOM 8015 N N . GLY A 1 1060 ? 22.803 18.410 16.968 1.00 87.88 1060 GLY A N 1
ATOM 8016 C CA . GLY A 1 1060 ? 22.007 18.119 18.162 1.00 87.88 1060 GLY A CA 1
ATOM 8017 C C . GLY A 1 1060 ? 22.431 16.817 18.860 1.00 87.88 1060 GLY A C 1
ATOM 8018 O O . GLY A 1 1060 ? 23.453 16.788 19.551 1.00 87.88 1060 GLY A O 1
ATOM 8019 N N . GLN A 1 1061 ? 21.607 15.776 18.711 1.00 90.25 1061 GLN A N 1
ATOM 8020 C CA . GLN A 1 1061 ? 21.786 14.432 19.281 1.00 90.25 1061 GLN A CA 1
ATOM 8021 C C . GLN A 1 1061 ? 22.400 13.425 18.291 1.00 90.25 1061 GLN A C 1
ATOM 8023 O O . GLN A 1 1061 ? 22.500 12.243 18.616 1.00 90.25 1061 GLN A O 1
ATOM 8028 N N . ASP A 1 1062 ? 22.862 13.893 17.131 1.00 91.50 1062 ASP A N 1
ATOM 8029 C CA . ASP A 1 1062 ? 23.358 13.048 16.048 1.00 91.50 1062 ASP A CA 1
ATOM 8030 C C . ASP A 1 1062 ? 24.817 13.357 15.686 1.00 91.50 1062 ASP A C 1
ATOM 8032 O O . ASP A 1 1062 ? 25.286 14.494 15.795 1.00 91.50 1062 ASP A O 1
ATOM 8036 N N . ILE A 1 1063 ? 25.535 12.323 15.245 1.00 92.31 1063 ILE A N 1
ATOM 8037 C CA . ILE A 1 1063 ? 26.826 12.413 14.561 1.00 92.31 1063 ILE A CA 1
ATOM 8038 C C . ILE A 1 1063 ? 26.568 12.173 13.079 1.00 92.31 1063 ILE A C 1
ATOM 8040 O O . ILE A 1 1063 ? 26.060 11.118 12.685 1.00 92.31 1063 ILE A O 1
ATOM 8044 N N . VAL A 1 1064 ? 26.937 13.156 12.269 1.00 90.31 1064 VAL A N 1
ATOM 8045 C CA . VAL A 1 1064 ? 26.592 13.228 10.853 1.00 90.31 1064 VAL A CA 1
ATOM 8046 C C . VAL A 1 1064 ? 27.864 13.252 10.023 1.00 90.31 1064 VAL A C 1
ATOM 8048 O O . VAL A 1 1064 ? 28.784 14.025 10.289 1.00 90.31 1064 VAL A O 1
ATOM 8051 N N . VAL A 1 1065 ? 27.924 12.393 9.010 1.00 92.25 1065 VAL A N 1
ATOM 8052 C CA . VAL A 1 1065 ? 28.930 12.471 7.951 1.00 92.25 1065 VAL A CA 1
ATOM 8053 C C . VAL A 1 1065 ? 28.351 13.344 6.850 1.00 92.25 1065 VAL A C 1
ATOM 8055 O O . VAL A 1 1065 ? 27.305 13.014 6.305 1.00 92.25 1065 VAL A O 1
ATOM 8058 N N . THR A 1 1066 ? 29.014 14.446 6.516 1.00 84.75 1066 THR A N 1
ATOM 8059 C CA . THR A 1 1066 ? 28.590 15.359 5.447 1.00 84.75 1066 THR A CA 1
ATOM 8060 C C . THR A 1 1066 ? 29.504 15.211 4.237 1.00 84.75 1066 THR A C 1
ATOM 8062 O O . THR A 1 1066 ? 30.690 14.923 4.379 1.00 84.75 1066 THR A O 1
ATOM 8065 N N . TYR A 1 1067 ? 28.967 15.394 3.036 1.00 82.00 1067 TYR A N 1
ATOM 8066 C CA . TYR A 1 1067 ? 29.712 15.680 1.815 1.00 82.00 1067 TYR A CA 1
ATOM 8067 C C . TYR A 1 1067 ? 29.168 16.995 1.271 1.00 82.00 1067 TYR A C 1
ATOM 8069 O O . TYR A 1 1067 ? 28.028 17.043 0.836 1.00 82.00 1067 TYR A O 1
ATOM 8077 N N . THR A 1 1068 ? 29.930 18.081 1.347 1.00 68.31 1068 THR A N 1
ATOM 8078 C CA . THR A 1 1068 ? 29.428 19.406 0.955 1.00 68.31 1068 THR A CA 1
ATOM 8079 C C . THR A 1 1068 ? 29.889 19.794 -0.441 1.00 68.31 1068 THR A C 1
ATOM 8081 O O . THR A 1 1068 ? 31.028 19.511 -0.824 1.00 68.31 1068 THR A O 1
ATOM 8084 N N . THR A 1 1069 ? 29.007 20.472 -1.178 1.00 53.62 1069 THR A N 1
ATOM 8085 C CA . THR A 1 1069 ? 29.284 21.117 -2.470 1.00 53.62 1069 THR A CA 1
ATOM 8086 C C . THR A 1 1069 ? 28.862 22.588 -2.402 1.00 53.62 1069 THR A C 1
ATOM 8088 O O . THR A 1 1069 ? 28.202 22.982 -1.440 1.00 53.62 1069 THR A O 1
ATOM 8091 N N . PRO A 1 1070 ? 29.271 23.452 -3.341 1.00 47.72 1070 PRO A N 1
ATOM 8092 C CA . PRO A 1 1070 ? 28.760 24.826 -3.404 1.00 47.72 1070 PRO A CA 1
ATOM 8093 C C . PRO A 1 1070 ? 27.321 24.843 -3.992 1.00 47.72 1070 PRO A C 1
ATOM 8095 O O . PRO A 1 1070 ? 27.158 24.376 -5.117 1.00 47.72 1070 PRO A O 1
ATOM 8098 N N . THR A 1 1071 ? 26.287 25.360 -3.297 1.00 49.31 1071 THR A N 1
ATOM 8099 C CA . THR A 1 1071 ? 24.839 25.240 -3.673 1.00 49.31 1071 THR A CA 1
ATOM 8100 C C . THR A 1 1071 ? 24.097 26.561 -4.026 1.00 49.31 1071 THR A C 1
ATOM 8102 O O . THR A 1 1071 ? 24.609 27.640 -3.741 1.00 49.31 1071 THR A O 1
ATOM 8105 N N . SER A 1 1072 ? 22.913 26.474 -4.692 1.00 52.19 1072 SER A N 1
ATOM 8106 C CA . SER A 1 1072 ? 22.074 27.576 -5.268 1.00 52.19 1072 SER A CA 1
ATOM 8107 C C . SER A 1 1072 ? 20.530 27.368 -5.152 1.00 52.19 1072 SER A C 1
ATOM 8109 O O . SER A 1 1072 ? 20.098 26.224 -5.279 1.00 52.19 1072 SER A O 1
ATOM 8111 N N . VAL A 1 1073 ? 19.701 28.437 -5.044 1.00 58.56 1073 VAL A N 1
ATOM 8112 C CA . VAL A 1 1073 ? 18.192 28.461 -5.007 1.00 58.56 1073 VAL A CA 1
ATOM 8113 C C . VAL A 1 1073 ? 17.470 28.255 -6.353 1.00 58.56 1073 VAL A C 1
ATOM 8115 O O . VAL A 1 1073 ? 17.988 28.625 -7.407 1.00 58.56 1073 VAL A O 1
ATOM 8118 N N . THR A 1 1074 ? 16.213 27.765 -6.308 1.00 57.94 1074 THR A N 1
ATOM 8119 C CA . THR A 1 1074 ? 15.282 27.624 -7.459 1.00 57.94 1074 THR A CA 1
ATOM 8120 C C . THR A 1 1074 ? 14.054 28.562 -7.366 1.00 57.94 1074 THR A C 1
ATOM 8122 O O . THR A 1 1074 ? 13.426 28.671 -6.315 1.00 57.94 1074 THR A O 1
ATOM 8125 N N . PHE A 1 1075 ? 13.675 29.226 -8.474 1.00 60.22 1075 PHE A N 1
ATOM 8126 C CA . PHE A 1 1075 ? 12.499 30.118 -8.590 1.00 60.22 1075 PHE A CA 1
ATOM 8127 C C . PHE A 1 1075 ? 11.358 29.461 -9.381 1.00 60.22 1075 PHE A C 1
ATOM 8129 O O . PHE A 1 1075 ? 11.590 28.951 -10.476 1.00 60.22 1075 PHE A O 1
ATOM 8136 N N . PHE A 1 1076 ? 10.124 29.554 -8.879 1.00 53.56 1076 PHE A N 1
ATOM 8137 C CA . PHE A 1 1076 ? 8.927 28.955 -9.490 1.00 53.56 1076 PHE A CA 1
ATOM 8138 C C . PHE A 1 1076 ? 8.050 29.970 -10.234 1.00 53.56 1076 PHE A C 1
ATOM 8140 O O . PHE A 1 1076 ? 7.432 29.636 -11.242 1.00 53.56 1076 PHE A O 1
ATOM 8147 N N . GLN A 1 1077 ? 8.003 31.229 -9.782 1.00 62.44 1077 GLN A N 1
ATOM 8148 C CA . GLN A 1 1077 ? 7.106 32.240 -10.359 1.00 62.44 1077 GLN A CA 1
ATOM 8149 C C . GLN A 1 1077 ? 7.650 33.663 -10.176 1.00 62.44 1077 GLN A C 1
ATOM 8151 O O . GLN A 1 1077 ? 8.284 33.948 -9.167 1.00 62.44 1077 GLN A O 1
ATOM 8156 N N . PHE A 1 1078 ? 7.385 34.580 -11.119 1.00 80.19 1078 PHE A N 1
ATOM 8157 C CA . PHE A 1 1078 ? 7.721 36.012 -11.003 1.00 80.19 1078 PHE A CA 1
ATOM 8158 C C . PHE A 1 1078 ? 6.716 36.907 -11.758 1.00 80.19 1078 PHE A C 1
ATOM 8160 O O . PHE A 1 1078 ? 6.533 36.758 -12.975 1.00 80.19 1078 PHE A O 1
ATOM 8167 N N . GLY A 1 1079 ? 6.129 37.891 -11.067 1.00 77.81 1079 GLY A N 1
ATOM 8168 C CA . GLY A 1 1079 ? 5.122 38.821 -11.592 1.00 77.81 1079 GLY A CA 1
ATOM 8169 C C . GLY A 1 1079 ? 5.267 40.263 -11.082 1.00 77.81 1079 GLY A C 1
ATOM 8170 O O . GLY A 1 1079 ? 5.869 40.517 -10.043 1.00 77.81 1079 GLY A O 1
ATOM 8171 N N . VAL A 1 1080 ? 4.708 41.229 -11.826 1.00 82.00 1080 VAL A N 1
ATOM 8172 C CA . VAL A 1 1080 ? 4.662 42.663 -11.465 1.00 82.00 1080 VAL A CA 1
ATOM 8173 C C . VAL A 1 1080 ? 3.297 43.232 -11.839 1.00 82.00 1080 VAL A C 1
ATOM 8175 O O . VAL A 1 1080 ? 2.887 43.102 -12.990 1.00 82.00 1080 VAL A O 1
ATOM 8178 N N . ARG A 1 1081 ? 2.596 43.891 -10.910 1.00 72.31 1081 ARG A N 1
ATOM 8179 C CA . ARG A 1 1081 ? 1.225 44.385 -11.148 1.00 72.31 1081 ARG A CA 1
ATOM 8180 C C . ARG A 1 1081 ? 0.891 45.681 -10.423 1.00 72.31 1081 ARG A C 1
ATOM 8182 O O . ARG A 1 1081 ? 1.643 46.132 -9.568 1.00 72.31 1081 ARG A O 1
ATOM 8189 N N . ALA A 1 1082 ? -0.257 46.265 -10.762 1.00 77.44 1082 ALA A N 1
ATOM 8190 C CA . ALA A 1 1082 ? -0.808 47.430 -10.082 1.00 77.44 1082 ALA A CA 1
ATOM 8191 C C . ALA A 1 1082 ? -1.797 47.032 -8.969 1.00 77.44 1082 ALA A C 1
ATOM 8193 O O . ALA A 1 1082 ? -2.918 46.625 -9.262 1.00 77.44 1082 ALA A O 1
ATOM 8194 N N . GLU A 1 1083 ? -1.430 47.217 -7.701 1.00 73.94 1083 GLU A N 1
ATOM 8195 C CA . GLU A 1 1083 ? -2.324 47.049 -6.546 1.00 73.94 1083 GLU A CA 1
ATOM 8196 C C . GLU A 1 1083 ? -2.601 48.417 -5.911 1.00 73.94 1083 GLU A C 1
ATOM 8198 O O . GLU A 1 1083 ? -1.675 49.146 -5.562 1.00 73.94 1083 GLU A O 1
ATOM 8203 N N . ASN A 1 1084 ? -3.874 48.811 -5.780 1.00 72.94 1084 ASN A N 1
ATOM 8204 C CA . ASN A 1 1084 ? -4.277 50.093 -5.172 1.00 72.94 1084 ASN A CA 1
ATOM 8205 C C . ASN A 1 1084 ? -3.549 51.340 -5.733 1.00 72.94 1084 ASN A C 1
ATOM 8207 O O . ASN A 1 1084 ? -3.359 52.335 -5.034 1.00 72.94 1084 ASN A O 1
ATOM 8211 N N . GLY A 1 1085 ? -3.156 51.305 -7.011 1.00 74.25 1085 GLY A N 1
ATOM 8212 C CA . GLY A 1 1085 ? -2.420 52.388 -7.674 1.00 74.25 1085 GLY A CA 1
ATOM 8213 C C . GLY A 1 1085 ? -0.898 52.365 -7.473 1.00 74.25 1085 GLY A C 1
ATOM 8214 O O . GLY A 1 1085 ? -0.236 53.314 -7.889 1.00 74.25 1085 GLY A O 1
ATOM 8215 N N . GLN A 1 1086 ? -0.342 51.309 -6.874 1.00 81.81 1086 GLN A N 1
ATOM 8216 C CA . GLN A 1 1086 ? 1.095 51.093 -6.675 1.00 81.81 1086 GLN A CA 1
ATOM 8217 C C . GLN A 1 1086 ? 1.574 49.876 -7.470 1.00 81.81 1086 GLN A C 1
ATOM 8219 O O . GLN A 1 1086 ? 0.800 48.954 -7.704 1.00 81.81 1086 GLN A O 1
ATOM 8224 N N . VAL A 1 1087 ? 2.844 49.863 -7.877 1.00 86.81 1087 VAL A N 1
ATOM 8225 C CA . VAL A 1 1087 ? 3.446 48.712 -8.561 1.00 86.81 1087 VAL A CA 1
ATOM 8226 C C . VAL A 1 1087 ? 4.005 47.737 -7.526 1.00 86.81 1087 VAL A C 1
ATOM 8228 O O . VAL A 1 1087 ? 4.794 48.131 -6.670 1.00 86.81 1087 VAL A O 1
ATOM 8231 N N . VAL A 1 1088 ? 3.596 46.473 -7.594 1.00 86.88 1088 VAL A N 1
ATOM 8232 C CA . VAL A 1 1088 ? 3.992 45.403 -6.669 1.00 86.88 1088 VAL A CA 1
ATOM 8233 C C . VAL A 1 1088 ? 4.630 44.269 -7.460 1.00 86.88 1088 VAL A C 1
ATOM 8235 O O . VAL A 1 1088 ? 4.023 43.759 -8.401 1.00 86.88 1088 VAL A O 1
ATOM 8238 N N . ILE A 1 1089 ? 5.849 43.895 -7.081 1.00 90.00 1089 ILE A N 1
ATOM 8239 C CA . ILE A 1 1089 ? 6.584 42.728 -7.571 1.00 90.00 1089 ILE A CA 1
ATOM 8240 C C . ILE A 1 1089 ? 6.268 41.553 -6.655 1.00 90.00 1089 ILE A C 1
ATOM 8242 O O . ILE A 1 1089 ? 6.299 41.714 -5.438 1.00 90.00 1089 ILE A O 1
ATOM 8246 N N . ARG A 1 1090 ? 5.996 40.380 -7.221 1.00 84.88 1090 ARG A N 1
ATOM 8247 C CA . ARG A 1 1090 ? 5.819 39.131 -6.477 1.00 84.88 1090 ARG A CA 1
ATOM 8248 C C . ARG A 1 1090 ? 6.612 38.006 -7.115 1.00 84.88 1090 ARG A C 1
ATOM 8250 O O . ARG A 1 1090 ? 6.761 37.983 -8.336 1.00 84.88 1090 ARG A O 1
ATOM 8257 N N . TRP A 1 1091 ? 7.100 37.077 -6.311 1.00 82.38 1091 TRP A N 1
ATOM 8258 C CA . TRP A 1 1091 ? 7.745 35.867 -6.810 1.00 82.38 1091 TRP A CA 1
ATOM 8259 C C . TRP A 1 1091 ? 7.531 34.698 -5.858 1.00 82.38 1091 TRP A C 1
ATOM 8261 O O . TRP A 1 1091 ? 7.257 34.907 -4.675 1.00 82.38 1091 TRP A O 1
ATOM 8271 N N . ARG A 1 1092 ? 7.674 33.485 -6.394 1.00 75.00 1092 ARG A N 1
ATOM 8272 C CA . ARG A 1 1092 ? 7.726 32.244 -5.622 1.00 75.00 1092 ARG A CA 1
ATOM 8273 C C . ARG A 1 1092 ? 9.078 31.571 -5.798 1.00 75.00 1092 ARG A C 1
ATOM 8275 O O . ARG A 1 1092 ? 9.588 31.524 -6.922 1.00 75.00 1092 ARG A O 1
ATOM 8282 N N . ALA A 1 1093 ? 9.669 31.090 -4.711 1.00 70.00 1093 ALA A N 1
ATOM 8283 C CA . ALA A 1 1093 ? 10.976 30.433 -4.720 1.00 70.00 1093 ALA A CA 1
ATOM 8284 C C . ALA A 1 1093 ? 11.065 29.365 -3.624 1.00 70.00 1093 ALA A C 1
ATOM 8286 O O . ALA A 1 1093 ? 10.428 29.498 -2.583 1.00 70.00 1093 ALA A O 1
ATOM 8287 N N . SER A 1 1094 ? 11.877 28.327 -3.845 1.00 64.19 1094 SER A N 1
ATOM 8288 C CA . SER A 1 1094 ? 12.286 27.405 -2.780 1.00 64.19 1094 SER A CA 1
ATOM 8289 C C . SER A 1 1094 ? 13.504 28.004 -2.093 1.00 64.19 1094 SER A C 1
ATOM 8291 O O . SER A 1 1094 ? 14.595 28.003 -2.669 1.00 64.19 1094 SER A O 1
ATOM 8293 N N . ALA A 1 1095 ? 13.328 28.536 -0.889 1.00 54.09 1095 ALA A N 1
ATOM 8294 C CA . ALA A 1 1095 ? 14.461 28.892 -0.049 1.00 54.09 1095 ALA A CA 1
ATOM 8295 C C . ALA A 1 1095 ? 14.991 27.612 0.618 1.00 54.09 1095 ALA A C 1
ATOM 8297 O O . ALA A 1 1095 ? 14.227 26.876 1.238 1.00 54.09 1095 ALA A O 1
ATOM 8298 N N . HIS A 1 1096 ? 16.282 27.317 0.454 1.00 56.91 1096 HIS A N 1
ATOM 8299 C CA . HIS A 1 1096 ? 16.945 26.260 1.223 1.00 56.91 1096 HIS A CA 1
ATOM 8300 C C . HIS A 1 1096 ? 17.499 26.848 2.528 1.00 56.91 1096 HIS A C 1
ATOM 8302 O O . HIS A 1 1096 ? 17.585 28.066 2.680 1.00 56.91 1096 HIS A O 1
ATOM 8308 N N . GLY A 1 1097 ? 17.868 25.991 3.489 1.00 53.97 1097 GLY A N 1
ATOM 8309 C CA . GLY A 1 1097 ? 18.315 26.405 4.829 1.00 53.97 1097 GLY A CA 1
ATOM 8310 C C . GLY A 1 1097 ? 19.557 27.310 4.867 1.00 53.97 1097 GLY A C 1
ATOM 8311 O O . GLY A 1 1097 ? 19.934 27.789 5.936 1.00 53.97 1097 GLY A O 1
ATOM 8312 N N . ASP A 1 1098 ? 20.198 27.557 3.724 1.00 62.94 1098 ASP A N 1
ATOM 8313 C CA . ASP A 1 1098 ? 21.291 28.498 3.544 1.00 62.94 1098 ASP A CA 1
ATOM 8314 C C . ASP A 1 1098 ? 20.868 29.850 2.948 1.00 62.94 1098 ASP A C 1
ATOM 8316 O O . ASP A 1 1098 ? 21.714 30.732 2.909 1.00 62.94 1098 ASP A O 1
ATOM 8320 N N . THR A 1 1099 ? 19.619 30.093 2.547 1.00 68.88 1099 THR A N 1
ATOM 8321 C CA . THR A 1 1099 ? 19.168 31.413 2.068 1.00 68.88 1099 THR A CA 1
ATOM 8322 C C . THR A 1 1099 ? 18.786 32.326 3.238 1.00 68.88 1099 THR A C 1
ATOM 8324 O O . THR A 1 1099 ? 17.862 32.046 3.993 1.00 68.88 1099 THR A O 1
ATOM 8327 N N . VAL A 1 1100 ? 19.455 33.474 3.378 1.00 77.56 1100 VAL A N 1
ATOM 8328 C CA . VAL A 1 1100 ? 19.117 34.503 4.381 1.00 77.56 1100 VAL A CA 1
ATOM 8329 C C . VAL A 1 1100 ? 17.927 35.338 3.911 1.00 77.56 1100 VAL A C 1
ATOM 8331 O O . VAL A 1 1100 ? 17.074 35.723 4.712 1.00 77.56 1100 VAL A O 1
ATOM 8334 N N . GLY A 1 1101 ? 17.848 35.631 2.614 1.00 80.50 1101 GLY A N 1
ATOM 8335 C CA . GLY A 1 1101 ? 16.737 36.374 2.032 1.00 80.50 1101 GLY A CA 1
ATOM 8336 C C . GLY A 1 1101 ? 17.061 36.978 0.673 1.00 80.50 1101 GLY A C 1
ATOM 8337 O O . GLY A 1 1101 ? 18.031 36.606 0.019 1.00 80.50 1101 GLY A O 1
ATOM 8338 N N . PHE A 1 1102 ? 16.230 37.928 0.252 1.00 89.75 1102 PHE A N 1
ATOM 8339 C CA . PHE A 1 1102 ? 16.232 38.461 -1.103 1.00 89.75 1102 PHE A CA 1
ATOM 8340 C C . PHE A 1 1102 ? 16.331 39.992 -1.146 1.00 89.75 1102 PHE A C 1
ATOM 8342 O O . PHE A 1 1102 ? 15.654 40.723 -0.410 1.00 89.75 1102 PHE A O 1
ATOM 8349 N N . TRP A 1 1103 ? 17.119 40.486 -2.096 1.00 92.94 1103 TRP A N 1
ATOM 8350 C CA . TRP A 1 1103 ? 17.085 41.851 -2.607 1.00 92.94 1103 TRP A CA 1
ATOM 8351 C C . TRP A 1 1103 ? 16.417 41.882 -3.976 1.00 92.94 1103 TRP A C 1
ATOM 8353 O O . TRP A 1 1103 ? 16.572 40.979 -4.789 1.00 92.94 1103 TRP A O 1
ATOM 8363 N N . VAL A 1 1104 ? 15.678 42.947 -4.249 1.00 94.00 1104 VAL A N 1
ATOM 8364 C CA . VAL A 1 1104 ? 15.033 43.198 -5.533 1.00 94.00 1104 VAL A CA 1
ATOM 8365 C C . VAL A 1 1104 ? 15.678 44.434 -6.128 1.00 94.00 1104 VAL A C 1
ATOM 8367 O O . VAL A 1 1104 ? 15.709 45.490 -5.497 1.00 94.00 1104 VAL A O 1
ATOM 8370 N N . GLU A 1 1105 ? 16.153 44.333 -7.360 1.00 95.25 1105 GLU A N 1
ATOM 8371 C CA . GLU A 1 1105 ? 16.668 45.477 -8.103 1.00 95.25 1105 GLU A CA 1
ATOM 8372 C C . GLU A 1 1105 ? 15.890 45.681 -9.394 1.00 95.25 1105 GLU A C 1
ATOM 8374 O O . GLU A 1 1105 ? 15.412 44.733 -10.014 1.00 95.25 1105 GLU A O 1
ATOM 8379 N N . ARG A 1 1106 ? 15.787 46.937 -9.815 1.00 94.69 1106 ARG A N 1
ATOM 8380 C CA . ARG A 1 1106 ? 15.191 47.351 -11.080 1.00 94.69 1106 ARG A CA 1
ATOM 8381 C C . ARG A 1 1106 ? 16.252 47.983 -11.963 1.00 94.69 1106 ARG A C 1
ATOM 8383 O O . ARG A 1 1106 ? 17.089 48.734 -11.476 1.00 94.69 1106 ARG A O 1
ATOM 8390 N N . LEU A 1 1107 ? 16.201 47.727 -13.261 1.00 94.50 1107 LEU A N 1
ATOM 8391 C CA . LEU A 1 1107 ? 17.055 48.397 -14.231 1.00 94.50 1107 LEU A CA 1
ATOM 8392 C C . LEU A 1 1107 ? 16.507 49.800 -14.539 1.00 94.50 1107 LEU A C 1
ATOM 8394 O O . LEU A 1 1107 ? 15.419 49.930 -15.102 1.00 94.50 1107 LEU A O 1
ATOM 8398 N N . ASP A 1 1108 ? 17.273 50.840 -14.204 1.00 88.00 1108 ASP A N 1
ATOM 8399 C CA . ASP A 1 1108 ? 16.998 52.239 -14.542 1.00 88.00 1108 ASP A CA 1
ATOM 8400 C C . ASP A 1 1108 ? 18.113 52.779 -15.456 1.00 88.00 1108 ASP A C 1
ATOM 8402 O O . ASP A 1 1108 ? 19.221 53.103 -15.025 1.00 88.00 1108 ASP A O 1
ATOM 8406 N N . GLY A 1 1109 ? 17.825 52.891 -16.757 1.00 87.12 1109 GLY A N 1
ATOM 8407 C CA . GLY A 1 1109 ? 18.855 53.188 -17.757 1.00 87.12 1109 GLY A CA 1
ATOM 8408 C C . GLY A 1 1109 ? 19.781 51.986 -17.955 1.00 87.12 1109 GLY A C 1
ATOM 8409 O O . GLY A 1 1109 ? 19.307 50.927 -18.353 1.00 87.12 1109 GLY A O 1
ATOM 8410 N N . ASP A 1 1110 ? 21.075 52.158 -17.666 1.00 86.44 1110 ASP A N 1
ATOM 8411 C CA . ASP A 1 1110 ? 22.093 51.094 -17.730 1.00 86.44 1110 ASP A CA 1
ATOM 8412 C C . ASP A 1 1110 ? 22.530 50.608 -16.327 1.00 86.44 1110 ASP A C 1
ATOM 8414 O O . ASP A 1 1110 ? 23.450 49.796 -16.213 1.00 86.44 1110 ASP A O 1
ATOM 8418 N N . GLU A 1 1111 ? 21.905 51.109 -15.253 1.00 91.69 1111 GLU A N 1
ATOM 8419 C CA . GLU A 1 1111 ? 22.261 50.783 -13.865 1.00 91.69 1111 GLU A CA 1
ATOM 8420 C C . GLU A 1 1111 ? 21.130 50.027 -13.152 1.00 91.69 1111 GLU A C 1
ATOM 8422 O O . GLU A 1 1111 ? 19.952 50.367 -13.273 1.00 91.69 1111 GLU A O 1
ATOM 8427 N N . TRP A 1 1112 ? 21.499 48.995 -12.390 1.00 93.25 1112 TRP A N 1
ATOM 8428 C CA . TRP A 1 1112 ? 20.591 48.295 -11.483 1.00 93.25 1112 TRP A CA 1
ATOM 8429 C C . TRP A 1 1112 ? 20.478 49.079 -10.177 1.00 93.25 1112 TRP A C 1
ATOM 8431 O O . TRP A 1 1112 ? 21.490 49.371 -9.540 1.00 93.25 1112 TRP A O 1
ATOM 8441 N N . VAL A 1 1113 ? 19.253 49.441 -9.800 1.00 93.75 1113 VAL A N 1
ATOM 8442 C CA . VAL A 1 1113 ? 18.957 50.189 -8.577 1.00 93.75 1113 VAL A CA 1
ATOM 8443 C C . VAL A 1 1113 ? 18.104 49.354 -7.618 1.00 93.75 1113 VAL A C 1
ATOM 8445 O O . VAL A 1 1113 ? 17.172 48.679 -8.063 1.00 93.75 1113 VAL A O 1
ATOM 8448 N N . PRO A 1 1114 ? 18.369 49.398 -6.302 1.00 92.44 1114 PRO A N 1
ATOM 8449 C CA . PRO A 1 1114 ? 17.609 48.633 -5.319 1.00 92.44 1114 PRO A CA 1
ATOM 8450 C C . PRO A 1 1114 ? 16.175 49.147 -5.171 1.00 92.44 1114 PRO A C 1
ATOM 8452 O O . PRO A 1 1114 ? 15.928 50.353 -5.089 1.00 92.44 1114 PRO A O 1
ATOM 8455 N N . VAL A 1 1115 ? 15.230 48.209 -5.108 1.00 94.31 1115 VAL A N 1
ATOM 8456 C CA . VAL A 1 1115 ? 13.795 48.455 -4.904 1.00 94.31 1115 VAL A CA 1
ATOM 8457 C C . VAL A 1 1115 ? 13.443 48.395 -3.416 1.00 94.31 1115 VAL A C 1
ATOM 8459 O O . VAL A 1 1115 ? 12.677 49.228 -2.930 1.00 94.31 1115 VAL A O 1
ATOM 8462 N N . ASN A 1 1116 ? 14.016 47.447 -2.672 1.00 93.00 1116 ASN A N 1
ATOM 8463 C CA . ASN A 1 1116 ? 13.902 47.347 -1.217 1.00 93.00 1116 ASN A CA 1
ATOM 8464 C C . ASN A 1 1116 ? 15.142 47.921 -0.510 1.00 93.00 1116 ASN A C 1
ATOM 8466 O O . ASN A 1 1116 ? 16.267 47.801 -0.981 1.00 93.00 1116 ASN A O 1
ATOM 8470 N N . SER A 1 1117 ? 14.934 48.553 0.652 1.00 86.56 1117 SER A N 1
ATOM 8471 C CA . SER A 1 1117 ? 16.007 49.124 1.490 1.00 86.56 1117 SER A CA 1
ATOM 8472 C C . SER A 1 1117 ? 16.439 48.218 2.649 1.00 86.56 1117 SER A C 1
ATOM 8474 O O . SER A 1 1117 ? 17.318 48.589 3.426 1.00 86.56 1117 SER A O 1
ATOM 8476 N N . GLN A 1 1118 ? 15.773 47.076 2.813 1.00 84.56 1118 GLN A N 1
ATOM 8477 C CA . GLN A 1 1118 ? 16.064 46.029 3.792 1.00 84.56 1118 GLN A CA 1
ATOM 8478 C C . GLN A 1 1118 ? 15.843 44.675 3.120 1.00 84.56 1118 GLN A C 1
ATOM 8480 O O . GLN A 1 1118 ? 14.948 44.572 2.276 1.00 84.56 1118 GLN A O 1
ATOM 8485 N N . ILE A 1 1119 ? 16.636 43.671 3.501 1.00 83.44 1119 ILE A N 1
ATOM 8486 C CA . ILE A 1 1119 ? 16.511 42.314 2.971 1.00 83.44 1119 ILE A CA 1
ATOM 8487 C C . ILE A 1 1119 ? 15.118 41.754 3.273 1.00 83.44 1119 ILE A C 1
ATOM 8489 O O . ILE A 1 1119 ? 14.566 41.974 4.355 1.00 83.44 1119 ILE A O 1
ATOM 8493 N N . ILE A 1 1120 ? 14.543 41.060 2.298 1.00 85.81 1120 ILE A N 1
ATOM 8494 C CA . ILE A 1 1120 ? 13.298 40.316 2.464 1.00 85.81 1120 ILE A CA 1
ATOM 8495 C C . ILE A 1 1120 ? 13.710 38.925 2.921 1.00 85.81 1120 ILE A C 1
ATOM 8497 O O . ILE A 1 1120 ? 14.149 38.122 2.105 1.00 85.81 1120 ILE A O 1
ATOM 8501 N N . TYR A 1 1121 ? 13.674 38.693 4.233 1.00 79.94 1121 TYR A N 1
ATOM 8502 C CA . TYR A 1 1121 ? 14.108 37.427 4.819 1.00 79.94 1121 TYR A CA 1
ATOM 8503 C C . TYR A 1 1121 ? 13.318 36.257 4.230 1.00 79.94 1121 TYR A C 1
ATOM 8505 O O . TYR A 1 1121 ? 12.098 36.355 4.084 1.00 79.94 1121 TYR A O 1
ATOM 8513 N N . ALA A 1 1122 ? 14.026 35.178 3.898 1.00 74.19 1122 ALA A N 1
ATOM 8514 C CA . ALA A 1 1122 ? 13.388 33.916 3.549 1.00 74.19 1122 ALA A CA 1
ATOM 8515 C C . ALA A 1 1122 ? 12.568 33.408 4.747 1.00 74.19 1122 ALA A C 1
ATOM 8517 O O . ALA A 1 1122 ? 12.936 33.670 5.899 1.00 74.19 1122 ALA A O 1
ATOM 8518 N N . HIS A 1 1123 ? 11.440 32.740 4.504 1.00 68.12 1123 HIS A N 1
ATOM 8519 C CA . HIS A 1 1123 ? 10.693 32.127 5.600 1.00 68.12 1123 HIS A CA 1
ATOM 8520 C C . HIS A 1 1123 ? 11.386 30.818 6.036 1.00 68.12 1123 HIS A C 1
ATOM 8522 O O . HIS A 1 1123 ? 11.894 30.066 5.211 1.00 68.12 1123 HIS A O 1
ATOM 8528 N N . ASP A 1 1124 ? 11.444 30.562 7.348 1.00 49.75 1124 ASP A N 1
ATOM 8529 C CA . ASP A 1 1124 ? 12.079 29.370 7.938 1.00 49.75 1124 ASP A CA 1
ATOM 8530 C C . ASP A 1 1124 ? 11.179 28.126 7.764 1.00 49.75 1124 ASP A C 1
ATOM 8532 O O . ASP A 1 1124 ? 10.471 27.761 8.703 1.00 49.75 1124 ASP A O 1
ATOM 8536 N N . VAL A 1 1125 ? 11.171 27.476 6.592 1.00 44.09 1125 VAL A N 1
ATOM 8537 C CA . VAL A 1 1125 ? 10.671 26.090 6.419 1.00 44.09 1125 VAL A CA 1
ATOM 8538 C C . VAL A 1 1125 ? 11.127 25.469 5.089 1.00 44.09 1125 VAL A C 1
ATOM 8540 O O . VAL A 1 1125 ? 11.107 26.120 4.052 1.00 44.09 1125 VAL A O 1
ATOM 8543 N N . GLU A 1 1126 ? 11.480 24.177 5.114 1.00 45.00 1126 GLU A N 1
ATOM 8544 C CA . GLU A 1 1126 ? 11.716 23.309 3.941 1.00 45.00 1126 GLU A CA 1
ATOM 8545 C C . GLU A 1 1126 ? 10.405 23.018 3.166 1.00 45.00 1126 GLU A C 1
ATOM 8547 O O . GLU A 1 1126 ? 10.010 21.868 2.978 1.00 45.00 1126 GLU A O 1
ATOM 8552 N N . GLU A 1 1127 ? 9.685 24.058 2.747 1.00 42.59 1127 GLU A N 1
ATOM 8553 C CA . GLU A 1 1127 ? 8.480 23.963 1.919 1.00 42.59 1127 GLU A CA 1
ATOM 8554 C C . GLU A 1 1127 ? 8.808 24.336 0.463 1.00 42.59 1127 GLU A C 1
ATOM 8556 O O . GLU A 1 1127 ? 9.515 25.304 0.178 1.00 42.59 1127 GLU A O 1
ATOM 8561 N N . MET A 1 1128 ? 8.295 23.560 -0.497 1.00 45.97 1128 MET A N 1
ATOM 8562 C CA . MET A 1 1128 ? 8.242 24.004 -1.890 1.00 45.97 1128 MET A CA 1
ATOM 8563 C C . MET A 1 1128 ? 7.143 25.072 -2.015 1.00 45.97 1128 MET A C 1
ATOM 8565 O O . MET A 1 1128 ? 6.025 24.822 -1.576 1.00 45.97 1128 MET A O 1
ATOM 8569 N N . ASP A 1 1129 ? 7.451 26.193 -2.686 1.00 57.94 1129 ASP A N 1
ATOM 8570 C CA . ASP A 1 1129 ? 6.495 27.203 -3.198 1.00 57.94 1129 ASP A CA 1
ATOM 8571 C C . ASP A 1 1129 ? 6.166 28.434 -2.320 1.00 57.94 1129 ASP A C 1
ATOM 8573 O O . ASP A 1 1129 ? 5.051 28.963 -2.298 1.00 57.94 1129 ASP A O 1
ATOM 8577 N N . ASP A 1 1130 ? 7.176 28.962 -1.638 1.00 64.50 1130 ASP A N 1
ATOM 8578 C CA . ASP A 1 1130 ? 7.035 30.097 -0.730 1.00 64.50 1130 ASP A CA 1
ATOM 8579 C C . ASP A 1 1130 ? 6.869 31.444 -1.468 1.00 64.50 1130 ASP A C 1
ATOM 8581 O O . ASP A 1 1130 ? 7.542 31.703 -2.471 1.00 64.50 1130 ASP A O 1
ATOM 8585 N N . SER A 1 1131 ? 5.974 32.319 -0.990 1.00 73.38 1131 SER A N 1
ATOM 8586 C CA . SER A 1 1131 ? 5.539 33.530 -1.715 1.00 73.38 1131 SER A CA 1
ATOM 8587 C C . SER A 1 1131 ? 6.060 34.838 -1.120 1.00 73.38 1131 SER A C 1
ATOM 8589 O O . SER A 1 1131 ? 5.816 35.159 0.042 1.00 73.38 1131 SER A O 1
ATOM 8591 N N . TYR A 1 1132 ? 6.661 35.672 -1.970 1.00 84.12 1132 TYR A N 1
ATOM 8592 C CA . TYR A 1 1132 ? 7.253 36.957 -1.600 1.00 84.12 1132 TYR A CA 1
ATOM 8593 C C . TYR A 1 1132 ? 6.632 38.112 -2.386 1.00 84.12 1132 TYR A C 1
ATOM 8595 O O . TYR A 1 1132 ? 6.200 37.955 -3.532 1.00 84.12 1132 TYR A O 1
ATOM 8603 N N . ALA A 1 1133 ? 6.608 39.302 -1.782 1.00 87.56 1133 ALA A N 1
ATOM 8604 C CA . ALA A 1 1133 ? 6.107 40.514 -2.418 1.00 87.56 1133 ALA A CA 1
ATOM 8605 C C . ALA A 1 1133 ? 6.906 41.755 -2.004 1.00 87.56 1133 ALA A C 1
ATOM 8607 O O . ALA A 1 1133 ? 7.268 41.915 -0.841 1.00 87.56 1133 ALA A O 1
ATOM 8608 N N . GLN A 1 1134 ? 7.118 42.673 -2.947 1.00 92.94 1134 GLN A N 1
ATOM 8609 C CA . GLN A 1 1134 ? 7.779 43.952 -2.713 1.00 92.94 1134 GLN A CA 1
ATOM 8610 C C . GLN A 1 1134 ? 7.137 45.067 -3.540 1.00 92.94 1134 GLN A C 1
ATOM 8612 O O . GLN A 1 1134 ? 6.974 44.956 -4.752 1.00 92.94 1134 GLN A O 1
ATOM 8617 N N . VAL A 1 1135 ? 6.813 46.187 -2.892 1.00 91.62 1135 VAL A N 1
ATOM 8618 C CA . VAL A 1 1135 ? 6.293 47.381 -3.575 1.00 91.62 1135 VAL A CA 1
ATOM 8619 C C . VAL A 1 1135 ? 7.448 48.172 -4.190 1.00 91.62 1135 VAL A C 1
ATOM 8621 O O . VAL A 1 1135 ? 8.380 48.561 -3.482 1.00 91.62 1135 VAL A O 1
ATOM 8624 N N . ASP A 1 1136 ? 7.353 48.482 -5.483 1.00 92.69 1136 ASP A N 1
ATOM 8625 C CA . ASP A 1 1136 ? 8.224 49.449 -6.148 1.00 92.69 1136 ASP A CA 1
ATOM 8626 C C . ASP A 1 1136 ? 7.562 50.823 -6.177 1.00 92.69 1136 ASP A C 1
ATOM 8628 O O . ASP A 1 1136 ? 6.707 51.143 -7.004 1.00 92.69 1136 ASP A O 1
ATOM 8632 N N . THR A 1 1137 ? 7.994 51.659 -5.239 1.00 89.06 1137 THR A N 1
ATOM 8633 C CA . THR A 1 1137 ? 7.486 53.025 -5.069 1.00 89.06 1137 THR A CA 1
ATOM 8634 C C . THR A 1 1137 ? 7.905 53.990 -6.180 1.00 89.06 1137 THR A C 1
ATOM 8636 O O . THR A 1 1137 ? 7.314 55.064 -6.296 1.00 89.06 1137 THR A O 1
ATOM 8639 N N . ASN A 1 1138 ? 8.892 53.622 -7.003 1.00 87.12 1138 ASN A N 1
ATOM 8640 C CA . ASN A 1 1138 ? 9.399 54.442 -8.100 1.00 87.12 1138 ASN A CA 1
ATOM 8641 C C . ASN A 1 1138 ? 8.851 54.000 -9.464 1.00 87.12 1138 ASN A C 1
ATOM 8643 O O . ASN A 1 1138 ? 9.115 54.665 -10.468 1.00 87.12 1138 ASN A O 1
ATOM 8647 N N . ALA A 1 1139 ? 8.142 52.872 -9.540 1.00 88.56 1139 ALA A N 1
ATOM 8648 C CA . ALA A 1 1139 ? 7.473 52.426 -10.755 1.00 88.56 1139 ALA A CA 1
ATOM 8649 C C . ALA A 1 1139 ? 6.057 53.007 -10.844 1.00 88.56 1139 ALA A C 1
ATOM 8651 O O . ALA A 1 1139 ? 5.368 53.210 -9.843 1.00 88.56 1139 ALA A O 1
ATOM 8652 N N . VAL A 1 1140 ? 5.613 53.285 -12.070 1.00 88.25 1140 VAL A N 1
ATOM 8653 C CA . VAL A 1 1140 ? 4.260 53.770 -12.349 1.00 88.25 1140 VAL A CA 1
ATOM 8654 C C . VAL A 1 1140 ? 3.434 52.685 -13.022 1.00 88.25 1140 VAL A C 1
ATOM 8656 O O . VAL A 1 1140 ? 3.913 51.947 -13.883 1.00 88.25 1140 VAL A O 1
ATOM 8659 N N . VAL A 1 1141 ? 2.161 52.622 -12.641 1.00 83.56 1141 VAL A N 1
ATOM 8660 C CA . VAL A 1 1141 ? 1.167 51.737 -13.250 1.00 83.56 1141 VAL A CA 1
ATOM 8661 C C . VAL A 1 1141 ? 1.109 51.970 -14.765 1.00 83.56 1141 VAL A C 1
ATOM 8663 O O . VAL A 1 1141 ? 1.019 53.107 -15.231 1.00 83.56 1141 VAL A O 1
ATOM 8666 N N . GLY A 1 1142 ? 1.171 50.883 -15.529 1.00 78.38 1142 GLY A N 1
ATOM 8667 C CA . GLY A 1 1142 ? 1.254 50.851 -16.990 1.00 78.38 1142 GLY A CA 1
ATOM 8668 C C . GLY A 1 1142 ? 2.679 50.924 -17.555 1.00 78.38 1142 GLY A C 1
ATOM 8669 O O . GLY A 1 1142 ? 2.845 50.810 -18.768 1.00 78.38 1142 GLY A O 1
ATOM 8670 N N . GLY A 1 1143 ? 3.706 51.111 -16.719 1.00 81.88 1143 GLY A N 1
ATOM 8671 C CA . GLY A 1 1143 ? 5.111 51.071 -17.134 1.00 81.88 1143 GLY A CA 1
ATOM 8672 C C . GLY A 1 1143 ? 5.631 49.643 -17.326 1.00 81.88 1143 GLY A C 1
ATOM 8673 O O . GLY A 1 1143 ? 5.145 48.714 -16.687 1.00 81.88 1143 GLY A O 1
ATOM 8674 N N . THR A 1 1144 ? 6.621 49.469 -18.207 1.00 85.56 1144 THR A N 1
ATOM 8675 C CA . THR A 1 1144 ? 7.367 48.208 -18.381 1.00 85.56 1144 THR A CA 1
ATOM 8676 C C . THR A 1 1144 ? 8.758 48.367 -17.792 1.00 85.56 1144 THR A C 1
ATOM 8678 O O . THR A 1 1144 ? 9.435 49.349 -18.096 1.00 85.56 1144 THR A O 1
ATOM 8681 N N . TYR A 1 1145 ? 9.161 47.422 -16.951 1.00 89.81 1145 TYR A N 1
ATOM 8682 C CA . TYR A 1 1145 ? 10.389 47.479 -16.166 1.00 89.81 1145 TYR A CA 1
ATOM 8683 C C . TYR A 1 1145 ? 11.084 46.117 -16.179 1.00 89.81 1145 TYR A C 1
ATOM 8685 O O . TYR A 1 1145 ? 10.421 45.085 -16.263 1.00 89.81 1145 TYR A O 1
ATOM 8693 N N . SER A 1 1146 ? 12.413 46.120 -16.076 1.00 91.44 1146 SER A N 1
ATOM 8694 C CA . SER A 1 1146 ? 13.217 44.913 -15.874 1.00 91.44 1146 SER A CA 1
ATOM 8695 C C . SER A 1 1146 ? 13.656 44.829 -14.419 1.00 91.44 1146 SER A C 1
ATOM 8697 O O . SER A 1 1146 ? 14.247 45.778 -13.909 1.00 91.44 1146 SER A O 1
ATOM 8699 N N . TYR A 1 1147 ? 13.388 43.701 -13.770 1.00 93.19 1147 TYR A N 1
ATOM 8700 C CA . TYR A 1 1147 ? 13.757 43.435 -12.380 1.00 93.19 1147 TYR A CA 1
ATOM 8701 C C . TYR A 1 1147 ? 14.714 42.247 -12.276 1.00 93.19 1147 TYR A C 1
ATOM 8703 O O . TYR A 1 1147 ? 14.709 41.380 -13.141 1.00 93.19 1147 TYR A O 1
ATOM 8711 N N . ARG A 1 1148 ? 15.517 42.169 -11.219 1.00 92.25 1148 ARG A N 1
ATOM 8712 C CA . ARG A 1 1148 ? 16.272 40.967 -10.838 1.00 92.25 1148 ARG A CA 1
ATOM 8713 C C . ARG A 1 1148 ? 16.163 40.746 -9.336 1.00 92.25 1148 ARG A C 1
ATOM 8715 O O . ARG A 1 1148 ? 15.981 41.711 -8.593 1.00 92.25 1148 ARG A O 1
ATOM 8722 N N . ILE A 1 1149 ? 16.279 39.495 -8.915 1.00 91.12 1149 ILE A N 1
ATOM 8723 C CA . ILE A 1 1149 ? 16.319 39.102 -7.508 1.00 91.12 1149 ILE A CA 1
ATOM 8724 C C . ILE A 1 1149 ? 17.756 38.711 -7.168 1.00 91.12 1149 ILE A C 1
ATOM 8726 O O . ILE A 1 1149 ? 18.376 37.963 -7.916 1.00 91.12 1149 ILE A O 1
ATOM 8730 N N . ILE A 1 1150 ? 18.300 39.238 -6.078 1.00 90.19 1150 ILE A N 1
ATOM 8731 C CA . ILE A 1 1150 ? 19.591 38.830 -5.526 1.00 90.19 1150 ILE A CA 1
ATOM 8732 C C . ILE A 1 1150 ? 19.293 38.060 -4.250 1.00 90.19 1150 ILE A C 1
ATOM 8734 O O . ILE A 1 1150 ? 18.727 38.604 -3.310 1.00 90.19 1150 ILE A O 1
ATOM 8738 N N . GLU A 1 1151 ? 19.630 36.790 -4.248 1.00 86.56 1151 GLU A N 1
ATOM 8739 C CA . GLU A 1 1151 ? 19.581 35.921 -3.088 1.00 86.56 1151 GLU A CA 1
ATOM 8740 C C . GLU A 1 1151 ? 20.873 36.093 -2.284 1.00 86.56 1151 GLU A C 1
ATOM 8742 O O . GLU A 1 1151 ? 21.961 36.003 -2.847 1.00 86.56 1151 GLU A O 1
ATOM 8747 N N . GLU A 1 1152 ? 20.748 36.335 -0.984 1.00 84.19 1152 GLU A N 1
ATOM 8748 C CA . GLU A 1 1152 ? 21.876 36.391 -0.053 1.00 84.19 1152 GLU A CA 1
ATOM 8749 C C . GLU A 1 1152 ? 21.906 35.094 0.761 1.00 84.19 1152 GLU A C 1
ATOM 8751 O O . GLU A 1 1152 ? 20.916 34.739 1.406 1.00 84.19 1152 GLU A O 1
ATOM 8756 N N . THR A 1 1153 ? 23.030 34.380 0.734 1.00 75.88 1153 THR A N 1
ATOM 8757 C CA . THR A 1 1153 ? 23.203 33.110 1.458 1.00 75.88 1153 THR A CA 1
ATOM 8758 C C . THR A 1 1153 ? 23.782 33.316 2.864 1.00 75.88 1153 THR A C 1
ATOM 8760 O O . THR A 1 1153 ? 24.369 34.345 3.191 1.00 75.88 1153 THR A O 1
ATOM 8763 N N . SER A 1 1154 ? 23.673 32.305 3.722 1.00 68.12 1154 SER A N 1
ATOM 8764 C CA . SER A 1 1154 ? 24.173 32.266 5.100 1.00 68.12 1154 SER A CA 1
ATOM 8765 C C . SER A 1 1154 ? 25.703 32.268 5.159 1.00 68.12 1154 SER A C 1
ATOM 8767 O O . SER A 1 1154 ? 26.286 32.673 6.168 1.00 68.12 1154 SER A O 1
ATOM 8769 N N . ALA A 1 1155 ? 26.353 31.888 4.053 1.00 62.75 1155 ALA A N 1
ATOM 8770 C CA . ALA A 1 1155 ? 27.786 32.033 3.824 1.00 62.75 1155 ALA A CA 1
ATOM 8771 C C . ALA A 1 1155 ? 28.197 33.468 3.423 1.00 62.75 1155 ALA A C 1
ATOM 8773 O O . ALA A 1 1155 ? 29.385 33.795 3.470 1.00 62.75 1155 ALA A O 1
ATOM 8774 N N . GLY A 1 1156 ? 27.231 34.334 3.091 1.00 65.62 1156 GLY A N 1
ATOM 8775 C CA . GLY A 1 1156 ? 27.442 35.717 2.659 1.00 65.62 1156 GLY A CA 1
ATOM 8776 C C . GLY A 1 1156 ? 27.715 35.884 1.161 1.00 65.62 1156 GLY A C 1
ATOM 8777 O O . GLY A 1 1156 ? 28.246 36.924 0.768 1.00 65.62 1156 GLY A O 1
ATOM 8778 N N . ASP A 1 1157 ? 27.402 34.874 0.345 1.00 73.88 1157 ASP A N 1
ATOM 8779 C CA . ASP A 1 1157 ? 27.488 34.941 -1.118 1.00 73.88 1157 ASP A CA 1
ATOM 8780 C C . ASP A 1 1157 ? 26.166 35.438 -1.732 1.00 73.88 1157 ASP A C 1
ATOM 8782 O O . ASP A 1 1157 ? 25.090 35.042 -1.276 1.00 73.88 1157 ASP A O 1
ATOM 8786 N N . ASP A 1 1158 ? 26.270 36.256 -2.790 1.00 82.19 1158 ASP A N 1
ATOM 8787 C CA . ASP A 1 1158 ? 25.140 36.796 -3.562 1.00 82.19 1158 ASP A CA 1
ATOM 8788 C C . ASP A 1 1158 ? 24.907 35.984 -4.851 1.00 82.19 1158 ASP A C 1
ATOM 8790 O O . ASP A 1 1158 ? 25.789 35.904 -5.717 1.00 82.19 1158 ASP A O 1
ATOM 8794 N N . VAL A 1 1159 ? 23.694 35.461 -5.039 1.00 76.94 1159 VAL A N 1
ATOM 8795 C CA . VAL A 1 1159 ? 23.267 34.749 -6.257 1.00 76.94 1159 VAL A CA 1
ATOM 8796 C C . VAL A 1 1159 ? 22.205 35.570 -6.993 1.00 76.94 1159 VAL A C 1
ATOM 8798 O O . VAL A 1 1159 ? 21.239 36.040 -6.403 1.00 76.94 1159 VAL A O 1
ATOM 8801 N N . ILE A 1 1160 ? 22.375 35.787 -8.302 1.00 84.50 1160 ILE A N 1
ATOM 8802 C CA . ILE A 1 1160 ? 21.530 36.706 -9.086 1.00 84.50 1160 ILE A CA 1
ATOM 8803 C C . ILE A 1 1160 ? 20.567 35.935 -9.994 1.00 84.50 1160 ILE A C 1
ATOM 8805 O O . ILE A 1 1160 ? 20.996 35.175 -10.860 1.00 84.50 1160 ILE A O 1
ATOM 8809 N N . HIS A 1 1161 ? 19.277 36.245 -9.877 1.00 76.75 1161 HIS A N 1
ATOM 8810 C CA . HIS A 1 1161 ? 18.168 35.643 -10.615 1.00 76.75 1161 HIS A CA 1
ATOM 8811 C C . HIS A 1 1161 ? 17.453 36.690 -11.486 1.00 76.75 1161 HIS A C 1
ATOM 8813 O O . HIS A 1 1161 ? 17.095 37.773 -11.020 1.00 76.75 1161 HIS A O 1
ATOM 8819 N N . GLY A 1 1162 ? 17.239 36.383 -12.769 1.00 77.25 1162 GLY A N 1
ATOM 8820 C CA . GLY A 1 1162 ? 16.696 37.313 -13.771 1.00 77.25 1162 GLY A CA 1
ATOM 8821 C C . GLY A 1 1162 ? 17.737 37.751 -14.818 1.00 77.25 1162 GLY A C 1
ATOM 8822 O O . GLY A 1 1162 ? 18.782 37.113 -14.954 1.00 77.25 1162 GLY A O 1
ATOM 8823 N N . PRO A 1 1163 ? 17.486 38.827 -15.590 1.00 81.31 1163 PRO A N 1
ATOM 8824 C CA . PRO A 1 1163 ? 16.420 39.814 -15.421 1.00 81.31 1163 PRO A CA 1
ATOM 8825 C C . PRO A 1 1163 ? 15.039 39.354 -15.918 1.00 81.31 1163 PRO A C 1
ATOM 8827 O O . PRO A 1 1163 ? 14.920 38.613 -16.890 1.00 81.31 1163 PRO A O 1
ATOM 8830 N N . PHE A 1 1164 ? 13.991 39.868 -15.282 1.00 78.12 1164 PHE A N 1
ATOM 8831 C CA . PHE A 1 1164 ? 12.584 39.647 -15.592 1.00 78.12 1164 PHE A CA 1
ATOM 8832 C C . PHE A 1 1164 ? 11.940 40.955 -16.061 1.00 78.12 1164 PHE A C 1
ATOM 8834 O O . PHE A 1 1164 ? 11.742 41.881 -15.273 1.00 78.12 1164 PHE A O 1
ATOM 8841 N N . GLU A 1 1165 ? 11.595 41.042 -17.344 1.00 87.88 1165 GLU A N 1
ATOM 8842 C CA . GLU A 1 1165 ? 10.877 42.194 -17.897 1.00 87.88 1165 GLU A CA 1
ATOM 8843 C C . GLU A 1 1165 ? 9.359 42.006 -17.750 1.00 87.88 1165 GLU A C 1
ATOM 8845 O O . GLU A 1 1165 ? 8.815 40.973 -18.157 1.00 87.88 1165 GLU A O 1
ATOM 8850 N N . ARG A 1 1166 ? 8.669 42.975 -17.136 1.00 81.50 1166 ARG A N 1
ATOM 8851 C CA . ARG A 1 1166 ? 7.219 42.931 -16.878 1.00 81.50 1166 ARG A CA 1
ATOM 8852 C C . ARG A 1 1166 ? 6.571 44.310 -16.997 1.00 81.50 1166 ARG A C 1
ATOM 8854 O O . ARG A 1 1166 ? 7.173 45.325 -16.646 1.00 81.50 1166 ARG A O 1
ATOM 8861 N N . THR A 1 1167 ? 5.318 44.343 -17.452 1.00 80.06 1167 THR A N 1
ATOM 8862 C CA . THR A 1 1167 ? 4.482 45.553 -17.505 1.00 80.06 1167 THR A CA 1
ATOM 8863 C C . THR A 1 1167 ? 3.521 45.592 -16.318 1.00 80.06 1167 THR A C 1
ATOM 8865 O O . THR A 1 1167 ? 2.725 44.678 -16.143 1.00 80.06 1167 THR A O 1
ATOM 8868 N N . ALA A 1 1168 ? 3.538 46.674 -15.537 1.00 75.44 1168 ALA A N 1
ATOM 8869 C CA . ALA A 1 1168 ? 2.682 46.857 -14.364 1.00 75.44 1168 ALA A CA 1
ATOM 8870 C C . ALA A 1 1168 ? 1.252 47.298 -14.743 1.00 75.44 1168 ALA A C 1
ATOM 8872 O O . ALA A 1 1168 ? 0.820 48.403 -14.407 1.00 75.44 1168 ALA A O 1
ATOM 8873 N N . SER A 1 1169 ? 0.530 46.481 -15.506 1.00 62.28 1169 SER A N 1
ATOM 8874 C CA . SER A 1 1169 ? -0.797 46.814 -16.045 1.00 62.28 1169 SER A CA 1
ATOM 8875 C C . SER A 1 1169 ? -1.870 46.941 -14.952 1.00 62.28 1169 SER A C 1
ATOM 8877 O O . SER A 1 1169 ? -1.852 46.218 -13.960 1.00 62.28 1169 SER A O 1
ATOM 8879 N N . ALA A 1 1170 ? -2.829 47.857 -15.140 1.00 59.03 1170 ALA A N 1
ATOM 8880 C CA . ALA A 1 1170 ? -4.048 47.931 -14.331 1.00 59.03 1170 ALA A CA 1
ATOM 8881 C C . ALA A 1 1170 ? -5.211 47.245 -15.052 1.00 59.03 1170 ALA A C 1
ATOM 8883 O O . ALA A 1 1170 ? -5.464 47.527 -16.225 1.00 59.03 1170 ALA A O 1
ATOM 8884 N N . LEU A 1 1171 ? -5.956 46.404 -14.336 1.00 55.94 1171 LEU A N 1
ATOM 8885 C CA . LEU A 1 1171 ? -7.197 45.811 -14.831 1.00 55.94 1171 LEU A CA 1
ATOM 8886 C C . LEU A 1 1171 ? -8.288 46.897 -14.910 1.00 55.94 1171 LEU A C 1
ATOM 8888 O O . LEU A 1 1171 ? -8.581 47.573 -13.924 1.00 55.94 1171 LEU A O 1
ATOM 8892 N N . ALA A 1 1172 ? -8.890 47.093 -16.087 1.00 54.03 1172 ALA A N 1
ATOM 8893 C CA . ALA A 1 1172 ? -9.969 48.064 -16.296 1.00 54.03 1172 ALA A CA 1
ATOM 8894 C C . ALA A 1 1172 ? -11.326 47.354 -16.431 1.00 54.03 1172 ALA A C 1
ATOM 8896 O O . ALA A 1 1172 ? -11.531 46.569 -17.352 1.00 54.03 1172 ALA A O 1
ATOM 8897 N N . PHE A 1 1173 ? -12.261 47.646 -15.523 1.00 50.06 1173 PHE A N 1
ATOM 8898 C CA . PHE A 1 1173 ? -13.621 47.091 -15.517 1.00 50.06 1173 PHE A CA 1
ATOM 8899 C C . PHE A 1 1173 ? -14.483 47.660 -16.657 1.00 50.06 1173 PHE A C 1
ATOM 8901 O O . PHE A 1 1173 ? -14.495 48.875 -16.876 1.00 50.06 1173 PHE A O 1
ATOM 8908 N N . VAL A 1 1174 ? -15.267 46.812 -17.338 1.00 51.88 1174 VAL A N 1
ATOM 8909 C CA . VAL A 1 1174 ? -16.307 47.244 -18.292 1.00 51.88 1174 VAL A CA 1
ATOM 8910 C C . VAL A 1 1174 ? -17.689 47.105 -17.631 1.00 51.88 1174 VAL A C 1
ATOM 8912 O O . VAL A 1 1174 ? -18.183 45.990 -17.473 1.00 51.88 1174 VAL A O 1
ATOM 8915 N N . PRO A 1 1175 ? -18.360 48.207 -17.242 1.00 50.47 1175 PRO A N 1
ATOM 8916 C CA . PRO A 1 1175 ? -19.645 48.129 -16.551 1.00 50.47 1175 PRO A CA 1
ATOM 8917 C C . PRO A 1 1175 ? -20.751 47.476 -17.396 1.00 50.47 1175 PRO A C 1
ATOM 8919 O O . PRO A 1 1175 ? -20.992 47.893 -18.528 1.00 50.47 1175 PRO A O 1
ATOM 8922 N N . GLY A 1 1176 ? -21.481 46.517 -16.809 1.00 56.97 1176 GLY A N 1
ATOM 8923 C CA . GLY A 1 1176 ? -22.749 45.998 -17.348 1.00 56.97 1176 GLY A CA 1
ATOM 8924 C C . GLY A 1 1176 ? -22.724 44.624 -18.032 1.00 56.97 1176 GLY A C 1
ATOM 8925 O O . GLY A 1 1176 ? -23.705 44.301 -18.693 1.00 56.97 1176 GLY A O 1
ATOM 8926 N N . ARG A 1 1177 ? -21.657 43.821 -17.888 1.00 63.53 1177 ARG A N 1
ATOM 8927 C CA . ARG A 1 1177 ? -21.530 42.477 -18.503 1.00 63.53 1177 ARG A CA 1
ATOM 8928 C C . ARG A 1 1177 ? -21.505 41.278 -17.538 1.00 63.53 1177 ARG A C 1
ATOM 8930 O O . ARG A 1 1177 ? -21.269 40.162 -17.980 1.00 63.53 1177 ARG A O 1
ATOM 8937 N N . GLY A 1 1178 ? -21.762 41.486 -16.245 1.00 71.12 1178 GLY A N 1
ATOM 8938 C CA . GLY A 1 1178 ? -21.549 40.442 -15.231 1.00 71.12 1178 GLY A CA 1
ATOM 8939 C C . GLY A 1 1178 ? -22.560 39.286 -15.210 1.00 71.12 1178 GLY A C 1
ATOM 8940 O O . GLY A 1 1178 ? -22.242 38.229 -14.680 1.00 71.12 1178 GLY A O 1
ATOM 8941 N N . LEU A 1 1179 ? -23.768 39.456 -15.763 1.00 82.19 1179 LEU A N 1
ATOM 8942 C CA . LEU A 1 1179 ? -24.802 38.411 -15.819 1.00 82.19 1179 LEU A CA 1
ATOM 8943 C C . LEU A 1 1179 ? -25.575 38.489 -17.143 1.00 82.19 1179 LEU A C 1
ATOM 8945 O O . LEU A 1 1179 ? -26.224 39.503 -17.401 1.00 82.19 1179 LEU A O 1
ATOM 8949 N N . ASP A 1 1180 ? -25.570 37.409 -17.924 1.00 85.00 1180 ASP A N 1
ATOM 8950 C CA . ASP A 1 1180 ? -26.330 37.261 -19.170 1.00 85.00 1180 ASP A CA 1
ATOM 8951 C C . ASP A 1 1180 ? -27.283 36.057 -19.092 1.00 85.00 1180 ASP A C 1
ATOM 8953 O O . ASP A 1 1180 ? -26.898 34.952 -18.713 1.00 85.00 1180 ASP A O 1
ATOM 8957 N N . VAL A 1 1181 ? -28.549 36.252 -19.474 1.00 82.94 1181 VAL A N 1
ATOM 8958 C CA . VAL A 1 1181 ? -29.524 35.154 -19.597 1.00 82.94 1181 VAL A CA 1
ATOM 8959 C C . VAL A 1 1181 ? -29.419 34.563 -21.000 1.00 82.94 1181 VAL A C 1
ATOM 8961 O O . VAL A 1 1181 ? -29.698 35.251 -21.984 1.00 82.94 1181 VAL A O 1
ATOM 8964 N N . GLU A 1 1182 ? -29.064 33.283 -21.099 1.00 81.81 1182 GLU A N 1
ATOM 8965 C CA . GLU A 1 1182 ? -28.865 32.583 -22.371 1.00 81.81 1182 GLU A CA 1
ATOM 8966 C C . GLU A 1 1182 ? -29.748 31.322 -22.462 1.00 81.81 1182 GLU A C 1
ATOM 8968 O O . GLU A 1 1182 ? -30.228 30.812 -21.444 1.00 81.81 1182 GLU A O 1
ATOM 8973 N N . PRO A 1 1183 ? -30.012 30.786 -23.671 1.00 72.69 1183 PRO A N 1
ATOM 8974 C CA . PRO A 1 1183 ? -30.702 29.508 -23.812 1.00 72.69 1183 PRO A CA 1
ATOM 8975 C C . PRO A 1 1183 ? -29.927 28.393 -23.093 1.00 72.69 1183 PRO A C 1
ATOM 8977 O O . PRO A 1 1183 ? -28.884 27.956 -23.568 1.00 72.69 1183 PRO A O 1
ATOM 8980 N N . GLY A 1 1184 ? -30.454 27.934 -21.956 1.00 77.81 1184 GLY A N 1
ATOM 8981 C CA . GLY A 1 1184 ? -29.859 26.863 -21.155 1.00 77.81 1184 GLY A CA 1
ATOM 8982 C C . GLY A 1 1184 ? -29.275 27.282 -19.805 1.00 77.81 1184 GLY A C 1
ATOM 8983 O O . GLY A 1 1184 ? -28.797 26.393 -19.116 1.00 77.81 1184 GLY A O 1
ATOM 8984 N N . GLY A 1 1185 ? -29.325 28.561 -19.399 1.00 86.88 1185 GLY A N 1
ATOM 8985 C CA . GLY A 1 1185 ? -28.862 28.981 -18.068 1.00 86.88 1185 GLY A CA 1
ATOM 8986 C C . GLY A 1 1185 ? -28.640 30.487 -17.888 1.00 86.88 1185 GLY A C 1
ATOM 8987 O O . GLY A 1 1185 ? -29.020 31.297 -18.736 1.00 86.88 1185 GLY A O 1
ATOM 8988 N N . ILE A 1 1186 ? -28.000 30.861 -16.776 1.00 88.44 1186 ILE A N 1
ATOM 8989 C CA . ILE A 1 1186 ? -27.469 32.213 -16.538 1.00 88.44 1186 ILE A CA 1
ATOM 8990 C C . ILE A 1 1186 ? -25.944 32.156 -16.620 1.00 88.44 1186 ILE A C 1
ATOM 8992 O O . ILE A 1 1186 ? -25.307 31.441 -15.851 1.00 88.44 1186 ILE A O 1
ATOM 8996 N N . ARG A 1 1187 ? -25.360 32.919 -17.543 1.00 88.56 1187 ARG A N 1
ATOM 8997 C CA . ARG A 1 1187 ? -23.914 33.086 -17.670 1.00 88.56 1187 ARG A CA 1
ATOM 8998 C C . ARG A 1 1187 ? -23.454 34.221 -16.768 1.00 88.56 1187 ARG A C 1
ATOM 9000 O O . ARG A 1 1187 ? -23.975 35.330 -16.847 1.00 88.56 1187 ARG A O 1
ATOM 9007 N N . ILE A 1 1188 ? -22.477 33.938 -15.927 1.00 89.44 1188 ILE A N 1
ATOM 9008 C CA . ILE A 1 1188 ? -21.875 34.864 -14.977 1.00 89.44 1188 ILE A CA 1
ATOM 9009 C C . ILE A 1 1188 ? -20.485 35.184 -15.493 1.00 89.44 1188 ILE A C 1
ATOM 9011 O O . ILE A 1 1188 ? -19.763 34.260 -15.856 1.00 89.44 1188 ILE A O 1
ATOM 9015 N N . ARG A 1 1189 ? -20.118 36.464 -15.533 1.00 86.50 1189 ARG A N 1
ATOM 9016 C CA . ARG A 1 1189 ? -18.772 36.898 -15.909 1.00 86.50 1189 ARG A CA 1
ATOM 9017 C C . ARG A 1 1189 ? -18.175 37.795 -14.835 1.00 86.50 1189 ARG A C 1
ATOM 9019 O O . ARG A 1 1189 ? -18.861 38.681 -14.319 1.00 86.50 1189 ARG A O 1
ATOM 9026 N N . TRP A 1 1190 ? -16.917 37.568 -14.488 1.00 83.75 1190 TRP A N 1
ATOM 9027 C CA . TRP A 1 1190 ? -16.181 38.377 -13.519 1.00 83.75 1190 TRP A CA 1
ATOM 9028 C C . TRP A 1 1190 ? -14.748 38.564 -13.984 1.00 83.75 1190 TRP A C 1
ATOM 9030 O O . TRP A 1 1190 ? -14.221 37.762 -14.745 1.00 83.75 1190 TRP A O 1
ATOM 9040 N N . GLN A 1 1191 ? -14.120 39.644 -13.532 1.00 75.62 1191 GLN A N 1
ATOM 9041 C CA . GLN A 1 1191 ? -12.709 39.847 -13.825 1.00 75.62 1191 GLN A CA 1
ATOM 9042 C C . GLN A 1 1191 ? -11.888 38.809 -13.088 1.00 75.62 1191 GLN A C 1
ATOM 9044 O O . GLN A 1 1191 ? -12.075 38.625 -11.886 1.00 75.62 1191 GLN A O 1
ATOM 9049 N N . SER A 1 1192 ? -10.989 38.185 -13.823 1.00 71.25 1192 SER A N 1
ATOM 9050 C CA . SER A 1 1192 ? -10.100 37.157 -13.326 1.00 71.25 1192 SER A CA 1
ATOM 9051 C C . SER A 1 1192 ? -8.644 37.595 -13.406 1.00 71.25 1192 SER A C 1
ATOM 9053 O O . SER A 1 1192 ? -8.321 38.520 -14.158 1.00 71.25 1192 SER A O 1
ATOM 9055 N N . ARG A 1 1193 ? -7.783 36.975 -12.597 1.00 65.31 1193 ARG A N 1
ATOM 9056 C CA . ARG A 1 1193 ? -6.342 37.259 -12.521 1.00 65.31 1193 ARG A CA 1
ATOM 9057 C C . ARG A 1 1193 ? -5.565 35.965 -12.676 1.00 65.31 1193 ARG A C 1
ATOM 9059 O O . ARG A 1 1193 ? -5.911 35.019 -11.989 1.00 65.31 1193 ARG A O 1
ATOM 9066 N N . GLU A 1 1194 ? -4.549 35.926 -13.539 1.00 57.94 1194 GLU A N 1
ATOM 9067 C CA . GLU A 1 1194 ? -3.787 34.726 -13.957 1.00 57.94 1194 GLU A CA 1
ATOM 9068 C C . GLU A 1 1194 ? -3.258 33.851 -12.792 1.00 57.94 1194 GLU A C 1
ATOM 9070 O O . GLU A 1 1194 ? -2.899 32.696 -13.005 1.00 57.94 1194 GLU A O 1
ATOM 9075 N N . ASP A 1 1195 ? -3.246 34.380 -11.563 1.00 59.75 1195 ASP A N 1
ATOM 9076 C CA . ASP A 1 1195 ? -2.810 33.752 -10.314 1.00 59.75 1195 ASP A CA 1
ATOM 9077 C C . ASP A 1 1195 ? -3.936 33.386 -9.321 1.00 59.75 1195 ASP A C 1
ATOM 9079 O O . ASP A 1 1195 ? -3.632 32.987 -8.204 1.00 59.75 1195 ASP A O 1
ATOM 9083 N N . GLU A 1 1196 ? -5.217 33.502 -9.689 1.00 68.12 1196 GLU A N 1
ATOM 9084 C CA . GLU A 1 1196 ? -6.357 33.235 -8.797 1.00 68.12 1196 GLU A CA 1
ATOM 9085 C C . GLU A 1 1196 ? -7.201 32.031 -9.258 1.00 68.12 1196 GLU A C 1
ATOM 9087 O O . GLU A 1 1196 ? -7.485 31.829 -10.444 1.00 68.12 1196 GLU A O 1
ATOM 9092 N N . THR A 1 1197 ? -7.673 31.249 -8.286 1.00 72.06 1197 THR A N 1
ATOM 9093 C CA . THR A 1 1197 ? -8.739 30.255 -8.459 1.00 72.06 1197 THR A CA 1
ATOM 9094 C C . THR A 1 1197 ? -10.028 30.764 -7.832 1.00 72.06 1197 THR A C 1
ATOM 9096 O O . THR A 1 1197 ? -10.008 31.412 -6.788 1.00 72.06 1197 THR A O 1
ATOM 9099 N N . TYR A 1 1198 ? -11.167 30.492 -8.471 1.00 81.31 1198 TYR A N 1
ATOM 9100 C CA . TYR A 1 1198 ? -12.459 31.020 -8.043 1.00 81.31 1198 TYR A CA 1
ATOM 9101 C C . TYR A 1 1198 ? -13.472 29.932 -7.691 1.00 81.31 1198 TYR A C 1
ATOM 9103 O O . TYR A 1 1198 ? -13.586 28.894 -8.347 1.00 81.31 1198 TYR A O 1
ATOM 9111 N N . ARG A 1 1199 ? -14.316 30.244 -6.710 1.00 87.44 1199 ARG A N 1
ATOM 9112 C CA . ARG A 1 1199 ? -15.549 29.529 -6.394 1.00 87.44 1199 ARG A CA 1
ATOM 9113 C C . ARG A 1 1199 ? -16.751 30.402 -6.691 1.00 87.44 1199 ARG A C 1
ATOM 9115 O O . ARG A 1 1199 ? -16.842 31.544 -6.254 1.00 87.44 1199 ARG A O 1
ATOM 9122 N N . VAL A 1 1200 ? -17.722 29.834 -7.391 1.00 87.31 1200 VAL A N 1
ATOM 9123 C CA . VAL A 1 1200 ? -19.031 30.440 -7.620 1.00 87.31 1200 VAL A CA 1
ATOM 9124 C C . VAL A 1 1200 ? -20.029 29.783 -6.684 1.00 87.31 1200 VAL A C 1
ATOM 9126 O O . VAL A 1 1200 ? -20.252 28.571 -6.735 1.00 87.31 1200 VAL A O 1
ATOM 9129 N N . ARG A 1 1201 ? -20.697 30.588 -5.863 1.00 85.50 1201 ARG A N 1
ATOM 9130 C CA . ARG A 1 1201 ? -21.842 30.161 -5.061 1.00 85.50 1201 ARG A CA 1
ATOM 9131 C C . ARG A 1 1201 ? -23.116 30.861 -5.489 1.00 85.50 1201 ARG A C 1
ATOM 9133 O O . ARG A 1 1201 ? -23.090 31.978 -5.997 1.00 85.50 1201 ARG A O 1
ATOM 9140 N N . ARG A 1 1202 ? -24.254 30.229 -5.221 1.00 86.19 1202 ARG A N 1
ATOM 9141 C CA . ARG A 1 1202 ? -25.588 30.758 -5.512 1.00 86.19 1202 ARG A CA 1
ATOM 9142 C C . ARG A 1 1202 ? -26.488 30.691 -4.290 1.00 86.19 1202 ARG A C 1
ATOM 9144 O O . ARG A 1 1202 ? -26.487 29.694 -3.570 1.00 86.19 1202 ARG A O 1
ATOM 9151 N N . SER A 1 1203 ? -27.286 31.733 -4.072 1.00 80.31 1203 SER A N 1
ATOM 9152 C CA . SER A 1 1203 ? -28.282 31.745 -3.000 1.00 80.31 1203 SER A CA 1
ATOM 9153 C C . SER A 1 1203 ? -29.393 30.717 -3.241 1.00 80.31 1203 SER A C 1
ATOM 9155 O O . SER A 1 1203 ? -29.818 30.488 -4.376 1.00 80.31 1203 SER A O 1
ATOM 9157 N N . THR A 1 1204 ? -29.872 30.079 -2.172 1.00 61.56 1204 THR A N 1
ATOM 9158 C CA . THR A 1 1204 ? -30.813 28.953 -2.280 1.00 61.56 1204 THR A CA 1
ATOM 9159 C C . THR A 1 1204 ? -32.287 29.328 -2.210 1.00 61.56 1204 THR A C 1
ATOM 9161 O O . THR A 1 1204 ? -33.089 28.611 -2.803 1.00 61.56 1204 THR A O 1
ATOM 9164 N N . ASN A 1 1205 ? -32.676 30.431 -1.550 1.00 57.81 1205 ASN A N 1
ATOM 9165 C CA . ASN A 1 1205 ? -34.057 30.936 -1.583 1.00 57.81 1205 ASN A CA 1
ATOM 9166 C C . ASN A 1 1205 ? -34.190 32.345 -0.955 1.00 57.81 1205 ASN A C 1
ATOM 9168 O O . ASN A 1 1205 ? -34.205 32.488 0.263 1.00 57.81 1205 ASN A O 1
ATOM 9172 N N . LEU A 1 1206 ? -34.340 33.412 -1.752 1.00 50.62 1206 LEU A N 1
ATOM 9173 C CA . LEU A 1 1206 ? -34.468 34.789 -1.217 1.00 50.62 1206 LEU A CA 1
ATOM 9174 C C . LEU A 1 1206 ? -35.839 35.099 -0.577 1.00 50.62 1206 LEU A C 1
ATOM 9176 O O . LEU A 1 1206 ? -35.998 36.152 0.038 1.00 50.62 1206 LEU A O 1
ATOM 9180 N N . LEU A 1 1207 ? -36.843 34.229 -0.745 1.00 45.62 1207 LEU A N 1
ATOM 9181 C CA . LEU A 1 1207 ? -38.233 34.494 -0.343 1.00 45.62 1207 LEU A CA 1
ATOM 9182 C C . LEU A 1 1207 ? -38.660 33.834 0.983 1.00 45.62 1207 LEU A C 1
ATOM 9184 O O . LEU A 1 1207 ? -39.715 34.196 1.498 1.00 45.62 1207 LEU A O 1
ATOM 9188 N N . GLU A 1 1208 ? -37.867 32.921 1.561 1.00 47.78 1208 GLU A N 1
ATOM 9189 C CA . GLU A 1 1208 ? -38.276 32.126 2.742 1.00 47.78 1208 GLU A CA 1
ATOM 9190 C C . GLU A 1 1208 ? -37.369 32.253 3.982 1.00 47.78 1208 GLU A C 1
ATOM 9192 O O . GLU A 1 1208 ? -37.595 31.566 4.974 1.00 47.78 1208 GLU A O 1
ATOM 9197 N N . GLY A 1 1209 ? -36.401 33.176 3.998 1.00 43.69 1209 GLY A N 1
ATOM 9198 C CA . GLY A 1 1209 ? -35.663 33.515 5.227 1.00 43.69 1209 GLY A CA 1
ATOM 9199 C C . GLY A 1 1209 ? -34.750 32.406 5.773 1.00 43.69 1209 GLY A C 1
ATOM 9200 O O . GLY A 1 1209 ? -34.511 32.355 6.978 1.00 43.69 1209 GLY A O 1
ATOM 9201 N N . LEU A 1 1210 ? -34.247 31.530 4.899 1.00 47.66 1210 LEU A N 1
ATOM 9202 C CA . LEU A 1 1210 ? -33.165 30.584 5.180 1.00 47.66 1210 LEU A CA 1
ATOM 9203 C C . LEU A 1 1210 ? -31.924 31.056 4.407 1.00 47.66 1210 LEU A C 1
ATOM 9205 O O . LEU A 1 1210 ? -31.802 30.802 3.210 1.00 47.66 1210 LEU A O 1
ATOM 9209 N N . ASP A 1 1211 ? -31.048 31.811 5.069 1.00 45.19 1211 ASP A N 1
ATOM 9210 C CA . ASP A 1 1211 ? -29.856 32.399 4.449 1.00 45.19 1211 ASP A CA 1
ATOM 9211 C C . ASP A 1 1211 ? -28.767 31.333 4.222 1.00 45.19 1211 ASP A C 1
ATOM 9213 O O . ASP A 1 1211 ? -28.254 30.746 5.174 1.00 45.19 1211 ASP A O 1
ATOM 9217 N N . GLY A 1 1212 ? -28.388 31.097 2.959 1.00 61.69 1212 GLY A N 1
ATOM 9218 C CA . GLY A 1 1212 ? -27.243 30.257 2.594 1.00 61.69 1212 GLY A CA 1
ATOM 9219 C C . GLY A 1 1212 ? -26.857 30.356 1.112 1.00 61.69 1212 GLY A C 1
ATOM 9220 O O . GLY A 1 1212 ? -27.720 30.415 0.232 1.00 61.69 1212 GLY A O 1
ATOM 9221 N N . PHE A 1 1213 ? -25.549 30.379 0.839 1.00 71.31 1213 PHE A N 1
ATOM 9222 C CA . PHE A 1 1213 ? -24.959 30.275 -0.499 1.00 71.31 1213 PHE A CA 1
ATOM 9223 C C . PHE A 1 1213 ? -24.456 28.841 -0.716 1.00 71.31 1213 PHE A C 1
ATOM 9225 O O . PHE A 1 1213 ? -23.570 28.396 0.011 1.00 71.31 1213 PHE A O 1
ATOM 9232 N N . LEU A 1 1214 ? -24.990 28.127 -1.712 1.00 74.12 1214 LEU A N 1
ATOM 9233 C CA . LEU A 1 1214 ? -24.464 26.821 -2.123 1.00 74.12 1214 LEU A CA 1
ATOM 9234 C C . LEU A 1 1214 ? -23.359 27.004 -3.161 1.00 74.12 1214 LEU A C 1
ATOM 9236 O O . LEU A 1 1214 ? -23.594 27.721 -4.137 1.00 74.12 1214 LEU A O 1
ATOM 9240 N N . PRO A 1 1215 ? -22.197 26.352 -3.011 1.00 74.06 1215 PRO A N 1
ATOM 9241 C CA . PRO A 1 1215 ? -21.221 26.282 -4.085 1.00 74.06 1215 PRO A CA 1
ATOM 9242 C C . PRO A 1 1215 ? -21.827 25.549 -5.283 1.00 74.06 1215 PRO A C 1
ATOM 9244 O O . PRO A 1 1215 ? -22.426 24.484 -5.144 1.00 74.06 1215 PRO A O 1
ATOM 9247 N N . ILE A 1 1216 ? -21.705 26.157 -6.457 1.00 83.94 1216 ILE A N 1
ATOM 9248 C CA . ILE A 1 1216 ? -22.142 25.580 -7.734 1.00 83.94 1216 ILE A CA 1
ATOM 9249 C C . ILE A 1 1216 ? -20.959 25.321 -8.673 1.00 83.94 1216 ILE A C 1
ATOM 9251 O O . ILE A 1 1216 ? -21.070 24.503 -9.582 1.00 83.94 1216 ILE A O 1
ATOM 9255 N N . ALA A 1 1217 ? -19.819 25.963 -8.417 1.00 80.56 1217 ALA A N 1
ATOM 9256 C CA . ALA A 1 1217 ? -18.522 25.636 -8.994 1.00 80.56 1217 ALA A CA 1
ATOM 9257 C C . ALA A 1 1217 ? -17.402 26.104 -8.064 1.00 80.56 1217 ALA A C 1
ATOM 9259 O O . ALA A 1 1217 ? -17.587 27.077 -7.344 1.00 80.56 1217 ALA A O 1
ATOM 9260 N N . ALA A 1 1218 ? -16.272 25.411 -8.087 1.00 79.00 1218 ALA A N 1
ATOM 9261 C CA . ALA A 1 1218 ? -15.070 25.625 -7.280 1.00 79.00 1218 ALA A CA 1
ATOM 9262 C C . ALA A 1 1218 ? -13.849 25.284 -8.153 1.00 79.00 1218 ALA A C 1
ATOM 9264 O O . ALA A 1 1218 ? -14.034 24.626 -9.181 1.00 79.00 1218 ALA A O 1
ATOM 9265 N N . GLY A 1 1219 ? -12.646 25.732 -7.788 1.00 69.56 1219 GLY A N 1
ATOM 9266 C CA . GLY A 1 1219 ? -11.427 25.478 -8.567 1.00 69.56 1219 GLY A CA 1
ATOM 9267 C C . GLY A 1 1219 ? -11.430 26.088 -9.974 1.00 69.56 1219 GLY A C 1
ATOM 9268 O O . GLY A 1 1219 ? -10.790 25.570 -10.886 1.00 69.56 1219 GLY A O 1
ATOM 9269 N N . LEU A 1 1220 ? -12.191 27.163 -10.203 1.00 73.06 1220 LEU A N 1
ATOM 9270 C CA . LEU A 1 1220 ? -12.239 27.814 -11.510 1.00 73.06 1220 LEU A CA 1
ATOM 9271 C C . LEU A 1 1220 ? -10.984 28.666 -11.691 1.00 73.06 1220 LEU A C 1
ATOM 9273 O O . LEU A 1 1220 ? -10.932 29.789 -11.197 1.00 73.06 1220 LEU A O 1
ATOM 9277 N N . TYR A 1 1221 ? -9.991 28.139 -12.400 1.00 69.44 1221 TYR A N 1
ATOM 9278 C CA . TYR A 1 1221 ? -8.790 28.889 -12.761 1.00 69.44 1221 TYR A CA 1
ATOM 9279 C C . TYR A 1 1221 ? -9.119 30.137 -13.569 1.00 69.44 1221 TYR A C 1
ATOM 9281 O O . TYR A 1 1221 ? -10.067 30.155 -14.362 1.00 69.44 1221 TYR A O 1
ATOM 9289 N N . ALA A 1 1222 ? -8.315 31.174 -13.380 1.00 75.75 1222 ALA A N 1
ATOM 9290 C CA . ALA A 1 1222 ? -8.437 32.394 -14.140 1.00 75.75 1222 ALA A CA 1
ATOM 9291 C C . ALA A 1 1222 ? -8.190 32.216 -15.649 1.00 75.75 1222 ALA A C 1
ATOM 9293 O O . ALA A 1 1222 ? -7.229 31.588 -16.081 1.00 75.75 1222 ALA A O 1
ATOM 9294 N N . ASP A 1 1223 ? -9.048 32.842 -16.442 1.00 62.50 1223 ASP A N 1
ATOM 9295 C CA . ASP A 1 1223 ? -8.977 33.037 -17.883 1.00 62.50 1223 ASP A CA 1
ATOM 9296 C C . ASP A 1 1223 ? -8.969 34.554 -18.126 1.00 62.50 1223 ASP A C 1
ATOM 9298 O O . ASP A 1 1223 ? -10.014 35.212 -18.122 1.00 62.50 1223 ASP A O 1
ATOM 9302 N N . GLU A 1 1224 ? -7.779 35.157 -18.193 1.00 60.50 1224 GLU A N 1
ATOM 9303 C CA . GLU A 1 1224 ? -7.660 36.614 -18.266 1.00 60.50 1224 GLU A CA 1
ATOM 9304 C C . GLU A 1 1224 ? -8.207 37.185 -19.590 1.00 60.50 1224 GLU A C 1
ATOM 9306 O O . GLU A 1 1224 ? -7.953 36.646 -20.672 1.00 60.50 1224 GLU A O 1
ATOM 9311 N N . PRO A 1 1225 ? -8.883 38.353 -19.561 1.00 60.12 1225 PRO A N 1
ATOM 9312 C CA . PRO A 1 1225 ? -9.109 39.236 -18.407 1.00 60.12 1225 PRO A CA 1
ATOM 9313 C C . PRO A 1 1225 ? -10.444 38.994 -17.668 1.00 60.12 1225 PRO A C 1
ATOM 9315 O O . PRO A 1 1225 ? -10.836 39.811 -16.827 1.00 60.12 1225 PRO A O 1
ATOM 9318 N N . GLU A 1 1226 ? -11.207 37.967 -18.048 1.00 73.19 1226 GLU A N 1
ATOM 9319 C CA . GLU A 1 1226 ? -12.571 37.737 -17.571 1.00 73.19 1226 GLU A CA 1
ATOM 9320 C C . GLU A 1 1226 ? -12.902 36.241 -17.570 1.00 73.19 1226 GLU A C 1
ATOM 9322 O O . GLU A 1 1226 ? -12.996 35.619 -18.626 1.00 73.19 1226 GLU A O 1
ATOM 9327 N N . ASN A 1 1227 ? -13.174 35.688 -16.390 1.00 83.50 1227 ASN A N 1
ATOM 9328 C CA . ASN A 1 1227 ? -13.757 34.363 -16.272 1.00 83.50 1227 ASN A CA 1
ATOM 9329 C C . ASN A 1 1227 ? -15.238 34.402 -16.596 1.00 83.50 1227 ASN A C 1
ATOM 9331 O O . ASN A 1 1227 ? -15.952 35.359 -16.278 1.00 83.50 1227 ASN A O 1
ATOM 9335 N N . GLU A 1 1228 ? -15.723 33.283 -17.120 1.00 88.12 1228 GLU A N 1
ATOM 9336 C CA . GLU A 1 1228 ? -17.143 33.034 -17.250 1.00 88.12 1228 GLU A CA 1
ATOM 9337 C C . GLU A 1 1228 ? -17.544 31.667 -16.700 1.00 88.12 1228 GLU A C 1
ATOM 9339 O O . GLU A 1 1228 ? -16.825 30.678 -16.812 1.00 88.12 1228 GLU A O 1
ATOM 9344 N N . TYR A 1 1229 ? -18.738 31.606 -16.118 1.00 89.19 1229 TYR A N 1
ATOM 9345 C CA . TYR A 1 1229 ? -19.355 30.370 -15.658 1.00 89.19 1229 TYR A CA 1
ATOM 9346 C C . TYR A 1 1229 ? -20.837 30.355 -16.027 1.00 89.19 1229 TYR A C 1
ATOM 9348 O O . TYR A 1 1229 ? -21.557 31.323 -15.785 1.00 89.19 1229 TYR A O 1
ATOM 9356 N N . LEU A 1 1230 ? -21.307 29.256 -16.622 1.00 90.06 1230 LEU A N 1
ATOM 9357 C CA . LEU A 1 1230 ? -22.706 29.086 -17.012 1.00 90.06 1230 LEU A CA 1
ATOM 9358 C C . LEU A 1 1230 ? -23.446 28.220 -15.989 1.00 90.06 1230 LEU A C 1
ATOM 9360 O O . LEU A 1 1230 ? -23.310 26.997 -15.984 1.00 90.06 1230 LEU A O 1
ATOM 9364 N N . ASP A 1 1231 ? -24.304 28.841 -15.182 1.00 88.62 1231 ASP A N 1
ATOM 9365 C CA . ASP A 1 1231 ? -25.225 28.116 -14.311 1.00 88.62 1231 ASP A CA 1
ATOM 9366 C C . ASP A 1 1231 ? -26.448 27.647 -15.108 1.00 88.62 1231 ASP A C 1
ATOM 9368 O O . ASP A 1 1231 ? -27.400 28.397 -15.358 1.00 88.62 1231 ASP A O 1
ATOM 9372 N N . THR A 1 1232 ? -26.427 26.376 -15.501 1.00 88.19 1232 THR A N 1
ATOM 9373 C CA . THR A 1 1232 ? -27.508 25.746 -16.273 1.00 88.19 1232 THR A CA 1
ATOM 9374 C C . THR A 1 1232 ? -28.759 25.427 -15.452 1.00 88.19 1232 THR A C 1
ATOM 9376 O O . THR A 1 1232 ? -29.826 25.179 -16.013 1.00 88.19 1232 THR A O 1
ATOM 9379 N N . ASN A 1 1233 ? -28.662 25.492 -14.122 1.00 81.56 1233 ASN A N 1
ATOM 9380 C CA . ASN A 1 1233 ? -29.736 25.165 -13.186 1.00 81.56 1233 ASN A CA 1
ATOM 9381 C C . ASN A 1 1233 ? -30.271 26.408 -12.463 1.00 81.56 1233 ASN A C 1
ATOM 9383 O O . ASN A 1 1233 ? -30.843 26.288 -11.375 1.00 81.56 1233 ASN A O 1
ATOM 9387 N N . ALA A 1 1234 ? -30.032 27.601 -13.011 1.00 77.06 1234 ALA A N 1
ATOM 9388 C CA . ALA A 1 1234 ? -30.366 28.871 -12.382 1.00 77.06 1234 ALA A CA 1
ATOM 9389 C C . ALA A 1 1234 ? -31.872 29.017 -12.087 1.00 77.06 1234 ALA A C 1
ATOM 9391 O O . ALA A 1 1234 ? -32.727 28.805 -12.950 1.00 77.06 1234 ALA A O 1
ATOM 9392 N N . ALA A 1 1235 ? -32.202 29.422 -10.857 1.00 70.25 1235 ALA A N 1
ATOM 9393 C CA . ALA A 1 1235 ? -33.573 29.727 -10.450 1.00 70.25 1235 ALA A CA 1
ATOM 9394 C C . ALA A 1 1235 ? -34.052 31.087 -11.018 1.00 70.25 1235 ALA A C 1
ATOM 9396 O O . ALA A 1 1235 ? -33.227 31.928 -11.377 1.00 70.25 1235 ALA A O 1
ATOM 9397 N N . PRO A 1 1236 ? -35.375 31.369 -11.049 1.00 67.19 1236 PRO A N 1
ATOM 9398 C CA . PRO A 1 1236 ? -35.910 32.642 -11.554 1.00 67.19 1236 PRO A CA 1
ATOM 9399 C C . PRO A 1 1236 ? -35.444 33.898 -10.795 1.00 67.19 1236 PRO A C 1
ATOM 9401 O O . PRO A 1 1236 ? -35.568 35.005 -11.316 1.00 67.19 1236 PRO A O 1
ATOM 9404 N N . LEU A 1 1237 ? -34.956 33.741 -9.559 1.00 68.06 1237 LEU A N 1
ATOM 9405 C CA . LEU A 1 1237 ? -34.416 34.806 -8.713 1.00 68.06 1237 LEU A CA 1
ATOM 9406 C C . LEU A 1 1237 ? -33.280 34.230 -7.848 1.00 68.06 1237 LEU A C 1
ATOM 9408 O O . LEU A 1 1237 ? -33.481 33.206 -7.199 1.00 68.06 1237 LEU A O 1
ATOM 9412 N N . GLY A 1 1238 ? -32.119 34.887 -7.802 1.00 72.19 1238 GLY A N 1
ATOM 9413 C CA . GLY A 1 1238 ? -30.966 34.450 -7.005 1.00 72.19 1238 GLY A CA 1
ATOM 9414 C C . GLY A 1 1238 ? -29.839 35.487 -6.981 1.00 72.19 1238 GLY A C 1
ATOM 9415 O O . GLY A 1 1238 ? -29.836 36.416 -7.789 1.00 72.19 1238 GLY A O 1
ATOM 9416 N N . ILE A 1 1239 ? -28.905 35.342 -6.039 1.00 81.25 1239 ILE A N 1
ATOM 9417 C CA . ILE A 1 1239 ? -27.644 36.101 -5.965 1.00 81.25 1239 ILE A CA 1
ATOM 9418 C C . ILE A 1 1239 ? -26.501 35.116 -6.186 1.00 81.25 1239 ILE A C 1
ATOM 9420 O O . ILE A 1 1239 ? -26.537 34.014 -5.639 1.00 81.25 1239 ILE A O 1
ATOM 9424 N N . TYR A 1 1240 ? -25.490 35.533 -6.944 1.00 83.88 1240 TYR A N 1
ATOM 9425 C CA . TYR A 1 1240 ? -24.226 34.813 -7.047 1.00 83.88 1240 TYR A CA 1
ATOM 9426 C C . TYR A 1 1240 ? -23.162 35.493 -6.195 1.00 83.88 1240 TYR A C 1
ATOM 9428 O O . TYR A 1 1240 ? -23.116 36.722 -6.120 1.00 83.88 1240 TYR A O 1
ATOM 9436 N N . LEU A 1 1241 ? -22.325 34.680 -5.565 1.00 84.38 1241 LEU A N 1
ATOM 9437 C CA . LEU A 1 1241 ? -21.116 35.099 -4.877 1.00 84.38 1241 LEU A CA 1
ATOM 9438 C C . LEU A 1 1241 ? -19.932 34.476 -5.613 1.00 84.38 1241 LEU A C 1
ATOM 9440 O O . LEU A 1 1241 ? -19.943 33.272 -5.855 1.00 84.38 1241 LEU A O 1
ATOM 9444 N N . ILE A 1 1242 ? -18.960 35.300 -5.991 1.00 86.25 1242 ILE A N 1
ATOM 9445 C CA . ILE A 1 1242 ? -17.692 34.854 -6.565 1.00 86.25 1242 ILE A CA 1
ATOM 9446 C C . ILE A 1 1242 ? -16.640 35.071 -5.490 1.00 86.25 1242 ILE A C 1
ATOM 9448 O O . ILE A 1 1242 ? -16.476 36.197 -5.021 1.00 86.25 1242 ILE A O 1
ATOM 9452 N N . GLU A 1 1243 ? -15.988 33.998 -5.082 1.00 80.25 1243 GLU A N 1
ATOM 9453 C CA . GLU A 1 1243 ? -14.936 33.994 -4.071 1.00 80.25 1243 GLU A CA 1
ATOM 9454 C C . GLU A 1 1243 ? -13.633 33.606 -4.762 1.00 80.25 1243 GLU A C 1
ATOM 9456 O O . GLU A 1 1243 ? -13.645 32.718 -5.613 1.00 80.25 1243 GLU A O 1
ATOM 9461 N N . VAL A 1 1244 ? -12.536 34.274 -4.423 1.00 77.12 1244 VAL A N 1
ATOM 9462 C CA . VAL A 1 1244 ? -11.194 33.750 -4.699 1.00 77.12 1244 VAL A CA 1
ATOM 9463 C C . VAL A 1 1244 ? -10.975 32.647 -3.668 1.00 77.12 1244 VAL A C 1
ATOM 9465 O O . VAL A 1 1244 ? -11.242 32.871 -2.500 1.00 77.12 1244 VAL A O 1
ATOM 9468 N N . GLU A 1 1245 ? -10.584 31.436 -4.056 1.00 64.88 1245 GLU A N 1
ATOM 9469 C CA . GLU A 1 1245 ? -10.484 30.322 -3.096 1.00 64.88 1245 GLU A CA 1
ATOM 9470 C C . GLU A 1 1245 ? -9.321 30.481 -2.107 1.00 64.88 1245 GLU A C 1
ATOM 9472 O O . GLU A 1 1245 ? -9.331 29.864 -1.044 1.00 64.88 1245 GLU A O 1
ATOM 9477 N N . GLU A 1 1246 ? -8.357 31.338 -2.441 1.00 54.62 1246 GLU A N 1
ATOM 9478 C CA . GLU A 1 1246 ? -7.183 31.663 -1.629 1.00 54.62 1246 GLU A CA 1
ATOM 9479 C C . GLU A 1 1246 ? -7.407 32.842 -0.648 1.00 54.62 1246 GLU A C 1
ATOM 9481 O O . GLU A 1 1246 ? -6.551 33.074 0.209 1.00 54.62 1246 GLU A O 1
ATOM 9486 N N . GLU A 1 1247 ? -8.539 33.569 -0.734 1.00 44.44 1247 GLU A N 1
ATOM 9487 C CA . GLU A 1 1247 ? -8.919 34.718 0.130 1.00 44.44 1247 GLU A CA 1
ATOM 9488 C C . GLU A 1 1247 ? -10.292 34.534 0.799 1.00 44.44 1247 GLU A C 1
ATOM 9490 O O . GLU A 1 1247 ? -10.417 34.889 1.999 1.00 44.44 1247 GLU A O 1
#

Sequence (1247 aa):
MATVFKPNPAGPRGVQRWRGVLGGGLAVLLAVSGAVHAQSARPGMGAIPYSGGVTFRVWAPNASSVAVRGDFNAWGETALVSEGNGNWSVDVAGAVAGQKYKYYLNGSFWKRDPRARQVVNSTDNSIIYDRNSFDWGATPIPQPARKDLVIYEMHVGTYEGGTTPRTFDHAIARLDHLQDLGINAIKLMPINEFPGGRSWGYNPADPYAVESDYGGPDAFKRFVKACHERGLAVILDVVHNHYGPTDMDLWQFDGWSSNSLGGIYFYNDGRAPTSWGNTRPNFGSAQVGQFIRDQIFMWVEEYRVGGFRWDSVYNILNTDLGANSEGRDLLNAINSELASTYPHVVRCAEDHAFDFAIYFENQWDVNYWWALRDQVVAASDAERNMYNVRDLLDDWPSHNRVVFSEAHDYVGSLNGRTRLPAQIDSTDPESLWARRRALLAAGIVMTTPGIPMIFQGQEMHETLAFHDDTALRWARTNSHAGIVQAYTDLIHCRRNLAGGLQGLKGTGINVNLVNNTDKVVSYIRWDAGGQADDVVVVANFSSQTRNNYSIPFPSTGTWHSRFNSDSTEYQPDFTGIGPAQVQVSGSTAPVSLGAYSLQIFSKEREPVPATAAFDPSAPVGCGAEVTITYSPHDGDLAGVSPVYAYIGLNNWASATLVQMTASGDDWTAAYEIPADTYELNVAFTDANEEIWDDNDGDNWTVTVQNCGTPPLAPETVYWRGDAGLNNNWANTDASGINNWWRAGDQYTVRRPDLSNNVWSATGQKNFNIAILDNAARPAMALNDATGTGGTEFQLHQILFQNGTSRTLTQGGNAYLHLGGGSGNAKIEATSPNGSGTYTFNVPVQMAKTTELNPVGGDLIFNGAITNGGYGLDVWGGAGKSLTLAGVVSGSGGLNLKSSLSQVGITGHSTYNGDTAVGTGMLVVNGSISNSAVSVGSGGVVSGAGTIGALTLAGGTVRPGNSVGTLTVNGNADLGGGTYECEIASTSPTDCDLIAAKGTLMASSTLTINLPETAPEGFDPDVAYYWVVATGQSVSADNMEIGTKWSYPAGLGGFGLEQWGQDIVVTYTTPTSVTFFQFGVRAENGQVVIRWRASAHGDTVGFWVERLDGDEWVPVNSQIIYAHDVEEMDDSYAQVDTNAVVGGTYSYRIIEETSAGDDVIHGPFERTASALAFVPGRGLDVEPGGIRIRWQSREDETYRVRRSTNLLEGLDGFLPIAAGLYADEPENEYLDTNAAPLGIYLIEVEEE

Foldseek 3Di:
DDDDDDDDDDDDDDDDDDDDDDDDDDDPDPDDDPPPFDFDPDDDAAWEDDVFWTKHKAAQQPFPWKFKAWPQVPRDTDTWDDPPPRMTIGTDGPHDFFIWMFMDTNNHATFEGLQQQADLALQHTGTRHHLPPDDLDPQDAFQDDLLQAEEEEDECQFQLFDFGGEALQSNLVCLVLCLLLVHQEYEYQAQAGAPDRFDSNQAHQRLNWGHVNNVTDNSLLVNCSSCSVSNYAYEYEHHQLFHHPPSHCQACVNVDAEPSGRPPQFDRDQLQDDPRGSGHGDLQDPVNLVSVLVSVVCCCPSRVHQEYEYPPLVSLQAGLVGGDVSSLVSLLVNLVVCCVPPVSYAFEYQDPPPLDPSNHQAYEDVLLLVLLLCLLLPPALLSHFLVSVVCSQPVDLEQRYEDENDDLCQQACVNPHHDSLCSNPVPCSPDPSNLLSLLLSLLSQLQGRYNYYYYRQSQLSDTGGDGSRHHRDVVSCVVQVLSNVQSSLSSCLSSCVQAQNQQSSASDKDFPDGDSVQQKTKMWGAHVDDQSGIKIKIWGSHQDKDFQDKAFDPDFAKKAWSHKSQCCSSPVPRDRAWDRIWGGPDRITGIIHGHSMMIMIHPDYGQDAKDWDWVVLAAEAAQTKIKIKIQRRRHQCQPAPFKWKFKAFQVNPDTDIGTWDDDDNMTIDIDGHHAQGQKIFIKMDHPVNPTTGQVVVPTDMGGYHHGHDRPDDDDDDDDDDDDDDDDDDDDDDDAADEDEDDPPDDDDDDDDDPPDDDDDPPDDHEHEYEYDDDDPDAEDEDADPPLPADDADAYQEYEYEAAEEYEYAYHHNDAAEHHDDPDAREYEYDYPQQEYEYEYNGEYEYPEAYEYEQARAEYEYLHEYEHAQYEYEYDYDEPYEYEDAHAYAHAYEYEDDYAYQEYEYQEAHDYQEAYEFQAHEYEYQEEQQNHEYEHDARGEYEYQYEYEEYDYHAEEYYYHPAAHEYEYNEEYAQANYEYEKEAAALDQRRIHEYEYAYEYEHPAAYEYEYDQDDHPPDDLQDKGKHFHYFYPHYDCPNYDYDHDYDDDPPAWDWDWDDDGGTIMIITDGDDDWDWSAWAWAADPFFIKIKTWIQDDPFWQAKWKWWDDPNDTHTQDPDGPGDDPDRDHTDMDMGTRRPDGEQDKIWMKMWTATNVGDTDIGDRDIYTHYDQDDDPDDQWDDDVQFIKGKDAFDQPFWKWKWKFDDPPPPPTDTHTPDTRHGDDPGMDMDGDRPDDPDIDMDMDGPVD